Protein AF-A0A7S1FCB4-F1 (afdb_monomer_lite)

Foldseek 3Di:
DDFDDLPPPPQQWKWKAKPDPAGTDTDGDDSVDGDDDDDDDDDDPPDIDIDMGGDDDDPPCPVVVVVRCVVVVVVVVVVVPPVVPPPDDDDDDDDDDDDDDDDPVPVVVVVVVVVVVVVVCVCVVLVVVVLVVVLVVCCVVVVDPDSVVSSVVSVVVPPPPPPDPVVVVVVVVVVVVVVVVVVVVVVVVVVVVVVVVVVVVVCVVPPDPDDDPVVVVVVVVVVVVVVVVVVVVVVVVVVVVVVVVVVVVVVVVVVVVVVVVVVVVVVVVVVCVVVVCVVPPVVVVVVVVVVVVVVVVVVVVVVVVVVVVVVVVVVVVVVVVVDDDDDDPPVVVVVVVVVVVVVVVVVVVVVVVVVVVVVVVVVVVPCPPPVVVVVVVVVVVVVVVVVVVVVVVVVVVVVVVVVVVVVVVVVVVVVVVVVVVVVVVVVVVVVVVVVVVVVVVVVVVVVVVVVVVVVVVVVVVVVVVVVVVVVVVVVVVVVVVVVVVLVVVLVVLVVVLVVLVVVLVVLVVVLVVLVPDPDDPVCVVVNVVSVVVSVVSVVVSVVSVVVSVVSVVVVVVVVVVVVVVVVVVVCVVVPPPPPPDDPDDDDDDPDPPPVVVVVVVVVVVVVVVVVVVVVVVVVVPPDDDDDDDDDDDDDDDDDDDDDDDDDDDDDDDDDDDDDDDDDDDDDDDDDDDDDDDPPPVVVVVVVVVVVPDDDDDDPDDDPDDDDDDPPPDPPPDLDFDLLAKKFKPDQPPPVRGAIWGFQQDDPNATKTWGLALQTWIWHFDCPDVVQGFTFIDSDPPDPDGSWTFDDPDPPCRGNQNTDAIPRRMHMGTDGDDPVSVVSLVSHPDPSSSVSSVVVCCVVNNPVD

Organism: Noctiluca scintillans (NCBI:txid2966)

Radius of gyration: 61.79 Å; chains: 1; bounding box: 170×104×206 Å

Structure (mmCIF, N/CA/C/O backbone):
data_AF-A0A7S1FCB4-F1
#
_entry.id   AF-A0A7S1FCB4-F1
#
loop_
_atom_site.group_PDB
_atom_site.id
_atom_site.type_symbol
_atom_site.label_atom_id
_atom_site.label_alt_id
_atom_site.label_comp_id
_atom_site.label_asym_id
_atom_site.label_entity_id
_atom_site.label_seq_id
_atom_site.pdbx_PDB_ins_code
_atom_site.Cartn_x
_atom_site.Cartn_y
_atom_site.Cartn_z
_atom_site.occupancy
_atom_site.B_iso_or_equiv
_atom_site.auth_seq_id
_atom_site.auth_comp_id
_atom_site.auth_asym_id
_atom_site.auth_atom_id
_atom_site.pdbx_PDB_model_num
ATOM 1 N N . ARG A 1 1 ? -16.962 42.386 -2.376 1.00 59.44 1 ARG A N 1
ATOM 2 C CA . ARG A 1 1 ? -16.081 43.554 -2.608 1.00 59.44 1 ARG A CA 1
ATOM 3 C C . ARG A 1 1 ? -14.712 43.239 -2.028 1.00 59.44 1 ARG A C 1
ATOM 5 O O . ARG A 1 1 ? -14.650 42.914 -0.849 1.00 59.44 1 ARG A O 1
ATOM 12 N N . ILE A 1 2 ? -13.662 43.259 -2.848 1.00 67.56 2 ILE A N 1
ATOM 13 C CA . ILE A 1 2 ? -12.282 42.998 -2.411 1.00 67.56 2 ILE A CA 1
ATOM 14 C C . ILE A 1 2 ? -11.511 44.314 -2.499 1.00 67.56 2 ILE A C 1
ATOM 16 O O . ILE A 1 2 ? -11.597 45.005 -3.516 1.00 67.56 2 ILE A O 1
ATOM 20 N N . CYS A 1 3 ? -10.807 44.663 -1.422 1.00 64.50 3 CYS A N 1
ATOM 21 C CA . CYS A 1 3 ? -9.996 45.872 -1.338 1.00 64.50 3 CYS A CA 1
ATOM 22 C C . CYS A 1 3 ? -8.520 45.491 -1.294 1.00 64.50 3 CYS A C 1
ATOM 24 O O . CYS A 1 3 ? -8.121 44.652 -0.484 1.00 64.50 3 CYS A O 1
ATOM 26 N N . PHE A 1 4 ? -7.727 46.133 -2.141 1.00 69.12 4 PHE A N 1
ATOM 27 C CA . PHE A 1 4 ? -6.286 45.949 -2.198 1.00 69.12 4 PHE A CA 1
ATOM 28 C C . PHE A 1 4 ? -5.578 47.211 -1.679 1.00 69.12 4 PHE A C 1
ATOM 30 O O . PHE A 1 4 ? -5.970 48.311 -2.069 1.00 69.12 4 PHE A O 1
ATOM 37 N N . PRO A 1 5 ? -4.572 47.093 -0.791 1.00 60.09 5 PRO A N 1
ATOM 38 C CA . PRO A 1 5 ? -3.774 48.243 -0.362 1.00 60.09 5 PRO A CA 1
ATOM 39 C C . PRO A 1 5 ? -2.946 48.800 -1.534 1.00 60.09 5 PRO A C 1
ATOM 41 O O . PRO A 1 5 ? -2.567 48.044 -2.426 1.00 60.09 5 PRO A O 1
ATOM 44 N N . GLN A 1 6 ? -2.636 50.104 -1.521 1.00 59.31 6 GLN A N 1
ATOM 45 C CA . GLN A 1 6 ? -1.922 50.804 -2.611 1.00 59.31 6 GLN A CA 1
ATOM 46 C C . GLN A 1 6 ? -0.518 50.239 -2.931 1.00 59.31 6 GLN A C 1
ATOM 48 O O . GLN A 1 6 ? 0.021 50.534 -3.994 1.00 59.31 6 GLN A O 1
ATOM 53 N N . ASP A 1 7 ? 0.037 49.382 -2.065 1.00 62.34 7 ASP A N 1
ATOM 54 C CA . ASP A 1 7 ? 1.422 48.896 -2.124 1.00 62.34 7 ASP A CA 1
ATOM 55 C C . ASP A 1 7 ? 1.558 47.430 -2.592 1.00 62.34 7 ASP A C 1
ATOM 57 O O . ASP A 1 7 ? 2.462 46.708 -2.165 1.00 62.34 7 ASP A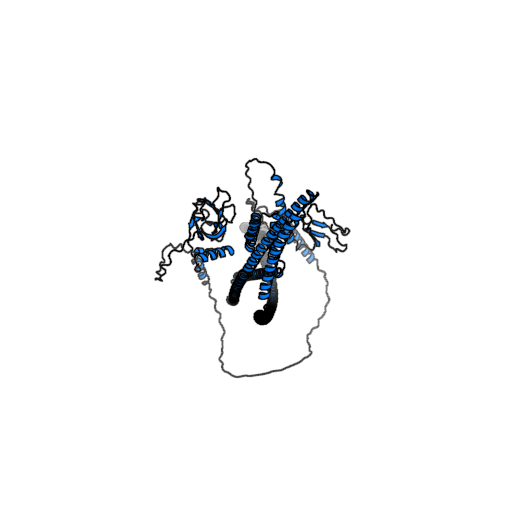 O 1
ATOM 61 N N . LEU A 1 8 ? 0.672 46.939 -3.465 1.00 57.47 8 LEU A N 1
ATOM 62 C CA . LEU A 1 8 ? 0.976 45.723 -4.231 1.00 57.47 8 LEU A CA 1
ATOM 63 C C . LEU A 1 8 ? 2.040 46.088 -5.271 1.00 57.47 8 LEU A C 1
ATOM 65 O O . LEU A 1 8 ? 1.791 46.960 -6.094 1.00 57.47 8 LEU A O 1
ATOM 69 N N . GLY A 1 9 ? 3.225 45.469 -5.193 1.00 64.94 9 GLY A N 1
ATOM 70 C CA . GLY A 1 9 ? 4.374 45.726 -6.077 1.00 64.94 9 GLY A CA 1
ATOM 71 C C . GLY A 1 9 ? 4.103 45.484 -7.574 1.00 64.94 9 GLY A C 1
ATOM 72 O O . GLY A 1 9 ? 2.984 45.618 -8.052 1.00 64.94 9 GLY A O 1
ATOM 73 N N . ASP A 1 10 ? 5.112 45.107 -8.365 1.00 68.94 10 ASP A N 1
ATOM 74 C CA . ASP A 1 10 ? 4.983 44.950 -9.833 1.00 68.94 10 ASP A CA 1
ATOM 75 C C . ASP A 1 10 ? 4.133 43.743 -10.307 1.00 68.94 10 ASP A C 1
ATOM 77 O O . ASP A 1 10 ? 4.363 43.164 -11.364 1.00 68.94 10 ASP A O 1
ATOM 81 N N . VAL A 1 11 ? 3.098 43.375 -9.556 1.00 61.66 11 VAL A N 1
ATOM 82 C CA . VAL A 1 11 ? 2.143 42.325 -9.902 1.00 61.66 11 VAL A CA 1
ATOM 83 C C . VAL A 1 11 ? 1.094 42.904 -10.856 1.00 61.66 11 VAL A C 1
ATOM 85 O O . VAL A 1 11 ? 0.294 43.754 -10.472 1.00 61.66 11 VAL A O 1
ATOM 88 N N . GLN A 1 12 ? 1.107 42.470 -12.121 1.00 64.44 12 GLN A N 1
ATOM 89 C CA . GLN A 1 12 ? 0.157 42.944 -13.143 1.00 64.44 12 GLN A CA 1
ATOM 90 C C . GLN A 1 12 ? -1.206 42.236 -13.079 1.00 64.44 12 GLN A C 1
ATOM 92 O O . GLN A 1 12 ? -2.213 42.814 -13.482 1.00 64.44 12 GLN A O 1
ATOM 97 N N . GLN A 1 13 ? -1.260 41.000 -12.574 1.00 66.88 13 GLN A N 1
ATOM 98 C CA . GLN A 1 13 ? -2.483 40.195 -12.511 1.00 66.88 13 GLN A CA 1
ATOM 99 C C . GLN A 1 13 ? -2.525 39.348 -11.239 1.00 66.88 13 GLN A C 1
ATOM 101 O O . GLN A 1 13 ? -1.502 38.877 -10.741 1.00 66.88 13 GLN A O 1
ATOM 106 N N . VAL A 1 14 ? -3.730 39.164 -10.703 1.00 69.00 14 VAL A N 1
ATOM 107 C CA . VAL A 1 14 ? -3.968 38.414 -9.469 1.00 69.00 14 VAL A CA 1
ATOM 108 C C . VAL A 1 14 ? -5.115 37.440 -9.695 1.00 69.00 14 VAL A C 1
ATOM 110 O O . VAL A 1 14 ? -6.153 37.792 -10.260 1.00 69.00 14 VAL A O 1
ATOM 113 N N . GLN A 1 15 ? -4.933 36.204 -9.232 1.00 70.50 15 GLN A N 1
ATOM 114 C CA . GLN A 1 15 ? -5.972 35.185 -9.275 1.00 70.50 15 GLN A CA 1
ATOM 115 C C . GLN A 1 15 ? -6.750 35.178 -7.957 1.00 70.50 15 GLN A C 1
ATOM 117 O O . GLN A 1 15 ? -6.163 35.115 -6.872 1.00 70.50 15 GLN A O 1
ATOM 122 N N . VAL A 1 16 ? -8.078 35.237 -8.056 1.00 66.75 16 VAL A N 1
ATOM 123 C CA . VAL A 1 16 ? -8.986 35.154 -6.911 1.00 66.75 16 VAL A CA 1
ATOM 124 C C . VAL A 1 16 ? -9.789 33.861 -7.021 1.00 66.75 16 VAL A C 1
ATOM 126 O O . VAL A 1 16 ? -10.648 33.718 -7.889 1.00 66.75 16 VAL A O 1
ATOM 129 N N . ASP A 1 17 ? -9.512 32.928 -6.117 1.00 56.78 17 ASP A N 1
ATOM 130 C CA . ASP A 1 17 ? -10.246 31.675 -5.980 1.00 56.78 17 ASP A CA 1
ATOM 131 C C . ASP A 1 17 ? -11.362 31.878 -4.941 1.00 56.78 17 ASP A C 1
ATOM 133 O O . ASP A 1 17 ? -11.088 32.149 -3.765 1.00 56.78 17 ASP A O 1
ATOM 137 N N . VAL A 1 18 ? -12.626 31.772 -5.361 1.00 59.38 18 VAL A N 1
ATOM 138 C CA . VAL A 1 18 ? -13.792 31.886 -4.472 1.00 59.38 18 VAL A CA 1
ATOM 139 C C . VAL A 1 18 ? -14.342 30.489 -4.206 1.00 59.38 18 VAL A C 1
ATOM 141 O O . VAL A 1 18 ? -14.890 29.837 -5.086 1.00 59.38 18 VAL A O 1
ATOM 144 N N . PHE A 1 19 ? -14.217 30.026 -2.968 1.00 49.12 19 PHE A N 1
ATOM 145 C CA . PHE A 1 19 ? -14.756 28.749 -2.514 1.00 49.12 19 PHE A CA 1
ATOM 146 C C . PHE A 1 19 ? -16.190 28.962 -2.018 1.00 49.12 19 PHE A C 1
ATOM 148 O O . PHE A 1 19 ? -16.468 29.062 -0.824 1.00 49.12 19 PHE A O 1
ATOM 155 N N . ALA A 1 20 ? -17.085 29.105 -2.986 1.00 56.75 20 ALA A N 1
ATOM 156 C CA . ALA A 1 20 ? -18.528 28.891 -2.910 1.00 56.75 20 ALA A CA 1
ATOM 157 C C . ALA A 1 20 ? -18.955 28.316 -4.281 1.00 56.75 20 ALA A C 1
ATOM 159 O O . ALA A 1 20 ? -18.094 28.167 -5.146 1.00 56.75 20 ALA A O 1
ATOM 160 N N . ARG A 1 21 ? -20.233 27.973 -4.507 1.00 51.75 21 ARG A N 1
ATOM 161 C CA . ARG A 1 21 ? -20.768 27.394 -5.772 1.00 51.75 21 ARG A CA 1
ATOM 162 C C . ARG A 1 21 ? -20.631 28.304 -7.030 1.00 51.75 21 ARG A C 1
ATOM 164 O O . ARG A 1 21 ? -21.555 28.382 -7.821 1.00 51.75 21 ARG A O 1
ATOM 171 N N . VAL A 1 22 ? -19.549 29.071 -7.193 1.00 54.53 22 VAL A N 1
ATOM 172 C CA . VAL A 1 22 ? -19.465 30.206 -8.135 1.00 54.53 22 VAL A CA 1
ATOM 173 C C . VAL A 1 22 ? -18.176 30.236 -8.986 1.00 54.53 22 VAL A C 1
ATOM 175 O O . VAL A 1 22 ? -18.008 31.128 -9.810 1.00 54.53 22 VAL A O 1
ATOM 178 N N . GLY A 1 23 ? -17.261 29.269 -8.850 1.00 56.00 23 GLY A N 1
ATOM 179 C CA . GLY A 1 23 ? -16.085 29.146 -9.732 1.00 56.00 23 GLY A CA 1
ATOM 180 C C . GLY A 1 23 ? -14.926 30.128 -9.461 1.00 56.00 23 GLY A C 1
ATOM 181 O O . GLY A 1 23 ? -14.867 30.801 -8.432 1.00 56.00 23 GLY A O 1
ATOM 182 N N . SER A 1 24 ? -13.948 30.172 -10.376 1.00 61.41 24 SER A N 1
ATOM 183 C CA . SER A 1 24 ? -12.745 31.026 -10.295 1.00 61.41 24 SER A CA 1
ATOM 184 C C . SER A 1 24 ? -12.772 32.134 -11.349 1.00 61.41 24 SER A C 1
ATOM 186 O O . SER A 1 24 ? -13.054 31.848 -12.513 1.00 61.41 24 SER A O 1
ATOM 188 N N . THR A 1 25 ? -12.400 33.368 -10.989 1.00 64.12 25 THR A N 1
ATOM 189 C CA . THR A 1 25 ? -12.324 34.489 -11.943 1.00 64.12 25 THR A CA 1
ATOM 190 C C . THR A 1 25 ? -10.980 35.213 -11.879 1.00 64.12 25 THR A C 1
ATOM 192 O O . THR A 1 25 ? -10.352 35.320 -10.822 1.00 64.12 25 THR A O 1
ATOM 195 N N . ARG A 1 26 ? -10.516 35.697 -13.036 1.00 67.44 26 ARG A N 1
ATOM 196 C CA . ARG A 1 26 ? -9.300 36.510 -13.155 1.00 67.44 26 ARG A CA 1
ATOM 197 C C . ARG A 1 26 ? -9.699 37.973 -13.214 1.00 67.44 26 ARG A C 1
ATOM 199 O O . ARG A 1 26 ? -10.543 38.350 -14.023 1.00 67.44 26 ARG A O 1
ATOM 206 N N . ILE A 1 27 ? -9.078 38.784 -12.366 1.00 70.81 27 ILE A N 1
ATOM 207 C CA . ILE A 1 27 ? -9.318 40.223 -12.326 1.00 70.81 27 ILE A CA 1
ATOM 208 C C . ILE A 1 27 ? -8.028 40.912 -12.749 1.00 70.81 27 ILE A C 1
ATOM 210 O O . ILE A 1 27 ? -6.980 40.728 -12.130 1.00 70.81 27 ILE A O 1
ATOM 214 N N . GLU A 1 28 ? -8.109 41.705 -13.810 1.00 73.12 28 GLU A N 1
ATOM 215 C CA . GLU A 1 28 ? -7.021 42.591 -14.200 1.00 73.12 28 GLU A CA 1
ATOM 216 C C . GLU A 1 28 ? -6.983 43.777 -13.229 1.00 73.12 28 GLU A C 1
ATOM 218 O O . GLU A 1 28 ? -7.995 44.456 -13.019 1.00 73.12 28 GLU A O 1
ATOM 223 N N . ILE A 1 29 ? -5.837 43.982 -12.576 1.00 76.56 29 ILE A N 1
ATOM 224 C CA . ILE A 1 29 ? -5.693 45.032 -11.567 1.00 76.56 29 ILE A CA 1
ATOM 225 C C . ILE A 1 29 ? -5.247 46.323 -12.252 1.00 76.56 29 ILE A C 1
ATOM 227 O O . ILE A 1 29 ? -4.115 46.450 -12.716 1.00 76.56 29 ILE A O 1
ATOM 231 N N . ASP A 1 30 ? -6.128 47.320 -12.246 1.00 71.75 30 ASP A N 1
ATOM 232 C CA . ASP A 1 30 ? -5.775 48.707 -12.525 1.00 71.75 30 ASP A CA 1
ATOM 233 C C . ASP A 1 30 ? -5.160 49.343 -11.267 1.00 71.75 30 ASP A C 1
ATOM 235 O O . ASP A 1 30 ? -5.810 49.496 -10.229 1.00 71.75 30 ASP A O 1
ATOM 239 N N . ARG A 1 31 ? -3.900 49.779 -11.367 1.00 70.94 31 ARG A N 1
ATOM 240 C CA . ARG A 1 31 ? -3.153 50.414 -10.265 1.00 70.94 31 ARG A CA 1
ATOM 241 C C . ARG A 1 31 ? -3.843 51.659 -9.687 1.00 70.94 31 ARG A C 1
ATOM 243 O O . ARG A 1 31 ? -3.476 52.107 -8.608 1.00 70.94 31 ARG A O 1
ATOM 250 N N . ARG A 1 32 ? -4.818 52.246 -10.389 1.00 65.12 32 ARG A N 1
ATOM 251 C CA . ARG A 1 32 ? -5.563 53.435 -9.936 1.00 65.12 32 ARG A CA 1
ATOM 252 C C . ARG A 1 32 ? -6.854 53.112 -9.185 1.00 65.12 32 ARG A C 1
ATOM 254 O O . ARG A 1 32 ? -7.526 54.035 -8.726 1.00 65.12 32 ARG A O 1
ATOM 261 N N . LYS A 1 33 ? -7.227 51.835 -9.079 1.00 60.59 33 LYS A N 1
ATOM 262 C CA . LYS A 1 33 ? -8.494 51.393 -8.496 1.00 60.59 33 LYS A CA 1
ATOM 263 C C . LYS A 1 33 ? -8.223 50.442 -7.332 1.00 60.59 33 LYS A C 1
ATOM 265 O O . LYS A 1 33 ? -7.655 49.376 -7.514 1.00 60.59 33 LYS A O 1
ATOM 270 N N . GLU A 1 34 ? -8.650 50.832 -6.135 1.00 63.00 34 GLU A N 1
ATOM 271 C CA . GLU A 1 34 ? -8.428 50.061 -4.897 1.00 63.00 34 GLU A CA 1
ATOM 272 C C . GLU A 1 34 ? -9.519 49.018 -4.629 1.00 63.00 34 GLU A C 1
ATOM 274 O O . GLU A 1 34 ? -9.319 48.067 -3.873 1.00 63.00 34 GLU A O 1
ATOM 279 N N . VAL A 1 35 ? -10.694 49.211 -5.233 1.00 61.53 35 VAL A N 1
ATOM 280 C CA . VAL A 1 35 ? -11.906 48.459 -4.915 1.00 61.53 35 VAL A CA 1
ATOM 281 C C . VAL A 1 35 ? -12.431 47.765 -6.160 1.00 61.53 35 VAL A C 1
ATOM 283 O O . VAL A 1 35 ? -12.786 48.417 -7.145 1.00 61.53 35 VAL A O 1
ATOM 286 N N . TYR A 1 36 ? -12.533 46.440 -6.081 1.00 70.75 36 TYR A N 1
ATOM 287 C CA . TYR A 1 36 ? -13.067 45.602 -7.147 1.00 70.75 36 TYR A CA 1
ATOM 288 C C . TYR A 1 36 ? -14.344 44.912 -6.675 1.00 70.75 36 TYR A C 1
ATOM 290 O O . TYR A 1 36 ? -14.388 44.252 -5.626 1.00 70.75 36 TYR A O 1
ATOM 298 N N . ASP A 1 37 ? -15.400 45.102 -7.459 1.00 65.50 37 ASP A N 1
ATOM 299 C CA . ASP A 1 37 ? -16.692 44.472 -7.242 1.00 65.50 37 ASP A CA 1
ATOM 300 C C . ASP A 1 37 ? -16.753 43.201 -8.096 1.00 65.50 37 ASP A C 1
ATOM 302 O O . ASP A 1 37 ? -16.539 43.230 -9.306 1.00 65.50 37 ASP A O 1
ATOM 306 N N . LEU A 1 38 ? -16.978 42.076 -7.421 1.00 67.25 38 LEU A N 1
ATOM 307 C CA . LEU A 1 38 ? -17.139 40.761 -8.024 1.00 67.25 38 LEU A CA 1
ATOM 308 C C . LEU A 1 38 ? -18.638 40.527 -8.238 1.00 67.25 38 LEU A C 1
ATOM 310 O O . LEU A 1 38 ? -19.370 40.551 -7.243 1.00 67.25 38 LEU A O 1
ATOM 314 N N . PRO A 1 39 ? -19.105 40.322 -9.478 1.00 55.50 39 PRO A N 1
ATOM 315 C CA . PRO A 1 39 ? -20.496 39.987 -9.732 1.00 55.50 39 PRO A CA 1
ATOM 316 C C . PRO A 1 39 ? -20.723 38.526 -9.329 1.00 55.50 39 PRO A C 1
ATOM 318 O O . PRO A 1 39 ? -20.318 37.609 -10.036 1.00 55.50 39 PRO A O 1
ATOM 321 N N . ILE A 1 40 ? -21.309 38.314 -8.154 1.00 58.72 40 ILE A N 1
ATOM 322 C CA . ILE A 1 40 ? -21.718 36.994 -7.670 1.00 58.72 40 ILE A CA 1
ATOM 323 C C . ILE A 1 40 ? -23.238 37.047 -7.508 1.00 58.72 40 ILE A C 1
ATOM 325 O O . ILE A 1 40 ? -23.733 37.785 -6.656 1.00 58.72 40 ILE A O 1
ATOM 329 N N . GLU A 1 41 ? -23.970 36.302 -8.333 1.00 50.62 41 GLU A N 1
ATOM 330 C CA . GLU A 1 41 ? -25.436 36.205 -8.285 1.00 50.62 41 GLU A CA 1
ATOM 331 C C . GLU A 1 41 ? -25.855 34.863 -7.645 1.00 50.62 41 GLU A C 1
ATOM 333 O O . GLU A 1 41 ? -25.260 33.829 -7.945 1.00 50.62 41 GLU A O 1
ATOM 338 N N . GLY A 1 42 ? -26.839 34.872 -6.730 1.00 53.41 42 GLY A N 1
ATOM 339 C CA . GLY A 1 42 ? -27.396 33.673 -6.066 1.00 53.41 42 GLY A CA 1
ATOM 340 C C . GLY A 1 42 ? -27.784 33.879 -4.587 1.00 53.41 42 GLY A C 1
ATOM 341 O O . GLY A 1 42 ? -27.410 34.882 -3.990 1.00 53.41 42 GLY A O 1
ATOM 342 N N . GLU A 1 43 ? -28.526 32.943 -3.975 1.00 51.00 43 GLU A N 1
ATOM 343 C CA . GLU A 1 43 ? -28.787 32.887 -2.517 1.00 51.00 43 GLU A CA 1
ATOM 344 C C . GLU A 1 43 ? -27.993 31.730 -1.864 1.00 51.00 43 GLU A C 1
ATOM 346 O O . GLU A 1 43 ? -27.814 30.682 -2.481 1.00 51.00 43 GLU A O 1
ATOM 351 N N . GLY A 1 44 ? -27.522 31.896 -0.612 1.00 53.50 44 GLY A N 1
ATOM 352 C CA . GLY A 1 44 ? -26.875 30.814 0.166 1.00 53.50 44 GLY A CA 1
ATOM 353 C C . GLY A 1 44 ? -25.412 31.010 0.610 1.00 53.50 44 GLY A C 1
ATOM 354 O O . GLY A 1 44 ? -24.703 30.031 0.817 1.00 53.50 44 GLY A O 1
ATOM 355 N N . PHE A 1 45 ? -24.925 32.241 0.801 1.00 59.84 45 PHE A N 1
ATOM 356 C CA . PHE A 1 45 ? -23.498 32.530 1.075 1.00 59.84 45 PHE A CA 1
ATOM 357 C C . PHE A 1 45 ? -22.995 32.300 2.514 1.00 59.84 45 PHE A C 1
ATOM 359 O O . PHE A 1 45 ? -21.940 32.817 2.892 1.00 59.84 45 PHE A O 1
ATOM 366 N N . GLN A 1 46 ? -23.712 31.541 3.342 1.00 47.28 46 GLN A N 1
ATOM 367 C CA . GLN A 1 46 ? -23.180 31.131 4.643 1.00 47.28 46 GLN A CA 1
ATOM 368 C C . GLN A 1 46 ? -22.068 30.105 4.363 1.00 47.28 46 GLN A C 1
ATOM 370 O O . GLN A 1 46 ? -22.376 29.001 3.934 1.00 47.28 46 GLN A O 1
ATOM 375 N N . ASN A 1 47 ? -20.797 30.490 4.557 1.00 44.69 47 ASN A N 1
ATOM 376 C CA . ASN A 1 47 ? -19.549 29.723 4.317 1.00 44.69 47 ASN A CA 1
ATOM 377 C C . ASN A 1 47 ? -18.734 30.063 3.045 1.00 44.69 47 ASN A C 1
ATOM 379 O O . ASN A 1 47 ? -17.952 29.232 2.589 1.00 44.69 47 ASN A O 1
ATOM 383 N N . MET A 1 48 ? -18.839 31.276 2.487 1.00 50.91 48 MET A N 1
ATOM 384 C CA . MET A 1 48 ? -17.938 31.706 1.402 1.00 50.91 48 MET A CA 1
ATOM 385 C C . MET A 1 48 ? -16.516 31.998 1.919 1.00 50.91 48 MET A C 1
ATOM 387 O O . MET A 1 48 ? -16.334 32.859 2.781 1.00 50.91 48 MET A O 1
ATOM 391 N N . ALA A 1 49 ? -15.503 31.342 1.344 1.00 48.62 49 ALA A N 1
ATOM 392 C CA . ALA A 1 49 ? -14.090 31.650 1.584 1.00 48.62 49 ALA A CA 1
ATOM 393 C C . ALA A 1 49 ? -13.424 32.187 0.307 1.00 48.62 49 ALA A C 1
ATOM 395 O O . ALA A 1 49 ? -13.604 31.631 -0.772 1.00 48.62 49 ALA A O 1
ATOM 396 N N . ILE A 1 50 ? -12.644 33.265 0.415 1.00 58.56 50 ILE A N 1
ATOM 397 C CA . ILE A 1 50 ? -11.956 33.900 -0.721 1.00 58.56 50 ILE A CA 1
ATOM 398 C C . ILE A 1 50 ? -10.451 33.769 -0.509 1.00 58.56 50 ILE A C 1
ATOM 400 O O . ILE A 1 50 ? -9.931 34.197 0.522 1.00 58.56 50 ILE A O 1
ATOM 404 N N . ARG A 1 51 ? -9.740 33.212 -1.492 1.00 49.56 51 ARG A N 1
ATOM 405 C CA . ARG A 1 51 ? -8.277 33.138 -1.496 1.00 49.56 51 ARG A CA 1
ATOM 406 C C . ARG A 1 51 ? -7.731 33.923 -2.676 1.00 49.56 51 ARG A C 1
ATOM 408 O O . ARG A 1 51 ? -8.091 33.671 -3.817 1.00 49.56 51 ARG A O 1
ATOM 415 N N . VAL A 1 52 ? -6.823 34.847 -2.398 1.00 63.00 52 VAL A N 1
ATOM 416 C CA . VAL A 1 52 ? -6.179 35.681 -3.414 1.00 63.00 52 VAL A CA 1
ATOM 417 C C . VAL A 1 52 ? -4.714 35.270 -3.538 1.00 63.00 52 VAL A C 1
ATOM 419 O O . VAL A 1 52 ? -4.045 35.133 -2.512 1.00 63.00 52 VAL A O 1
ATOM 422 N N . ARG A 1 53 ? -4.210 35.048 -4.759 1.00 59.44 53 ARG A N 1
ATOM 423 C CA . ARG A 1 53 ? -2.796 34.712 -4.999 1.00 59.44 53 ARG A CA 1
ATOM 424 C C . ARG A 1 53 ? -2.168 35.594 -6.085 1.00 59.44 53 ARG A C 1
ATOM 426 O O . ARG A 1 53 ? -2.790 35.780 -7.133 1.00 59.44 53 ARG A O 1
ATOM 433 N N . PRO A 1 54 ? -0.942 36.101 -5.864 1.00 58.19 54 PRO A N 1
ATOM 434 C CA . PRO A 1 54 ? -0.151 36.716 -6.922 1.00 58.19 54 PRO A CA 1
ATOM 435 C C . PRO A 1 54 ? 0.245 35.649 -7.951 1.00 58.19 54 PRO A C 1
ATOM 437 O O . PRO A 1 54 ? 0.565 34.516 -7.589 1.00 58.19 54 PRO A O 1
ATOM 440 N N . GLN A 1 55 ? 0.156 35.998 -9.232 1.00 53.12 55 GLN A N 1
ATOM 441 C CA . GLN A 1 55 ? 0.496 35.099 -10.330 1.00 53.12 55 GLN A CA 1
ATOM 442 C C . GLN A 1 55 ? 2.020 35.103 -10.525 1.00 53.12 55 GLN A C 1
ATOM 444 O O . GLN A 1 55 ? 2.555 36.012 -11.151 1.00 53.12 55 GLN A O 1
ATOM 449 N N . GLU A 1 56 ? 2.714 34.116 -9.957 1.00 45.56 56 GLU A N 1
ATOM 450 C CA . GLU A 1 56 ? 4.134 33.845 -10.232 1.00 45.56 56 GLU A CA 1
ATOM 451 C C . GLU A 1 56 ? 4.273 32.623 -11.157 1.00 45.56 56 GLU A C 1
ATOM 453 O O . GLU A 1 56 ? 3.419 31.733 -11.150 1.00 45.56 56 GLU A O 1
ATOM 458 N N . ASP A 1 57 ? 5.328 32.637 -11.976 1.00 45.19 57 ASP A N 1
ATOM 459 C CA . ASP A 1 57 ? 5.522 31.897 -13.231 1.00 45.19 57 ASP A CA 1
ATOM 460 C C . ASP A 1 57 ? 5.035 30.426 -13.291 1.00 45.19 57 ASP A C 1
ATOM 462 O O . ASP A 1 57 ? 5.181 29.614 -12.374 1.00 45.19 57 ASP A O 1
ATOM 466 N N . ASP A 1 58 ? 4.497 30.096 -14.471 1.00 47.97 58 ASP A N 1
ATOM 467 C CA . ASP A 1 58 ? 3.558 29.030 -14.873 1.00 47.97 58 ASP A CA 1
ATOM 468 C C . ASP A 1 58 ? 3.883 27.540 -14.572 1.00 47.97 58 ASP A C 1
ATOM 470 O O . ASP A 1 58 ? 3.190 26.648 -15.068 1.00 47.97 58 ASP A O 1
ATOM 474 N N . ALA A 1 59 ? 4.859 27.190 -13.731 1.00 45.59 59 ALA A N 1
ATOM 475 C CA . ALA A 1 59 ? 5.241 25.780 -13.527 1.00 45.59 59 ALA A CA 1
ATOM 476 C C . ALA A 1 59 ? 4.332 24.988 -12.556 1.00 45.59 59 ALA A C 1
ATOM 478 O O . ALA A 1 59 ? 4.320 23.758 -12.585 1.00 45.59 59 ALA A O 1
ATOM 479 N N . SER A 1 60 ? 3.538 25.658 -11.712 1.00 46.88 60 SER A N 1
ATOM 480 C CA . SER A 1 60 ? 2.685 25.010 -10.689 1.00 46.88 60 SER A CA 1
ATOM 481 C C . SER A 1 60 ? 1.181 24.965 -11.035 1.00 46.88 60 SER A C 1
ATOM 483 O O . SER A 1 60 ? 0.371 24.457 -10.261 1.00 46.88 60 SER A O 1
ATOM 485 N N . SER A 1 61 ? 0.802 25.435 -12.230 1.00 45.94 61 SER A N 1
ATOM 486 C CA . SER A 1 61 ? -0.587 25.599 -12.710 1.00 45.94 61 SER A CA 1
ATOM 487 C C . SER A 1 61 ? -1.282 24.291 -13.154 1.00 45.94 61 SER A C 1
ATOM 489 O O . SER A 1 61 ? -2.511 24.217 -13.247 1.00 45.94 61 SER A O 1
ATOM 491 N N . ILE A 1 62 ? -0.521 23.215 -13.386 1.00 46.22 62 ILE A N 1
ATOM 492 C CA . ILE A 1 62 ? -1.034 21.966 -13.986 1.00 46.22 62 ILE A CA 1
ATOM 493 C C . ILE A 1 62 ? -1.902 21.150 -13.009 1.00 46.22 62 ILE A C 1
ATOM 495 O O . ILE A 1 62 ? -2.870 20.511 -13.422 1.00 46.22 62 ILE A O 1
ATOM 499 N N . THR A 1 63 ? -1.621 21.196 -11.706 1.00 47.09 63 THR A N 1
ATOM 500 C CA . THR A 1 63 ? -2.405 20.465 -10.693 1.00 47.09 63 THR A CA 1
ATOM 501 C C . THR A 1 63 ? -3.716 21.168 -10.335 1.00 47.09 63 THR A C 1
ATOM 503 O O . THR A 1 63 ? -4.709 20.496 -10.071 1.00 47.09 63 THR A O 1
ATOM 506 N N . ALA A 1 64 ? -3.774 22.503 -10.401 1.00 47.97 64 ALA A N 1
ATOM 507 C CA . ALA A 1 64 ? -5.006 23.259 -10.156 1.00 47.97 64 ALA A CA 1
ATOM 508 C C . ALA A 1 64 ? -5.993 23.179 -11.337 1.00 47.97 64 ALA A C 1
ATOM 510 O O . ALA A 1 64 ? -7.194 23.031 -11.114 1.00 47.97 64 ALA A O 1
ATOM 511 N N . ARG A 1 65 ? -5.496 23.190 -12.586 1.00 43.31 65 ARG A N 1
ATOM 512 C CA . ARG A 1 65 ? -6.330 23.002 -13.790 1.00 43.31 65 ARG A CA 1
ATOM 513 C C . ARG A 1 65 ? -7.057 21.657 -13.802 1.00 43.31 65 ARG A C 1
ATOM 515 O O . ARG A 1 65 ? -8.246 21.639 -14.090 1.00 43.31 65 ARG A O 1
ATOM 522 N N . ARG A 1 66 ? -6.398 20.569 -13.382 1.00 47.72 66 ARG A N 1
ATOM 523 C CA . ARG A 1 66 ? -7.031 19.239 -13.287 1.00 47.72 66 ARG A CA 1
ATOM 524 C C . ARG A 1 66 ? -8.191 19.181 -12.291 1.00 47.72 66 ARG A C 1
ATOM 526 O O . ARG A 1 66 ? -9.173 18.494 -12.550 1.00 47.72 66 ARG A O 1
ATOM 533 N N . HIS A 1 67 ? -8.112 19.903 -11.173 1.00 48.03 67 HIS A N 1
ATOM 534 C CA . HIS A 1 67 ? -9.199 19.920 -10.189 1.00 48.03 67 HIS A CA 1
ATOM 535 C C . HIS A 1 67 ? -10.391 20.781 -10.631 1.00 48.03 67 HIS A C 1
ATOM 537 O O . HIS A 1 67 ? -11.528 20.436 -10.322 1.00 48.03 67 HIS A O 1
ATOM 543 N N . VAL A 1 68 ? -10.153 21.853 -11.396 1.00 46.28 68 VAL A N 1
ATOM 544 C CA . VAL A 1 68 ? -11.220 22.701 -11.959 1.00 46.28 68 VAL A CA 1
ATOM 545 C C . VAL A 1 68 ? -11.877 22.047 -13.178 1.00 46.28 68 VAL A C 1
ATOM 547 O O . VAL A 1 68 ? -13.097 22.073 -13.276 1.00 46.28 68 VAL A O 1
ATOM 550 N N . GLU A 1 69 ? -11.116 21.386 -14.057 1.00 44.56 69 GLU A N 1
ATOM 551 C CA . GLU A 1 69 ? -11.681 20.584 -15.157 1.00 44.56 69 GLU A CA 1
ATOM 552 C C . GLU A 1 69 ? -12.519 19.417 -14.631 1.00 44.56 69 GLU A C 1
ATOM 554 O O . GLU A 1 69 ? -13.585 19.144 -15.171 1.00 44.56 69 GLU A O 1
ATOM 559 N N . SER A 1 70 ? -12.106 18.783 -13.529 1.00 44.88 70 SER A N 1
ATOM 560 C CA . SER A 1 70 ? -12.899 17.738 -12.874 1.00 44.88 70 SER A CA 1
ATOM 561 C C . SER A 1 70 ? -14.184 18.282 -12.232 1.00 44.88 70 SER A C 1
ATOM 563 O O . SER A 1 70 ? -15.202 17.594 -12.267 1.00 44.88 70 SER A O 1
ATOM 565 N N . ALA A 1 71 ? -14.173 19.502 -11.681 1.00 47.25 71 ALA A N 1
ATOM 566 C CA . ALA A 1 71 ? -15.368 20.139 -11.121 1.00 47.25 71 ALA A CA 1
ATOM 567 C C . ALA A 1 71 ? -16.342 20.610 -12.218 1.00 47.25 71 ALA A C 1
ATOM 569 O O . ALA A 1 71 ? -17.536 20.351 -12.117 1.00 47.25 71 ALA A O 1
ATOM 570 N N . LEU A 1 72 ? -15.831 21.203 -13.304 1.00 45.69 72 LEU A N 1
ATOM 571 C CA . LEU A 1 72 ? -16.634 21.631 -14.457 1.00 45.69 72 LEU A CA 1
ATOM 572 C C . LEU A 1 72 ? -17.189 20.439 -15.260 1.00 45.69 72 LEU A C 1
ATOM 574 O O . LEU A 1 72 ? -18.316 20.500 -15.744 1.00 45.69 72 LEU A O 1
ATOM 578 N N . ALA A 1 73 ? -16.449 19.327 -15.354 1.00 44.59 73 ALA A N 1
ATOM 579 C CA . ALA A 1 73 ? -16.936 18.084 -15.963 1.00 44.59 73 ALA A CA 1
ATOM 580 C C . ALA A 1 73 ? -18.047 17.411 -15.136 1.00 44.59 73 ALA A C 1
ATOM 582 O O . ALA A 1 73 ? -18.900 16.731 -15.699 1.00 44.59 73 ALA A O 1
ATOM 583 N N . SER A 1 74 ? -18.065 17.634 -13.817 1.00 46.72 74 SER A N 1
ATOM 584 C CA . SER A 1 74 ? -19.143 17.170 -12.934 1.00 46.72 74 SER A CA 1
ATOM 585 C C . SER A 1 74 ? -20.411 18.030 -13.067 1.00 46.72 74 SER A C 1
ATOM 587 O O . SER A 1 74 ? -21.510 17.549 -12.812 1.00 46.72 74 SER A O 1
ATOM 589 N N . GLU A 1 75 ? -20.277 19.292 -13.491 1.00 41.09 75 GLU A N 1
ATOM 590 C CA . GLU A 1 75 ? -21.380 20.259 -13.601 1.00 41.09 75 GLU A CA 1
ATOM 591 C C . GLU A 1 75 ? -22.051 20.234 -14.987 1.00 41.09 75 GLU A C 1
ATOM 593 O O . GLU A 1 75 ? -23.276 20.253 -15.068 1.00 41.09 75 GLU A O 1
ATOM 598 N N . ALA A 1 76 ? -21.288 19.999 -16.066 1.00 42.59 76 ALA A N 1
ATOM 599 C CA . ALA A 1 76 ? -21.848 19.670 -17.387 1.00 42.59 76 ALA A CA 1
ATOM 600 C C . ALA A 1 76 ? -22.724 18.395 -17.372 1.00 42.59 76 ALA A C 1
ATOM 602 O O . ALA A 1 76 ? -23.546 18.188 -18.263 1.00 42.59 76 ALA A O 1
ATOM 603 N N . TYR A 1 77 ? -22.552 17.554 -16.346 1.00 41.97 77 TYR A N 1
ATOM 604 C CA . TYR A 1 77 ? -23.352 16.357 -16.086 1.00 41.97 77 TYR A CA 1
ATOM 605 C C . TYR A 1 77 ? -24.622 16.650 -15.260 1.00 41.97 77 TYR A C 1
ATOM 607 O O . TYR A 1 77 ? -25.616 15.940 -15.392 1.00 41.97 77 TYR A O 1
ATOM 615 N N . ALA A 1 78 ? -24.625 17.715 -14.445 1.00 43.53 78 ALA A N 1
ATOM 616 C CA . ALA A 1 78 ? -25.795 18.153 -13.680 1.00 43.53 78 ALA A CA 1
ATOM 617 C C . ALA A 1 78 ? -26.804 18.916 -14.558 1.00 43.53 78 ALA A C 1
ATOM 619 O O . ALA A 1 78 ? -28.004 18.695 -14.423 1.00 43.53 78 ALA A O 1
ATOM 620 N N . ASP A 1 79 ? -26.327 19.711 -15.524 1.00 40.19 79 ASP A N 1
ATOM 621 C CA . ASP A 1 79 ? -27.182 20.389 -16.516 1.00 40.19 79 ASP A CA 1
ATOM 622 C C . ASP A 1 79 ? -27.837 19.415 -17.522 1.00 40.19 79 ASP A C 1
ATOM 624 O O . ASP A 1 79 ? -28.806 19.769 -18.190 1.00 40.19 79 ASP A O 1
ATOM 628 N N . GLN A 1 80 ? -27.348 18.170 -17.624 1.00 42.72 80 GLN A N 1
ATOM 629 C CA . GLN A 1 80 ? -27.981 17.100 -18.414 1.00 42.72 80 GLN A CA 1
ATOM 630 C C . GLN A 1 80 ? -29.070 16.327 -17.649 1.00 42.72 80 GLN A C 1
ATOM 632 O O . GLN A 1 80 ? -29.784 15.524 -18.253 1.00 42.72 80 GLN A O 1
ATOM 637 N N . GLN A 1 81 ? -29.238 16.571 -16.346 1.00 45.78 81 GLN A N 1
ATOM 638 C CA . GLN A 1 81 ? -30.333 16.028 -15.539 1.00 45.78 81 GLN A CA 1
ATOM 639 C C . GLN A 1 81 ? -31.447 17.079 -15.442 1.00 45.78 81 GLN A C 1
ATOM 641 O O . GLN A 1 81 ? -31.597 17.778 -14.442 1.00 45.78 81 GLN A O 1
ATOM 646 N N . ASP A 1 82 ? -32.223 17.186 -16.522 1.00 35.53 82 ASP A N 1
ATOM 647 C CA . ASP A 1 82 ? -33.427 18.014 -16.625 1.00 35.53 82 ASP A CA 1
ATOM 648 C C . ASP A 1 82 ? -34.507 17.513 -15.638 1.00 35.53 82 ASP A C 1
ATOM 650 O O . ASP A 1 82 ? -35.338 16.652 -15.944 1.00 35.53 82 ASP A O 1
ATOM 654 N N . LEU A 1 83 ? -34.450 18.006 -14.396 1.00 47.72 83 LEU A N 1
ATOM 655 C CA . LEU A 1 83 ? -35.353 17.634 -13.297 1.00 47.72 83 LEU A CA 1
ATOM 656 C C . LEU A 1 83 ? -36.776 18.208 -13.449 1.00 47.72 83 LEU A C 1
ATOM 658 O O . LEU A 1 83 ? -37.656 17.847 -12.664 1.00 47.72 83 LEU A O 1
ATOM 662 N N . ASP A 1 84 ? -37.045 19.015 -14.481 1.00 38.94 84 ASP A N 1
ATOM 663 C CA . ASP A 1 84 ? -38.388 19.534 -14.773 1.00 38.94 84 ASP A CA 1
ATOM 664 C C . ASP A 1 84 ? -39.294 18.501 -15.480 1.00 38.94 84 ASP A C 1
ATOM 666 O O . ASP A 1 84 ? -40.519 18.657 -15.519 1.00 38.94 84 ASP A O 1
ATOM 670 N N . CYS A 1 85 ? -38.743 17.380 -15.966 1.00 37.66 85 CYS A N 1
ATOM 671 C CA . CYS A 1 85 ? -39.504 16.370 -16.715 1.00 37.66 85 CYS A CA 1
ATOM 672 C C . CYS A 1 85 ? -40.288 15.367 -15.832 1.00 37.66 85 CYS A C 1
ATOM 674 O O . CYS A 1 85 ? -41.153 14.638 -16.320 1.00 37.66 85 CYS A O 1
ATOM 676 N N . LEU A 1 86 ? -40.075 15.341 -14.509 1.00 38.88 86 LEU A N 1
ATOM 677 C CA . LEU A 1 86 ? -40.723 14.357 -13.621 1.00 38.88 86 LEU A CA 1
ATOM 678 C C . LEU A 1 86 ? -42.162 14.706 -13.191 1.00 38.88 86 LEU A C 1
ATOM 680 O O . LEU A 1 86 ? -42.749 13.980 -12.387 1.00 38.88 86 LEU A O 1
ATOM 684 N N . THR A 1 87 ? -42.779 15.766 -13.733 1.00 38.66 87 THR A N 1
ATOM 685 C CA . THR A 1 87 ? -44.165 16.144 -13.378 1.00 38.66 87 THR A CA 1
ATOM 686 C C . THR A 1 87 ? -45.178 16.183 -14.529 1.00 38.66 87 THR A C 1
ATOM 688 O O . THR A 1 87 ? -46.304 16.637 -14.322 1.00 38.66 87 THR A O 1
ATOM 691 N N . SER A 1 88 ? -44.892 15.639 -15.721 1.00 33.16 88 SER A N 1
ATOM 692 C CA . SER A 1 88 ? -45.936 15.528 -16.757 1.00 33.16 88 SER A CA 1
ATOM 693 C C . SER A 1 88 ? -45.893 14.272 -17.626 1.00 33.16 88 SER A C 1
ATOM 695 O O . SER A 1 88 ? -45.059 14.131 -18.505 1.00 33.16 88 SER A O 1
ATOM 697 N N . GLY A 1 89 ? -46.939 13.452 -17.470 1.00 31.86 89 GLY A N 1
ATOM 698 C CA . GLY A 1 89 ? -47.705 12.950 -18.614 1.00 31.86 89 GLY A CA 1
ATOM 699 C C . GLY A 1 89 ? -47.302 11.598 -19.204 1.00 31.86 89 GLY A C 1
ATOM 700 O O . GLY A 1 89 ? -46.395 11.493 -20.015 1.00 31.86 89 GLY A O 1
ATOM 701 N N . MET A 1 90 ? -48.100 10.579 -18.880 1.00 43.78 90 MET A N 1
ATOM 702 C CA . MET A 1 90 ? -48.143 9.259 -19.520 1.00 43.78 90 MET A CA 1
ATOM 703 C C . MET A 1 90 ? -48.292 9.336 -21.054 1.00 43.78 90 MET A C 1
ATOM 705 O O . MET A 1 90 ? -49.185 10.025 -21.542 1.00 43.78 90 MET A O 1
ATOM 709 N N . THR A 1 91 ? -47.521 8.541 -21.808 1.00 34.03 91 THR A N 1
ATOM 710 C CA . THR A 1 91 ? -47.980 7.612 -22.879 1.00 34.03 91 THR A CA 1
ATOM 711 C C . THR A 1 91 ? -46.785 6.898 -23.542 1.00 34.03 91 THR A C 1
ATOM 713 O O . THR A 1 91 ? -45.695 7.462 -23.575 1.00 34.03 91 THR A O 1
ATOM 716 N N . PRO A 1 92 ? -46.942 5.662 -24.067 1.00 41.81 92 PRO A N 1
ATOM 717 C CA . PRO A 1 92 ? -45.819 4.876 -24.571 1.00 41.81 92 PRO A CA 1
ATOM 718 C C . PRO A 1 92 ? -45.677 4.956 -26.100 1.00 41.81 92 PRO A C 1
ATOM 720 O O . PRO A 1 92 ? -46.651 4.766 -26.831 1.00 41.81 92 PRO A O 1
ATOM 723 N N . GLN A 1 93 ? -44.446 5.106 -26.593 1.00 27.00 93 GLN A N 1
ATOM 724 C CA . GLN A 1 93 ? -44.054 4.579 -27.904 1.00 27.00 93 GLN A CA 1
ATOM 725 C C . GLN A 1 93 ? -42.563 4.195 -27.947 1.00 27.00 93 GLN A C 1
ATOM 727 O O . GLN A 1 93 ? -41.765 4.795 -27.230 1.00 27.00 93 GLN A O 1
ATOM 732 N N . PRO A 1 94 ? -42.180 3.195 -28.767 1.00 47.97 94 PRO A N 1
ATOM 733 C CA . PRO A 1 94 ? -40.841 2.628 -28.769 1.00 47.97 94 PRO A CA 1
ATOM 734 C C . PRO A 1 94 ? -39.965 3.267 -29.853 1.00 47.97 94 PRO A C 1
ATOM 736 O O . PRO A 1 94 ? -40.360 3.337 -31.018 1.00 47.97 94 PRO A O 1
ATOM 739 N N . SER A 1 95 ? -38.733 3.641 -29.511 1.00 31.81 95 SER A N 1
ATOM 740 C CA . SER A 1 95 ? -37.694 3.860 -30.518 1.00 31.81 95 SER A CA 1
ATOM 741 C C . SER A 1 95 ? -36.294 3.592 -29.983 1.00 31.81 95 SER A C 1
ATOM 743 O O . SER A 1 95 ? -35.865 4.130 -28.969 1.00 31.81 95 SER A O 1
ATOM 745 N N . VAL A 1 96 ? -35.613 2.753 -30.755 1.00 45.06 96 VAL A N 1
ATOM 746 C CA . VAL A 1 96 ? -34.203 2.376 -30.754 1.00 45.06 96 VAL A CA 1
ATOM 747 C C . VAL A 1 96 ? -33.288 3.603 -30.759 1.00 45.06 96 VAL A C 1
ATOM 749 O O . VAL A 1 96 ? -33.314 4.351 -31.733 1.00 45.06 96 VAL A O 1
ATOM 752 N N . VAL A 1 97 ? -32.417 3.749 -29.754 1.00 34.53 97 VAL A N 1
ATOM 753 C CA . VAL A 1 97 ? -31.182 4.550 -29.850 1.00 34.53 97 VAL A CA 1
ATOM 754 C C . VAL A 1 97 ? -30.078 3.887 -29.017 1.00 34.53 97 VAL A C 1
ATOM 756 O O . VAL A 1 97 ? -30.274 3.559 -27.852 1.00 34.53 97 VAL A O 1
ATOM 759 N N . LYS A 1 98 ? -28.926 3.663 -29.662 1.00 42.91 98 LYS A N 1
ATOM 760 C CA . LYS A 1 98 ? -27.649 3.263 -29.058 1.00 42.91 98 LYS A CA 1
ATOM 761 C C . LYS A 1 98 ? -27.126 4.393 -28.169 1.00 42.91 98 LYS A C 1
ATOM 763 O O . LYS A 1 98 ? -26.947 5.496 -28.679 1.00 42.91 98 LYS A O 1
ATOM 768 N N . SER A 1 99 ? -26.788 4.086 -26.921 1.00 34.44 99 SER A N 1
ATOM 769 C CA . SER A 1 99 ? -26.071 5.002 -26.032 1.00 34.44 99 SER A CA 1
ATOM 770 C C . SER A 1 99 ? -24.761 4.368 -25.574 1.00 34.44 99 SER A C 1
ATOM 772 O O . SER A 1 99 ? -24.760 3.406 -24.813 1.00 34.44 99 SER A O 1
ATOM 774 N N . GLU A 1 100 ? -23.650 4.919 -26.062 1.00 38.78 100 GLU A N 1
ATOM 775 C CA . GLU A 1 100 ? -22.331 4.826 -25.437 1.00 38.78 100 GLU A CA 1
ATOM 776 C C . GLU A 1 100 ? -22.246 5.931 -24.378 1.00 38.78 100 GLU A C 1
ATOM 778 O O . GLU A 1 100 ? -22.014 7.094 -24.699 1.00 38.78 100 GLU A O 1
ATOM 783 N N . ALA A 1 101 ? -22.478 5.580 -23.118 1.00 49.28 101 ALA A N 1
ATOM 784 C CA . ALA A 1 101 ? -22.091 6.367 -21.952 1.00 49.28 101 ALA A CA 1
ATOM 785 C C . ALA A 1 101 ? -22.179 5.444 -20.734 1.00 49.28 101 ALA A C 1
ATOM 787 O O . ALA A 1 101 ? -23.226 4.832 -20.570 1.00 49.28 101 ALA A O 1
ATOM 788 N N . PHE A 1 102 ? -21.104 5.324 -19.942 1.00 39.97 102 PHE A N 1
ATOM 789 C CA . PHE A 1 102 ? -21.084 5.166 -18.471 1.00 39.97 102 PHE A CA 1
ATOM 790 C C . PHE A 1 102 ? -19.762 4.532 -17.995 1.00 39.97 102 PHE A C 1
ATOM 792 O O . PHE A 1 102 ? -19.560 3.330 -18.125 1.00 39.97 102 PHE A O 1
ATOM 799 N N . THR A 1 103 ? -18.878 5.321 -17.376 1.00 40.44 103 THR A N 1
ATOM 800 C CA . THR A 1 103 ? -17.773 4.798 -16.537 1.00 40.44 103 THR A CA 1
ATOM 801 C C . THR A 1 103 ? -17.557 5.584 -15.234 1.00 40.44 103 THR A C 1
ATOM 803 O O . THR A 1 103 ? -16.569 5.357 -14.544 1.00 40.44 103 THR A O 1
ATOM 806 N N . THR A 1 104 ? -18.473 6.473 -14.830 1.00 42.09 104 THR A N 1
ATOM 807 C CA . THR A 1 104 ? -18.329 7.274 -13.593 1.00 42.09 104 THR A CA 1
ATOM 808 C C . THR A 1 104 ? -19.130 6.759 -12.389 1.00 42.09 104 THR A C 1
ATOM 810 O O . THR A 1 104 ? -18.855 7.190 -11.273 1.00 42.09 104 THR A O 1
ATOM 813 N N . SER A 1 105 ? -20.060 5.806 -12.554 1.00 53.00 105 SER A N 1
ATOM 814 C CA . SER A 1 105 ? -20.944 5.354 -11.454 1.00 53.00 105 SER A CA 1
ATOM 815 C C . SER A 1 105 ? -20.258 4.451 -10.415 1.00 53.00 105 SER A C 1
ATOM 817 O O . SER A 1 105 ? -20.671 4.421 -9.258 1.00 53.00 105 SER A O 1
ATOM 819 N N . THR A 1 106 ? -19.162 3.770 -10.765 1.00 52.22 106 THR A N 1
ATOM 820 C CA . THR A 1 106 ? -18.538 2.766 -9.882 1.00 52.22 106 THR A CA 1
ATOM 821 C C . THR A 1 106 ? -17.905 3.359 -8.621 1.00 52.22 106 THR A C 1
ATOM 823 O O . THR A 1 106 ? -17.844 2.692 -7.594 1.00 52.22 106 THR A O 1
ATOM 826 N N . VAL A 1 107 ? -17.448 4.613 -8.668 1.00 62.12 107 VAL A N 1
ATOM 827 C CA . VAL A 1 107 ? -16.783 5.267 -7.525 1.00 62.12 107 VAL A CA 1
ATOM 828 C C . VAL A 1 107 ? -17.798 5.769 -6.491 1.00 62.12 107 VAL A C 1
ATOM 830 O O . VAL A 1 107 ? -17.511 5.806 -5.292 1.00 62.12 107 VAL A O 1
ATOM 833 N N . GLU A 1 108 ? -19.000 6.145 -6.930 1.00 59.03 108 GLU A N 1
ATOM 834 C CA . GLU A 1 108 ? -20.049 6.628 -6.029 1.00 59.03 108 GLU A CA 1
ATOM 835 C C . GLU A 1 108 ? -20.688 5.487 -5.238 1.00 59.03 108 GLU A C 1
ATOM 837 O O . GLU A 1 108 ? -20.913 5.635 -4.032 1.00 59.03 108 GLU A O 1
ATOM 842 N N . ASP A 1 109 ? -20.876 4.327 -5.869 1.00 63.91 109 ASP A N 1
ATOM 843 C CA . ASP A 1 109 ? -21.448 3.151 -5.212 1.00 63.91 109 ASP A CA 1
ATOM 844 C C . ASP A 1 109 ? -20.503 2.541 -4.170 1.00 63.91 109 ASP A C 1
ATOM 846 O O . ASP A 1 109 ? -20.939 2.229 -3.059 1.00 63.91 109 ASP A O 1
ATOM 850 N N . GLU A 1 110 ? -19.196 2.476 -4.446 1.00 67.94 110 GLU A N 1
ATOM 851 C CA . GLU A 1 110 ? -18.196 2.040 -3.457 1.00 67.94 110 GLU A CA 1
ATOM 852 C C . GLU A 1 110 ? -18.163 2.975 -2.238 1.00 67.94 110 GLU A C 1
ATOM 854 O O . GLU A 1 110 ? -18.097 2.534 -1.082 1.00 67.94 110 GLU A O 1
ATOM 859 N N . ARG A 1 111 ? -18.289 4.288 -2.469 1.00 68.81 111 ARG A N 1
ATOM 860 C CA . ARG A 1 111 ? -18.361 5.278 -1.391 1.00 68.81 111 ARG A CA 1
ATOM 861 C C . ARG A 1 111 ? -19.648 5.130 -0.575 1.00 68.81 111 ARG A C 1
ATOM 863 O O . ARG A 1 111 ? -19.595 5.229 0.653 1.00 68.81 111 ARG A O 1
ATOM 870 N N . LEU A 1 112 ? -20.788 4.868 -1.214 1.00 72.06 112 LEU A N 1
ATOM 871 C CA . LEU A 1 112 ? -22.063 4.635 -0.529 1.00 72.06 112 LEU A CA 1
ATOM 872 C C . LEU A 1 112 ? -22.044 3.340 0.289 1.00 72.06 112 LEU A C 1
ATOM 874 O O . LEU A 1 112 ? -22.526 3.321 1.424 1.00 72.06 112 LEU A O 1
ATOM 878 N N . GLN A 1 113 ? -21.451 2.276 -0.248 1.00 73.62 113 GLN A N 1
ATOM 879 C CA . GLN A 1 113 ? -21.323 0.990 0.431 1.00 73.62 113 GLN A CA 1
ATOM 880 C C . GLN A 1 113 ? -20.419 1.101 1.664 1.00 73.62 113 GLN A C 1
ATOM 882 O O . GLN A 1 113 ? -20.765 0.599 2.735 1.00 73.62 113 GLN A O 1
ATOM 887 N N . HIS A 1 114 ? -19.327 1.863 1.569 1.00 75.19 114 HIS A N 1
ATOM 888 C CA . HIS A 1 114 ? -18.461 2.144 2.711 1.00 75.19 114 HIS A CA 1
ATOM 889 C C . HIS A 1 114 ? -19.167 2.958 3.811 1.00 75.19 114 HIS A C 1
ATOM 891 O O . HIS A 1 114 ? -18.979 2.701 5.003 1.00 75.19 114 HIS A O 1
ATOM 897 N N . VAL A 1 115 ? -20.018 3.920 3.434 1.00 77.19 115 VAL A N 1
ATOM 898 C CA . VAL A 1 115 ? -20.842 4.680 4.391 1.00 77.19 115 VAL A CA 1
ATOM 899 C C . VAL A 1 115 ? -21.886 3.781 5.057 1.00 77.19 115 VAL A C 1
ATOM 901 O O . VAL A 1 115 ? -22.074 3.874 6.270 1.00 77.19 115 VAL A O 1
ATOM 904 N N . ARG A 1 116 ? -22.524 2.876 4.302 1.00 79.25 116 ARG A N 1
ATOM 905 C CA . ARG A 1 116 ? -23.480 1.899 4.849 1.00 79.25 116 ARG A CA 1
ATOM 906 C C . ARG A 1 116 ? -22.813 0.956 5.848 1.00 79.25 116 ARG A C 1
ATOM 908 O O . ARG A 1 116 ? -23.350 0.785 6.937 1.00 79.25 116 ARG A O 1
ATOM 915 N N . GLN A 1 117 ? -21.631 0.424 5.532 1.00 82.00 117 GLN A N 1
ATOM 916 C CA . GLN A 1 117 ? -20.901 -0.460 6.446 1.00 82.00 117 GLN A CA 1
ATOM 917 C C . GLN A 1 117 ? -20.513 0.264 7.740 1.00 82.00 117 GLN A C 1
ATOM 919 O O . GLN A 1 117 ? -20.790 -0.225 8.829 1.00 82.00 117 GLN A O 1
ATOM 924 N N . LYS A 1 118 ? -19.984 1.492 7.638 1.00 77.62 118 LYS A N 1
ATOM 925 C CA . LYS A 1 118 ? -19.683 2.322 8.815 1.00 77.62 118 LYS A CA 1
ATOM 926 C C . LYS A 1 118 ? -20.914 2.612 9.672 1.00 77.62 118 LYS A C 1
ATOM 928 O O . LYS A 1 118 ? -20.793 2.690 10.891 1.00 77.62 118 LYS A O 1
ATOM 933 N N . ALA A 1 119 ? -22.080 2.795 9.054 1.00 74.69 119 ALA A N 1
ATOM 934 C CA . ALA A 1 119 ? -23.327 3.002 9.779 1.00 74.69 119 ALA A CA 1
ATOM 935 C C . ALA A 1 119 ? -23.775 1.731 10.518 1.00 74.69 119 ALA A C 1
ATOM 937 O O . ALA A 1 119 ? -24.190 1.830 11.669 1.00 74.69 119 ALA A O 1
ATOM 938 N N . VAL A 1 120 ? -23.650 0.554 9.895 1.00 78.19 120 VAL A N 1
ATOM 939 C CA . VAL A 1 120 ? -23.943 -0.742 10.535 1.00 78.19 120 VAL A CA 1
ATOM 940 C C . VAL A 1 120 ? -23.002 -0.984 11.713 1.00 78.19 120 VAL A C 1
ATOM 942 O O . VAL A 1 120 ? -23.473 -1.185 12.828 1.00 78.19 120 VAL A O 1
ATOM 945 N N . ASP A 1 121 ? -21.694 -0.829 11.506 1.00 80.19 121 ASP A N 1
ATOM 946 C CA . ASP A 1 121 ? -20.694 -1.008 12.561 1.00 80.19 121 ASP A CA 1
ATOM 947 C C . ASP A 1 121 ? -20.928 -0.036 13.728 1.00 80.19 121 ASP A C 1
ATOM 949 O O . ASP A 1 121 ? -20.735 -0.386 14.890 1.00 80.19 121 ASP A O 1
ATOM 953 N N . TYR A 1 122 ? -21.359 1.197 13.444 1.00 78.62 122 TYR A N 1
ATOM 954 C CA . TYR A 1 122 ? -21.716 2.167 14.478 1.00 78.62 122 TYR A CA 1
ATOM 955 C C . TYR A 1 122 ? -22.982 1.753 15.241 1.00 78.62 122 TYR A C 1
ATOM 957 O O . TYR A 1 122 ? -23.023 1.876 16.463 1.00 78.62 122 TYR A O 1
ATOM 965 N N . ILE A 1 123 ? -24.005 1.244 14.546 1.00 79.75 123 ILE A N 1
ATOM 966 C CA . ILE A 1 123 ? -25.241 0.757 15.171 1.00 79.75 123 ILE A CA 1
ATOM 967 C C . ILE A 1 123 ? -24.951 -0.406 16.125 1.00 79.75 123 ILE A C 1
ATOM 969 O O . ILE A 1 123 ? -25.460 -0.396 17.247 1.00 79.75 123 ILE A O 1
ATOM 973 N N . ASP A 1 124 ? -24.116 -1.354 15.705 1.00 81.00 124 ASP A N 1
ATOM 974 C CA . ASP A 1 124 ? -23.789 -2.544 16.492 1.00 81.00 124 ASP A CA 1
ATOM 975 C C . ASP A 1 124 ? -22.826 -2.214 17.641 1.00 81.00 124 ASP A C 1
ATOM 977 O O . ASP A 1 124 ? -23.016 -2.663 18.766 1.00 81.00 124 ASP A O 1
ATOM 981 N N . ARG A 1 125 ? -21.826 -1.350 17.416 1.00 82.94 125 ARG A N 1
ATOM 982 C CA . ARG A 1 125 ? -20.829 -0.992 18.443 1.00 82.94 125 ARG A CA 1
ATOM 983 C C . ARG A 1 125 ? -21.412 -0.242 19.641 1.00 82.94 125 ARG A C 1
ATOM 985 O O . ARG A 1 125 ? -20.813 -0.265 20.714 1.00 82.94 125 ARG A O 1
ATOM 992 N N . PHE A 1 126 ? -22.529 0.455 19.452 1.00 78.00 126 PHE A N 1
ATOM 993 C CA . PHE A 1 126 ? -23.205 1.221 20.501 1.00 78.00 126 PHE A CA 1
ATOM 994 C C . PHE A 1 126 ? -24.555 0.616 20.909 1.00 78.00 126 PHE A C 1
ATOM 996 O O . PHE A 1 126 ? -25.323 1.289 21.596 1.00 78.00 126 PHE A O 1
ATOM 1003 N N . ASP A 1 127 ? -24.863 -0.612 20.471 1.00 87.75 127 ASP A N 1
ATOM 1004 C CA . ASP A 1 127 ? -26.139 -1.296 20.722 1.00 87.75 127 ASP A CA 1
ATOM 1005 C C . ASP A 1 127 ? -27.367 -0.407 20.435 1.00 87.75 127 ASP A C 1
ATOM 1007 O O . ASP A 1 127 ? -28.402 -0.468 21.107 1.00 87.75 127 ASP A O 1
ATOM 1011 N N . LEU A 1 128 ? -27.276 0.445 19.405 1.00 83.88 128 LEU A N 1
ATOM 1012 C CA . LEU A 1 128 ? -28.295 1.452 19.087 1.00 83.88 128 LEU A CA 1
ATOM 1013 C C . LEU A 1 128 ? -29.658 0.816 18.799 1.00 83.88 128 LEU A C 1
ATOM 1015 O O . LEU A 1 128 ? -30.688 1.419 19.100 1.00 83.88 128 LEU A O 1
ATOM 1019 N N . ARG A 1 129 ? -29.681 -0.416 18.267 1.00 85.88 129 ARG A N 1
ATOM 1020 C CA . ARG A 1 129 ? -30.919 -1.196 18.104 1.00 85.88 129 ARG A CA 1
ATOM 1021 C C . ARG A 1 129 ? -31.608 -1.447 19.439 1.00 85.88 129 ARG A C 1
ATOM 1023 O O . ARG A 1 129 ? -32.804 -1.189 19.534 1.00 85.88 129 ARG A O 1
ATOM 1030 N N . GLN A 1 130 ? -30.871 -1.900 20.451 1.00 84.69 130 GLN A N 1
ATOM 1031 C CA . GLN A 1 130 ? -31.435 -2.197 21.766 1.00 84.69 130 GLN A CA 1
ATOM 1032 C C . GLN A 1 130 ? -31.907 -0.913 22.454 1.00 84.69 130 GLN A C 1
ATOM 1034 O O . GLN A 1 130 ? -33.021 -0.863 22.967 1.00 84.69 130 GLN A O 1
ATOM 1039 N N . VAL A 1 131 ? -31.117 0.163 22.377 1.00 88.56 131 VAL A N 1
ATOM 1040 C CA . VAL A 1 131 ? -31.480 1.470 22.951 1.00 88.56 131 VAL A CA 1
ATOM 1041 C C . VAL A 1 131 ? -32.760 2.026 22.321 1.00 88.56 131 VAL A C 1
ATOM 1043 O O . VAL A 1 131 ? -33.655 2.482 23.035 1.00 88.56 131 VAL A O 1
ATOM 1046 N N . LEU A 1 132 ? -32.879 1.973 20.990 1.00 89.12 132 LEU A N 1
ATOM 1047 C CA . LEU A 1 132 ? -34.087 2.411 20.289 1.00 89.12 132 LEU A CA 1
ATOM 1048 C C . LEU A 1 132 ? -35.279 1.500 20.605 1.00 89.12 132 LEU A C 1
ATOM 1050 O O . LEU A 1 132 ? -36.383 1.999 20.815 1.00 89.12 132 LEU A O 1
ATOM 1054 N N . GLN A 1 133 ? -35.075 0.185 20.685 1.00 92.31 133 GLN A N 1
ATOM 1055 C CA . GLN A 1 133 ? -36.128 -0.773 21.016 1.00 92.31 133 GLN A CA 1
ATOM 1056 C C . GLN A 1 133 ? -36.670 -0.561 22.436 1.00 92.31 133 GLN A C 1
ATOM 1058 O O . GLN A 1 133 ? -37.887 -0.511 22.615 1.00 92.31 133 GLN A O 1
ATOM 1063 N N . ASP A 1 134 ? -35.797 -0.342 23.420 1.00 91.56 134 ASP A N 1
ATOM 1064 C CA . ASP A 1 134 ? -36.171 -0.032 24.803 1.00 91.56 134 ASP A CA 1
ATOM 1065 C C . ASP A 1 134 ? -36.894 1.317 24.907 1.00 91.56 134 ASP A C 1
ATOM 1067 O O . ASP A 1 134 ? -37.880 1.454 25.639 1.00 91.56 134 ASP A O 1
ATOM 1071 N N . MET A 1 135 ? -36.436 2.315 24.143 1.00 95.94 135 MET A N 1
ATOM 1072 C CA . MET A 1 135 ? -37.084 3.622 24.046 1.00 95.94 135 MET A CA 1
ATOM 1073 C C . MET A 1 135 ? -38.509 3.485 23.499 1.00 95.94 135 MET A C 1
ATOM 1075 O O . MET A 1 135 ? -39.452 3.981 24.117 1.00 95.94 135 MET A O 1
ATOM 1079 N N . PHE A 1 136 ? -38.691 2.780 22.377 1.00 93.88 136 PHE A N 1
ATOM 1080 C CA . PHE A 1 136 ? -40.012 2.562 21.785 1.00 93.88 136 PHE A CA 1
ATOM 1081 C C . PHE A 1 136 ? -40.911 1.711 22.682 1.00 93.88 136 PHE A C 1
ATOM 1083 O O . PHE A 1 136 ? -42.087 2.035 22.835 1.00 93.88 136 PHE A O 1
ATOM 1090 N N . GLN A 1 137 ? -40.378 0.677 23.338 1.00 94.94 137 GLN A N 1
ATOM 1091 C CA . GLN A 1 137 ? -41.143 -0.108 24.307 1.00 94.94 137 GLN A CA 1
ATOM 1092 C C . GLN A 1 137 ? -41.633 0.749 25.475 1.00 94.94 137 GLN A C 1
ATOM 1094 O O . GLN A 1 137 ? -42.792 0.620 25.864 1.00 94.94 137 GLN A O 1
ATOM 1099 N N . LYS A 1 138 ? -40.805 1.659 26.000 1.00 91.19 138 LYS A N 1
ATOM 1100 C CA . LYS A 1 138 ? -41.223 2.595 27.055 1.00 91.19 138 LYS A CA 1
ATOM 1101 C C . LYS A 1 138 ? -42.253 3.608 26.569 1.00 91.19 138 LYS A C 1
ATOM 1103 O O . LYS A 1 138 ? -43.238 3.825 27.262 1.00 91.19 138 LYS A O 1
ATOM 1108 N N . VAL A 1 139 ? -42.108 4.155 25.360 1.00 96.94 139 VAL A N 1
ATOM 1109 C CA . VAL A 1 139 ? -43.135 5.033 24.765 1.00 96.94 139 VAL A CA 1
ATOM 1110 C C . VAL A 1 139 ? -44.473 4.300 24.626 1.00 96.94 139 VAL A C 1
ATOM 1112 O O . VAL A 1 139 ? -45.517 4.843 24.980 1.00 96.94 139 VAL A O 1
ATOM 1115 N N . ILE A 1 140 ? -44.456 3.053 24.151 1.00 94.06 140 ILE A N 1
ATOM 1116 C CA . ILE A 1 140 ? -45.668 2.244 23.964 1.00 94.06 140 ILE A CA 1
ATOM 1117 C C . ILE A 1 140 ? -46.301 1.866 25.311 1.00 94.06 140 ILE A C 1
ATOM 1119 O O . ILE A 1 140 ? -47.528 1.897 25.443 1.00 94.06 140 ILE A O 1
ATOM 1123 N N . LYS A 1 141 ? -45.479 1.500 26.301 1.00 94.69 141 LYS A N 1
ATOM 1124 C CA . LYS A 1 141 ? -45.926 1.032 27.618 1.00 94.69 141 LYS A CA 1
ATOM 1125 C C . LYS A 1 141 ? -46.445 2.171 28.490 1.00 94.69 141 LYS A C 1
ATOM 1127 O O . LYS A 1 141 ? -47.532 2.055 29.050 1.00 94.69 141 LYS A O 1
ATOM 1132 N N . ASP A 1 142 ? -45.687 3.259 28.569 1.00 92.62 142 ASP A N 1
ATOM 1133 C CA . ASP A 1 142 ? -45.940 4.349 29.510 1.00 92.62 142 ASP A CA 1
ATOM 1134 C C . ASP A 1 142 ? -46.836 5.437 28.897 1.00 92.62 142 ASP A C 1
ATOM 1136 O O . ASP A 1 142 ? -47.383 6.258 29.630 1.00 92.62 142 ASP A O 1
ATOM 1140 N N . LYS A 1 143 ? -47.020 5.421 27.563 1.00 94.94 143 LYS A N 1
ATOM 1141 C CA . LYS A 1 143 ? -47.850 6.358 26.783 1.00 94.94 143 LYS A CA 1
ATOM 1142 C C . LYS A 1 143 ? -47.682 7.811 27.251 1.00 94.94 143 LYS A C 1
ATOM 1144 O O . LYS A 1 143 ? -48.666 8.440 27.650 1.00 94.94 143 LYS A O 1
ATOM 1149 N N . PRO A 1 144 ? -46.443 8.337 27.238 1.00 93.50 144 PRO A N 1
ATOM 1150 C CA . PRO A 1 144 ? -46.179 9.693 27.690 1.00 93.50 144 PRO A CA 1
ATOM 1151 C C . PRO A 1 144 ? -47.000 10.699 26.876 1.00 93.50 144 PRO A C 1
ATOM 1153 O O . PRO A 1 144 ? -47.206 10.519 25.675 1.00 93.50 144 PRO A O 1
ATOM 1156 N N . SER A 1 145 ? -47.448 11.767 27.540 1.00 94.06 145 SER A N 1
ATOM 1157 C CA . SER A 1 145 ? -48.294 12.809 26.944 1.00 94.06 145 SER A CA 1
ATOM 1158 C C . SER A 1 145 ? -47.658 13.468 25.715 1.00 94.06 145 SER A C 1
ATOM 1160 O O . SER A 1 145 ? -48.376 13.832 24.788 1.00 94.06 145 SER A O 1
ATOM 1162 N N . ASP A 1 146 ? -46.325 13.578 25.698 1.00 95.62 146 ASP A N 1
ATOM 1163 C CA . ASP A 1 146 ? -45.529 13.953 24.529 1.00 95.62 146 ASP A CA 1
ATOM 1164 C C . ASP A 1 146 ? -44.464 12.866 24.255 1.00 95.62 146 ASP A C 1
ATOM 1166 O O . ASP A 1 146 ? -43.426 12.806 24.929 1.00 95.62 146 ASP A O 1
ATOM 1170 N N . PRO A 1 147 ? -44.705 11.970 23.279 1.00 90.38 147 PRO A N 1
ATOM 1171 C CA . PRO A 1 147 ? -43.761 10.922 22.899 1.00 90.38 147 PRO A CA 1
ATOM 1172 C C . PRO A 1 147 ? -42.423 11.465 22.397 1.00 90.38 147 PRO A C 1
ATOM 1174 O O . PRO A 1 147 ? -41.389 10.826 22.588 1.00 90.38 147 PRO A O 1
ATOM 1177 N N . PHE A 1 148 ? -42.430 12.634 21.755 1.00 91.00 148 PHE A N 1
ATOM 1178 C CA . PHE A 1 148 ? -41.247 13.192 21.115 1.00 91.00 148 PHE A CA 1
ATOM 1179 C C . PHE A 1 148 ? -40.312 13.815 22.152 1.00 91.00 148 PHE A C 1
ATOM 1181 O O . PHE A 1 148 ? -39.107 13.553 22.139 1.00 91.00 148 PHE A O 1
ATOM 1188 N N . GLU A 1 149 ? -40.869 14.567 23.105 1.00 92.69 149 GLU A N 1
ATOM 1189 C CA . GLU A 1 149 ? -40.115 15.090 24.247 1.00 92.69 149 GLU A CA 1
ATOM 1190 C C . GLU A 1 149 ? -39.550 13.946 25.104 1.00 92.69 149 GLU A C 1
ATOM 1192 O O . GLU A 1 149 ? -38.371 13.963 25.479 1.00 92.69 149 GLU A O 1
ATOM 1197 N N . PHE A 1 150 ? -40.346 12.894 25.334 1.00 95.88 150 PHE A N 1
ATOM 1198 C CA . PHE A 1 150 ? -39.883 11.697 26.031 1.00 95.88 150 PHE A CA 1
ATOM 1199 C C . PHE A 1 150 ? -38.693 11.051 25.315 1.00 95.88 150 PHE A C 1
ATOM 1201 O O . PHE A 1 150 ? -37.666 10.832 25.954 1.00 95.88 150 PHE A O 1
ATOM 1208 N N . MET A 1 151 ? -38.785 10.794 24.005 1.00 91.94 151 MET A N 1
ATOM 1209 C CA . MET A 1 151 ? -37.695 10.200 23.220 1.00 91.94 151 MET A CA 1
ATOM 1210 C C . MET A 1 151 ? -36.417 11.047 23.268 1.00 91.94 151 MET A C 1
ATOM 1212 O O . MET A 1 151 ? -35.329 10.509 23.473 1.00 91.94 151 MET A O 1
ATOM 1216 N N . GLN A 1 152 ? -36.527 12.375 23.156 1.00 90.06 152 GLN A N 1
ATOM 1217 C CA . GLN A 1 152 ? -35.368 13.264 23.292 1.00 90.06 152 GLN A CA 1
ATOM 1218 C C . GLN A 1 152 ? -34.748 13.190 24.691 1.00 90.06 152 GLN A C 1
ATOM 1220 O O . GLN A 1 152 ? -33.525 13.128 24.826 1.00 90.06 152 GLN A O 1
ATOM 1225 N N . SER A 1 153 ? -35.575 13.183 25.739 1.00 88.69 153 SER A N 1
ATOM 1226 C CA . SER A 1 153 ? -35.100 13.062 27.120 1.00 88.69 153 SER A CA 1
ATOM 1227 C C . SER A 1 153 ? -34.472 11.693 27.397 1.00 88.69 153 SER A C 1
ATOM 1229 O O . SER A 1 153 ? -33.481 11.610 28.122 1.00 88.69 153 SER A O 1
ATOM 1231 N N . PHE A 1 154 ? -35.008 10.635 26.780 1.00 92.06 154 PHE A N 1
ATOM 1232 C CA . PHE A 1 154 ? -34.520 9.270 26.891 1.00 92.06 154 PHE A CA 1
ATOM 1233 C C . PHE A 1 154 ? -33.132 9.159 26.274 1.00 92.06 154 PHE A C 1
ATOM 1235 O O . PHE A 1 154 ? -32.215 8.758 26.976 1.00 92.06 154 PHE A O 1
ATOM 1242 N N . LEU A 1 155 ? -32.949 9.634 25.035 1.00 88.94 155 LEU A N 1
ATOM 1243 C CA . LEU A 1 155 ? -31.647 9.654 24.361 1.00 88.94 155 LEU A CA 1
ATOM 1244 C C . LEU A 1 155 ? -30.612 10.518 25.097 1.00 88.94 155 LEU A C 1
ATOM 1246 O O . LEU A 1 155 ? -29.437 10.161 25.158 1.00 88.94 155 LEU A O 1
ATOM 1250 N N . ARG A 1 156 ? -31.036 11.630 25.715 1.00 85.12 156 ARG A N 1
ATOM 1251 C CA . ARG A 1 156 ? -30.156 12.456 26.561 1.00 85.12 156 ARG A CA 1
ATOM 1252 C C . ARG A 1 156 ? -29.756 11.760 27.865 1.00 85.12 156 ARG A C 1
ATOM 1254 O O . ARG A 1 156 ? -28.640 11.970 28.323 1.00 85.12 156 ARG A O 1
ATOM 1261 N N . LYS A 1 157 ? -30.643 10.951 28.459 1.00 83.06 157 LYS A N 1
ATOM 1262 C CA . LYS A 1 157 ? -30.384 10.183 29.693 1.00 83.06 157 LYS A CA 1
ATOM 1263 C C . LYS A 1 157 ? -29.625 8.878 29.456 1.00 83.06 157 LYS A C 1
ATOM 1265 O O . LYS A 1 157 ? -28.893 8.456 30.341 1.00 83.06 157 LYS A O 1
ATOM 1270 N N . SER A 1 158 ? -29.843 8.220 28.318 1.00 68.56 158 SER A N 1
ATOM 1271 C CA . SER A 1 158 ? -29.195 6.957 27.946 1.00 68.56 158 SER A CA 1
ATOM 1272 C C . SER A 1 158 ? -27.836 7.166 27.286 1.00 68.56 158 SER A C 1
ATOM 1274 O O . SER A 1 158 ? -27.061 6.221 27.179 1.00 68.56 158 SER A O 1
ATOM 1276 N N . SER A 1 159 ? -27.522 8.394 26.863 1.00 53.06 159 SER A N 1
ATOM 1277 C CA . SER A 1 159 ? -26.141 8.780 26.600 1.00 53.06 159 SER A CA 1
ATOM 1278 C C . SER A 1 159 ? -25.340 8.588 27.896 1.00 53.06 159 SER A C 1
ATOM 1280 O O . SER A 1 159 ? -25.707 9.188 28.908 1.00 53.06 159 SER A O 1
ATOM 1282 N N . PRO A 1 160 ? -24.244 7.805 27.909 1.00 51.00 160 PRO A N 1
ATOM 1283 C CA . PRO A 1 160 ? -23.427 7.544 29.103 1.00 51.00 160 PRO A CA 1
ATOM 1284 C C . PRO A 1 160 ? -22.718 8.798 29.658 1.00 51.00 160 PRO A C 1
ATOM 1286 O O . PRO A 1 160 ? -21.895 8.722 30.565 1.00 51.00 160 PRO A O 1
ATOM 1289 N N . THR A 1 161 ? -23.069 9.978 29.155 1.00 44.44 161 THR A N 1
ATOM 1290 C CA . THR A 1 161 ? -22.665 11.305 29.610 1.00 44.44 161 THR A CA 1
ATOM 1291 C C . THR A 1 161 ? -23.483 11.770 30.822 1.00 44.44 161 THR A C 1
ATOM 1293 O O . THR A 1 161 ? -24.035 12.871 30.825 1.00 44.44 161 THR A O 1
ATOM 1296 N N . GLY A 1 162 ? -23.557 10.942 31.868 1.00 43.00 162 GLY A N 1
ATOM 1297 C CA . GLY A 1 162 ? -23.762 11.449 33.224 1.00 43.00 162 GLY A CA 1
ATOM 1298 C C . GLY A 1 162 ? -22.523 12.265 33.601 1.00 43.00 162 GLY A C 1
ATOM 1299 O O . GLY A 1 162 ? -21.404 11.763 33.557 1.00 43.00 162 GLY A O 1
ATOM 1300 N N . THR A 1 163 ? -22.717 13.547 33.877 1.00 46.09 163 THR A N 1
ATOM 1301 C CA . THR A 1 163 ? -21.756 14.660 33.787 1.00 46.09 163 THR A CA 1
ATOM 1302 C C . THR A 1 163 ? -20.522 14.648 34.703 1.00 46.09 163 THR A C 1
ATOM 1304 O O . THR A 1 163 ? -19.851 15.670 34.780 1.00 46.09 163 THR A O 1
ATOM 1307 N N . GLU A 1 164 ? -20.149 13.542 35.349 1.00 47.38 164 GLU A N 1
ATOM 1308 C CA . GLU A 1 164 ? -19.026 13.546 36.309 1.00 47.38 164 GLU A CA 1
ATOM 1309 C C . GLU A 1 164 ? -17.772 12.760 35.886 1.00 47.38 164 GLU A C 1
ATOM 1311 O O . GLU A 1 164 ? -16.721 13.017 36.451 1.00 47.38 164 GLU A O 1
ATOM 1316 N N . ASN A 1 165 ? -17.795 11.922 34.835 1.00 47.69 165 ASN A N 1
ATOM 1317 C CA . ASN A 1 165 ? -16.609 11.133 34.412 1.00 47.69 165 ASN A CA 1
ATOM 1318 C C . ASN A 1 165 ? -16.319 11.146 32.889 1.00 47.69 165 ASN A C 1
ATOM 1320 O O . ASN A 1 165 ? -15.688 10.242 32.343 1.00 47.69 165 ASN A O 1
ATOM 1324 N N . CYS A 1 166 ? -16.775 12.170 32.159 1.00 42.12 166 CYS A N 1
ATOM 1325 C CA . CYS A 1 166 ? -16.727 12.185 30.688 1.00 42.12 166 CYS A CA 1
ATOM 1326 C C . CYS A 1 166 ? -15.351 12.536 30.073 1.00 42.12 166 CYS A C 1
ATOM 1328 O O . CYS A 1 166 ? -15.170 12.388 28.864 1.00 42.12 166 CYS A O 1
ATOM 1330 N N . GLN A 1 167 ? -14.377 12.988 30.869 1.00 50.97 167 GLN A N 1
ATOM 1331 C CA . GLN A 1 167 ? -13.033 13.306 30.362 1.00 50.97 167 GLN A CA 1
ATOM 1332 C C . GLN A 1 167 ? -12.190 12.042 30.127 1.00 50.97 167 GLN A C 1
ATOM 1334 O O . GLN A 1 167 ? -11.496 11.956 29.115 1.00 50.97 167 GLN A O 1
ATOM 1339 N N . ASP A 1 168 ? -12.343 11.013 30.963 1.00 48.84 168 ASP A N 1
ATOM 1340 C CA . ASP A 1 168 ? -11.518 9.801 30.880 1.00 48.84 168 ASP A CA 1
ATOM 1341 C C . ASP A 1 168 ? -11.949 8.858 29.747 1.00 48.84 168 ASP A C 1
ATOM 1343 O O . ASP A 1 168 ? -11.109 8.273 29.064 1.00 48.84 168 ASP A O 1
ATOM 1347 N N . ALA A 1 169 ? -13.251 8.740 29.466 1.00 48.47 169 ALA A N 1
ATOM 1348 C CA . ALA A 1 169 ? -13.741 7.897 28.370 1.00 48.47 169 ALA A CA 1
ATOM 1349 C C . ALA A 1 169 ? -13.409 8.486 26.986 1.00 48.47 169 ALA A C 1
ATOM 1351 O O . ALA A 1 169 ? -13.028 7.749 26.075 1.00 48.47 169 ALA A O 1
ATOM 1352 N N . ALA A 1 170 ? -13.495 9.814 26.838 1.00 53.25 170 ALA A N 1
ATOM 1353 C CA . ALA A 1 170 ? -13.071 10.506 25.623 1.00 53.25 170 ALA A CA 1
ATOM 1354 C C . ALA A 1 170 ? -11.557 10.361 25.408 1.00 53.25 170 ALA A C 1
ATOM 1356 O O . ALA A 1 170 ? -11.141 9.983 24.314 1.00 53.25 170 ALA A O 1
ATOM 1357 N N . ALA A 1 171 ? -10.756 10.529 26.467 1.00 61.69 171 ALA A N 1
ATOM 1358 C CA . ALA A 1 171 ? -9.315 10.296 26.424 1.00 61.69 171 ALA A CA 1
ATOM 1359 C C . ALA A 1 171 ? -8.968 8.839 26.067 1.00 61.69 171 ALA A C 1
ATOM 1361 O O . ALA A 1 171 ? -8.050 8.600 25.289 1.00 61.69 171 ALA A O 1
ATOM 1362 N N . THR A 1 172 ? -9.733 7.859 26.558 1.00 60.56 172 THR A N 1
ATOM 1363 C CA . THR A 1 172 ? -9.507 6.435 26.249 1.00 60.56 172 THR A CA 1
ATOM 1364 C C . THR A 1 172 ? -9.841 6.104 24.789 1.00 60.56 172 THR A C 1
ATOM 1366 O O . THR A 1 172 ? -9.095 5.381 24.130 1.00 60.56 172 THR A O 1
ATOM 1369 N N . ILE A 1 173 ? -10.936 6.651 24.247 1.00 64.62 173 ILE A N 1
ATOM 1370 C CA . ILE A 1 173 ? -11.318 6.468 22.835 1.00 64.62 173 ILE A CA 1
ATOM 1371 C C . ILE A 1 173 ? -10.325 7.178 21.906 1.00 64.62 173 ILE A C 1
ATOM 1373 O O . ILE A 1 173 ? -9.987 6.657 20.841 1.00 64.62 173 ILE A O 1
ATOM 1377 N N . GLU A 1 174 ? -9.837 8.352 22.302 1.00 66.88 174 GLU A N 1
ATOM 1378 C CA . GLU A 1 174 ? -8.842 9.111 21.547 1.00 66.88 174 GLU A CA 1
ATOM 1379 C C . GLU A 1 174 ? -7.464 8.432 21.584 1.00 66.88 174 GLU A C 1
ATOM 1381 O O . GLU A 1 174 ? -6.837 8.290 20.535 1.00 66.88 174 GLU A O 1
ATOM 1386 N N . ALA A 1 175 ? -7.059 7.873 22.730 1.00 68.06 175 ALA A N 1
ATOM 1387 C CA . ALA A 1 175 ? -5.858 7.046 22.859 1.00 68.06 175 ALA A CA 1
ATOM 1388 C C . ALA A 1 175 ? -5.942 5.762 22.015 1.00 68.06 175 ALA A C 1
ATOM 1390 O O . ALA A 1 175 ? -4.982 5.405 21.333 1.00 68.06 175 ALA A O 1
ATOM 1391 N N . GLN A 1 176 ? -7.101 5.091 21.980 1.00 69.00 176 GLN A N 1
ATOM 1392 C CA . GLN A 1 176 ? -7.309 3.929 21.108 1.00 69.00 176 GLN A CA 1
ATOM 1393 C C . GLN A 1 176 ? -7.273 4.304 19.622 1.00 69.00 176 GLN A C 1
ATOM 1395 O O . GLN A 1 176 ? -6.692 3.571 18.823 1.00 69.00 176 GLN A O 1
ATOM 1400 N N . LYS A 1 177 ? -7.852 5.449 19.235 1.00 73.56 177 LYS A N 1
ATOM 1401 C CA . LYS A 1 177 ? -7.749 5.964 17.860 1.00 73.56 177 LYS A CA 1
ATOM 1402 C C . LYS A 1 177 ? -6.309 6.288 17.480 1.00 73.56 177 LYS A C 1
ATOM 1404 O O . LYS A 1 177 ? -5.908 5.963 16.367 1.00 73.56 177 LYS A O 1
ATOM 1409 N N . GLN A 1 178 ? -5.542 6.897 18.382 1.00 74.62 178 GLN A N 1
ATOM 1410 C CA . GLN A 1 178 ? -4.127 7.193 18.157 1.00 74.62 178 GLN A CA 1
ATOM 1411 C C . GLN A 1 178 ? -3.304 5.910 18.018 1.00 74.62 178 GLN A C 1
ATOM 1413 O O . GLN A 1 178 ? -2.563 5.791 17.049 1.00 74.62 178 GLN A O 1
ATOM 1418 N N . GLN A 1 179 ? -3.507 4.912 18.886 1.00 74.25 179 GLN A N 1
ATOM 1419 C CA . GLN A 1 179 ? -2.845 3.608 18.756 1.00 74.25 179 GLN A CA 1
ATOM 1420 C C . GLN A 1 179 ? -3.191 2.901 17.442 1.00 74.25 179 GLN A C 1
ATOM 1422 O O . GLN A 1 179 ? -2.325 2.286 16.823 1.00 74.25 179 GLN A O 1
ATOM 1427 N N . LEU A 1 180 ? -4.449 2.970 16.999 1.00 74.38 180 LEU A N 1
ATOM 1428 C CA . LEU A 1 180 ? -4.871 2.332 15.753 1.00 74.38 180 LEU A CA 1
ATOM 1429 C C . LEU A 1 180 ? -4.299 3.059 14.527 1.00 74.38 180 LEU A C 1
ATOM 1431 O O . LEU A 1 180 ? -3.851 2.408 13.588 1.00 74.38 180 LEU A O 1
ATOM 1435 N N . ALA A 1 181 ? -4.242 4.394 14.564 1.00 77.31 181 ALA A N 1
ATOM 1436 C CA . ALA A 1 181 ? -3.593 5.202 13.533 1.00 77.31 181 ALA A CA 1
ATOM 1437 C C . ALA A 1 181 ? -2.073 4.967 13.480 1.00 77.31 181 ALA A C 1
ATOM 1439 O O . ALA A 1 181 ? -1.507 4.872 12.394 1.00 77.31 181 ALA A O 1
ATOM 1440 N N . GLU A 1 182 ? -1.415 4.824 14.632 1.00 76.12 182 GLU A N 1
ATOM 1441 C CA . GLU A 1 182 ? 0.015 4.519 14.717 1.00 76.12 182 GLU A CA 1
ATOM 1442 C C . GLU A 1 182 ? 0.324 3.111 14.189 1.00 76.12 182 GLU A C 1
ATOM 1444 O O . GLU A 1 182 ? 1.261 2.943 13.408 1.00 76.12 182 GLU A O 1
ATOM 1449 N N . LYS A 1 183 ? -0.506 2.112 14.526 1.00 72.50 183 LYS A N 1
ATOM 1450 C CA . LYS A 1 183 ? -0.402 0.762 13.951 1.00 72.50 183 LYS A CA 1
ATOM 1451 C C . LYS A 1 183 ? -0.582 0.773 12.436 1.00 72.50 183 LYS A C 1
ATOM 1453 O O . LYS A 1 183 ? 0.221 0.155 11.745 1.00 72.50 183 LYS A O 1
ATOM 1458 N N . GLN A 1 184 ? -1.579 1.496 11.926 1.00 73.56 184 GLN A N 1
ATOM 1459 C CA . GLN A 1 184 ? -1.809 1.606 10.486 1.00 73.56 184 GLN A CA 1
ATOM 1460 C C . GLN A 1 184 ? -0.608 2.243 9.777 1.00 73.56 184 GLN A C 1
ATOM 1462 O O . GLN A 1 184 ? -0.118 1.713 8.789 1.00 73.56 184 GLN A O 1
ATOM 1467 N N . LEU A 1 185 ? -0.056 3.322 10.337 1.00 85.88 185 LEU A N 1
ATOM 1468 C CA . LEU A 1 185 ? 1.116 3.992 9.775 1.00 85.88 185 LEU A CA 1
ATOM 1469 C C . LEU A 1 185 ? 2.370 3.101 9.803 1.00 85.88 185 LEU A C 1
ATOM 1471 O O . LEU A 1 185 ? 3.219 3.201 8.916 1.00 85.88 185 LEU A O 1
ATOM 1475 N N . LEU A 1 186 ? 2.492 2.219 10.800 1.00 76.06 186 LEU A N 1
ATOM 1476 C CA . LEU A 1 186 ? 3.569 1.232 10.870 1.00 76.06 186 LEU A CA 1
ATOM 1477 C C . LEU A 1 186 ? 3.430 0.156 9.781 1.00 76.06 186 LEU A C 1
ATOM 1479 O O . LEU A 1 186 ? 4.434 -0.199 9.164 1.00 76.06 186 LEU A O 1
ATOM 1483 N N . VAL A 1 187 ? 2.207 -0.325 9.528 1.00 73.81 187 VAL A N 1
ATOM 1484 C CA . VAL A 1 187 ? 1.899 -1.271 8.440 1.00 73.81 187 VAL A CA 1
ATOM 1485 C C . VAL A 1 187 ? 2.216 -0.637 7.087 1.00 73.81 187 VAL A C 1
ATOM 1487 O O . VAL A 1 187 ? 3.031 -1.182 6.349 1.00 73.81 187 VAL A O 1
ATOM 1490 N N . ASP A 1 188 ? 1.718 0.573 6.824 1.00 76.12 188 ASP A N 1
ATOM 1491 C CA . ASP A 1 188 ? 1.975 1.299 5.573 1.00 76.12 188 ASP A CA 1
ATOM 1492 C C . ASP A 1 188 ? 3.483 1.539 5.337 1.00 76.12 188 ASP A C 1
ATOM 1494 O O . ASP A 1 188 ? 3.969 1.569 4.201 1.00 76.12 188 ASP A O 1
ATOM 1498 N N . ARG A 1 189 ? 4.258 1.735 6.416 1.00 82.31 189 ARG A N 1
ATOM 1499 C CA . ARG A 1 189 ? 5.720 1.892 6.353 1.00 82.31 189 ARG A CA 1
ATOM 1500 C C . ARG A 1 189 ? 6.423 0.575 6.031 1.00 82.31 189 ARG A C 1
ATOM 1502 O O . ARG A 1 189 ? 7.412 0.593 5.298 1.00 82.31 189 ARG A O 1
ATOM 1509 N N . HIS A 1 190 ? 5.940 -0.540 6.577 1.00 72.94 190 HIS A N 1
ATOM 1510 C CA . HIS A 1 190 ? 6.452 -1.870 6.257 1.00 72.94 190 HIS A CA 1
ATOM 1511 C C . HIS A 1 190 ? 6.138 -2.255 4.812 1.00 72.94 190 HIS A C 1
ATOM 1513 O O . HIS A 1 190 ? 7.051 -2.663 4.103 1.00 72.94 190 HIS A O 1
ATOM 1519 N N . GLU A 1 191 ? 4.909 -2.034 4.348 1.00 75.50 191 GLU A N 1
ATOM 1520 C CA . GLU A 1 191 ? 4.508 -2.303 2.963 1.00 75.50 191 GLU A CA 1
ATOM 1521 C C . GLU A 1 191 ? 5.350 -1.508 1.961 1.00 75.50 191 GLU A C 1
ATOM 1523 O O . GLU A 1 191 ? 5.869 -2.080 1.003 1.00 75.50 191 GLU A O 1
ATOM 1528 N N . ARG A 1 192 ? 5.598 -0.213 2.218 1.00 82.00 192 ARG A N 1
ATOM 1529 C CA . ARG A 1 192 ? 6.516 0.580 1.381 1.00 82.00 192 ARG A CA 1
ATOM 1530 C C . ARG A 1 192 ? 7.926 0.013 1.350 1.00 82.00 192 ARG A C 1
ATOM 1532 O O . ARG A 1 192 ? 8.540 -0.011 0.292 1.00 82.00 192 ARG A O 1
ATOM 1539 N N . ARG A 1 193 ? 8.445 -0.443 2.491 1.00 76.94 193 ARG A N 1
ATOM 1540 C CA . ARG A 1 193 ? 9.803 -0.990 2.571 1.00 76.94 193 ARG A CA 1
ATOM 1541 C C . ARG A 1 193 ? 9.919 -2.338 1.860 1.00 76.94 193 ARG A C 1
ATOM 1543 O O . ARG A 1 193 ? 10.949 -2.599 1.251 1.00 76.94 193 ARG A O 1
ATOM 1550 N N . VAL A 1 194 ? 8.878 -3.169 1.914 1.00 72.69 194 VAL A N 1
ATOM 1551 C CA . VAL A 1 194 ? 8.796 -4.414 1.133 1.00 72.69 194 VAL A CA 1
ATOM 1552 C C . VAL A 1 194 ? 8.776 -4.091 -0.358 1.00 72.69 194 VAL A C 1
ATOM 1554 O O . VAL A 1 194 ? 9.597 -4.627 -1.094 1.00 72.69 194 VAL A O 1
ATOM 1557 N N . TRP A 1 195 ? 7.938 -3.143 -0.782 1.00 80.94 195 TRP A N 1
ATOM 1558 C CA . TRP A 1 195 ? 7.860 -2.721 -2.180 1.00 80.94 195 TRP A CA 1
ATOM 1559 C C . TRP A 1 195 ? 9.181 -2.126 -2.696 1.00 80.94 195 TRP A C 1
ATOM 1561 O O . TRP A 1 195 ? 9.628 -2.456 -3.791 1.00 80.94 195 TRP A O 1
ATOM 1571 N N . GLU A 1 196 ? 9.856 -1.293 -1.896 1.00 80.12 196 GLU A N 1
ATOM 1572 C CA . GLU A 1 196 ? 11.189 -0.766 -2.220 1.00 80.12 196 GLU A CA 1
ATOM 1573 C C . GLU A 1 196 ? 12.226 -1.887 -2.357 1.00 80.12 196 GLU A C 1
ATOM 1575 O O . GLU A 1 196 ? 13.026 -1.860 -3.289 1.00 80.12 196 GLU A O 1
ATOM 1580 N N . LEU A 1 197 ? 12.216 -2.881 -1.462 1.00 73.31 197 LEU A N 1
ATOM 1581 C CA . LEU A 1 197 ? 13.128 -4.026 -1.530 1.00 73.31 197 LEU A CA 1
ATOM 1582 C C . LEU A 1 197 ? 12.851 -4.913 -2.748 1.00 73.31 197 LEU A C 1
ATOM 1584 O O . LEU A 1 197 ? 13.801 -5.345 -3.398 1.00 73.31 197 LEU A O 1
ATOM 1588 N N . GLU A 1 198 ? 11.585 -5.155 -3.085 1.00 75.81 198 GLU A N 1
ATOM 1589 C CA . GLU A 1 198 ? 11.190 -5.896 -4.287 1.00 75.81 198 GLU A CA 1
ATOM 1590 C C . GLU A 1 198 ? 11.611 -5.161 -5.562 1.00 75.81 198 GLU A C 1
ATOM 1592 O O . GLU A 1 198 ? 12.221 -5.769 -6.441 1.00 75.81 198 GLU A O 1
ATOM 1597 N N . ALA A 1 199 ? 11.388 -3.845 -5.637 1.00 75.69 199 ALA A N 1
ATOM 1598 C CA . ALA A 1 199 ? 11.819 -3.025 -6.767 1.00 75.69 199 ALA A CA 1
ATOM 1599 C C . ALA A 1 199 ? 13.349 -3.018 -6.924 1.00 75.69 199 ALA A C 1
ATOM 1601 O O . ALA A 1 199 ? 13.863 -3.118 -8.038 1.00 75.69 199 ALA A O 1
ATOM 1602 N N . LEU A 1 200 ? 14.092 -2.947 -5.815 1.00 75.31 200 LEU A N 1
ATOM 1603 C CA . LEU A 1 200 ? 15.557 -2.981 -5.818 1.00 75.31 200 LEU A CA 1
ATOM 1604 C C . LEU A 1 200 ? 16.083 -4.370 -6.209 1.00 75.31 200 LEU A C 1
ATOM 1606 O O . LEU A 1 200 ? 17.096 -4.471 -6.900 1.00 75.31 200 LEU A O 1
ATOM 1610 N N . ASN A 1 201 ? 15.379 -5.437 -5.822 1.00 75.12 201 ASN A N 1
ATOM 1611 C CA . ASN A 1 201 ? 15.692 -6.798 -6.248 1.00 75.12 201 ASN A CA 1
ATOM 1612 C C . ASN A 1 201 ? 15.428 -6.987 -7.754 1.00 75.12 201 ASN A C 1
ATOM 1614 O O . ASN A 1 201 ? 16.265 -7.542 -8.459 1.00 75.12 201 ASN A O 1
ATOM 1618 N N . GLN A 1 202 ? 14.328 -6.437 -8.270 1.00 75.50 202 GLN A N 1
ATOM 1619 C CA . GLN A 1 202 ? 13.983 -6.486 -9.692 1.00 75.50 202 GLN A CA 1
ATOM 1620 C C . GLN A 1 202 ? 14.930 -5.630 -10.563 1.00 75.50 202 GLN A C 1
ATOM 1622 O O . GLN A 1 202 ? 15.299 -6.033 -11.670 1.00 75.50 202 GLN A O 1
ATOM 1627 N N . ASP A 1 203 ? 15.392 -4.475 -10.068 1.00 74.69 203 ASP A N 1
ATOM 1628 C CA . ASP A 1 203 ? 16.429 -3.665 -10.734 1.00 74.69 203 ASP A CA 1
ATOM 1629 C C . ASP A 1 203 ? 17.786 -4.394 -10.743 1.00 74.69 203 ASP A C 1
ATOM 1631 O O . ASP A 1 203 ? 18.483 -4.392 -11.756 1.00 74.69 203 ASP A O 1
ATOM 1635 N N . LEU A 1 204 ? 18.137 -5.101 -9.660 1.00 70.69 204 LEU A N 1
ATOM 1636 C CA . LEU A 1 204 ? 19.341 -5.943 -9.601 1.00 70.69 204 LEU A CA 1
ATOM 1637 C C . LEU A 1 204 ? 19.269 -7.175 -10.516 1.00 70.69 204 LEU A C 1
ATOM 1639 O O . LEU A 1 204 ? 20.302 -7.594 -11.037 1.00 70.69 204 LEU A O 1
ATOM 1643 N N . GLU A 1 205 ? 18.085 -7.755 -10.719 1.00 74.06 205 GLU A N 1
ATOM 1644 C CA . GLU A 1 205 ? 17.884 -8.864 -11.661 1.00 74.06 205 GLU A CA 1
ATOM 1645 C C . GLU A 1 205 ? 17.914 -8.402 -13.126 1.00 74.06 205 GLU A C 1
ATOM 1647 O O . GLU A 1 205 ? 18.382 -9.141 -13.994 1.00 74.06 205 GLU A O 1
ATOM 1652 N N . SER A 1 206 ? 17.455 -7.178 -13.414 1.00 74.81 206 SER A N 1
ATOM 1653 C CA . SER A 1 206 ? 17.359 -6.646 -14.782 1.00 74.81 206 SER A CA 1
ATOM 1654 C C . SER A 1 206 ? 18.614 -5.905 -15.264 1.00 74.81 206 SER A C 1
ATOM 1656 O O . SER A 1 206 ? 18.908 -5.916 -16.465 1.00 74.81 206 SER A O 1
ATOM 1658 N N . ARG A 1 207 ? 19.397 -5.289 -14.368 1.00 58.94 207 ARG A N 1
ATOM 1659 C CA . ARG A 1 207 ? 20.645 -4.597 -14.724 1.00 58.94 207 ARG A CA 1
ATOM 1660 C C . ARG A 1 207 ? 21.849 -5.545 -14.694 1.00 58.94 207 ARG A C 1
ATOM 1662 O O . ARG A 1 207 ? 22.381 -5.875 -13.641 1.00 58.94 207 ARG A O 1
ATOM 1669 N N . CYS A 1 208 ? 22.326 -5.865 -15.898 1.00 46.25 208 CYS A N 1
ATOM 1670 C CA . CYS A 1 208 ? 23.602 -6.509 -16.241 1.00 46.25 208 CYS A CA 1
ATOM 1671 C C . CYS A 1 208 ? 23.668 -8.031 -16.038 1.00 46.25 208 CYS A C 1
ATOM 1673 O O . CYS A 1 208 ? 23.907 -8.472 -14.921 1.00 46.25 208 CYS A O 1
ATOM 1675 N N . PRO A 1 209 ? 23.637 -8.838 -17.119 1.00 56.75 209 PRO A N 1
ATOM 1676 C CA . PRO A 1 209 ? 24.038 -10.249 -17.107 1.00 56.75 209 PRO A CA 1
ATOM 1677 C C . PRO A 1 209 ? 25.542 -10.477 -16.857 1.00 56.75 209 PRO A C 1
ATOM 1679 O O . PRO A 1 209 ? 25.890 -11.533 -16.332 1.00 56.75 209 PRO A O 1
ATOM 1682 N N . ASP A 1 210 ? 26.405 -9.485 -17.114 1.00 54.91 210 ASP A N 1
ATOM 1683 C CA . ASP A 1 210 ? 27.863 -9.684 -17.266 1.00 54.91 210 ASP A CA 1
ATOM 1684 C C . ASP A 1 210 ? 28.755 -9.270 -16.076 1.00 54.91 210 ASP A C 1
ATOM 1686 O O . ASP A 1 210 ? 29.978 -9.419 -16.137 1.00 54.91 210 ASP A O 1
ATOM 1690 N N . ASP A 1 211 ? 28.193 -8.793 -14.963 1.00 50.97 211 ASP A N 1
ATOM 1691 C CA . ASP A 1 211 ? 29.012 -8.460 -13.792 1.00 50.97 211 ASP A CA 1
ATOM 1692 C C . ASP A 1 211 ? 29.490 -9.718 -13.051 1.00 50.97 211 ASP A C 1
ATOM 1694 O O . ASP A 1 211 ? 28.709 -10.603 -12.694 1.00 50.97 211 ASP A O 1
ATOM 1698 N N . SER A 1 212 ? 30.806 -9.776 -12.804 1.00 58.16 212 SER A N 1
ATOM 1699 C CA . SER A 1 212 ? 31.524 -10.938 -12.266 1.00 58.16 212 SER A CA 1
ATOM 1700 C C . SER A 1 212 ? 30.803 -11.608 -11.084 1.00 58.16 212 SER A C 1
ATOM 1702 O O . SER A 1 212 ? 30.464 -10.968 -10.081 1.00 58.16 212 SER A O 1
ATOM 1704 N N . ALA A 1 213 ? 30.618 -12.928 -11.185 1.00 58.94 213 ALA A N 1
ATOM 1705 C CA . ALA A 1 213 ? 29.855 -13.752 -10.243 1.00 58.94 213 ALA A CA 1
ATOM 1706 C C . ALA A 1 213 ? 30.228 -13.546 -8.755 1.00 58.94 213 ALA A C 1
ATOM 1708 O O . ALA A 1 213 ? 29.373 -13.674 -7.880 1.00 58.94 213 ALA A O 1
ATOM 1709 N N . GLY A 1 214 ? 31.470 -13.148 -8.451 1.00 67.88 214 GLY A N 1
ATOM 1710 C CA . GLY A 1 214 ? 31.927 -12.895 -7.078 1.00 67.88 214 GLY A CA 1
ATOM 1711 C C . GLY A 1 214 ? 31.298 -11.669 -6.395 1.00 67.88 214 GLY A C 1
ATOM 1712 O O . GLY A 1 214 ? 31.094 -11.682 -5.178 1.00 67.88 214 GLY A O 1
ATOM 1713 N N . SER A 1 215 ? 30.940 -10.624 -7.151 1.00 67.69 215 SER A N 1
ATOM 1714 C CA . SER A 1 215 ? 30.301 -9.414 -6.596 1.00 67.69 215 SER A CA 1
ATOM 1715 C C . SER A 1 215 ? 28.814 -9.642 -6.297 1.00 67.69 215 SER A C 1
ATOM 1717 O O . SER A 1 215 ? 28.298 -9.218 -5.260 1.00 67.69 215 SER A O 1
ATOM 1719 N N . ARG A 1 216 ? 28.124 -10.413 -7.152 1.00 65.56 216 ARG A N 1
ATOM 1720 C CA . ARG A 1 216 ? 26.732 -10.817 -6.896 1.00 65.56 216 ARG A CA 1
ATOM 1721 C C . ARG A 1 216 ? 26.626 -11.705 -5.667 1.00 65.56 216 ARG A C 1
ATOM 1723 O O . ARG A 1 216 ? 25.780 -11.467 -4.814 1.00 65.56 216 ARG A O 1
ATOM 1730 N N . GLN A 1 217 ? 27.525 -12.674 -5.526 1.00 72.50 217 GLN A N 1
ATOM 1731 C CA . GLN A 1 217 ? 27.465 -13.629 -4.423 1.00 72.50 217 GLN A CA 1
ATOM 1732 C C . GLN A 1 217 ? 27.692 -12.966 -3.055 1.00 72.50 217 GLN A C 1
ATOM 1734 O O . GLN A 1 217 ? 27.053 -13.336 -2.072 1.00 72.50 217 GLN A O 1
ATOM 1739 N N . THR A 1 218 ? 28.527 -11.926 -2.987 1.00 73.81 218 THR A N 1
ATOM 1740 C CA . THR A 1 218 ? 28.730 -11.146 -1.755 1.00 73.81 218 THR A CA 1
ATOM 1741 C C . THR A 1 218 ? 27.544 -10.237 -1.422 1.00 73.81 218 THR A C 1
ATOM 1743 O O . THR A 1 218 ? 27.166 -10.157 -0.251 1.00 73.81 218 THR A O 1
ATOM 1746 N N . LYS A 1 219 ? 26.902 -9.604 -2.416 1.00 75.88 219 LYS A N 1
ATOM 1747 C CA . LYS A 1 219 ? 25.652 -8.844 -2.203 1.00 75.88 219 LYS A CA 1
ATOM 1748 C C . LYS A 1 219 ? 24.496 -9.744 -1.767 1.00 75.88 219 LYS A C 1
ATOM 1750 O O . LYS A 1 219 ? 23.825 -9.411 -0.793 1.00 75.88 219 LYS A O 1
ATOM 1755 N N . VAL A 1 220 ? 24.315 -10.894 -2.418 1.00 74.88 220 VAL A N 1
ATOM 1756 C CA . VAL A 1 220 ? 23.282 -11.877 -2.059 1.00 74.88 220 VAL A CA 1
ATOM 1757 C C . VAL A 1 220 ? 23.499 -12.379 -0.635 1.00 74.88 220 VAL A C 1
ATOM 1759 O O . VAL A 1 220 ? 22.575 -12.316 0.165 1.00 74.88 220 VAL A O 1
ATOM 1762 N N . HIS A 1 221 ? 24.723 -12.762 -0.254 1.00 75.12 221 HIS A N 1
ATOM 1763 C CA . HIS A 1 221 ? 25.000 -13.171 1.127 1.00 75.12 221 HIS A CA 1
ATOM 1764 C C . HIS A 1 221 ? 24.733 -12.064 2.154 1.00 75.12 221 HIS A C 1
ATOM 1766 O O . HIS A 1 221 ? 24.260 -12.356 3.252 1.00 75.12 221 HIS A O 1
ATOM 1772 N N . LYS A 1 222 ? 25.004 -10.799 1.8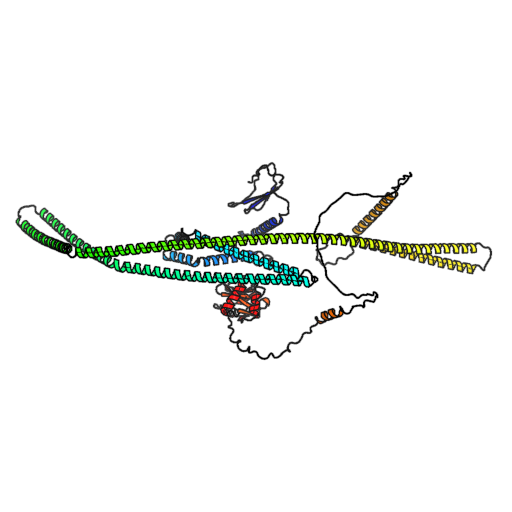12 1.00 79.56 222 LYS A N 1
ATOM 1773 C CA . LYS A 1 222 ? 24.738 -9.666 2.704 1.00 79.56 222 LYS A CA 1
ATOM 1774 C C . LYS A 1 222 ? 23.237 -9.413 2.878 1.00 79.56 222 LYS A C 1
ATOM 1776 O O . LYS A 1 222 ? 22.798 -9.233 4.010 1.00 79.56 222 LYS A O 1
ATOM 1781 N N . LEU A 1 223 ? 22.457 -9.465 1.797 1.00 77.19 223 LEU A N 1
ATOM 1782 C CA . LEU A 1 223 ? 20.993 -9.353 1.849 1.00 77.19 223 LEU A CA 1
ATOM 1783 C C . LEU A 1 223 ? 20.364 -10.539 2.589 1.00 77.19 223 LEU A C 1
ATOM 1785 O O . LEU A 1 223 ? 19.473 -10.352 3.408 1.00 77.19 223 LEU A O 1
ATOM 1789 N N . GLN A 1 224 ? 20.881 -11.750 2.383 1.00 81.44 224 GLN A N 1
ATOM 1790 C CA . GLN A 1 224 ? 20.406 -12.958 3.059 1.00 81.44 224 GLN A CA 1
ATOM 1791 C C . GLN A 1 224 ? 20.706 -12.934 4.568 1.00 81.44 224 GLN A C 1
ATOM 1793 O O . GLN A 1 224 ? 19.917 -13.434 5.368 1.00 81.44 224 GLN A O 1
ATOM 1798 N N . ALA A 1 225 ? 21.825 -12.324 4.975 1.00 82.88 225 ALA A N 1
ATOM 1799 C CA . ALA A 1 225 ? 22.128 -12.074 6.383 1.00 82.88 225 ALA A CA 1
ATOM 1800 C C . ALA A 1 225 ? 21.189 -11.020 6.995 1.00 82.88 225 ALA A C 1
ATOM 1802 O O . ALA A 1 225 ? 20.692 -11.232 8.098 1.00 82.88 225 ALA A O 1
ATOM 1803 N N . GLN A 1 226 ? 20.899 -9.933 6.270 1.00 81.31 226 GLN A N 1
ATOM 1804 C CA . GLN A 1 226 ? 19.956 -8.901 6.720 1.00 81.31 226 GLN A CA 1
ATOM 1805 C C . GLN A 1 226 ? 18.520 -9.427 6.831 1.00 81.31 226 GLN A C 1
ATOM 1807 O O . GLN A 1 226 ? 17.835 -9.099 7.795 1.00 81.31 226 GLN A O 1
ATOM 1812 N N . LEU A 1 227 ? 18.085 -10.281 5.899 1.00 76.12 227 LEU A N 1
ATOM 1813 C CA . LEU A 1 227 ? 16.794 -10.972 5.969 1.00 76.12 227 LEU A CA 1
ATOM 1814 C C . LEU A 1 227 ? 16.696 -11.857 7.214 1.00 76.12 227 LEU A C 1
ATOM 1816 O O . LEU A 1 227 ? 15.722 -11.756 7.951 1.00 76.12 227 LEU A O 1
ATOM 1820 N N . LYS A 1 228 ? 17.731 -12.654 7.511 1.00 85.94 228 LYS A N 1
ATOM 1821 C CA . LYS A 1 228 ? 17.762 -13.475 8.734 1.00 85.94 228 LYS A CA 1
ATOM 1822 C C . LYS A 1 228 ? 17.735 -12.646 10.018 1.00 85.94 228 LYS A C 1
ATOM 1824 O O . LYS A 1 228 ? 17.113 -13.061 10.990 1.00 85.94 228 LYS A O 1
ATOM 1829 N N . GLU A 1 229 ? 18.417 -11.503 10.043 1.00 86.50 229 GLU A N 1
ATOM 1830 C CA . GLU A 1 229 ? 18.404 -10.597 11.198 1.00 86.50 229 GLU A CA 1
ATOM 1831 C C . GLU A 1 229 ? 17.016 -9.966 11.401 1.00 86.50 229 GLU A C 1
ATOM 1833 O O . GLU A 1 229 ? 16.531 -9.908 12.532 1.00 86.50 229 GLU A O 1
ATOM 1838 N N . LEU A 1 230 ? 16.344 -9.573 10.311 1.00 78.19 230 LEU A N 1
ATOM 1839 C CA . LEU A 1 230 ? 14.965 -9.076 10.327 1.00 78.19 230 LEU A CA 1
ATOM 1840 C C . LEU A 1 230 ? 13.970 -10.141 10.801 1.00 78.19 230 LEU A C 1
ATOM 1842 O O . LEU A 1 230 ? 13.205 -9.864 11.720 1.00 78.19 230 LEU A O 1
ATOM 1846 N N . GLU A 1 231 ? 14.033 -11.362 10.263 1.00 80.81 231 GLU A N 1
ATOM 1847 C CA . GLU A 1 231 ? 13.194 -12.485 10.714 1.00 80.81 231 GLU A CA 1
ATOM 1848 C C . GLU A 1 231 ? 13.395 -12.779 12.208 1.00 80.81 231 GLU A C 1
ATOM 1850 O O . GLU A 1 231 ? 12.447 -13.064 12.941 1.00 80.81 231 GLU A O 1
ATOM 1855 N N . GLN A 1 232 ? 14.637 -12.711 12.695 1.00 87.62 232 GLN A N 1
ATOM 1856 C CA . GLN A 1 232 ? 14.931 -12.950 14.104 1.00 87.62 232 GLN A CA 1
ATOM 1857 C C . GLN A 1 232 ? 14.414 -11.814 15.000 1.00 87.62 232 GLN A C 1
ATOM 1859 O O . GLN A 1 232 ? 13.932 -12.078 16.104 1.00 87.62 232 GLN A O 1
ATOM 1864 N N . ALA A 1 233 ? 14.486 -10.565 14.535 1.00 80.19 233 ALA A N 1
ATOM 1865 C CA . ALA A 1 233 ? 13.908 -9.419 15.229 1.00 80.19 233 ALA A CA 1
ATOM 1866 C C . ALA A 1 233 ? 12.371 -9.489 15.271 1.00 80.19 233 ALA A C 1
ATOM 1868 O O . ALA A 1 233 ? 11.779 -9.157 16.299 1.00 80.19 233 ALA A O 1
ATOM 1869 N N . GLU A 1 234 ? 11.737 -9.962 14.197 1.00 76.94 234 GLU A N 1
ATOM 1870 C CA . GLU A 1 234 ? 10.287 -10.145 14.109 1.00 76.94 234 GLU A CA 1
ATOM 1871 C C . GLU A 1 234 ? 9.804 -11.250 15.055 1.00 76.94 234 GLU A C 1
ATOM 1873 O O . GLU A 1 234 ? 8.930 -10.990 15.879 1.00 76.94 234 GLU A O 1
ATOM 1878 N N . ARG A 1 235 ? 10.480 -12.409 15.095 1.00 84.88 235 ARG A N 1
ATOM 1879 C CA . ARG A 1 235 ? 10.189 -13.456 16.097 1.00 84.88 235 ARG A CA 1
ATOM 1880 C C . ARG A 1 235 ? 10.325 -12.957 17.533 1.00 84.88 235 ARG A C 1
ATOM 1882 O O . ARG A 1 235 ? 9.481 -13.238 18.375 1.00 84.88 235 ARG A O 1
ATOM 1889 N N . GLN A 1 236 ? 11.371 -12.183 17.837 1.00 85.94 236 GLN A N 1
ATOM 1890 C CA . GLN A 1 236 ? 11.522 -11.600 19.177 1.00 85.94 236 GLN A CA 1
ATOM 1891 C C . GLN A 1 236 ? 10.412 -10.601 19.513 1.00 85.94 236 GLN A C 1
ATOM 1893 O O . GLN A 1 236 ? 10.091 -10.415 20.689 1.00 85.94 236 GLN A O 1
ATOM 1898 N N . ARG A 1 237 ? 9.868 -9.912 18.508 1.00 80.56 237 ARG A N 1
ATOM 1899 C CA . ARG A 1 237 ? 8.739 -9.005 18.686 1.00 80.56 237 ARG A CA 1
ATOM 1900 C C . ARG A 1 237 ? 7.453 -9.789 18.938 1.00 80.56 237 ARG A C 1
ATOM 1902 O O . ARG A 1 237 ? 6.775 -9.468 19.908 1.00 80.56 237 ARG A O 1
ATOM 1909 N N . GLU A 1 238 ? 7.176 -10.829 18.155 1.00 80.25 238 GLU A N 1
ATOM 1910 C CA . GLU A 1 238 ? 6.032 -11.729 18.356 1.00 80.25 238 GLU A CA 1
ATOM 1911 C C . GLU A 1 238 ? 6.057 -12.368 19.751 1.00 80.25 238 GLU A C 1
ATOM 1913 O O . GLU A 1 238 ? 5.077 -12.274 20.483 1.00 80.25 238 GLU A O 1
ATOM 1918 N N . GLU A 1 239 ? 7.205 -12.893 20.197 1.00 89.06 239 GLU A N 1
ATOM 1919 C CA . GLU A 1 239 ? 7.350 -13.451 21.551 1.00 89.06 239 GLU A CA 1
ATOM 1920 C C . GLU A 1 239 ? 7.071 -12.416 22.656 1.00 89.06 239 GLU A C 1
ATOM 1922 O O . GLU A 1 239 ? 6.553 -12.750 23.726 1.00 89.06 239 GLU A O 1
ATOM 1927 N N . ARG A 1 240 ? 7.434 -11.141 22.446 1.00 83.62 240 ARG A N 1
ATOM 1928 C CA . ARG A 1 240 ? 7.118 -10.065 23.401 1.00 83.62 240 ARG A CA 1
ATOM 1929 C C . ARG A 1 240 ? 5.633 -9.727 23.380 1.00 83.62 240 ARG A C 1
ATOM 1931 O O . ARG A 1 240 ? 5.056 -9.546 24.450 1.00 83.62 240 ARG A O 1
ATOM 1938 N N . GLU A 1 241 ? 5.025 -9.645 22.201 1.00 77.94 241 GLU A N 1
ATOM 1939 C CA . GLU A 1 241 ? 3.591 -9.387 22.048 1.00 77.94 241 GLU A CA 1
ATOM 1940 C C . GLU A 1 241 ? 2.761 -10.514 22.686 1.00 77.94 241 GLU A C 1
ATOM 1942 O O . GLU A 1 241 ? 1.851 -10.223 23.462 1.00 77.94 241 GLU A O 1
ATOM 1947 N N . GLU A 1 242 ? 3.152 -11.780 22.517 1.00 85.44 242 GLU A N 1
ATOM 1948 C CA . GLU A 1 242 ? 2.507 -12.930 23.162 1.00 85.44 242 GLU A CA 1
ATOM 1949 C C . GLU A 1 242 ? 2.636 -12.887 24.700 1.00 85.44 242 GLU A C 1
ATOM 1951 O O . GLU A 1 242 ? 1.673 -13.148 25.435 1.00 85.44 242 GLU A O 1
ATOM 1956 N N . ARG A 1 243 ? 3.801 -12.478 25.226 1.00 86.50 243 ARG A N 1
ATOM 1957 C CA . ARG A 1 243 ? 3.990 -12.243 26.673 1.00 86.50 243 ARG A CA 1
ATOM 1958 C C . ARG A 1 243 ? 3.088 -11.128 27.201 1.00 86.50 243 ARG A C 1
ATOM 1960 O O . ARG A 1 243 ? 2.520 -11.265 28.285 1.00 86.50 243 ARG A O 1
ATOM 1967 N N . TYR A 1 244 ? 2.927 -10.036 26.457 1.00 79.56 244 TYR A N 1
ATOM 1968 C CA . TYR A 1 244 ? 2.009 -8.968 26.854 1.00 79.56 244 TYR A CA 1
ATOM 1969 C C . TYR A 1 244 ? 0.551 -9.412 26.768 1.00 79.56 244 TYR A C 1
ATOM 1971 O O . TYR A 1 244 ? -0.236 -9.110 27.664 1.00 79.56 244 TYR A O 1
ATOM 1979 N N . GLU A 1 245 ? 0.178 -10.178 25.748 1.00 83.31 245 GLU A N 1
ATOM 1980 C CA . GLU A 1 245 ? -1.191 -10.657 25.600 1.00 83.31 245 GLU A CA 1
ATOM 1981 C C . GLU A 1 245 ? -1.568 -11.653 26.704 1.00 83.31 245 GLU A C 1
ATOM 1983 O O . GLU A 1 245 ? -2.656 -11.568 27.281 1.00 83.31 245 GLU A O 1
ATOM 1988 N N . THR A 1 246 ? -0.656 -12.556 27.072 1.00 86.69 246 THR A N 1
ATOM 1989 C CA . THR A 1 246 ? -0.842 -13.458 28.218 1.00 86.69 246 THR A CA 1
ATOM 1990 C C . THR A 1 246 ? -0.940 -12.692 29.541 1.00 86.69 246 THR A C 1
ATOM 1992 O O . THR A 1 246 ? -1.816 -13.003 30.355 1.00 86.69 246 THR A O 1
ATOM 1995 N N . GLN A 1 247 ? -0.140 -11.637 29.737 1.00 85.81 247 GLN A N 1
ATOM 1996 C CA . GLN A 1 247 ? -0.245 -10.751 30.902 1.00 85.81 247 GLN A CA 1
ATOM 1997 C C . GLN A 1 247 ? -1.598 -10.017 30.952 1.00 85.81 247 GLN A C 1
ATOM 1999 O O . GLN A 1 247 ? -2.252 -10.008 31.998 1.00 85.81 247 GLN A O 1
ATOM 2004 N N . ILE A 1 248 ? -2.065 -9.468 29.825 1.00 78.00 248 ILE A N 1
ATOM 2005 C CA . ILE A 1 248 ? -3.371 -8.799 29.713 1.00 78.00 248 ILE A CA 1
ATOM 2006 C C . ILE A 1 248 ? -4.511 -9.792 29.970 1.00 78.00 248 ILE A C 1
ATOM 2008 O O . ILE A 1 248 ? -5.449 -9.474 30.703 1.00 78.00 248 ILE A O 1
ATOM 2012 N N . LYS A 1 249 ? -4.442 -11.015 29.425 1.00 82.19 249 LYS A N 1
ATOM 2013 C CA . LYS A 1 249 ? -5.414 -12.088 29.710 1.00 82.19 249 LYS A CA 1
ATOM 2014 C C . LYS A 1 249 ? -5.439 -12.427 31.205 1.00 82.19 249 LYS A C 1
ATOM 2016 O O . LYS A 1 249 ? -6.523 -12.598 31.764 1.00 82.19 249 LYS A O 1
ATOM 2021 N N . GLY A 1 250 ? -4.280 -12.467 31.864 1.00 88.94 250 GLY A N 1
ATOM 2022 C CA . GLY A 1 250 ? -4.165 -12.642 33.315 1.00 88.94 250 GLY A CA 1
ATOM 2023 C C . GLY A 1 250 ? -4.847 -11.522 34.107 1.00 88.94 250 GLY A C 1
ATOM 2024 O O . GLY A 1 250 ? -5.686 -11.798 34.965 1.00 88.94 250 GLY A O 1
ATOM 2025 N N . GLN A 1 251 ? -4.564 -10.261 33.770 1.00 81.88 251 GLN A N 1
ATOM 2026 C CA . GLN A 1 251 ? -5.190 -9.098 34.412 1.00 81.88 251 GLN A CA 1
ATOM 2027 C C . GLN A 1 251 ? -6.708 -9.059 34.194 1.00 81.88 251 GLN A C 1
ATOM 2029 O O . GLN A 1 251 ? -7.459 -8.809 35.134 1.00 81.88 251 GLN A O 1
ATOM 2034 N N . ARG A 1 252 ? -7.189 -9.374 32.984 1.00 80.38 252 ARG A N 1
ATOM 2035 C CA . ARG A 1 252 ? -8.630 -9.453 32.692 1.00 80.38 252 ARG A CA 1
ATOM 2036 C C . ARG A 1 252 ? -9.328 -10.514 33.540 1.00 80.38 252 ARG A C 1
ATOM 2038 O O . ARG A 1 252 ? -10.383 -10.228 34.097 1.00 80.38 252 ARG A O 1
ATOM 2045 N N . LYS A 1 253 ? -8.729 -11.702 33.697 1.00 88.06 253 LYS A N 1
ATOM 2046 C CA . LYS A 1 253 ? -9.256 -12.745 34.596 1.00 88.06 253 LYS A CA 1
ATOM 2047 C C . LYS A 1 253 ? -9.334 -12.258 36.045 1.00 88.06 253 LYS A C 1
ATOM 2049 O O . LYS A 1 253 ? -10.335 -12.502 36.709 1.00 88.06 253 LYS A O 1
ATOM 2054 N N . GLN A 1 254 ? -8.318 -11.535 36.515 1.00 88.25 254 GLN A N 1
ATOM 2055 C CA . GLN A 1 254 ? -8.314 -10.965 37.863 1.00 88.25 254 GLN A CA 1
ATOM 2056 C C . GLN A 1 254 ? -9.413 -9.907 38.053 1.00 88.25 254 GLN A C 1
ATOM 2058 O O . GLN A 1 254 ? -10.089 -9.917 39.078 1.00 88.25 254 GLN A O 1
ATOM 2063 N N . ILE A 1 255 ? -9.637 -9.038 37.062 1.00 80.62 255 ILE A N 1
ATOM 2064 C CA . ILE A 1 255 ? -10.711 -8.030 37.095 1.00 80.62 255 ILE A CA 1
ATOM 2065 C C . ILE A 1 255 ? -12.091 -8.696 37.130 1.00 80.62 255 ILE A C 1
ATOM 2067 O O . ILE A 1 255 ? -12.948 -8.267 37.898 1.00 80.62 255 ILE A O 1
ATOM 2071 N N . VAL A 1 256 ? -12.315 -9.744 36.330 1.00 86.25 256 VAL A N 1
ATOM 2072 C CA . VAL A 1 256 ? -13.584 -10.494 36.345 1.00 86.25 256 VAL A CA 1
ATOM 2073 C C . VAL A 1 256 ? -13.815 -11.138 37.713 1.00 86.25 256 VAL A C 1
ATOM 2075 O O . VAL A 1 256 ? -14.882 -10.953 38.286 1.00 86.25 256 VAL A O 1
ATOM 2078 N N . ALA A 1 257 ? -12.798 -11.788 38.289 1.00 87.88 257 ALA A N 1
ATOM 2079 C CA . ALA A 1 257 ? -12.899 -12.383 39.623 1.00 87.88 257 ALA A CA 1
ATOM 2080 C C . ALA A 1 257 ? -13.216 -11.342 40.715 1.00 87.88 257 ALA A C 1
ATOM 2082 O O . ALA A 1 257 ? -14.045 -11.592 41.587 1.00 87.88 257 ALA A O 1
ATOM 2083 N N . GLN A 1 258 ? -12.601 -10.155 40.648 1.00 84.69 258 GLN A N 1
ATOM 2084 C CA . GLN A 1 258 ? -12.897 -9.058 41.577 1.00 84.69 258 GLN A CA 1
ATOM 2085 C C . GLN A 1 258 ? -14.322 -8.520 41.409 1.00 84.69 258 GLN A C 1
ATOM 2087 O O . GLN A 1 258 ? -14.977 -8.225 42.404 1.00 84.69 258 GLN A O 1
ATOM 2092 N N . ARG A 1 259 ? -14.826 -8.411 40.173 1.00 84.50 259 ARG A N 1
ATOM 2093 C CA . ARG A 1 259 ? -16.216 -8.000 39.918 1.00 84.50 259 ARG A CA 1
ATOM 2094 C C . ARG A 1 259 ? -17.215 -9.007 40.483 1.00 84.50 259 ARG A C 1
ATOM 2096 O O . ARG A 1 259 ? -18.137 -8.599 41.174 1.00 84.50 259 ARG A O 1
ATOM 2103 N N . GLU A 1 260 ? -16.977 -10.302 40.290 1.00 89.81 260 GLU A N 1
ATOM 2104 C CA . GLU A 1 260 ? -17.817 -11.353 40.880 1.00 89.81 260 GLU A CA 1
ATOM 2105 C C . GLU A 1 260 ? -17.824 -11.313 42.418 1.00 89.81 260 GLU A C 1
ATOM 2107 O O . GLU A 1 260 ? -18.840 -11.613 43.046 1.00 89.81 260 GLU A O 1
ATOM 2112 N N . GLU A 1 261 ? -16.702 -10.960 43.050 1.00 89.88 261 GLU A N 1
ATOM 2113 C CA . GLU A 1 261 ? -16.625 -10.797 44.506 1.00 89.88 261 GLU A CA 1
ATOM 2114 C C . GLU A 1 261 ? -17.413 -9.569 44.987 1.00 89.88 261 GLU A C 1
ATOM 2116 O O . GLU A 1 261 ? -18.153 -9.660 45.969 1.00 89.88 261 GLU A O 1
ATOM 2121 N N . VAL A 1 262 ? -17.322 -8.450 44.261 1.00 86.00 262 VAL A N 1
ATOM 2122 C CA . VAL A 1 262 ? -18.122 -7.244 44.526 1.00 86.00 262 VAL A CA 1
ATOM 2123 C C . VAL A 1 262 ? -19.616 -7.531 44.372 1.00 86.00 262 VAL A C 1
ATOM 2125 O O . VAL A 1 262 ? -20.387 -7.154 45.251 1.00 86.00 262 VAL A O 1
ATOM 2128 N N . ASP A 1 263 ? -20.026 -8.258 43.332 1.00 86.38 263 ASP A N 1
ATOM 2129 C CA . ASP A 1 263 ? -21.430 -8.622 43.112 1.00 86.38 263 ASP A CA 1
ATOM 2130 C C . ASP A 1 263 ? -21.965 -9.534 44.231 1.00 86.38 263 ASP A C 1
ATOM 2132 O O . ASP A 1 263 ? -23.080 -9.341 44.720 1.00 86.38 263 ASP A O 1
ATOM 2136 N N . LYS A 1 264 ? -21.153 -10.486 44.718 1.00 89.69 264 LYS A N 1
ATOM 2137 C CA . LYS A 1 264 ? -21.499 -11.322 45.885 1.00 89.69 264 LYS A CA 1
ATOM 2138 C C . LYS A 1 264 ? -21.662 -10.496 47.159 1.00 89.69 264 LYS A C 1
ATOM 2140 O O . LYS A 1 264 ? -22.587 -10.743 47.933 1.00 89.69 264 LYS A O 1
ATOM 2145 N N . LEU A 1 265 ? -20.768 -9.536 47.398 1.00 86.38 265 LEU A N 1
ATOM 2146 C CA . LEU A 1 265 ? -20.859 -8.642 48.553 1.00 86.38 265 LEU A CA 1
ATOM 2147 C C . LEU A 1 265 ? -22.085 -7.729 48.453 1.00 86.38 265 LEU A C 1
ATOM 2149 O O . LEU A 1 265 ? -22.794 -7.576 49.444 1.00 86.38 265 LEU A O 1
ATOM 2153 N N . ALA A 1 266 ? -22.376 -7.190 47.269 1.00 84.62 266 ALA A N 1
ATOM 2154 C CA . ALA A 1 266 ? -23.558 -6.372 47.023 1.00 84.62 266 ALA A CA 1
ATOM 2155 C C . ALA A 1 266 ? -24.857 -7.156 47.274 1.00 84.62 266 ALA A C 1
ATOM 2157 O O . ALA A 1 266 ? -25.737 -6.669 47.982 1.00 84.62 266 ALA A O 1
ATOM 2158 N N . ALA A 1 267 ? -24.946 -8.400 46.788 1.00 88.69 267 ALA A N 1
ATOM 2159 C CA . ALA A 1 267 ? -26.087 -9.276 47.057 1.00 88.69 267 ALA A CA 1
ATOM 2160 C C . ALA A 1 267 ? -26.268 -9.545 48.560 1.00 88.69 267 ALA A C 1
ATOM 2162 O O . ALA A 1 267 ? -27.386 -9.497 49.069 1.00 88.69 267 ALA A O 1
ATOM 2163 N N . LYS A 1 268 ? -25.168 -9.760 49.293 1.00 87.62 268 LYS A N 1
ATOM 2164 C CA . LYS A 1 268 ? -25.204 -9.981 50.745 1.00 87.62 268 LYS A CA 1
ATOM 2165 C C . LYS A 1 268 ? -25.618 -8.732 51.526 1.00 87.62 268 LYS A C 1
ATOM 2167 O O . LYS A 1 268 ? -26.318 -8.846 52.528 1.00 87.62 268 LYS A O 1
ATOM 2172 N N . VAL A 1 269 ? -25.207 -7.543 51.083 1.00 79.94 269 VAL A N 1
ATOM 2173 C CA . VAL A 1 269 ? -25.683 -6.274 51.659 1.00 79.94 269 VAL A CA 1
ATOM 2174 C C . VAL A 1 269 ? -27.187 -6.133 51.440 1.00 79.94 269 VAL A C 1
ATOM 2176 O O . VAL A 1 269 ? -27.904 -5.846 52.391 1.00 79.94 269 VAL A O 1
ATOM 2179 N N . GLN A 1 270 ? -27.681 -6.424 50.236 1.00 84.06 270 GLN A N 1
ATOM 2180 C CA . GLN A 1 270 ? -29.110 -6.366 49.930 1.00 84.06 270 GLN A CA 1
ATOM 2181 C C . GLN A 1 270 ? -29.931 -7.388 50.743 1.00 84.06 270 GLN A C 1
ATOM 2183 O O . GLN A 1 270 ? -31.022 -7.078 51.224 1.00 84.06 270 GLN A O 1
ATOM 2188 N N . GLU A 1 271 ? -29.407 -8.598 50.947 1.00 85.06 271 GLU A N 1
ATOM 2189 C CA . GLU A 1 271 ? -30.000 -9.613 51.828 1.00 85.06 271 GLU A CA 1
ATOM 2190 C C . GLU A 1 271 ? -30.082 -9.104 53.276 1.00 85.06 271 GLU A C 1
ATOM 2192 O O . GLU A 1 271 ? -31.162 -9.081 53.862 1.00 85.06 271 GLU A O 1
ATOM 2197 N N . LEU A 1 272 ? -28.982 -8.574 53.822 1.00 77.50 272 LEU A N 1
ATOM 2198 C CA . LEU A 1 272 ? -28.951 -8.011 55.176 1.00 77.50 272 LEU A CA 1
ATOM 2199 C C . LEU A 1 272 ? -29.873 -6.797 55.341 1.00 77.50 272 LEU A C 1
ATOM 2201 O O . LEU A 1 272 ? -30.501 -6.645 56.390 1.00 77.50 272 LEU A O 1
ATOM 2205 N N . GLU A 1 273 ? -29.984 -5.944 54.324 1.00 77.75 273 GLU A N 1
ATOM 2206 C CA . GLU A 1 273 ? -30.919 -4.820 54.323 1.00 77.75 273 GLU A CA 1
ATOM 2207 C C . GLU A 1 273 ? -32.367 -5.311 54.338 1.00 77.75 273 GLU A C 1
ATOM 2209 O O . GLU A 1 273 ? -33.166 -4.838 55.143 1.00 77.75 273 GLU A O 1
ATOM 2214 N N . THR A 1 274 ? -32.719 -6.290 53.504 1.00 78.88 274 THR A N 1
ATOM 2215 C CA . THR A 1 274 ? -34.099 -6.793 53.420 1.00 78.88 274 THR A CA 1
ATOM 2216 C C . THR A 1 274 ? -34.515 -7.607 54.647 1.00 78.88 274 THR A C 1
ATOM 2218 O O . THR A 1 274 ? -35.628 -7.423 55.149 1.00 78.88 274 THR A O 1
ATOM 2221 N N . GLU A 1 275 ? -33.633 -8.450 55.183 1.00 74.50 275 GLU A N 1
ATOM 2222 C CA . GLU A 1 275 ? -33.902 -9.251 56.380 1.00 74.50 275 GLU A CA 1
ATOM 2223 C C . GLU A 1 275 ? -33.859 -8.406 57.660 1.00 74.50 275 GLU A C 1
ATOM 2225 O O . GLU A 1 275 ? -34.756 -8.503 58.505 1.00 74.50 275 GLU A O 1
ATOM 2230 N N . GLY A 1 276 ? -32.873 -7.512 57.790 1.00 63.09 276 GLY A N 1
ATOM 2231 C CA . GLY A 1 276 ? -32.719 -6.641 58.957 1.00 63.09 276 GLY A CA 1
ATOM 2232 C C . GLY A 1 276 ? -33.884 -5.662 59.134 1.00 63.09 276 GLY A C 1
ATOM 2233 O O . GLY A 1 276 ? -34.355 -5.447 60.258 1.00 63.09 276 GLY A O 1
ATOM 2234 N N . PHE A 1 277 ? -34.411 -5.115 58.032 1.00 56.19 277 PHE A N 1
ATOM 2235 C CA . PHE A 1 277 ? -35.584 -4.237 58.079 1.00 56.19 277 PHE A CA 1
ATOM 2236 C C . PHE A 1 277 ? -36.875 -5.012 58.372 1.00 56.19 277 PHE A C 1
ATOM 2238 O O . PHE A 1 277 ? -37.699 -4.557 59.167 1.00 56.19 277 PHE A O 1
ATOM 2245 N N . GLN A 1 278 ? -37.063 -6.199 57.781 1.00 57.50 278 GLN A N 1
ATOM 2246 C CA . GLN A 1 278 ? -38.296 -6.970 57.978 1.00 57.50 278 GLN A CA 1
ATOM 2247 C C . GLN A 1 278 ? -38.432 -7.555 59.384 1.00 57.50 278 GLN A C 1
ATOM 2249 O O . GLN A 1 278 ? -39.548 -7.599 59.904 1.00 57.50 278 GLN A O 1
ATOM 2254 N N . VAL A 1 279 ? -37.338 -8.000 60.006 1.00 64.38 279 VAL A N 1
ATOM 2255 C CA . VAL A 1 279 ? -37.395 -8.641 61.329 1.00 64.38 279 VAL A CA 1
ATOM 2256 C C . VAL A 1 279 ? -37.564 -7.612 62.448 1.00 64.38 279 VAL A C 1
ATOM 2258 O O . VAL A 1 279 ? -38.266 -7.892 63.421 1.00 64.38 279 VAL A O 1
ATOM 2261 N N . SER A 1 280 ? -36.980 -6.414 62.318 1.00 63.28 280 SER A N 1
ATOM 2262 C CA . SER A 1 280 ? -37.043 -5.420 63.395 1.00 63.28 280 SER A CA 1
ATOM 2263 C C . SER A 1 280 ? -38.240 -4.471 63.298 1.00 63.28 280 SER A C 1
ATOM 2265 O O . SER A 1 280 ? -38.803 -4.148 64.334 1.00 63.28 280 SER A O 1
ATOM 2267 N N . VAL A 1 281 ? -38.690 -4.063 62.102 1.00 62.91 281 VAL A N 1
ATOM 2268 C CA . VAL A 1 281 ? -39.655 -2.949 61.963 1.00 62.91 281 VAL A CA 1
ATOM 2269 C C . VAL A 1 281 ? -41.120 -3.412 61.948 1.00 62.91 281 VAL A C 1
ATOM 2271 O O . VAL A 1 281 ? -41.971 -2.794 62.595 1.00 62.91 281 VAL A O 1
ATOM 2274 N N . ARG A 1 282 ? -41.429 -4.548 61.306 1.00 68.94 282 ARG A N 1
ATOM 2275 C CA . ARG A 1 282 ? -42.812 -5.060 61.171 1.00 68.94 282 ARG A CA 1
ATOM 2276 C C . ARG A 1 282 ? -43.570 -5.257 62.495 1.00 68.94 282 ARG A C 1
ATOM 2278 O O . ARG A 1 282 ? -44.739 -4.874 62.553 1.00 68.94 282 ARG A O 1
ATOM 2285 N N . PRO A 1 283 ? -42.981 -5.832 63.564 1.00 72.12 283 PRO A N 1
ATOM 2286 C CA . PRO A 1 283 ? -43.704 -6.041 64.821 1.00 72.12 283 PRO A CA 1
ATOM 2287 C C . PRO A 1 283 ? -44.134 -4.726 65.480 1.00 72.12 283 PRO A C 1
ATOM 2289 O O . PRO A 1 283 ? -45.204 -4.656 66.088 1.00 72.12 283 PRO A O 1
ATOM 2292 N N . TYR A 1 284 ? -43.323 -3.673 65.342 1.00 67.94 284 TYR A N 1
ATOM 2293 C CA . TYR A 1 284 ? -43.639 -2.357 65.890 1.00 67.94 284 TYR A CA 1
ATOM 2294 C C . TYR A 1 284 ? -44.671 -1.622 65.041 1.00 67.94 284 TYR A C 1
ATOM 2296 O O . TYR A 1 284 ? -45.604 -1.068 65.615 1.00 67.94 284 TYR A O 1
ATOM 2304 N N . GLU A 1 285 ? -44.587 -1.684 63.709 1.00 71.12 285 GLU A N 1
ATOM 2305 C CA . GLU A 1 285 ? -45.630 -1.136 62.825 1.00 71.12 285 GLU A CA 1
ATOM 2306 C C . GLU A 1 285 ? -46.999 -1.758 63.121 1.00 71.12 285 GLU A C 1
ATOM 2308 O O . GLU A 1 285 ? -48.003 -1.056 63.246 1.00 71.12 285 GLU A O 1
ATOM 2313 N N . GLN A 1 286 ? -47.039 -3.076 63.322 1.00 77.12 286 GLN A N 1
ATOM 2314 C CA . GLN A 1 286 ? -48.278 -3.792 63.606 1.00 77.12 286 GLN A CA 1
ATOM 2315 C C . GLN A 1 286 ? -48.823 -3.483 65.008 1.00 77.12 286 GLN A C 1
ATOM 2317 O O . GLN A 1 286 ? -50.034 -3.366 65.197 1.00 77.12 286 GLN A O 1
ATOM 2322 N N . ARG A 1 287 ? -47.938 -3.271 65.990 1.00 79.25 287 ARG A N 1
ATOM 2323 C CA . ARG A 1 287 ? -48.329 -2.832 67.335 1.00 79.25 287 ARG A CA 1
ATOM 2324 C C . ARG A 1 287 ? -48.828 -1.386 67.353 1.00 79.25 287 ARG A C 1
ATOM 2326 O O . ARG A 1 287 ? -49.806 -1.112 68.041 1.00 79.25 287 ARG A O 1
ATOM 2333 N N . ILE A 1 288 ? -48.201 -0.486 66.594 1.00 74.69 288 ILE A N 1
ATOM 2334 C CA . ILE A 1 288 ? -48.651 0.906 66.435 1.00 74.69 288 ILE A CA 1
ATOM 2335 C C . ILE A 1 288 ? -50.035 0.932 65.790 1.00 74.69 288 ILE A C 1
ATOM 2337 O O . ILE A 1 288 ? -50.921 1.614 66.299 1.00 74.69 288 ILE A O 1
ATOM 2341 N N . LYS A 1 289 ? -50.249 0.133 64.740 1.00 80.81 289 LYS A N 1
ATOM 2342 C CA . LYS A 1 289 ? -51.550 0.028 64.076 1.00 80.81 289 LYS A CA 1
ATOM 2343 C C . LYS A 1 289 ? -52.648 -0.465 65.027 1.00 80.81 289 LYS A C 1
ATOM 2345 O O . LYS A 1 289 ? -53.692 0.167 65.124 1.00 80.81 289 LYS A O 1
ATOM 2350 N N . ASN A 1 290 ? -52.384 -1.515 65.809 1.00 79.19 290 ASN A N 1
ATOM 2351 C CA . ASN A 1 290 ? -53.342 -2.008 66.807 1.00 79.19 290 ASN A CA 1
ATOM 2352 C C . ASN A 1 290 ? -53.663 -0.962 67.890 1.00 79.19 290 ASN A C 1
ATOM 2354 O O . ASN A 1 290 ? -54.807 -0.855 68.326 1.00 79.19 290 ASN A O 1
ATOM 2358 N N . LEU A 1 291 ? -52.666 -0.188 68.335 1.00 80.06 291 LEU A N 1
ATOM 2359 C CA . LEU A 1 291 ? -52.877 0.878 69.319 1.00 80.06 291 LEU A CA 1
ATOM 2360 C C . LEU A 1 291 ? -53.683 2.049 68.737 1.00 80.06 291 LEU A C 1
ATOM 2362 O O . LEU A 1 291 ? -54.522 2.610 69.439 1.00 80.06 291 LEU A O 1
ATOM 2366 N N . GLN A 1 292 ? -53.471 2.394 67.463 1.00 75.88 292 GLN A N 1
ATOM 2367 C CA . GLN A 1 292 ? -54.270 3.402 66.760 1.00 75.88 292 GLN A CA 1
ATOM 2368 C C . GLN A 1 292 ? -55.733 2.963 66.623 1.00 75.88 292 GLN A C 1
ATOM 2370 O O . GLN A 1 292 ? -56.626 3.730 66.975 1.00 75.88 292 GLN A O 1
ATOM 2375 N N . GLU A 1 293 ? -55.983 1.714 66.224 1.00 82.12 293 GLU A N 1
ATOM 2376 C CA . GLU A 1 293 ? -57.341 1.160 66.107 1.00 82.12 293 GLU A CA 1
ATOM 2377 C C . GLU A 1 293 ? -58.078 1.138 67.464 1.00 82.12 293 GLU A C 1
ATOM 2379 O O . GLU A 1 293 ? -59.266 1.459 67.540 1.00 82.12 293 GLU A O 1
ATOM 2384 N N . GLN A 1 294 ? -57.378 0.832 68.566 1.00 77.69 294 GLN A N 1
ATOM 2385 C CA . GLN A 1 294 ? -57.955 0.900 69.917 1.00 77.69 294 GLN A CA 1
ATOM 2386 C C . GLN A 1 294 ? -58.289 2.335 70.350 1.00 77.69 294 GLN A C 1
ATOM 2388 O O . GLN A 1 294 ? -59.350 2.576 70.930 1.00 77.69 294 GLN A O 1
ATOM 2393 N N . LEU A 1 295 ? -57.410 3.297 70.056 1.00 79.31 295 LEU A N 1
ATOM 2394 C CA . LEU A 1 295 ? -57.642 4.714 70.347 1.00 79.31 295 LEU A CA 1
ATOM 2395 C C . LEU A 1 295 ? -58.848 5.262 69.578 1.00 79.31 295 LEU A C 1
ATOM 2397 O O . LEU A 1 295 ? -59.690 5.940 70.167 1.00 79.31 295 LEU A O 1
ATOM 2401 N N . GLU A 1 296 ? -58.965 4.935 68.291 1.00 79.75 296 GLU A N 1
ATOM 2402 C CA . GLU A 1 296 ? -60.104 5.333 67.459 1.00 79.75 296 GLU A CA 1
ATOM 2403 C C . GLU A 1 296 ? -61.422 4.744 67.978 1.00 79.75 296 GLU A C 1
ATOM 2405 O O . GLU A 1 296 ? -62.432 5.450 68.057 1.00 79.75 296 GLU A O 1
ATOM 2410 N N . PHE A 1 297 ? -61.412 3.482 68.417 1.00 83.00 297 PHE A N 1
ATOM 2411 C CA . PHE A 1 297 ? -62.585 2.835 69.004 1.00 83.00 297 PHE A CA 1
ATOM 2412 C C . PHE A 1 297 ? -63.064 3.539 70.284 1.00 83.00 297 PHE A C 1
ATOM 2414 O O . PHE A 1 297 ? -64.253 3.847 70.426 1.00 83.00 297 PHE A O 1
ATOM 2421 N N . HIS A 1 298 ? -62.147 3.847 71.204 1.00 72.38 298 HIS A N 1
ATOM 2422 C CA . HIS A 1 298 ? -62.490 4.528 72.454 1.00 72.38 298 HIS A CA 1
ATOM 2423 C C . HIS A 1 298 ? -62.891 5.993 72.240 1.00 72.38 298 HIS A C 1
ATOM 2425 O O . HIS A 1 298 ? -63.849 6.461 72.863 1.00 72.38 298 HIS A O 1
ATOM 2431 N N . ALA A 1 299 ? -62.242 6.702 71.312 1.00 73.12 299 ALA A N 1
ATOM 2432 C CA . ALA A 1 299 ? -62.648 8.049 70.917 1.00 73.12 299 ALA A CA 1
ATOM 2433 C C . ALA A 1 299 ? -64.072 8.062 70.326 1.00 73.12 299 ALA A C 1
ATOM 2435 O O . ALA A 1 299 ? -64.878 8.937 70.659 1.00 73.12 299 ALA A O 1
ATOM 2436 N N . GLY A 1 300 ? -64.420 7.053 69.517 1.00 77.75 300 GLY A N 1
ATOM 2437 C CA . GLY A 1 300 ? -65.771 6.863 68.986 1.00 77.75 300 GLY A CA 1
ATOM 2438 C C . GLY A 1 300 ? -66.823 6.627 70.076 1.00 77.75 300 GLY A C 1
ATOM 2439 O O . GLY A 1 300 ? -67.892 7.245 70.049 1.00 77.75 300 GLY A O 1
ATOM 2440 N N . GLN A 1 301 ? -66.520 5.794 71.079 1.00 73.94 301 GLN A N 1
ATOM 2441 C CA . GLN A 1 301 ? -67.417 5.573 72.222 1.00 73.94 301 GLN A CA 1
ATOM 2442 C C . GLN A 1 301 ? -67.638 6.848 73.047 1.00 73.94 301 GLN A C 1
ATOM 2444 O O . GLN A 1 301 ? -68.783 7.180 73.369 1.00 73.94 301 GLN A O 1
ATOM 2449 N N . ALA A 1 302 ? -66.570 7.594 73.342 1.00 66.50 302 ALA A N 1
ATOM 2450 C CA . ALA A 1 302 ? -66.656 8.848 74.085 1.00 66.50 302 ALA A CA 1
ATOM 2451 C C . ALA A 1 302 ? -67.486 9.904 73.335 1.00 66.50 302 ALA A C 1
ATOM 2453 O O . ALA A 1 302 ? -68.325 10.578 73.937 1.00 66.50 302 ALA A O 1
ATOM 2454 N N . SER A 1 303 ? -67.316 10.004 72.012 1.00 75.62 303 SER A N 1
ATOM 2455 C CA . SER A 1 303 ? -68.090 10.919 71.166 1.00 75.62 303 SER A CA 1
ATOM 2456 C C . SER A 1 303 ? -69.586 10.579 71.158 1.00 75.62 303 SER A C 1
ATOM 2458 O O . SER A 1 303 ? -70.421 11.466 71.350 1.00 75.62 303 SER A O 1
ATOM 2460 N N . MET A 1 304 ? -69.948 9.293 71.044 1.00 72.25 304 MET A N 1
ATOM 2461 C CA . MET A 1 304 ? -71.347 8.854 71.159 1.00 72.25 304 MET A CA 1
ATOM 2462 C C . MET A 1 304 ? -71.958 9.196 72.520 1.00 72.25 304 MET A C 1
ATOM 2464 O O . MET A 1 304 ? -73.115 9.612 72.596 1.00 72.25 304 MET A O 1
ATOM 2468 N N . MET A 1 305 ? -71.195 9.027 73.598 1.00 69.25 305 MET A N 1
ATOM 2469 C CA . MET A 1 305 ? -71.670 9.303 74.950 1.00 69.25 305 MET A CA 1
ATOM 2470 C C . MET A 1 305 ? -71.874 10.808 75.177 1.00 69.25 305 MET A C 1
ATOM 2472 O O . MET A 1 305 ? -72.916 11.213 75.690 1.00 69.25 305 MET A O 1
ATOM 2476 N N . GLN A 1 306 ? -70.951 11.648 74.697 1.00 71.69 306 GLN A N 1
ATOM 2477 C CA . GLN A 1 306 ? -71.113 13.106 74.700 1.00 71.69 306 GLN A CA 1
ATOM 2478 C C . GLN A 1 306 ? -72.312 13.560 73.862 1.00 71.69 306 GLN A C 1
ATOM 2480 O O . GLN A 1 306 ? -73.034 14.471 74.267 1.00 71.69 306 GLN A O 1
ATOM 2485 N N . HIS A 1 307 ? -72.559 12.923 72.715 1.00 73.38 307 HIS A N 1
ATOM 2486 C CA . HIS A 1 307 ? -73.719 13.243 71.892 1.00 73.38 307 HIS A CA 1
ATOM 2487 C C . HIS A 1 307 ? -75.034 12.896 72.601 1.00 73.38 307 HIS A C 1
ATOM 2489 O O . HIS A 1 307 ? -75.940 13.727 72.616 1.00 73.38 307 HIS A O 1
ATOM 2495 N N . ARG A 1 308 ? -75.115 11.729 73.257 1.00 75.19 308 ARG A N 1
ATOM 2496 C CA . ARG A 1 308 ? -76.284 11.341 74.065 1.00 75.19 308 ARG A CA 1
ATOM 2497 C C . ARG A 1 308 ? -76.517 12.273 75.248 1.00 75.19 308 ARG A C 1
ATOM 2499 O O . ARG A 1 308 ? -77.668 12.600 75.519 1.00 75.19 308 ARG A O 1
ATOM 2506 N N . MET A 1 309 ? -75.457 12.725 75.921 1.00 68.19 309 MET A N 1
ATOM 2507 C CA . MET A 1 309 ? -75.590 13.725 76.985 1.00 68.19 309 MET A CA 1
ATOM 2508 C C . MET A 1 309 ? -76.162 15.033 76.442 1.00 68.19 309 MET A C 1
ATOM 2510 O O . MET A 1 309 ? -77.156 15.508 76.975 1.00 68.19 309 MET A O 1
ATOM 2514 N N . ARG A 1 310 ? -75.633 15.555 75.328 1.00 73.44 310 ARG A N 1
ATOM 2515 C CA . ARG A 1 310 ? -76.170 16.779 74.708 1.00 73.44 310 ARG A CA 1
ATOM 2516 C C . ARG A 1 310 ? -77.606 16.621 74.218 1.00 73.44 310 ARG A C 1
ATOM 2518 O O . ARG A 1 310 ? -78.380 17.566 74.299 1.00 73.44 310 ARG A O 1
ATOM 2525 N N . GLU A 1 311 ? -77.981 15.447 73.712 1.00 74.31 311 GLU A N 1
ATOM 2526 C CA . GLU A 1 311 ? -79.374 15.176 73.349 1.00 74.31 311 GLU A CA 1
ATOM 2527 C C . GLU A 1 311 ? -80.292 15.146 74.570 1.00 74.31 311 GLU A C 1
ATOM 2529 O O . GLU A 1 311 ? -81.406 15.660 74.499 1.00 74.31 311 GLU A O 1
ATOM 2534 N N . MET A 1 312 ? -79.854 14.551 75.682 1.00 66.56 312 MET A N 1
ATOM 2535 C CA . MET A 1 312 ? -80.635 14.563 76.917 1.00 66.56 312 MET A CA 1
ATOM 2536 C C . MET A 1 312 ? -80.735 15.968 77.501 1.00 66.56 312 MET A C 1
ATOM 2538 O O . MET A 1 312 ? -81.831 16.373 77.870 1.00 66.56 312 MET A O 1
ATOM 2542 N N . GLU A 1 313 ? -79.643 16.733 77.519 1.00 68.81 313 GLU A N 1
ATOM 2543 C CA . GLU A 1 313 ? -79.637 18.140 77.931 1.00 68.81 313 GLU A CA 1
ATOM 2544 C C . GLU A 1 313 ? -80.570 18.979 77.050 1.00 68.81 313 GLU A C 1
ATOM 2546 O O . GLU A 1 313 ? -81.383 19.734 77.574 1.00 68.81 313 GLU A O 1
ATOM 2551 N N . GLY A 1 314 ? -80.536 18.785 75.727 1.00 68.19 314 GLY A N 1
ATOM 2552 C CA . GLY A 1 314 ? -81.437 19.456 74.787 1.00 68.19 314 GLY A CA 1
ATOM 2553 C C . GLY A 1 314 ? -82.908 19.127 75.041 1.00 68.19 314 GLY A C 1
ATOM 2554 O O . GLY A 1 314 ? -83.734 20.033 75.119 1.00 68.19 314 GLY A O 1
ATOM 2555 N N . ARG A 1 315 ? -83.237 17.848 75.268 1.00 66.62 315 ARG A N 1
ATOM 2556 C CA . ARG A 1 315 ? -84.607 17.429 75.612 1.00 66.62 315 ARG A CA 1
ATOM 2557 C C . ARG A 1 315 ? -85.048 17.968 76.971 1.00 66.62 315 ARG A C 1
ATOM 2559 O O . ARG A 1 315 ? -86.196 18.367 77.111 1.00 66.62 315 ARG A O 1
ATOM 2566 N N . HIS A 1 316 ? -84.159 18.021 77.963 1.00 60.28 316 HIS A N 1
ATOM 2567 C CA . HIS A 1 316 ? -84.490 18.537 79.293 1.00 60.28 316 HIS A CA 1
ATOM 2568 C C . HIS A 1 316 ? -84.692 20.055 79.295 1.00 60.28 316 HIS A C 1
ATOM 2570 O O . HIS A 1 316 ? -85.575 20.554 79.990 1.00 60.28 316 HIS A O 1
ATOM 2576 N N . VAL A 1 317 ? -83.924 20.787 78.484 1.00 58.84 317 VAL A N 1
ATOM 2577 C CA . VAL A 1 317 ? -84.114 22.227 78.276 1.00 58.84 317 VAL A CA 1
ATOM 2578 C C . VAL A 1 317 ? -85.419 22.499 77.515 1.00 58.84 317 VAL A C 1
ATOM 2580 O O . VAL A 1 317 ? -86.197 23.339 77.960 1.00 58.84 317 VAL A O 1
ATOM 2583 N N . GLU A 1 318 ? -85.743 21.736 76.464 1.00 58.47 318 GLU A N 1
ATOM 2584 C CA . GLU A 1 318 ? -87.027 21.861 75.747 1.00 58.47 318 GLU A CA 1
ATOM 2585 C C . GLU A 1 318 ? -88.253 21.473 76.605 1.00 58.47 318 GLU A C 1
ATOM 2587 O O . GLU A 1 318 ? -89.339 22.041 76.443 1.00 58.47 318 GLU A O 1
ATOM 2592 N N . GLU A 1 319 ? -88.104 20.525 77.535 1.00 56.72 319 GLU A N 1
ATOM 2593 C CA . GLU A 1 319 ? -89.146 20.127 78.495 1.00 56.72 319 GLU A CA 1
ATOM 2594 C C . GLU A 1 319 ? -89.354 21.204 79.579 1.00 56.72 319 GLU A C 1
ATOM 2596 O O . GLU A 1 319 ? -90.492 21.532 79.925 1.00 56.72 319 GLU A O 1
ATOM 2601 N N . LEU A 1 320 ? -88.267 21.825 80.061 1.00 52.44 320 LEU A N 1
ATOM 2602 C CA . LEU A 1 320 ? -88.302 22.935 81.023 1.00 52.44 320 LEU A CA 1
ATOM 2603 C C . LEU A 1 320 ? -88.845 24.236 80.412 1.00 52.44 320 LEU A C 1
ATOM 2605 O O . LEU A 1 320 ? -89.526 24.995 81.107 1.00 52.44 320 LEU A O 1
ATOM 2609 N N . GLU A 1 321 ? -88.608 24.486 79.122 1.00 54.53 321 GLU A N 1
ATOM 2610 C CA . GLU A 1 321 ? -89.178 25.634 78.402 1.00 54.53 321 GLU A CA 1
ATOM 2611 C C . GLU A 1 321 ? -90.669 25.451 78.075 1.00 54.53 321 GLU A C 1
ATOM 2613 O O . GLU A 1 321 ? -91.417 26.430 78.057 1.00 54.53 321 GLU A O 1
ATOM 2618 N N . ARG A 1 322 ? -91.159 24.210 77.915 1.00 54.88 322 ARG A N 1
ATOM 2619 C CA . ARG A 1 322 ? -92.611 23.937 77.847 1.00 54.88 322 ARG A CA 1
ATOM 2620 C C . ARG A 1 322 ? -93.318 24.050 79.198 1.00 54.88 322 ARG A C 1
ATOM 2622 O O . ARG A 1 322 ? -94.533 24.240 79.219 1.00 54.88 322 ARG A O 1
ATOM 2629 N N . GLN A 1 323 ? -92.592 23.941 80.308 1.00 42.75 323 GLN A N 1
ATOM 2630 C CA . GLN A 1 323 ? -93.156 23.906 81.656 1.00 42.75 323 GLN A CA 1
ATOM 2631 C C . GLN A 1 323 ? -92.573 25.007 82.550 1.00 42.75 323 GLN A C 1
ATOM 2633 O O . GLN A 1 323 ? -91.846 24.739 83.502 1.00 42.75 323 GLN A O 1
ATOM 2638 N N . HIS A 1 324 ? -92.936 26.266 82.310 1.00 47.22 324 HIS A N 1
ATOM 2639 C CA . HIS A 1 324 ? -92.858 27.286 83.361 1.00 47.22 324 HIS A CA 1
ATOM 2640 C C . HIS A 1 324 ? -94.263 27.706 83.784 1.00 47.22 324 HIS A C 1
ATOM 2642 O O . HIS A 1 324 ? -94.888 28.584 83.196 1.00 47.22 324 HIS A O 1
ATOM 2648 N N . GLY A 1 325 ? -94.760 27.041 84.829 1.00 39.12 325 GLY A N 1
ATOM 2649 C CA . GLY A 1 325 ? -96.069 27.310 85.411 1.00 39.12 325 GLY A CA 1
ATOM 2650 C C . GLY A 1 325 ? -96.396 26.404 86.595 1.00 39.12 325 GLY A C 1
ATOM 2651 O O . GLY A 1 325 ? -97.275 25.564 86.486 1.00 39.12 325 GLY A O 1
ATOM 2652 N N . ALA A 1 326 ? -95.714 26.643 87.718 1.00 40.41 326 ALA A N 1
ATOM 2653 C CA . ALA A 1 326 ? -96.050 26.205 89.077 1.00 40.41 326 ALA A CA 1
ATOM 2654 C C . ALA A 1 326 ? -95.926 24.703 89.440 1.00 40.41 326 ALA A C 1
ATOM 2656 O O . ALA A 1 326 ? -96.682 23.851 88.998 1.00 40.41 326 ALA A O 1
ATOM 2657 N N . ALA A 1 327 ? -95.039 24.475 90.417 1.00 41.75 327 ALA A N 1
ATOM 2658 C CA . ALA A 1 327 ? -95.045 23.401 91.413 1.00 41.75 327 ALA A CA 1
ATOM 2659 C C . ALA A 1 327 ? -94.863 21.948 90.930 1.00 41.75 327 ALA A C 1
ATOM 2661 O O . ALA A 1 327 ? -95.827 21.237 90.682 1.00 41.75 327 ALA A O 1
ATOM 2662 N N . SER A 1 328 ? -93.616 21.466 90.983 1.00 43.31 328 SER A N 1
ATOM 2663 C CA . SER A 1 328 ? -93.268 20.241 91.728 1.00 43.31 328 SER A CA 1
ATOM 2664 C C . SER A 1 328 ? -91.744 20.070 91.752 1.00 43.31 328 SER A C 1
ATOM 2666 O O . SER A 1 328 ? -91.132 19.601 90.794 1.00 43.31 328 SER A O 1
ATOM 2668 N N . THR A 1 329 ? -91.104 20.504 92.837 1.00 50.84 329 THR A N 1
ATOM 2669 C CA . THR A 1 329 ? -89.649 20.395 93.048 1.00 50.84 329 THR A CA 1
ATOM 2670 C C . THR A 1 329 ? -89.194 19.009 93.519 1.00 50.84 329 THR A C 1
ATOM 2672 O O . THR A 1 329 ? -87.994 18.797 93.656 1.00 50.84 329 THR A O 1
ATOM 2675 N N . ASP A 1 330 ? -90.103 18.043 93.688 1.00 49.72 330 ASP A N 1
ATOM 2676 C CA . ASP A 1 330 ? -89.768 16.737 94.281 1.00 49.72 330 ASP A CA 1
ATOM 2677 C C . ASP A 1 330 ? -89.348 15.667 93.258 1.00 49.72 330 ASP A C 1
ATOM 2679 O O . ASP A 1 330 ? -88.612 14.747 93.601 1.00 49.72 330 ASP A O 1
ATOM 2683 N N . SER A 1 331 ? -89.707 15.799 91.973 1.00 47.69 331 SER A N 1
ATOM 2684 C CA . SER A 1 331 ? -89.236 14.859 90.932 1.00 47.69 331 SER A CA 1
ATOM 2685 C C . SER A 1 331 ? -87.853 15.216 90.370 1.00 47.69 331 SER A C 1
ATOM 2687 O O . SER A 1 331 ? -87.199 14.371 89.758 1.00 47.69 331 SER A O 1
ATOM 2689 N N . ARG A 1 332 ? -87.406 16.465 90.565 1.00 48.09 332 ARG A N 1
ATOM 2690 C CA . ARG A 1 332 ? -86.086 16.952 90.141 1.00 48.09 332 ARG A CA 1
ATOM 2691 C C . ARG A 1 332 ? -84.992 16.506 91.111 1.00 48.09 332 ARG A C 1
ATOM 2693 O O . ARG A 1 332 ? -83.916 16.157 90.650 1.00 48.09 332 ARG A O 1
ATOM 2700 N N . ALA A 1 333 ? -85.286 16.450 92.412 1.00 51.53 333 ALA A N 1
ATOM 2701 C CA . ALA A 1 333 ? -84.362 15.923 93.415 1.00 51.53 333 ALA A CA 1
ATOM 2702 C C . ALA A 1 333 ? -84.076 14.427 93.189 1.00 51.53 333 ALA A C 1
ATOM 2704 O O . ALA A 1 333 ? -82.922 14.048 93.092 1.00 51.53 333 ALA A O 1
ATOM 2705 N N . ALA A 1 334 ? -85.098 13.599 92.936 1.00 54.44 334 ALA A N 1
ATOM 2706 C CA . ALA A 1 334 ? -84.902 12.158 92.725 1.00 54.44 334 ALA A CA 1
ATOM 2707 C C . ALA A 1 334 ? -84.153 11.792 91.422 1.00 54.44 334 ALA A C 1
ATOM 2709 O O . ALA A 1 334 ? -83.437 10.794 91.387 1.00 54.44 334 ALA A O 1
ATOM 2710 N N . MET A 1 335 ? -84.297 12.576 90.342 1.00 52.12 335 MET A N 1
ATOM 2711 C CA . MET A 1 335 ? -83.496 12.368 89.123 1.00 52.12 335 MET A CA 1
ATOM 2712 C C . MET A 1 335 ? -82.074 12.908 89.265 1.00 52.12 335 MET A C 1
ATOM 2714 O O . MET A 1 335 ? -81.153 12.285 88.749 1.00 52.12 335 MET A O 1
ATOM 2718 N N . VAL A 1 336 ? -81.881 14.031 89.964 1.00 54.81 336 VAL A N 1
ATOM 2719 C CA . VAL A 1 336 ? -80.537 14.545 90.257 1.00 54.81 336 VAL A CA 1
ATOM 2720 C C . VAL A 1 336 ? -79.795 13.583 91.184 1.00 54.81 336 VAL A C 1
ATOM 2722 O O . VAL A 1 336 ? -78.664 13.258 90.865 1.00 54.81 336 VAL A O 1
ATOM 2725 N N . ASP A 1 337 ? -80.442 13.010 92.202 1.00 54.47 337 ASP A N 1
ATOM 2726 C CA . ASP A 1 337 ? -79.841 11.993 93.079 1.00 54.47 337 ASP A CA 1
ATOM 2727 C C . ASP A 1 337 ? -79.482 10.704 92.308 1.00 54.47 337 ASP A C 1
ATOM 2729 O O . ASP A 1 337 ? -78.416 10.127 92.510 1.00 54.47 337 ASP A O 1
ATOM 2733 N N . GLY A 1 338 ? -80.326 10.273 91.359 1.00 61.81 338 GLY A N 1
ATOM 2734 C CA . GLY A 1 338 ? -80.039 9.117 90.500 1.00 61.81 338 GLY A CA 1
ATOM 2735 C C . GLY A 1 338 ? -78.894 9.353 89.505 1.00 61.81 338 GLY A C 1
ATOM 2736 O O . GLY A 1 338 ? -78.075 8.460 89.283 1.00 61.81 338 GLY A O 1
ATOM 2737 N N . TYR A 1 339 ? -78.795 10.555 88.928 1.00 54.84 339 TYR A N 1
ATOM 2738 C CA . TYR A 1 339 ? -77.655 10.930 88.089 1.00 54.84 339 TYR A CA 1
ATOM 2739 C C . TYR A 1 339 ? -76.401 11.217 88.916 1.00 54.84 339 TYR A C 1
ATOM 2741 O O . TYR A 1 339 ? -75.312 10.925 88.441 1.00 54.84 339 TYR A O 1
ATOM 2749 N N . GLU A 1 340 ? -76.520 11.707 90.149 1.00 55.81 340 GLU A N 1
ATOM 2750 C CA . GLU A 1 340 ? -75.398 11.856 91.075 1.00 55.81 340 GLU A CA 1
ATOM 2751 C C . GLU A 1 340 ? -74.848 10.493 91.498 1.00 55.81 340 GLU A C 1
ATOM 2753 O O . GLU A 1 340 ? -73.635 10.329 91.485 1.00 55.81 340 GLU A O 1
ATOM 2758 N N . GLU A 1 341 ? -75.681 9.482 91.768 1.00 62.75 341 GLU A N 1
ATOM 2759 C CA . GLU A 1 341 ? -75.203 8.112 92.011 1.00 62.75 341 GLU A CA 1
ATOM 2760 C C . GLU A 1 341 ? -74.555 7.487 90.769 1.00 62.75 341 GLU A C 1
ATOM 2762 O O . GLU A 1 341 ? -73.547 6.790 90.885 1.00 62.75 341 GLU A O 1
ATOM 2767 N N . GLN A 1 342 ? -75.073 7.760 89.569 1.00 61.81 342 GLN A N 1
ATOM 2768 C CA . GLN A 1 342 ? -74.503 7.230 88.329 1.00 61.81 342 GLN A CA 1
ATOM 2769 C C . GLN A 1 342 ? -73.203 7.946 87.931 1.00 61.81 342 GLN A C 1
ATOM 2771 O O . GLN A 1 342 ? -72.259 7.299 87.478 1.00 61.81 342 GLN A O 1
ATOM 2776 N N . ILE A 1 343 ? -73.120 9.259 88.161 1.00 60.81 343 ILE A N 1
ATOM 2777 C CA . ILE A 1 343 ? -71.890 10.046 88.041 1.00 60.81 343 ILE A CA 1
ATOM 2778 C C . ILE A 1 343 ? -70.887 9.563 89.076 1.00 60.81 343 ILE A C 1
ATOM 2780 O O . ILE A 1 343 ? -69.753 9.323 88.704 1.00 60.81 343 ILE A O 1
ATOM 2784 N N . LYS A 1 344 ? -71.294 9.319 90.324 1.00 68.25 344 LYS A N 1
ATOM 2785 C CA . LYS A 1 344 ? -70.423 8.804 91.386 1.00 68.25 344 LYS A CA 1
ATOM 2786 C C . LYS A 1 344 ? -69.941 7.383 91.103 1.00 68.25 344 LYS A C 1
ATOM 2788 O O . LYS A 1 344 ? -68.773 7.110 91.320 1.00 68.25 344 LYS A O 1
ATOM 2793 N N . SER A 1 345 ? -70.774 6.519 90.523 1.00 69.06 345 SER A N 1
ATOM 2794 C CA . SER A 1 345 ? -70.372 5.187 90.053 1.00 69.06 345 SER A CA 1
ATOM 2795 C C . SER A 1 345 ? -69.392 5.259 88.880 1.00 69.06 345 SER A C 1
ATOM 2797 O O . SER A 1 345 ? -68.416 4.514 88.862 1.00 69.06 345 SER A O 1
ATOM 2799 N N . LEU A 1 346 ? -69.604 6.170 87.925 1.00 64.94 346 LEU A N 1
ATOM 2800 C CA . LEU A 1 346 ? -68.655 6.422 86.836 1.00 64.94 346 LEU A CA 1
ATOM 2801 C C . LEU A 1 346 ? -67.373 7.089 87.344 1.00 64.94 346 LEU A C 1
ATOM 2803 O O . LEU A 1 346 ? -66.302 6.781 86.834 1.00 64.94 346 LEU A O 1
ATOM 2807 N N . GLN A 1 347 ? -67.457 7.945 88.362 1.00 64.25 347 GLN A N 1
ATOM 2808 C CA . GLN A 1 347 ? -66.309 8.546 89.032 1.00 64.25 347 GLN A CA 1
ATOM 2809 C C . GLN A 1 347 ? -65.525 7.478 89.782 1.00 64.25 347 GLN A C 1
ATOM 2811 O O . GLN A 1 347 ? -64.324 7.429 89.629 1.00 64.25 347 GLN A O 1
ATOM 2816 N N . GLU A 1 348 ? -66.186 6.561 90.488 1.00 74.12 348 GLU A N 1
ATOM 2817 C CA . GLU A 1 348 ? -65.558 5.404 91.128 1.00 74.12 348 GLU A CA 1
ATOM 2818 C C . GLU A 1 348 ? -64.951 4.446 90.096 1.00 74.12 348 GLU A C 1
ATOM 2820 O O . GLU A 1 348 ? -63.921 3.842 90.368 1.00 74.12 348 GLU A O 1
ATOM 2825 N N . GLN A 1 349 ? -65.530 4.324 88.896 1.00 67.69 349 GLN A N 1
ATOM 2826 C CA . GLN A 1 349 ? -64.954 3.540 87.799 1.00 67.69 349 GLN A CA 1
ATOM 2827 C C . GLN A 1 349 ? -63.737 4.230 87.178 1.00 67.69 349 GLN A C 1
ATOM 2829 O O . GLN A 1 349 ? -62.742 3.572 86.893 1.00 67.69 349 GLN A O 1
ATOM 2834 N N . VAL A 1 350 ? -63.791 5.549 86.992 1.00 68.25 350 VAL A N 1
ATOM 2835 C CA . VAL A 1 350 ? -62.657 6.357 86.532 1.00 68.25 350 VAL A CA 1
ATOM 2836 C C . VAL A 1 350 ? -61.567 6.388 87.593 1.00 68.25 350 VAL A C 1
ATOM 2838 O O . VAL A 1 350 ? -60.415 6.202 87.243 1.00 68.25 350 VAL A O 1
ATOM 2841 N N . ASP A 1 351 ? -61.907 6.524 88.869 1.00 70.06 351 ASP A N 1
ATOM 2842 C CA . ASP A 1 351 ? -60.987 6.459 90.000 1.00 70.06 351 ASP A CA 1
ATOM 2843 C C . ASP A 1 351 ? -60.441 5.041 90.169 1.00 70.06 351 ASP A C 1
ATOM 2845 O O . ASP A 1 351 ? -59.291 4.884 90.548 1.00 70.06 351 ASP A O 1
ATOM 2849 N N . HIS A 1 352 ? -61.203 3.997 89.829 1.00 74.19 352 HIS A N 1
ATOM 2850 C CA . HIS A 1 352 ? -60.706 2.624 89.771 1.00 74.19 352 HIS A CA 1
ATOM 2851 C C . HIS A 1 352 ? -59.732 2.429 88.610 1.00 74.19 352 HIS A C 1
ATOM 2853 O O . HIS A 1 352 ? -58.673 1.860 88.831 1.00 74.19 352 HIS A O 1
ATOM 2859 N N . TYR A 1 353 ? -60.023 2.945 87.411 1.00 69.12 353 TYR A N 1
ATOM 2860 C CA . TYR A 1 353 ? -59.105 2.891 86.269 1.00 69.12 353 TYR A CA 1
ATOM 2861 C C . TYR A 1 353 ? -57.895 3.809 86.434 1.00 69.12 353 TYR A C 1
ATOM 2863 O O . TYR A 1 353 ? -56.820 3.466 85.965 1.00 69.12 353 TYR A O 1
ATOM 2871 N N . MET A 1 354 ? -58.039 4.941 87.118 1.00 68.38 354 MET A N 1
ATOM 2872 C CA . MET A 1 354 ? -56.949 5.832 87.508 1.00 68.38 354 MET A CA 1
ATOM 2873 C C . MET A 1 354 ? -56.130 5.200 88.628 1.00 68.38 354 MET A C 1
ATOM 2875 O O . MET A 1 354 ? -54.921 5.235 88.541 1.00 68.38 354 MET A O 1
ATOM 2879 N N . ALA A 1 355 ? -56.742 4.535 89.612 1.00 68.94 355 ALA A N 1
ATOM 2880 C CA . ALA A 1 355 ? -56.035 3.789 90.653 1.00 68.94 355 ALA A CA 1
ATOM 2881 C C . ALA A 1 355 ? -55.408 2.489 90.127 1.00 68.94 355 ALA A C 1
ATOM 2883 O O . ALA A 1 355 ? -54.428 2.016 90.691 1.00 68.94 355 ALA A O 1
ATOM 2884 N N . GLU A 1 356 ? -55.955 1.890 89.068 1.00 65.81 356 GLU A N 1
ATOM 2885 C CA . GLU A 1 356 ? -55.381 0.751 88.350 1.00 65.81 356 GLU A CA 1
ATOM 2886 C C . GLU A 1 356 ? -54.272 1.214 87.402 1.00 65.81 356 GLU A C 1
ATOM 2888 O O . GLU A 1 356 ? -53.231 0.571 87.344 1.00 65.81 356 GLU A O 1
ATOM 2893 N N . ALA A 1 357 ? -54.424 2.370 86.752 1.00 60.66 357 ALA A N 1
ATOM 2894 C CA . ALA A 1 357 ? -53.356 3.049 86.028 1.00 60.66 357 ALA A CA 1
ATOM 2895 C C . ALA A 1 357 ? -52.251 3.517 86.979 1.00 60.66 357 ALA A C 1
ATOM 2897 O O . ALA A 1 357 ? -51.094 3.354 86.634 1.00 60.66 357 ALA A O 1
ATOM 2898 N N . ASP A 1 358 ? -52.577 3.995 88.179 1.00 64.25 358 ASP A N 1
ATOM 2899 C CA . ASP A 1 358 ? -51.636 4.381 89.230 1.00 64.25 358 ASP A CA 1
ATOM 2900 C C . ASP A 1 358 ? -51.018 3.147 89.885 1.00 64.25 358 ASP A C 1
ATOM 2902 O O . ASP A 1 358 ? -49.842 3.177 90.198 1.00 64.25 358 ASP A O 1
ATOM 2906 N N . ARG A 1 359 ? -51.733 2.018 90.017 1.00 70.00 359 ARG A N 1
ATOM 2907 C CA . ARG A 1 359 ? -51.145 0.723 90.409 1.00 70.00 359 ARG A CA 1
ATOM 2908 C C . ARG A 1 359 ? -50.219 0.163 89.343 1.00 70.00 359 ARG A C 1
ATOM 2910 O O . ARG A 1 359 ? -49.185 -0.382 89.697 1.00 70.00 359 ARG A O 1
ATOM 2917 N N . LEU A 1 360 ? -50.574 0.270 88.064 1.00 61.03 360 LEU A N 1
ATOM 2918 C CA . LEU A 1 360 ? -49.726 -0.128 86.940 1.00 61.03 360 LEU A CA 1
ATOM 2919 C C . LEU A 1 360 ? -48.544 0.831 86.801 1.00 61.03 360 LEU A C 1
ATOM 2921 O O . LEU A 1 360 ? -47.438 0.389 86.516 1.00 61.03 360 LEU A O 1
ATOM 2925 N N . MET A 1 361 ? -48.744 2.119 87.073 1.00 55.34 361 MET A N 1
ATOM 2926 C CA . MET A 1 361 ? -47.693 3.126 87.152 1.00 55.34 361 MET A CA 1
ATOM 2927 C C . MET A 1 361 ? -46.832 2.934 88.396 1.00 55.34 361 MET A C 1
ATOM 2929 O O . MET A 1 361 ? -45.647 3.151 88.264 1.00 55.34 361 MET A O 1
ATOM 2933 N N . ASP A 1 362 ? -47.347 2.453 89.533 1.00 53.16 362 ASP A N 1
ATOM 2934 C CA . ASP A 1 362 ? -46.600 2.073 90.747 1.00 53.16 362 ASP A CA 1
ATOM 2935 C C . ASP A 1 362 ? -45.930 0.696 90.608 1.00 53.16 362 ASP A C 1
ATOM 2937 O O . ASP A 1 362 ? -44.899 0.441 91.224 1.00 53.16 362 ASP A O 1
ATOM 2941 N N . GLU A 1 363 ? -46.450 -0.212 89.781 1.00 53.19 363 GLU A N 1
ATOM 2942 C CA . GLU A 1 363 ? -45.759 -1.441 89.368 1.00 53.19 363 GLU A CA 1
ATOM 2943 C C . GLU A 1 363 ? -44.652 -1.142 88.347 1.00 53.19 363 GLU A C 1
ATOM 2945 O O . GLU A 1 363 ? -43.600 -1.785 88.376 1.00 53.19 363 GLU A O 1
ATOM 2950 N N . VAL A 1 364 ? -44.838 -0.119 87.507 1.00 51.97 364 VAL A N 1
ATOM 2951 C CA . VAL A 1 364 ? -43.803 0.483 86.649 1.00 51.97 364 VAL A CA 1
ATOM 2952 C C . VAL A 1 364 ? -42.847 1.378 87.462 1.00 51.97 364 VAL A C 1
ATOM 2954 O O . VAL A 1 364 ? -41.663 1.458 87.138 1.00 51.97 364 VAL A O 1
ATOM 2957 N N . ALA A 1 365 ? -43.314 1.977 88.561 1.00 49.97 365 ALA A N 1
ATOM 2958 C CA . ALA A 1 365 ? -42.590 2.876 89.461 1.00 49.97 365 ALA A CA 1
ATOM 2959 C C . ALA A 1 365 ? -42.239 2.224 90.805 1.00 49.97 365 ALA A C 1
ATOM 2961 O O . ALA A 1 365 ? -41.972 2.931 91.769 1.00 49.97 365 ALA A O 1
ATOM 2962 N N . ARG A 1 366 ? -42.145 0.888 90.862 1.00 51.75 366 ARG A N 1
ATOM 2963 C CA . ARG A 1 366 ? -41.275 0.155 91.794 1.00 51.75 366 ARG A CA 1
ATOM 2964 C C . ARG A 1 366 ? -39.911 0.015 91.113 1.00 51.75 366 ARG A C 1
ATOM 2966 O O . ARG A 1 366 ? -39.633 -1.029 90.514 1.00 51.75 366 ARG A O 1
ATOM 2973 N N . PRO A 1 367 ? -39.026 1.028 91.171 1.00 52.97 367 PRO A N 1
ATOM 2974 C CA . PRO A 1 367 ? -37.816 1.053 90.375 1.00 52.97 367 PRO A CA 1
ATOM 2975 C C . PRO A 1 367 ? -36.658 0.402 91.146 1.00 52.97 367 PRO A C 1
ATOM 2977 O O . PRO A 1 367 ? -35.627 0.078 90.569 1.00 52.97 367 PRO A O 1
ATOM 2980 N N . ASP A 1 368 ? -36.796 0.126 92.440 1.00 51.56 368 ASP A N 1
ATOM 2981 C CA . ASP A 1 368 ? -35.593 -0.043 93.257 1.00 51.56 368 ASP A CA 1
ATOM 2982 C C . ASP A 1 368 ? -34.923 -1.417 93.141 1.00 51.56 368 ASP A C 1
ATOM 2984 O O . ASP A 1 368 ? -33.747 -1.550 93.479 1.00 51.56 368 ASP A O 1
ATOM 2988 N N . LEU A 1 369 ? -35.600 -2.417 92.567 1.00 51.34 369 LEU A N 1
ATOM 2989 C CA . LEU A 1 369 ? -34.989 -3.722 92.276 1.00 51.34 369 LEU A CA 1
ATOM 2990 C C . LEU A 1 369 ? -34.884 -4.028 90.778 1.00 51.34 369 LEU A C 1
ATOM 2992 O O . LEU A 1 369 ? -33.879 -4.592 90.364 1.00 51.34 369 LEU A O 1
ATOM 2996 N N . ARG A 1 370 ? -35.844 -3.601 89.943 1.00 54.03 370 ARG A N 1
ATOM 2997 C CA . ARG A 1 370 ? -35.783 -3.835 88.488 1.00 54.03 370 ARG A CA 1
ATOM 2998 C C . ARG A 1 370 ? -35.205 -2.676 87.686 1.00 54.03 370 ARG A C 1
ATOM 3000 O O . ARG A 1 370 ? -34.553 -2.957 86.693 1.00 54.03 370 ARG A O 1
ATOM 3007 N N . VAL A 1 371 ? -35.356 -1.410 88.092 1.00 54.19 371 VAL A N 1
ATOM 3008 C CA . VAL A 1 371 ? -34.707 -0.296 87.371 1.00 54.19 371 VAL A CA 1
ATOM 3009 C C . VAL A 1 371 ? -33.217 -0.269 87.657 1.00 54.19 371 VAL A C 1
ATOM 3011 O O . VAL A 1 371 ? -32.468 -0.057 86.722 1.00 54.19 371 VAL A O 1
ATOM 3014 N N . ASN A 1 372 ? -32.753 -0.626 88.856 1.00 54.53 372 ASN A N 1
ATOM 3015 C CA . ASN A 1 372 ? -31.316 -0.818 89.087 1.00 54.53 372 ASN A CA 1
ATOM 3016 C C . ASN A 1 372 ? -30.730 -1.958 88.238 1.00 54.53 372 ASN A C 1
ATOM 3018 O O . ASN A 1 372 ? -29.631 -1.824 87.712 1.00 54.53 372 ASN A O 1
ATOM 3022 N N . GLU A 1 373 ? -31.453 -3.065 88.060 1.00 61.72 373 GLU A N 1
ATOM 3023 C CA . GLU A 1 373 ? -30.985 -4.207 87.264 1.00 61.72 373 GLU A CA 1
ATOM 3024 C C . GLU A 1 373 ? -31.073 -3.937 85.754 1.00 61.72 373 GLU A C 1
ATOM 3026 O O . GLU A 1 373 ? -30.122 -4.203 85.023 1.00 61.72 373 GLU A O 1
ATOM 3031 N N . VAL A 1 374 ? -32.147 -3.291 85.293 1.00 64.19 374 VAL A N 1
ATOM 3032 C CA . VAL A 1 374 ? -32.307 -2.817 83.910 1.00 64.19 374 VAL A CA 1
ATOM 3033 C C . VAL A 1 374 ? -31.319 -1.694 83.594 1.00 64.19 374 VAL A C 1
ATOM 3035 O O . VAL A 1 374 ? -30.707 -1.718 82.536 1.00 64.19 374 VAL A O 1
ATOM 3038 N N . GLN A 1 375 ? -31.068 -0.755 84.505 1.00 72.12 375 GLN A N 1
ATOM 3039 C CA . GLN A 1 375 ? -30.056 0.294 84.351 1.00 72.12 375 GLN A CA 1
ATOM 3040 C C . GLN A 1 375 ? -28.646 -0.296 84.325 1.00 72.12 375 GLN A C 1
ATOM 3042 O O . GLN A 1 375 ? -27.823 0.162 83.539 1.00 72.12 375 GLN A O 1
ATOM 3047 N N . ARG A 1 376 ? -28.369 -1.345 85.111 1.00 77.06 376 ARG A N 1
ATOM 3048 C CA . ARG A 1 376 ? -27.096 -2.077 85.050 1.00 77.06 376 ARG A CA 1
ATOM 3049 C C . ARG A 1 376 ? -26.951 -2.831 83.731 1.00 77.06 376 ARG A C 1
ATOM 3051 O O . ARG A 1 376 ? -25.877 -2.785 83.139 1.00 77.06 376 ARG A O 1
ATOM 3058 N N . LEU A 1 377 ? -28.016 -3.466 83.237 1.00 76.00 377 LEU A N 1
ATOM 3059 C CA . LEU A 1 377 ? -28.033 -4.113 81.922 1.00 76.00 377 LEU A CA 1
ATOM 3060 C C . LEU A 1 377 ? -27.841 -3.093 80.794 1.00 76.00 377 LEU A C 1
ATOM 3062 O O . LEU A 1 377 ? -26.972 -3.303 79.960 1.00 76.00 377 LEU A O 1
ATOM 3066 N N . TYR A 1 378 ? -28.538 -1.955 80.815 1.00 75.38 378 TYR A N 1
ATOM 3067 C CA . TYR A 1 378 ? -28.346 -0.878 79.840 1.00 75.38 378 TYR A CA 1
ATOM 3068 C C . TYR A 1 378 ? -26.955 -0.255 79.931 1.00 75.38 378 TYR A C 1
ATOM 3070 O O . TYR A 1 378 ? -26.352 0.009 78.903 1.00 75.38 378 TYR A O 1
ATOM 3078 N N . GLN A 1 379 ? -26.399 -0.048 81.126 1.00 77.50 379 GLN A N 1
ATOM 3079 C CA . GLN A 1 379 ? -25.025 0.442 81.276 1.00 77.50 379 GLN A CA 1
ATOM 3080 C C . GLN A 1 379 ? -24.001 -0.565 80.752 1.00 77.50 379 GLN A C 1
ATOM 3082 O O . GLN A 1 379 ? -23.021 -0.157 80.137 1.00 77.50 379 GLN A O 1
ATOM 3087 N N . THR A 1 380 ? -24.236 -1.863 80.953 1.00 79.62 380 THR A N 1
ATOM 3088 C CA . THR A 1 380 ? -23.382 -2.923 80.398 1.00 79.62 380 THR A CA 1
ATOM 3089 C C . THR A 1 380 ? -23.506 -2.954 78.876 1.00 79.62 380 THR A C 1
ATOM 3091 O O . THR A 1 380 ? -22.503 -2.938 78.183 1.00 79.62 380 THR A O 1
ATOM 3094 N N . GLN A 1 381 ? -24.725 -2.858 78.346 1.00 81.00 381 GLN A N 1
ATOM 3095 C CA . GLN A 1 381 ? -24.985 -2.856 76.909 1.00 81.00 381 GLN A CA 1
ATOM 3096 C C . GLN A 1 381 ? -24.442 -1.598 76.214 1.00 81.00 381 GLN A C 1
ATOM 3098 O O . GLN A 1 381 ? -23.895 -1.693 75.123 1.00 81.00 381 GLN A O 1
ATOM 3103 N N . ILE A 1 382 ? -24.535 -0.425 76.848 1.00 80.06 382 ILE A N 1
ATOM 3104 C CA . ILE A 1 382 ? -23.916 0.823 76.374 1.00 80.06 382 ILE A CA 1
ATOM 3105 C C . ILE A 1 382 ? -22.391 0.703 76.405 1.00 80.06 382 ILE A C 1
ATOM 3107 O O . ILE A 1 382 ? -21.726 1.189 75.495 1.00 80.06 382 ILE A O 1
ATOM 3111 N N . LYS A 1 383 ? -21.828 0.056 77.430 1.00 85.12 383 LYS A N 1
ATOM 3112 C CA . LYS A 1 383 ? -20.388 -0.187 77.512 1.00 85.12 383 LYS A CA 1
ATOM 3113 C C . LYS A 1 383 ? -19.920 -1.122 76.393 1.00 85.12 383 LYS A C 1
ATOM 3115 O O . LYS A 1 383 ? -18.984 -0.763 75.691 1.00 85.12 383 LYS A O 1
ATOM 3120 N N . ASP A 1 384 ? -20.616 -2.233 76.168 1.00 80.75 384 ASP A N 1
ATOM 3121 C CA . ASP A 1 384 ? -20.308 -3.185 75.093 1.00 80.75 384 ASP A CA 1
ATOM 3122 C C . ASP A 1 384 ? -20.464 -2.540 73.704 1.00 80.75 384 ASP A C 1
ATOM 3124 O O . ASP A 1 384 ? -19.636 -2.749 72.818 1.00 80.75 384 ASP A O 1
ATOM 3128 N N . LEU A 1 385 ? -21.489 -1.699 73.513 1.00 81.75 385 LEU A N 1
ATOM 3129 C CA . LEU A 1 385 ? -21.676 -0.919 72.285 1.00 81.75 385 LEU A CA 1
ATOM 3130 C C . LEU A 1 385 ? -20.560 0.110 72.084 1.00 81.75 385 LEU A C 1
ATOM 3132 O O . LEU A 1 385 ? -20.073 0.254 70.968 1.00 81.75 385 LEU A O 1
ATOM 3136 N N . ASN A 1 386 ? -20.119 0.800 73.136 1.00 80.38 386 ASN A N 1
ATOM 3137 C CA . ASN A 1 386 ? -18.999 1.738 73.044 1.00 80.38 386 ASN A CA 1
ATOM 3138 C C . ASN A 1 386 ? -17.678 1.018 72.736 1.00 80.38 386 ASN A C 1
ATOM 3140 O O . ASN A 1 386 ? -16.923 1.491 71.892 1.00 80.38 386 ASN A O 1
ATOM 3144 N N . GLU A 1 387 ? -17.426 -0.140 73.351 1.00 84.44 387 GLU A N 1
ATOM 3145 C CA . GLU A 1 387 ? -16.260 -0.981 73.047 1.00 84.44 387 GLU A CA 1
ATOM 3146 C C . GLU A 1 387 ? -16.307 -1.487 71.589 1.00 84.44 387 GLU A C 1
ATOM 3148 O O . GLU A 1 387 ? -15.287 -1.483 70.898 1.00 84.44 387 GLU A O 1
ATOM 3153 N N . GLN A 1 388 ? -17.491 -1.834 71.063 1.00 78.12 388 GLN A N 1
ATOM 3154 C CA . GLN A 1 388 ? -17.666 -2.154 69.640 1.00 78.12 388 GLN A CA 1
ATOM 3155 C C . GLN A 1 388 ? -17.443 -0.946 68.725 1.00 78.12 388 GLN A C 1
ATOM 3157 O O . GLN A 1 388 ? -16.800 -1.083 67.686 1.00 78.12 388 GLN A O 1
ATOM 3162 N N . VAL A 1 389 ? -17.947 0.236 69.083 1.00 79.69 389 VAL A N 1
ATOM 3163 C CA . VAL A 1 389 ? -17.740 1.464 68.300 1.00 79.69 389 VAL A CA 1
ATOM 3164 C C . VAL A 1 389 ? -16.257 1.834 68.259 1.00 79.69 389 VAL A C 1
ATOM 3166 O O . VAL A 1 389 ? -15.753 2.156 67.185 1.00 79.69 389 VAL A O 1
ATOM 3169 N N . GLU A 1 390 ? -15.533 1.732 69.377 1.00 82.88 390 GLU A N 1
ATOM 3170 C CA . GLU A 1 390 ? -14.079 1.929 69.403 1.00 82.88 390 GLU A CA 1
ATOM 3171 C C . GLU A 1 390 ? -13.349 0.877 68.558 1.00 82.88 390 GLU A C 1
ATOM 3173 O O . GLU A 1 390 ? -12.465 1.225 67.771 1.00 82.88 390 GLU A O 1
ATOM 3178 N N . TYR A 1 391 ? -13.755 -0.394 68.637 1.00 86.81 391 TYR A N 1
ATOM 3179 C CA . TYR A 1 391 ? -13.204 -1.452 67.790 1.00 86.81 391 TYR A CA 1
ATOM 3180 C C . TYR A 1 391 ? -13.382 -1.134 66.296 1.00 86.81 391 TYR A C 1
ATOM 3182 O O . TYR A 1 391 ? -12.400 -1.112 65.550 1.00 86.81 391 TYR A O 1
ATOM 3190 N N . TYR A 1 392 ? -14.593 -0.786 65.855 1.00 82.06 392 TYR A N 1
ATOM 3191 C CA . TYR A 1 392 ? -14.842 -0.427 64.456 1.00 82.06 392 TYR A CA 1
ATOM 3192 C C . TYR A 1 392 ? -14.153 0.877 64.041 1.00 82.06 392 TYR A C 1
ATOM 3194 O O . TYR A 1 392 ? -13.695 0.983 62.903 1.00 82.06 392 TYR A O 1
ATOM 3202 N N . ALA A 1 393 ? -14.006 1.848 64.946 1.00 76.25 393 ALA A N 1
ATOM 3203 C CA . ALA A 1 393 ? -13.251 3.070 64.680 1.00 76.25 393 ALA A CA 1
ATOM 3204 C C . ALA A 1 393 ? -11.765 2.770 64.423 1.00 76.25 393 ALA A C 1
ATOM 3206 O O . ALA A 1 393 ? -11.203 3.262 63.442 1.00 76.25 393 ALA A O 1
ATOM 3207 N N . THR A 1 394 ? -11.142 1.906 65.235 1.00 84.69 394 THR A N 1
ATOM 3208 C CA . THR A 1 394 ? -9.753 1.474 64.997 1.00 84.69 394 THR A CA 1
ATOM 3209 C C . THR A 1 394 ? -9.619 0.679 63.698 1.00 84.69 394 THR A C 1
ATOM 3211 O O . THR A 1 394 ? -8.679 0.903 62.933 1.00 84.69 394 THR A O 1
ATOM 3214 N N . GLN A 1 395 ? -10.588 -0.186 63.380 1.00 79.75 395 GLN A N 1
ATOM 3215 C CA . GLN A 1 395 ? -10.600 -0.931 62.122 1.00 79.75 395 GLN A CA 1
ATOM 3216 C C . GLN A 1 395 ? -10.708 0.013 60.914 1.00 79.75 395 GLN A C 1
ATOM 3218 O O . GLN A 1 395 ? -9.913 -0.099 59.980 1.00 79.75 395 GLN A O 1
ATOM 3223 N N . ALA A 1 396 ? -11.603 1.003 60.958 1.00 75.62 396 ALA A N 1
ATOM 3224 C CA . ALA A 1 396 ? -11.732 2.021 59.918 1.00 75.62 396 ALA A CA 1
ATOM 3225 C C . ALA A 1 396 ? -10.440 2.837 59.737 1.00 75.62 396 ALA A C 1
ATOM 3227 O O . ALA A 1 396 ? -10.058 3.158 58.612 1.00 75.62 396 ALA A O 1
ATOM 3228 N N . GLU A 1 397 ? -9.727 3.149 60.821 1.00 83.38 397 GLU A N 1
ATOM 3229 C CA . GLU A 1 397 ? -8.458 3.875 60.744 1.00 83.38 397 GLU A CA 1
ATOM 3230 C C . GLU A 1 397 ? -7.335 3.023 60.129 1.00 83.38 397 GLU A C 1
ATOM 3232 O O . GLU A 1 397 ? -6.540 3.525 59.330 1.00 83.38 397 GLU A O 1
ATOM 3237 N N . THR A 1 398 ? -7.287 1.721 60.432 1.00 85.19 398 THR A N 1
ATOM 3238 C CA . THR A 1 398 ? -6.330 0.803 59.788 1.00 85.19 398 THR A CA 1
ATOM 3239 C C . THR A 1 398 ? -6.614 0.624 58.299 1.00 85.19 398 THR A C 1
ATOM 3241 O O . THR A 1 398 ? -5.672 0.639 57.505 1.00 85.19 398 THR A O 1
ATOM 3244 N N . LEU A 1 399 ? -7.889 0.547 57.903 1.00 80.25 399 LEU A N 1
ATOM 3245 C CA . LEU A 1 399 ? -8.293 0.511 56.497 1.00 80.25 399 LEU A CA 1
ATOM 3246 C C . LEU A 1 399 ? -7.886 1.793 55.766 1.00 80.25 399 LEU A C 1
ATOM 3248 O O . LEU A 1 399 ? -7.232 1.700 54.733 1.00 80.25 399 LEU A O 1
ATOM 3252 N N . LYS A 1 400 ? -8.122 2.976 56.351 1.00 81.94 400 LYS A N 1
ATOM 3253 C CA . LYS A 1 400 ? -7.654 4.252 55.775 1.00 81.94 400 LYS A CA 1
ATOM 3254 C C . LYS A 1 400 ? -6.137 4.297 55.580 1.00 81.94 400 LYS A C 1
ATOM 3256 O O . LYS A 1 400 ? -5.657 4.821 54.580 1.00 81.94 400 LYS A O 1
ATOM 3261 N N . ARG A 1 401 ? -5.356 3.748 56.519 1.00 86.19 401 ARG A N 1
ATOM 3262 C CA . ARG A 1 401 ? -3.888 3.669 56.382 1.00 86.19 401 ARG A CA 1
ATOM 3263 C C . ARG A 1 401 ? -3.463 2.700 55.277 1.00 86.19 401 ARG A C 1
ATOM 3265 O O . ARG A 1 401 ? -2.502 2.987 54.567 1.00 86.19 401 ARG A O 1
ATOM 3272 N N . LEU A 1 402 ? -4.164 1.577 55.119 1.00 85.94 402 LEU A N 1
ATOM 3273 C CA . LEU A 1 402 ? -3.918 0.623 54.034 1.00 85.94 402 LEU A CA 1
ATOM 3274 C C . LEU A 1 402 ? -4.292 1.205 52.667 1.00 85.94 402 LEU A C 1
ATOM 3276 O O . LEU A 1 402 ? -3.527 1.042 51.720 1.00 85.94 402 LEU A O 1
ATOM 3280 N N . GLU A 1 403 ? -5.411 1.923 52.568 1.00 82.56 403 GLU A N 1
ATOM 3281 C CA . GLU A 1 403 ? -5.819 2.642 51.356 1.00 82.56 403 GLU A CA 1
ATOM 3282 C C . GLU A 1 403 ? -4.788 3.706 50.976 1.00 82.56 403 GLU A C 1
ATOM 3284 O O . GLU A 1 403 ? -4.268 3.668 49.863 1.00 82.56 403 GLU A O 1
ATOM 3289 N N . ALA A 1 404 ? -4.372 4.555 51.921 1.00 85.38 404 ALA A N 1
ATOM 3290 C CA . ALA A 1 404 ? -3.327 5.551 51.682 1.00 85.38 404 ALA A CA 1
ATOM 3291 C C . ALA A 1 404 ? -1.988 4.912 51.258 1.00 85.38 404 ALA A C 1
ATOM 3293 O O . ALA A 1 404 ? -1.293 5.427 50.381 1.00 85.38 404 ALA A O 1
ATOM 3294 N N . SER A 1 405 ? -1.623 3.763 51.841 1.00 89.50 405 SER A N 1
ATOM 3295 C CA . SER A 1 405 ? -0.436 3.009 51.419 1.00 89.50 405 SER A CA 1
ATOM 3296 C C . SER A 1 405 ? -0.582 2.458 50.000 1.00 89.50 405 SER A C 1
ATOM 3298 O O . SER A 1 405 ? 0.385 2.474 49.239 1.00 89.50 405 SER A O 1
ATOM 3300 N N . ARG A 1 406 ? -1.769 1.964 49.633 1.00 88.12 406 ARG A N 1
ATOM 3301 C CA . ARG A 1 406 ? -2.051 1.427 48.298 1.00 88.12 406 ARG A CA 1
ATOM 3302 C C . ARG A 1 406 ? -2.022 2.530 47.243 1.00 88.12 406 ARG A C 1
ATOM 3304 O O . ARG A 1 406 ? -1.437 2.324 46.183 1.00 88.12 406 ARG A O 1
ATOM 3311 N N . GLU A 1 407 ? -2.586 3.695 47.548 1.00 89.06 407 GLU A N 1
ATOM 3312 C CA . GLU A 1 407 ? -2.526 4.887 46.695 1.00 89.06 407 GLU A CA 1
ATOM 3313 C C . GLU A 1 407 ? -1.083 5.367 46.497 1.00 89.06 407 GLU A C 1
ATOM 3315 O O . GLU A 1 407 ? -0.665 5.620 45.367 1.00 89.06 407 GLU A O 1
ATOM 3320 N N . ALA A 1 408 ? -0.281 5.413 47.566 1.00 90.12 408 ALA A N 1
ATOM 3321 C CA . ALA A 1 408 ? 1.131 5.779 47.471 1.00 90.12 408 ALA A CA 1
ATOM 3322 C C . ALA A 1 408 ? 1.929 4.805 46.582 1.00 90.12 408 ALA A C 1
ATOM 3324 O O . ALA A 1 408 ? 2.719 5.244 45.744 1.00 90.12 408 ALA A O 1
ATOM 3325 N N . SER A 1 409 ? 1.698 3.493 46.712 1.00 90.81 409 SER A N 1
ATOM 3326 C CA . SER A 1 409 ? 2.326 2.488 45.843 1.00 90.81 409 SER A CA 1
ATOM 3327 C C . SER A 1 409 ? 1.856 2.585 44.389 1.00 90.81 409 SER A C 1
ATOM 3329 O O . SER A 1 409 ? 2.670 2.434 43.479 1.00 90.81 409 SER A O 1
ATOM 3331 N N . ALA A 1 410 ? 0.574 2.875 44.150 1.00 88.62 410 ALA A N 1
ATOM 3332 C CA . ALA A 1 410 ? 0.045 3.078 42.802 1.00 88.62 410 ALA A CA 1
ATOM 3333 C C . ALA A 1 410 ? 0.688 4.298 42.120 1.00 88.62 410 ALA A C 1
ATOM 3335 O O . ALA A 1 410 ? 1.143 4.199 40.981 1.00 88.62 410 ALA A O 1
ATOM 3336 N N . LEU A 1 411 ? 0.821 5.418 42.839 1.00 92.12 411 LEU A N 1
ATOM 3337 C CA . LEU A 1 411 ? 1.501 6.617 42.338 1.00 92.12 411 LEU A CA 1
ATOM 3338 C C . LEU A 1 411 ? 2.990 6.376 42.060 1.00 92.12 411 LEU A C 1
ATOM 3340 O O . LEU A 1 411 ? 3.538 6.937 41.110 1.00 92.12 411 LEU A O 1
ATOM 3344 N N . GLN A 1 412 ? 3.658 5.551 42.867 1.00 93.31 412 GLN A N 1
ATOM 3345 C CA . GLN A 1 412 ? 5.050 5.182 42.618 1.00 93.31 412 GLN A CA 1
ATOM 3346 C C . GLN A 1 412 ? 5.193 4.355 41.334 1.00 93.31 412 GLN A C 1
ATOM 3348 O O . GLN A 1 412 ? 6.043 4.676 40.505 1.00 93.31 412 GLN A O 1
ATOM 3353 N N . LEU A 1 413 ? 4.336 3.350 41.131 1.00 92.62 413 LEU A N 1
ATOM 3354 C CA . LEU A 1 413 ? 4.334 2.553 39.900 1.00 92.62 413 LEU A CA 1
ATOM 3355 C C . LEU A 1 413 ? 4.067 3.418 38.664 1.00 92.62 413 LEU A C 1
ATOM 3357 O O . LEU A 1 413 ? 4.770 3.276 37.667 1.00 92.62 413 LEU A O 1
ATOM 3361 N N . GLN A 1 414 ? 3.128 4.364 38.756 1.00 91.00 414 GLN A N 1
ATOM 3362 C CA . GLN A 1 414 ? 2.828 5.291 37.665 1.00 91.00 414 GLN A CA 1
ATOM 3363 C C . GLN A 1 414 ? 4.026 6.197 37.324 1.00 91.00 414 GLN A C 1
ATOM 3365 O O . GLN A 1 414 ? 4.290 6.466 36.153 1.00 91.00 414 GLN A O 1
ATOM 3370 N N . ARG A 1 415 ? 4.794 6.648 38.328 1.00 93.94 415 ARG A N 1
ATOM 3371 C CA . ARG A 1 415 ? 6.033 7.415 38.098 1.00 93.94 415 ARG A CA 1
ATOM 3372 C C . ARG A 1 415 ? 7.111 6.580 37.414 1.00 93.94 415 ARG A C 1
ATOM 3374 O O . ARG A 1 415 ? 7.746 7.068 36.485 1.00 93.94 415 ARG A O 1
ATOM 3381 N N . GLU A 1 416 ? 7.309 5.341 37.855 1.00 94.50 416 GLU A N 1
ATOM 3382 C CA . GLU A 1 416 ? 8.287 4.438 37.240 1.00 94.50 416 GLU A CA 1
ATOM 3383 C C . GLU A 1 416 ? 7.911 4.089 35.794 1.00 94.50 416 GLU A C 1
ATOM 3385 O O . GLU A 1 416 ? 8.784 3.999 34.933 1.00 94.50 416 GLU A O 1
ATOM 3390 N N . GLU A 1 417 ? 6.623 3.907 35.509 1.00 91.19 417 GLU A N 1
ATOM 3391 C CA . GLU A 1 417 ? 6.125 3.663 34.155 1.00 91.19 417 GLU A CA 1
ATOM 3392 C C . GLU A 1 417 ? 6.361 4.875 33.246 1.00 91.19 417 GLU A C 1
ATOM 3394 O O . GLU A 1 417 ? 6.962 4.729 32.182 1.00 91.19 417 GLU A O 1
ATOM 3399 N N . PHE A 1 418 ? 6.043 6.081 33.722 1.00 92.75 418 PHE A N 1
ATOM 3400 C CA . PHE A 1 418 ? 6.331 7.322 33.002 1.00 92.75 418 PHE A CA 1
ATOM 3401 C C . PHE A 1 418 ? 7.834 7.516 32.725 1.00 92.75 418 PHE A C 1
ATOM 3403 O O . PHE A 1 418 ? 8.227 7.954 31.643 1.00 92.75 418 PHE A O 1
ATOM 3410 N N . GLU A 1 419 ? 8.710 7.169 33.674 1.00 94.75 419 GLU A N 1
ATOM 3411 C CA . GLU A 1 419 ? 10.161 7.213 33.455 1.00 94.75 419 GLU A CA 1
ATOM 3412 C C . GLU A 1 419 ? 10.633 6.179 32.424 1.00 94.75 419 GLU A C 1
ATOM 3414 O O . GLU A 1 419 ? 11.502 6.489 31.603 1.00 94.75 419 GLU A O 1
ATOM 3419 N N . ARG A 1 420 ? 10.058 4.968 32.414 1.00 92.69 420 ARG A N 1
ATOM 3420 C CA . ARG A 1 420 ? 10.354 3.959 31.382 1.00 92.69 420 ARG A CA 1
ATOM 3421 C C . ARG A 1 420 ? 9.926 4.440 30.000 1.00 92.69 420 ARG A C 1
ATOM 3423 O O . ARG A 1 420 ? 10.735 4.359 29.077 1.00 92.69 420 ARG A O 1
ATOM 3430 N N . GLU A 1 421 ? 8.722 4.990 29.869 1.00 91.50 421 GLU A N 1
ATOM 3431 C CA . GLU A 1 421 ? 8.225 5.552 28.608 1.00 91.50 421 GLU A CA 1
ATOM 3432 C C . GLU A 1 421 ? 9.096 6.712 28.126 1.00 91.50 421 GLU A C 1
ATOM 3434 O O . GLU A 1 421 ? 9.487 6.764 26.957 1.00 91.50 421 GLU A O 1
ATOM 3439 N N . ARG A 1 422 ? 9.489 7.614 29.033 1.00 93.94 422 ARG A N 1
ATOM 3440 C CA . ARG A 1 422 ? 10.407 8.709 28.710 1.00 93.94 422 ARG A CA 1
ATOM 3441 C C . ARG A 1 422 ? 11.750 8.187 28.197 1.00 93.94 422 ARG A C 1
ATOM 3443 O O . ARG A 1 422 ? 12.230 8.660 27.167 1.00 93.94 422 ARG A O 1
ATOM 3450 N N . ASN A 1 423 ? 12.345 7.212 28.882 1.00 94.75 423 ASN A N 1
ATOM 3451 C CA . ASN A 1 423 ? 13.622 6.620 28.480 1.00 94.75 423 ASN A CA 1
ATOM 3452 C C . ASN A 1 423 ? 13.513 5.884 27.134 1.00 94.75 423 ASN A C 1
ATOM 3454 O O . ASN A 1 423 ? 14.415 5.987 26.300 1.00 94.75 423 ASN A O 1
ATOM 3458 N N . GLN A 1 424 ? 12.399 5.190 26.886 1.00 92.69 424 GLN A N 1
ATOM 3459 C CA . GLN A 1 424 ? 12.116 4.546 25.603 1.00 92.69 424 GLN A CA 1
ATOM 3460 C C . GLN A 1 424 ? 11.955 5.579 24.478 1.00 92.69 424 GLN A C 1
ATOM 3462 O O . GLN A 1 424 ? 12.520 5.407 23.397 1.00 92.69 424 GLN A O 1
ATOM 3467 N N . GLY A 1 425 ? 11.266 6.690 24.744 1.00 92.06 425 GLY A N 1
ATOM 3468 C CA . GLY A 1 425 ? 11.141 7.808 23.810 1.00 92.06 425 GLY A CA 1
ATOM 3469 C C . GLY A 1 425 ? 12.483 8.477 23.493 1.00 92.06 425 GLY A C 1
ATOM 3470 O O . GLY A 1 425 ? 12.763 8.797 22.337 1.00 92.06 425 GLY A O 1
ATOM 3471 N N . GLU A 1 426 ? 13.356 8.655 24.488 1.00 95.12 426 GLU A N 1
ATOM 3472 C CA . GLU A 1 426 ? 14.712 9.180 24.279 1.00 95.12 426 GLU A CA 1
ATOM 3473 C C . GLU A 1 426 ? 15.592 8.217 23.463 1.00 95.12 426 GLU A C 1
ATOM 3475 O O . GLU A 1 426 ? 16.345 8.666 22.594 1.00 95.12 426 GLU A O 1
ATOM 3480 N N . LEU A 1 427 ? 15.465 6.902 23.679 1.00 95.25 427 LEU A N 1
ATOM 3481 C CA . LEU A 1 427 ? 16.154 5.883 22.883 1.00 95.25 427 LEU A CA 1
ATOM 3482 C C . LEU A 1 427 ? 15.703 5.913 21.414 1.00 95.25 427 LEU A C 1
ATOM 3484 O O . LEU A 1 427 ? 16.548 5.973 20.521 1.00 95.25 427 LEU A O 1
ATOM 3488 N N . LEU A 1 428 ? 14.389 5.957 21.166 1.00 93.00 428 LEU A N 1
ATOM 3489 C CA . LEU A 1 428 ? 13.819 6.060 19.818 1.00 93.00 428 LEU A CA 1
ATOM 3490 C C . LEU A 1 428 ? 14.274 7.335 19.100 1.00 93.00 428 LEU A C 1
ATOM 3492 O O . LEU A 1 428 ? 14.635 7.283 17.926 1.00 93.00 428 LEU A O 1
ATOM 3496 N N . ARG A 1 429 ? 14.337 8.477 19.799 1.00 93.06 429 ARG A N 1
ATOM 3497 C CA . ARG A 1 429 ? 14.871 9.724 19.221 1.00 93.06 429 ARG A CA 1
ATOM 3498 C C . ARG A 1 429 ? 16.336 9.597 18.815 1.00 93.06 429 ARG A C 1
ATOM 3500 O O . ARG A 1 429 ? 16.698 10.065 17.739 1.00 93.06 429 ARG A O 1
ATOM 3507 N N . ARG A 1 430 ? 17.176 8.958 19.639 1.00 95.94 430 ARG A N 1
ATOM 3508 C CA . ARG A 1 430 ? 18.588 8.714 19.290 1.00 95.94 430 ARG A CA 1
ATOM 3509 C C . ARG A 1 430 ? 18.717 7.797 18.080 1.00 95.94 430 ARG A C 1
ATOM 3511 O O . ARG A 1 430 ? 19.558 8.059 17.226 1.00 95.94 430 ARG A O 1
ATOM 3518 N N . GLN A 1 431 ? 17.881 6.765 17.992 1.00 92.94 431 GLN A N 1
ATOM 3519 C CA . GLN A 1 431 ? 17.880 5.849 16.856 1.00 92.94 431 GLN A CA 1
ATOM 3520 C C . GLN A 1 431 ? 17.443 6.554 15.567 1.00 92.94 431 GLN A C 1
ATOM 3522 O O . GLN A 1 431 ? 18.164 6.503 14.579 1.00 92.94 431 GLN A O 1
ATOM 3527 N N . LEU A 1 432 ? 16.360 7.337 15.605 1.00 92.44 432 LEU A N 1
ATOM 3528 C CA . LEU A 1 432 ? 15.929 8.152 14.462 1.00 92.44 432 LEU A CA 1
ATOM 3529 C C . LEU A 1 432 ? 16.992 9.168 14.027 1.00 92.44 432 LEU A C 1
ATOM 3531 O O . LEU A 1 432 ? 17.155 9.415 12.835 1.00 92.44 432 LEU A O 1
ATOM 3535 N N . GLN A 1 433 ? 17.735 9.747 14.972 1.00 95.50 433 GLN A N 1
ATOM 3536 C CA . GLN A 1 433 ? 18.831 10.657 14.652 1.00 95.50 433 GLN A CA 1
ATOM 3537 C C . GLN A 1 433 ? 20.003 9.930 13.972 1.00 95.50 433 GLN A C 1
ATOM 3539 O O . GLN A 1 433 ? 20.588 10.464 13.032 1.00 95.50 433 GLN A O 1
ATOM 3544 N N . GLN A 1 434 ? 20.329 8.708 14.405 1.00 94.12 434 GLN A N 1
ATOM 3545 C CA . GLN A 1 434 ? 21.337 7.873 13.744 1.00 94.12 434 GLN A CA 1
ATOM 3546 C C . GLN A 1 434 ? 20.900 7.460 12.337 1.00 94.12 434 GLN A C 1
ATOM 3548 O O . GLN A 1 434 ? 21.705 7.549 11.407 1.00 94.12 434 GLN A O 1
ATOM 3553 N N . ASP A 1 435 ? 19.634 7.077 12.174 1.00 91.69 435 ASP A N 1
ATOM 3554 C CA . ASP A 1 435 ? 19.056 6.714 10.883 1.00 91.69 435 ASP A CA 1
ATOM 3555 C C . ASP A 1 435 ? 19.078 7.913 9.926 1.00 91.69 435 ASP A C 1
ATOM 3557 O O . ASP A 1 435 ? 19.545 7.778 8.795 1.00 91.69 435 ASP A O 1
ATOM 3561 N N . ALA A 1 436 ? 18.704 9.110 10.392 1.00 89.50 436 ALA A N 1
ATOM 3562 C CA . ALA A 1 436 ? 18.784 10.342 9.605 1.00 89.50 436 ALA A CA 1
ATOM 3563 C C . ALA A 1 436 ? 20.222 10.642 9.143 1.00 89.50 436 ALA A C 1
ATOM 3565 O O . ALA A 1 436 ? 20.456 10.873 7.959 1.00 89.50 436 ALA A O 1
ATOM 3566 N N . SER A 1 437 ? 21.212 10.546 10.039 1.00 94.31 437 SER A N 1
ATOM 3567 C CA . SER A 1 437 ? 22.626 10.725 9.673 1.00 94.31 437 SER A CA 1
ATOM 3568 C C . SER A 1 437 ? 23.183 9.599 8.791 1.00 94.31 437 SER A C 1
ATOM 3570 O O . SER A 1 437 ? 24.209 9.774 8.130 1.00 94.31 437 SER A O 1
ATOM 3572 N N . SER A 1 438 ? 22.581 8.408 8.798 1.00 94.31 438 SER A N 1
ATOM 3573 C CA . SER A 1 438 ? 22.919 7.349 7.839 1.00 94.31 438 SER A CA 1
ATOM 3574 C C . SER A 1 438 ? 22.370 7.677 6.450 1.00 94.31 438 SER A C 1
ATOM 3576 O O . SER A 1 438 ? 23.126 7.655 5.483 1.00 94.31 438 SER A O 1
ATOM 3578 N N . PHE A 1 439 ? 21.117 8.127 6.383 1.00 93.19 439 PHE A N 1
ATOM 3579 C CA . PHE A 1 439 ? 20.447 8.498 5.146 1.00 93.19 439 PHE A CA 1
ATOM 3580 C C . PHE A 1 439 ? 21.119 9.692 4.460 1.00 93.19 439 PHE A C 1
ATOM 3582 O O . PHE A 1 439 ? 21.334 9.667 3.254 1.00 93.19 439 PHE A O 1
ATOM 3589 N N . GLU A 1 440 ? 21.542 10.707 5.220 1.00 94.25 440 GLU A N 1
ATOM 3590 C CA . GLU A 1 440 ? 22.320 11.833 4.680 1.00 94.25 440 GLU A CA 1
ATOM 3591 C C . GLU A 1 440 ? 23.646 11.381 4.048 1.00 94.25 440 GLU A C 1
ATOM 3593 O O . GLU A 1 440 ? 24.044 11.892 2.999 1.00 94.25 440 GLU A O 1
ATOM 3598 N N . ARG A 1 441 ? 24.329 10.395 4.649 1.00 94.94 441 ARG A N 1
ATOM 3599 C CA . ARG A 1 441 ? 25.573 9.839 4.093 1.00 94.94 441 ARG A CA 1
ATOM 3600 C C . ARG A 1 441 ? 25.320 9.049 2.814 1.00 94.94 441 ARG A C 1
ATOM 3602 O O . ARG A 1 441 ? 26.122 9.154 1.889 1.00 94.94 441 ARG A O 1
ATOM 3609 N N . ASP A 1 442 ? 24.234 8.291 2.749 1.00 92.06 442 ASP A N 1
ATOM 3610 C CA . ASP A 1 442 ? 23.876 7.528 1.551 1.00 92.06 442 ASP A CA 1
ATOM 3611 C C . ASP A 1 442 ? 23.411 8.451 0.417 1.00 92.06 442 ASP A C 1
ATOM 3613 O O . ASP A 1 442 ? 23.852 8.299 -0.721 1.00 92.06 442 ASP A O 1
ATOM 3617 N N . ALA A 1 443 ? 22.633 9.492 0.726 1.00 91.50 443 ALA A N 1
ATOM 3618 C CA . ALA A 1 443 ? 22.266 10.531 -0.234 1.00 91.50 443 ALA A CA 1
ATOM 3619 C C . ALA A 1 443 ? 23.502 11.247 -0.808 1.00 91.50 443 ALA A C 1
ATOM 3621 O O . ALA A 1 443 ? 23.576 11.499 -2.013 1.00 91.50 443 ALA A O 1
ATOM 3622 N N . GLN A 1 444 ? 24.503 11.530 0.032 1.00 95.94 444 GLN A N 1
ATOM 3623 C CA . GLN A 1 444 ? 25.765 12.117 -0.412 1.00 95.94 444 GLN A CA 1
ATOM 3624 C C . GLN A 1 444 ? 26.560 11.164 -1.322 1.00 95.94 444 GLN A C 1
ATOM 3626 O O . GLN A 1 444 ? 27.072 11.607 -2.348 1.00 95.94 444 GLN A O 1
ATOM 3631 N N . ARG A 1 445 ? 26.601 9.860 -1.014 1.00 95.25 445 ARG A N 1
ATOM 3632 C CA . ARG A 1 445 ? 27.221 8.846 -1.891 1.00 95.25 445 ARG A CA 1
ATOM 3633 C C . ARG A 1 445 ? 26.530 8.768 -3.249 1.00 95.25 445 ARG A C 1
ATOM 3635 O O . ARG A 1 445 ? 27.201 8.811 -4.269 1.00 95.25 445 ARG A O 1
ATOM 3642 N N . HIS A 1 446 ? 25.199 8.739 -3.277 1.00 91.94 446 HIS A N 1
ATOM 3643 C CA . HIS A 1 446 ? 24.449 8.727 -4.535 1.00 91.94 446 HIS A CA 1
ATOM 3644 C C . HIS A 1 446 ? 24.684 9.983 -5.375 1.00 91.94 446 HIS A C 1
ATOM 3646 O O . HIS A 1 446 ? 24.739 9.905 -6.601 1.00 91.94 446 HIS A O 1
ATOM 3652 N N . LYS A 1 447 ? 24.859 11.141 -4.731 1.00 95.19 447 LYS A N 1
ATOM 3653 C CA . LYS A 1 447 ? 25.227 12.379 -5.420 1.00 95.19 447 LYS A CA 1
ATOM 3654 C C . LYS A 1 447 ? 26.626 12.295 -6.037 1.00 95.19 447 LYS A C 1
ATOM 3656 O O . LYS A 1 447 ? 26.806 12.737 -7.168 1.00 95.19 447 LYS A O 1
ATOM 3661 N N . GLU A 1 448 ? 27.594 11.727 -5.322 1.00 96.06 448 GLU A N 1
ATOM 3662 C CA . GLU A 1 448 ? 28.955 11.503 -5.826 1.00 96.06 448 GLU A CA 1
ATOM 3663 C C . GLU A 1 448 ? 28.971 10.497 -6.988 1.00 96.06 448 GLU A C 1
ATOM 3665 O O . GLU A 1 448 ? 29.594 10.762 -8.015 1.00 96.06 448 GLU A O 1
ATOM 3670 N N . ASP A 1 449 ? 28.219 9.399 -6.886 1.00 94.06 449 ASP A N 1
ATOM 3671 C CA . ASP A 1 449 ? 28.076 8.410 -7.961 1.00 94.06 449 ASP A CA 1
ATOM 3672 C C . ASP A 1 449 ? 27.416 9.021 -9.210 1.00 94.06 449 ASP A C 1
ATOM 3674 O O . ASP A 1 449 ? 27.862 8.790 -10.335 1.00 94.06 449 ASP A O 1
ATOM 3678 N N . ALA A 1 450 ? 26.381 9.851 -9.031 1.00 91.94 450 ALA A N 1
ATOM 3679 C CA . ALA A 1 450 ? 25.728 10.557 -10.132 1.00 91.94 450 ALA A CA 1
ATOM 3680 C C . ALA A 1 450 ? 26.689 11.524 -10.844 1.00 91.94 450 ALA A C 1
ATOM 3682 O O . ALA A 1 450 ? 26.717 11.557 -12.075 1.00 91.94 450 ALA A O 1
ATOM 3683 N N . GLN A 1 451 ? 27.516 12.254 -10.089 1.00 96.31 451 GLN A N 1
ATOM 3684 C CA . GLN A 1 451 ? 28.554 13.124 -10.653 1.00 96.31 451 GLN A CA 1
ATOM 3685 C C . GLN A 1 451 ? 29.604 12.323 -11.433 1.00 96.31 451 GLN A C 1
ATOM 3687 O O . GLN A 1 451 ? 29.959 12.702 -12.547 1.00 96.31 451 GLN A O 1
ATOM 3692 N N . GLN A 1 452 ? 30.052 11.179 -10.908 1.00 95.81 452 GLN A N 1
ATOM 3693 C CA . GLN A 1 452 ? 30.989 10.307 -11.625 1.00 95.81 452 GLN A CA 1
ATOM 3694 C C . GLN A 1 452 ? 30.394 9.764 -12.931 1.00 95.81 452 GLN A C 1
ATOM 3696 O O . GLN A 1 452 ? 31.085 9.709 -13.951 1.00 95.81 452 GLN A O 1
ATOM 3701 N N . LEU A 1 453 ? 29.114 9.382 -12.934 1.00 94.75 453 LEU A N 1
ATOM 3702 C CA . LEU A 1 453 ? 28.424 8.924 -14.143 1.00 94.75 453 LEU A CA 1
ATOM 3703 C C . LEU A 1 453 ? 28.241 10.046 -15.173 1.00 94.75 453 LEU A C 1
ATOM 3705 O O . LEU A 1 453 ? 28.330 9.795 -16.377 1.00 94.75 453 LEU A O 1
ATOM 3709 N N . GLU A 1 454 ? 28.001 11.279 -14.732 1.00 95.75 454 GLU A N 1
ATOM 3710 C CA . GLU A 1 454 ? 27.943 12.450 -15.611 1.00 95.75 454 GLU A CA 1
ATOM 3711 C C . GLU A 1 454 ? 29.310 12.718 -16.265 1.00 95.75 454 GLU A C 1
ATOM 3713 O O . GLU A 1 454 ? 29.399 12.830 -17.491 1.00 95.75 454 GLU A O 1
ATOM 3718 N N . GLU A 1 455 ? 30.395 12.682 -15.485 1.00 96.81 455 GLU A N 1
ATOM 3719 C CA . GLU A 1 455 ? 31.763 12.811 -16.001 1.00 96.81 455 GLU A CA 1
ATOM 3720 C C . GLU A 1 455 ? 32.115 11.702 -17.007 1.00 96.81 455 GLU A C 1
ATOM 3722 O O . GLU A 1 455 ? 32.702 11.971 -18.063 1.00 96.81 455 GLU A O 1
ATOM 3727 N N . GLN A 1 456 ? 31.729 10.452 -16.727 1.00 95.12 456 GLN A N 1
ATOM 3728 C CA . GLN A 1 456 ? 31.917 9.332 -17.654 1.00 95.12 456 GLN A CA 1
ATOM 3729 C C . GLN A 1 456 ? 31.130 9.527 -18.955 1.00 95.12 456 GLN A C 1
ATOM 3731 O O . GLN A 1 456 ? 31.679 9.314 -20.042 1.00 95.12 456 GLN A O 1
ATOM 3736 N N . ASN A 1 457 ? 29.877 9.979 -18.874 1.00 93.19 457 ASN A N 1
ATOM 3737 C CA . ASN A 1 457 ? 29.067 10.287 -20.051 1.00 93.19 457 ASN A CA 1
ATOM 3738 C C . ASN A 1 457 ? 29.691 11.398 -20.900 1.00 93.19 457 ASN A C 1
ATOM 3740 O O . ASN A 1 457 ? 29.714 11.297 -22.128 1.00 93.19 457 ASN A O 1
ATOM 3744 N N . ASP A 1 458 ? 30.266 12.423 -20.278 1.00 95.62 458 ASP A N 1
ATOM 3745 C CA . ASP A 1 458 ? 30.960 13.488 -20.998 1.00 95.62 458 ASP A CA 1
ATOM 3746 C C . ASP A 1 458 ? 32.237 13.008 -21.693 1.00 95.62 458 ASP A C 1
ATOM 3748 O O . ASP A 1 458 ? 32.557 13.466 -22.797 1.00 95.62 458 ASP A O 1
ATOM 3752 N N . VAL A 1 459 ? 32.967 12.065 -21.090 1.00 95.94 459 VAL A N 1
ATOM 3753 C CA . VAL A 1 459 ? 34.107 11.401 -21.742 1.00 95.94 459 VAL A CA 1
ATOM 3754 C C . VAL A 1 459 ? 33.638 10.569 -22.937 1.00 95.94 459 VAL A C 1
ATOM 3756 O O . VAL A 1 459 ? 34.250 10.645 -24.006 1.00 95.94 459 VAL A O 1
ATOM 3759 N N . LEU A 1 460 ? 32.544 9.815 -22.803 1.00 94.12 460 LEU A N 1
ATOM 3760 C CA . LEU A 1 460 ? 31.973 9.028 -23.902 1.00 94.12 460 LEU A CA 1
ATOM 3761 C C . LEU A 1 460 ? 31.472 9.918 -25.045 1.00 94.12 460 LEU A C 1
ATOM 3763 O O . LEU A 1 460 ? 31.788 9.653 -26.203 1.00 94.12 460 LEU A O 1
ATOM 3767 N N . ARG A 1 461 ? 30.786 11.024 -24.739 1.00 93.31 461 ARG A N 1
ATOM 3768 C CA . ARG A 1 461 ? 30.358 12.024 -25.732 1.00 93.31 461 ARG A CA 1
ATOM 3769 C C . ARG A 1 461 ? 31.542 12.636 -26.477 1.00 93.31 461 ARG A C 1
ATOM 3771 O O . ARG A 1 461 ? 31.470 12.826 -27.690 1.00 93.31 461 ARG A O 1
ATOM 3778 N N . ARG A 1 462 ? 32.647 12.925 -25.780 1.00 95.88 462 ARG A N 1
ATOM 3779 C CA . ARG A 1 462 ? 33.893 13.395 -26.411 1.00 95.88 462 ARG A CA 1
ATOM 3780 C C . ARG A 1 462 ? 34.500 12.337 -27.333 1.00 95.88 462 ARG A C 1
ATOM 3782 O O . ARG A 1 462 ? 34.865 12.672 -28.456 1.00 95.88 462 ARG A O 1
ATOM 3789 N N . ARG A 1 463 ? 34.550 11.072 -26.902 1.00 95.06 463 ARG A N 1
ATOM 3790 C CA . ARG A 1 463 ? 35.033 9.955 -27.734 1.00 95.06 463 ARG A CA 1
ATOM 3791 C C . ARG A 1 463 ? 34.170 9.732 -28.974 1.00 95.06 463 ARG A C 1
ATOM 3793 O O . ARG A 1 463 ? 34.724 9.530 -30.047 1.00 95.06 463 ARG A O 1
ATOM 3800 N N . LEU A 1 464 ? 32.845 9.809 -28.852 1.00 92.62 464 LEU A N 1
ATOM 3801 C CA . LEU A 1 464 ? 31.934 9.706 -29.997 1.00 92.62 464 LEU A CA 1
ATOM 3802 C C . LEU A 1 464 ? 32.200 10.814 -31.020 1.00 92.62 464 LEU A C 1
ATOM 3804 O O . LEU A 1 464 ? 32.411 10.512 -32.189 1.00 92.62 464 LEU A O 1
ATOM 3808 N N . LYS A 1 465 ? 32.323 12.071 -30.573 1.00 94.12 465 LYS A N 1
ATOM 3809 C CA . LYS A 1 465 ? 32.686 13.193 -31.457 1.00 94.12 465 LYS A CA 1
ATOM 3810 C C . LYS A 1 465 ? 34.040 12.995 -32.146 1.00 94.12 465 LYS A C 1
ATOM 3812 O O . LYS A 1 465 ? 34.194 13.357 -33.309 1.00 94.12 465 LYS A O 1
ATOM 3817 N N . GLU A 1 466 ? 35.027 12.429 -31.451 1.00 95.25 466 GLU A N 1
ATOM 3818 C CA . GLU A 1 466 ? 36.338 12.119 -32.036 1.00 95.25 466 GLU A CA 1
ATOM 3819 C C . GLU A 1 466 ? 36.244 11.016 -33.103 1.00 95.25 466 GLU A C 1
ATOM 3821 O O . GLU A 1 466 ? 36.855 11.135 -34.166 1.00 95.25 466 GLU A O 1
ATOM 3826 N N . ILE A 1 467 ? 35.458 9.965 -32.850 1.00 90.94 467 ILE A N 1
ATOM 3827 C CA . ILE A 1 467 ? 35.209 8.882 -33.813 1.00 90.94 467 ILE A CA 1
ATOM 3828 C C . ILE A 1 467 ? 34.481 9.421 -35.048 1.00 90.94 467 ILE A C 1
ATOM 3830 O O . ILE A 1 467 ? 34.908 9.145 -36.167 1.00 90.94 467 ILE A O 1
ATOM 3834 N N . GLU A 1 468 ? 33.439 10.232 -34.865 1.00 91.56 468 GLU A N 1
ATOM 3835 C CA . GLU A 1 468 ? 32.714 10.883 -35.963 1.00 91.56 468 GLU A CA 1
ATOM 3836 C C . GLU A 1 468 ? 33.638 11.775 -36.801 1.00 91.56 468 GLU A C 1
ATOM 3838 O O . GLU A 1 468 ? 33.612 11.715 -38.031 1.00 91.56 468 GLU A O 1
ATOM 3843 N N . ALA A 1 469 ? 34.502 12.568 -36.157 1.00 92.50 469 ALA A N 1
ATOM 3844 C CA . ALA A 1 469 ? 35.476 13.406 -36.852 1.00 92.50 469 ALA A CA 1
ATOM 3845 C C . ALA A 1 469 ? 36.471 12.569 -37.676 1.00 92.50 469 ALA A C 1
ATOM 3847 O O . ALA A 1 469 ? 36.706 12.882 -38.844 1.00 92.50 469 ALA A O 1
ATOM 3848 N N . ARG A 1 470 ? 37.000 11.475 -37.108 1.00 92.88 470 ARG A N 1
ATOM 3849 C CA . ARG A 1 470 ? 37.887 10.540 -37.825 1.00 92.88 470 ARG A CA 1
ATOM 3850 C C . ARG A 1 470 ? 37.185 9.854 -38.994 1.00 92.88 470 ARG A C 1
ATOM 3852 O O . ARG A 1 470 ? 37.787 9.717 -40.055 1.00 92.88 470 ARG A O 1
ATOM 3859 N N . SER A 1 471 ? 35.923 9.459 -38.823 1.00 92.00 471 SER A N 1
ATOM 3860 C CA . SER A 1 471 ? 35.118 8.865 -39.897 1.00 92.00 471 SER A CA 1
ATOM 3861 C C . SER A 1 471 ? 34.946 9.847 -41.055 1.00 92.00 471 SER A C 1
ATOM 3863 O O . SER A 1 471 ? 35.253 9.510 -42.195 1.00 92.00 471 SER A O 1
ATOM 3865 N N . ARG A 1 472 ? 34.563 11.100 -40.764 1.00 87.88 472 ARG A N 1
ATOM 3866 C CA . ARG A 1 472 ? 34.423 12.159 -41.780 1.00 87.88 472 ARG A CA 1
ATOM 3867 C C . ARG A 1 472 ? 35.741 12.467 -42.493 1.00 87.88 472 ARG A C 1
ATOM 3869 O O . ARG A 1 472 ? 35.749 12.707 -43.702 1.00 87.88 472 ARG A O 1
ATOM 3876 N N . GLU A 1 473 ? 36.861 12.457 -41.771 1.00 93.50 473 GLU A N 1
ATOM 3877 C CA . GLU A 1 473 ? 38.191 12.634 -42.361 1.00 93.50 473 GLU A CA 1
ATOM 3878 C C . GLU A 1 473 ? 38.548 11.471 -43.301 1.00 93.50 473 GLU A C 1
ATOM 3880 O O . GLU A 1 473 ? 39.011 11.704 -44.422 1.00 93.50 473 GLU A O 1
ATOM 3885 N N . GLN A 1 474 ? 38.281 10.228 -42.889 1.00 91.50 474 GLN A N 1
ATOM 3886 C CA . GLN A 1 474 ? 38.520 9.034 -43.700 1.00 91.50 474 GLN A CA 1
ATOM 3887 C C . GLN A 1 474 ? 37.635 9.000 -44.953 1.00 91.50 474 GLN A C 1
ATOM 3889 O O . GLN A 1 474 ? 38.135 8.701 -46.038 1.00 91.50 474 GLN A O 1
ATOM 3894 N N . GLU A 1 475 ? 36.356 9.357 -44.836 1.00 87.00 475 GLU A N 1
ATOM 3895 C CA . GLU A 1 475 ? 35.440 9.504 -45.973 1.00 87.00 475 GLU A CA 1
ATOM 3896 C C . GLU A 1 475 ? 35.925 10.581 -46.949 1.00 87.00 475 GLU A C 1
ATOM 3898 O O . GLU A 1 475 ? 36.007 10.344 -48.155 1.00 87.00 475 GLU A O 1
ATOM 3903 N N . SER A 1 476 ? 36.332 11.746 -46.435 1.00 88.88 476 SER A N 1
ATOM 3904 C CA . SER A 1 476 ? 36.868 12.843 -47.253 1.00 88.88 476 SER A CA 1
ATOM 3905 C C . SER A 1 476 ? 38.179 12.466 -47.945 1.00 88.88 476 SER A C 1
ATOM 3907 O O . SER A 1 476 ? 38.455 12.919 -49.056 1.00 88.88 476 SER A O 1
ATOM 3909 N N . LYS A 1 477 ? 39.015 11.644 -47.301 1.00 92.25 477 LYS A N 1
ATOM 3910 C CA . LYS A 1 477 ? 40.229 11.094 -47.909 1.00 92.25 477 LYS A CA 1
ATOM 3911 C C . LYS A 1 477 ? 39.888 10.101 -49.020 1.00 92.25 477 LYS A C 1
ATOM 3913 O O . LYS A 1 477 ? 40.378 10.265 -50.128 1.00 92.25 477 LYS A O 1
ATOM 3918 N N . MET A 1 478 ? 39.007 9.137 -48.755 1.00 87.94 478 MET A N 1
ATOM 3919 C CA . MET A 1 478 ? 38.585 8.139 -49.744 1.00 87.94 478 MET A CA 1
ATOM 3920 C C . MET A 1 478 ? 37.940 8.788 -50.973 1.00 87.94 478 MET A C 1
ATOM 3922 O O . MET A 1 478 ? 38.195 8.365 -52.097 1.00 87.94 478 MET A O 1
ATOM 3926 N N . LYS A 1 479 ? 37.144 9.845 -50.767 1.00 85.44 479 LYS A N 1
ATOM 3927 C CA . LYS A 1 479 ? 36.558 10.635 -51.852 1.00 85.44 479 LYS A CA 1
ATOM 3928 C C . LYS A 1 479 ? 37.633 11.285 -52.729 1.00 85.44 479 LYS A C 1
ATOM 3930 O O . LYS A 1 479 ? 37.558 11.146 -53.945 1.00 85.44 479 LYS A O 1
ATOM 3935 N N . ARG A 1 480 ? 38.637 11.933 -52.124 1.00 89.06 480 ARG A N 1
ATOM 3936 C CA . ARG A 1 480 ? 39.770 12.527 -52.857 1.00 89.06 480 ARG A CA 1
ATOM 3937 C C . ARG A 1 480 ? 40.577 11.474 -53.615 1.00 89.06 480 ARG A C 1
ATOM 3939 O O . ARG A 1 480 ? 40.812 11.648 -54.800 1.00 89.06 480 ARG A O 1
ATOM 3946 N N . ASP A 1 481 ? 40.908 10.355 -52.970 1.00 90.06 481 ASP A N 1
ATOM 3947 C CA . ASP A 1 481 ? 41.664 9.264 -53.600 1.00 90.06 481 ASP A CA 1
ATOM 3948 C C . ASP A 1 481 ? 40.910 8.677 -54.818 1.00 90.06 481 ASP A C 1
ATOM 3950 O O . ASP A 1 481 ? 41.518 8.343 -55.837 1.00 90.06 481 ASP A O 1
ATOM 3954 N N . LEU A 1 482 ? 39.575 8.568 -54.739 1.00 85.81 482 LEU A N 1
ATOM 3955 C CA . LEU A 1 482 ? 38.726 8.153 -55.862 1.00 85.81 482 LEU A CA 1
ATOM 3956 C C . LEU A 1 482 ? 38.706 9.197 -56.987 1.00 85.81 482 LEU A C 1
ATOM 3958 O O . LEU A 1 482 ? 38.839 8.827 -58.153 1.00 85.81 482 LEU A O 1
ATOM 3962 N N . GLU A 1 483 ? 38.544 10.480 -56.658 1.00 85.56 483 GLU A N 1
ATOM 3963 C CA . GLU A 1 483 ? 38.563 11.578 -57.634 1.00 85.56 483 GLU A CA 1
ATOM 3964 C C . GLU A 1 483 ? 39.910 11.641 -58.375 1.00 85.56 483 GLU A C 1
ATOM 3966 O O . GLU A 1 483 ? 39.921 11.608 -59.608 1.00 85.56 483 GLU A O 1
ATOM 3971 N N . ASP A 1 484 ? 41.029 11.591 -57.648 1.00 90.25 484 ASP A N 1
ATOM 3972 C CA . ASP A 1 484 ? 42.386 11.577 -58.208 1.00 90.25 484 ASP A CA 1
ATOM 3973 C C . ASP A 1 484 ? 42.606 10.375 -59.144 1.00 90.25 484 ASP A C 1
ATOM 3975 O O . ASP A 1 484 ? 43.204 10.507 -60.216 1.00 90.25 484 ASP A O 1
ATOM 3979 N N . MET A 1 485 ? 42.089 9.193 -58.785 1.00 91.44 485 MET A N 1
ATOM 3980 C CA . MET A 1 485 ? 42.181 7.989 -59.618 1.00 91.44 485 MET A CA 1
ATOM 3981 C C . MET A 1 485 ? 41.431 8.150 -60.951 1.00 91.44 485 MET A C 1
ATOM 3983 O O . MET A 1 485 ? 41.974 7.817 -62.012 1.00 91.44 485 MET A O 1
ATOM 3987 N N . TYR A 1 486 ? 40.192 8.655 -60.919 1.00 85.50 486 TYR A N 1
ATOM 3988 C CA . TYR A 1 486 ? 39.407 8.886 -62.136 1.00 85.50 486 TYR A CA 1
ATOM 3989 C C . TYR A 1 486 ? 40.026 9.983 -63.007 1.00 85.50 486 TYR A C 1
ATOM 3991 O O . TYR A 1 486 ? 40.105 9.819 -64.228 1.00 85.50 486 TYR A O 1
ATOM 3999 N N . GLU A 1 487 ? 40.518 11.067 -62.404 1.00 86.44 487 GLU A N 1
ATOM 4000 C CA . GLU A 1 487 ? 41.200 12.138 -63.130 1.00 86.44 487 GLU A CA 1
ATOM 4001 C C . GLU A 1 487 ? 42.497 11.657 -63.780 1.00 86.44 487 GLU A C 1
ATOM 4003 O O . GLU A 1 487 ? 42.725 11.933 -64.961 1.00 86.44 487 GLU A O 1
ATOM 4008 N N . ALA A 1 488 ? 43.315 10.875 -63.072 1.00 90.81 488 ALA A N 1
ATOM 4009 C CA . ALA A 1 488 ? 44.528 10.284 -63.630 1.00 90.81 488 ALA A CA 1
ATOM 4010 C C . ALA A 1 488 ? 44.218 9.376 -64.832 1.00 90.81 488 ALA A C 1
ATOM 4012 O O . ALA A 1 488 ? 44.897 9.457 -65.861 1.00 90.81 488 ALA A O 1
ATOM 4013 N N . ARG A 1 489 ? 43.159 8.555 -64.748 1.00 90.62 489 ARG A N 1
ATOM 4014 C CA . ARG A 1 489 ? 42.712 7.696 -65.858 1.00 90.62 489 ARG A CA 1
ATOM 4015 C C . ARG A 1 489 ? 42.247 8.514 -67.066 1.00 90.62 489 ARG A C 1
ATOM 4017 O O . ARG A 1 489 ? 42.656 8.219 -68.189 1.00 90.62 489 ARG A O 1
ATOM 4024 N N . LEU A 1 490 ? 41.451 9.561 -66.840 1.00 86.06 490 LEU A N 1
ATOM 4025 C CA . LEU A 1 490 ? 40.999 10.478 -67.892 1.00 86.06 490 LEU A CA 1
ATOM 4026 C C . LEU A 1 490 ? 42.175 11.215 -68.545 1.00 86.06 490 LEU A C 1
ATOM 4028 O O . LEU A 1 490 ? 42.219 11.351 -69.768 1.00 86.06 490 LEU A O 1
ATOM 4032 N N . GLN A 1 491 ? 43.149 11.677 -67.756 1.00 89.69 491 GLN A N 1
ATOM 4033 C CA . GLN A 1 491 ? 44.360 12.309 -68.280 1.00 89.69 491 GLN A CA 1
ATOM 4034 C C . GLN A 1 491 ? 45.197 11.337 -69.119 1.00 89.69 491 GLN A C 1
ATOM 4036 O O . GLN A 1 491 ? 45.722 11.747 -70.155 1.00 89.69 491 GLN A O 1
ATOM 4041 N N . GLY A 1 492 ? 45.303 10.070 -68.704 1.00 90.06 492 GLY A N 1
ATOM 4042 C CA . GLY A 1 492 ? 45.964 9.012 -69.470 1.00 90.06 492 GLY A CA 1
ATOM 4043 C C . GLY A 1 492 ? 45.341 8.837 -70.854 1.00 90.06 492 GLY A C 1
ATOM 4044 O O . GLY A 1 492 ? 46.014 9.044 -71.860 1.00 90.06 492 GLY A O 1
ATOM 4045 N N . GLN A 1 493 ? 44.028 8.604 -70.913 1.00 87.06 493 GLN A N 1
ATOM 4046 C CA . GLN A 1 493 ? 43.324 8.442 -72.190 1.00 87.06 493 GLN A CA 1
ATOM 4047 C C . GLN A 1 493 ? 43.392 9.693 -73.076 1.00 87.06 493 GLN A C 1
ATOM 4049 O O . GLN A 1 493 ? 43.563 9.589 -74.288 1.00 87.06 493 GLN A O 1
ATOM 4054 N N . ARG A 1 494 ? 43.312 10.897 -72.492 1.00 88.94 494 ARG A N 1
ATOM 4055 C CA . ARG A 1 494 ? 43.483 12.150 -73.249 1.00 88.94 494 ARG A CA 1
ATOM 4056 C C . ARG A 1 494 ? 44.870 12.247 -73.884 1.00 88.94 494 ARG A C 1
ATOM 4058 O O . ARG A 1 494 ? 44.972 12.693 -75.025 1.00 88.94 494 ARG A O 1
ATOM 4065 N N . LYS A 1 495 ? 45.928 11.838 -73.175 1.00 92.19 495 LYS A N 1
ATOM 4066 C CA . LYS A 1 495 ? 47.294 11.805 -73.723 1.00 92.19 495 LYS A CA 1
ATOM 4067 C C . LYS A 1 495 ? 47.405 10.811 -74.878 1.00 92.19 495 LYS A C 1
ATOM 4069 O O . LYS A 1 495 ? 47.977 11.170 -75.905 1.00 92.19 495 LYS A O 1
ATOM 4074 N N . ASP A 1 496 ? 46.807 9.630 -74.746 1.00 87.50 496 ASP A N 1
ATOM 4075 C CA . ASP A 1 496 ? 46.809 8.608 -75.800 1.00 87.50 496 ASP A CA 1
ATOM 4076 C C . ASP A 1 496 ? 46.094 9.104 -77.068 1.00 87.50 496 ASP A C 1
ATOM 4078 O O . ASP A 1 496 ? 46.647 9.005 -78.164 1.00 87.50 496 ASP A O 1
ATOM 4082 N N . ILE A 1 497 ? 44.926 9.745 -76.924 1.00 86.50 497 ILE A N 1
ATOM 4083 C CA . ILE A 1 497 ? 44.189 10.367 -78.040 1.00 86.50 497 ILE A CA 1
ATOM 4084 C C . ILE A 1 497 ? 45.030 11.451 -78.728 1.00 86.50 497 ILE A C 1
ATOM 4086 O O . ILE A 1 497 ? 45.079 11.516 -79.957 1.00 86.50 497 ILE A O 1
ATOM 4090 N N . VAL A 1 498 ? 45.702 12.316 -77.959 1.00 90.44 498 VAL A N 1
ATOM 4091 C CA . VAL A 1 498 ? 46.569 13.366 -78.522 1.00 90.44 498 VAL A CA 1
ATOM 4092 C C . VAL A 1 498 ? 47.745 12.749 -79.280 1.00 90.44 498 VAL A C 1
ATOM 4094 O O . VAL A 1 498 ? 48.063 13.212 -80.376 1.00 90.44 498 VAL A O 1
ATOM 4097 N N . SER A 1 499 ? 48.348 11.684 -78.743 1.00 90.44 499 SER A N 1
ATOM 4098 C CA . SER A 1 499 ? 49.426 10.943 -79.406 1.00 90.44 499 SER A CA 1
ATOM 4099 C C . SER A 1 499 ? 48.964 10.325 -80.730 1.00 90.44 499 SER A C 1
ATOM 4101 O O . SER A 1 499 ? 49.616 10.514 -81.755 1.00 90.44 499 SER A O 1
ATOM 4103 N N . GLN A 1 500 ? 47.807 9.656 -80.744 1.00 86.19 500 GLN A N 1
ATOM 4104 C CA . GLN A 1 500 ? 47.220 9.081 -81.960 1.00 86.19 500 GLN A CA 1
ATOM 4105 C C . GLN A 1 500 ? 46.875 10.156 -83.002 1.00 86.19 500 GLN A C 1
ATOM 4107 O O . GLN A 1 500 ? 47.163 9.987 -84.184 1.00 86.19 500 GLN A O 1
ATOM 4112 N N . ARG A 1 501 ? 46.320 11.305 -82.587 1.00 87.69 501 ARG A N 1
ATOM 4113 C CA . ARG A 1 501 ? 46.056 12.443 -83.491 1.00 87.69 501 ARG A CA 1
ATOM 4114 C C . ARG A 1 501 ? 47.339 13.002 -84.114 1.00 87.69 501 ARG A C 1
ATOM 4116 O O . ARG A 1 501 ? 47.335 13.352 -85.293 1.00 87.69 501 ARG A O 1
ATOM 4123 N N . ALA A 1 502 ? 48.430 13.075 -83.352 1.00 87.94 502 ALA A N 1
ATOM 4124 C CA . ALA A 1 502 ? 49.728 13.493 -83.877 1.00 87.94 502 ALA A CA 1
ATOM 4125 C C . ALA A 1 502 ? 50.292 12.478 -84.890 1.00 87.94 502 ALA A C 1
ATOM 4127 O O . ALA A 1 502 ? 50.818 12.882 -85.929 1.00 87.94 502 ALA A O 1
ATOM 4128 N N . GLU A 1 503 ? 50.136 11.175 -84.631 1.00 88.19 503 GLU A N 1
ATOM 4129 C CA . GLU A 1 503 ? 50.515 10.107 -85.565 1.00 88.19 503 GLU A CA 1
ATOM 4130 C C . GLU A 1 503 ? 49.708 10.186 -86.870 1.00 88.19 503 GLU A C 1
ATOM 4132 O O . GLU A 1 503 ? 50.296 10.159 -87.951 1.00 88.19 503 GLU A O 1
ATOM 4137 N N . ILE A 1 504 ? 48.386 10.392 -86.784 1.00 84.94 504 ILE A N 1
ATOM 4138 C CA . ILE A 1 504 ? 47.519 10.646 -87.948 1.00 84.94 504 ILE A CA 1
ATOM 4139 C C . ILE A 1 504 ? 48.051 11.831 -88.760 1.00 84.94 504 ILE A C 1
ATOM 4141 O O . ILE A 1 504 ? 48.229 11.700 -89.968 1.00 84.94 504 ILE A O 1
ATOM 4145 N N . GLY A 1 505 ? 48.366 12.957 -88.110 1.00 84.88 505 GLY A N 1
ATOM 4146 C CA . GLY A 1 505 ? 48.917 14.134 -88.787 1.00 84.88 505 GLY A CA 1
ATOM 4147 C C . GLY A 1 505 ? 50.262 13.866 -89.477 1.00 84.88 505 GLY A C 1
ATOM 4148 O O . GLY A 1 505 ? 50.513 14.377 -90.569 1.00 84.88 505 GLY A O 1
ATOM 4149 N N . SER A 1 506 ? 51.118 13.025 -88.886 1.00 88.62 506 SER A N 1
ATOM 4150 C CA . SER A 1 506 ? 52.379 12.595 -89.506 1.00 88.62 506 SER A CA 1
ATOM 4151 C C . SER A 1 506 ? 52.145 11.727 -90.748 1.00 88.62 506 SER A C 1
ATOM 4153 O O . SER A 1 506 ? 52.753 11.974 -91.792 1.00 88.62 506 SER A O 1
ATOM 4155 N N . LEU A 1 507 ? 51.232 10.753 -90.664 1.00 84.50 507 LEU A N 1
ATOM 4156 C CA . LEU A 1 507 ? 50.859 9.888 -91.788 1.00 84.50 507 LEU A CA 1
ATOM 4157 C C . LEU A 1 507 ? 50.202 10.690 -92.923 1.00 84.50 507 LEU A C 1
ATOM 4159 O O . LEU A 1 507 ? 50.515 10.471 -94.091 1.00 84.50 507 LEU A O 1
ATOM 4163 N N . GLU A 1 508 ? 49.346 11.662 -92.599 1.00 83.69 508 GLU A N 1
ATOM 4164 C CA . GLU A 1 508 ? 48.734 12.575 -93.572 1.00 83.69 508 GLU A CA 1
ATOM 4165 C C . GLU A 1 508 ? 49.779 13.438 -94.288 1.00 83.69 508 GLU A C 1
ATOM 4167 O O . GLU A 1 508 ? 49.710 13.609 -95.507 1.00 83.69 508 GLU A O 1
ATOM 4172 N N . ALA A 1 509 ? 50.787 13.936 -93.565 1.00 82.56 509 ALA A N 1
ATOM 4173 C CA . ALA A 1 509 ? 51.896 14.675 -94.161 1.00 82.56 509 ALA A CA 1
ATOM 4174 C C . ALA A 1 509 ? 52.735 13.794 -95.107 1.00 82.56 509 ALA A C 1
ATOM 4176 O O . ALA A 1 509 ? 53.08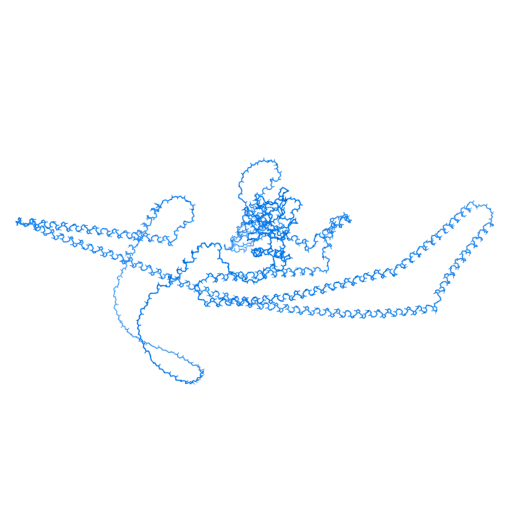4 14.232 -96.205 1.00 82.56 509 ALA A O 1
ATOM 4177 N N . GLN A 1 510 ? 53.016 12.541 -94.728 1.00 83.12 510 GLN A N 1
ATOM 4178 C CA . GLN A 1 510 ? 53.702 11.571 -95.595 1.00 83.12 510 GLN A CA 1
ATOM 4179 C C . GLN A 1 510 ? 52.885 11.259 -96.859 1.00 83.12 510 GLN A C 1
ATOM 4181 O O . GLN A 1 510 ? 53.430 11.265 -97.964 1.00 83.12 510 GLN A O 1
ATOM 4186 N N . LEU A 1 511 ? 51.570 11.070 -96.717 1.00 83.12 511 LEU A N 1
ATOM 4187 C CA . LEU A 1 511 ? 50.655 10.837 -97.833 1.00 83.12 511 LEU A CA 1
ATOM 4188 C C . LEU A 1 511 ? 50.550 12.054 -98.769 1.00 83.12 511 LEU A C 1
ATOM 4190 O O . LEU A 1 511 ? 50.488 11.887 -99.987 1.00 83.12 511 LEU A O 1
ATOM 4194 N N . SER A 1 512 ? 50.585 13.275 -98.230 1.00 81.94 512 SER A N 1
ATOM 4195 C CA . SER A 1 512 ? 50.611 14.522 -99.011 1.00 81.94 512 SER A CA 1
ATOM 4196 C C . SER A 1 512 ? 51.926 14.700 -99.789 1.00 81.94 512 SER A C 1
ATOM 4198 O O . SER A 1 512 ? 51.927 15.099 -100.956 1.00 81.94 512 SER A O 1
ATOM 4200 N N . ASN A 1 513 ? 53.061 14.309 -99.201 1.00 80.50 513 ASN A N 1
ATOM 4201 C CA . ASN A 1 513 ? 54.353 14.313 -99.895 1.00 80.50 513 ASN A CA 1
ATOM 4202 C C . ASN A 1 513 ? 54.384 13.308 -101.060 1.00 80.50 513 ASN A C 1
ATOM 4204 O O . ASN A 1 513 ? 54.917 13.622 -102.122 1.00 80.50 513 ASN A O 1
ATOM 4208 N N . LEU A 1 514 ? 53.737 12.146 -100.911 1.00 76.25 514 LEU A N 1
ATOM 4209 C CA . LEU A 1 514 ? 53.552 11.182 -102.006 1.00 76.25 514 LEU A CA 1
ATOM 4210 C C . LEU A 1 514 ? 52.671 11.728 -103.148 1.00 76.25 514 LEU A C 1
ATOM 4212 O O . LEU A 1 514 ? 52.822 11.287 -104.284 1.00 76.25 514 LEU A O 1
ATOM 4216 N N . HIS A 1 515 ? 51.788 12.700 -102.880 1.00 69.00 515 HIS A N 1
ATOM 4217 C CA . HIS A 1 515 ? 50.946 13.347 -103.899 1.00 69.00 515 HIS A CA 1
ATOM 4218 C C . HIS A 1 515 ? 51.667 14.429 -104.719 1.00 69.00 515 HIS A C 1
ATOM 4220 O O . HIS A 1 515 ? 51.188 14.779 -105.796 1.00 69.00 515 HIS A O 1
ATOM 4226 N N . SER A 1 516 ? 52.779 14.986 -104.227 1.00 70.81 516 SER A N 1
ATOM 4227 C CA . SER A 1 516 ? 53.464 16.129 -104.857 1.00 70.81 516 SER A CA 1
ATOM 4228 C C . SER A 1 516 ? 54.720 15.762 -105.663 1.00 70.81 516 SER A C 1
ATOM 4230 O O . SER A 1 516 ? 55.303 16.633 -106.309 1.00 70.81 516 SER A O 1
ATOM 4232 N N . GLY A 1 517 ? 55.124 14.487 -105.682 1.00 62.25 517 GLY A N 1
ATOM 4233 C CA . GLY A 1 517 ? 56.247 13.995 -106.488 1.00 62.25 517 GLY A CA 1
ATOM 4234 C C . GLY A 1 517 ? 55.855 13.687 -107.946 1.00 62.25 517 GLY A C 1
ATOM 4235 O O . GLY A 1 517 ? 54.847 13.013 -108.167 1.00 62.25 517 GLY A O 1
ATOM 4236 N N . PRO A 1 518 ? 56.619 14.138 -108.960 1.00 54.53 518 PRO A N 1
ATOM 4237 C CA . PRO A 1 518 ? 56.388 13.762 -110.348 1.00 54.53 518 PRO A CA 1
ATOM 4238 C C . PRO A 1 518 ? 56.972 12.366 -110.616 1.00 54.53 518 PRO A C 1
ATOM 4240 O O . PRO A 1 518 ? 58.136 12.117 -110.328 1.00 54.53 518 PRO A O 1
ATOM 4243 N N . GLU A 1 519 ? 56.149 11.501 -111.214 1.00 54.09 519 GLU A N 1
ATOM 4244 C CA . GLU A 1 519 ? 56.425 10.108 -111.611 1.00 54.09 519 GLU A CA 1
ATOM 4245 C C . GLU A 1 519 ? 56.440 9.071 -110.472 1.00 54.09 519 GLU A C 1
ATOM 4247 O O . GLU A 1 519 ? 57.340 9.067 -109.647 1.00 54.09 519 GLU A O 1
ATOM 4252 N N . HIS A 1 520 ? 55.455 8.153 -110.466 1.00 51.78 520 HIS A N 1
ATOM 4253 C CA . HIS A 1 520 ? 55.632 6.690 -110.336 1.00 51.78 520 HIS A CA 1
ATOM 4254 C C . HIS A 1 520 ? 54.287 5.953 -110.166 1.00 51.78 520 HIS A C 1
ATOM 4256 O O . HIS A 1 520 ? 53.621 6.050 -109.139 1.00 51.78 520 HIS A O 1
ATOM 4262 N N . ALA A 1 521 ? 53.947 5.098 -111.137 1.00 53.16 521 ALA A N 1
ATOM 4263 C CA . ALA A 1 521 ? 52.825 4.151 -111.079 1.00 53.16 521 ALA A CA 1
ATOM 4264 C C . ALA A 1 521 ? 53.041 2.975 -110.089 1.00 53.16 521 ALA A C 1
ATOM 4266 O O . ALA A 1 521 ? 52.179 2.116 -109.948 1.00 53.16 521 ALA A O 1
ATOM 4267 N N . ALA A 1 522 ? 54.182 2.926 -109.386 1.00 52.00 522 ALA A N 1
ATOM 4268 C CA . ALA A 1 522 ? 54.458 1.962 -108.312 1.00 52.00 522 ALA A CA 1
ATOM 4269 C C . ALA A 1 522 ? 53.957 2.430 -106.922 1.00 52.00 522 ALA A C 1
ATOM 4271 O O . ALA A 1 522 ? 54.095 1.703 -105.942 1.00 52.00 522 ALA A O 1
ATOM 4272 N N . SER A 1 523 ? 53.383 3.638 -106.837 1.00 56.88 523 SER A N 1
ATOM 4273 C CA . SER A 1 523 ? 53.018 4.323 -105.585 1.00 56.88 523 SER A CA 1
ATOM 4274 C C . SER A 1 523 ? 51.601 4.007 -105.073 1.00 56.88 523 SER A C 1
ATOM 4276 O O . SER A 1 523 ? 51.316 4.189 -103.890 1.00 56.88 523 SER A O 1
ATOM 4278 N N . ASP A 1 524 ? 50.709 3.479 -105.920 1.00 68.81 524 ASP A N 1
ATOM 4279 C CA . ASP A 1 524 ? 49.292 3.314 -105.556 1.00 68.81 524 ASP A CA 1
ATOM 4280 C C . ASP A 1 524 ? 49.073 2.320 -104.404 1.00 68.81 524 ASP A C 1
ATOM 4282 O O . ASP A 1 524 ? 48.232 2.562 -103.540 1.00 68.81 524 ASP A O 1
ATOM 4286 N N . ASN A 1 525 ? 49.870 1.249 -104.312 1.00 75.12 525 ASN A N 1
ATOM 4287 C CA . ASN A 1 525 ? 49.765 0.298 -103.197 1.00 75.12 525 ASN A CA 1
ATOM 4288 C C . ASN A 1 525 ? 50.216 0.917 -101.865 1.00 75.12 525 ASN A C 1
ATOM 4290 O O . ASN A 1 525 ? 49.534 0.770 -100.856 1.00 75.12 525 ASN A O 1
ATOM 4294 N N . VAL A 1 526 ? 51.321 1.669 -101.876 1.00 77.94 526 VAL A N 1
ATOM 4295 C CA . VAL A 1 526 ? 51.844 2.356 -100.683 1.00 77.94 526 VAL A CA 1
ATOM 4296 C C . VAL A 1 526 ? 50.853 3.417 -100.207 1.00 77.94 526 VAL A C 1
ATOM 4298 O O . VAL A 1 526 ? 50.601 3.556 -99.013 1.00 77.94 526 VAL A O 1
ATOM 4301 N N . ARG A 1 527 ? 50.221 4.127 -101.145 1.00 78.88 527 ARG A N 1
ATOM 4302 C CA . ARG A 1 527 ? 49.156 5.082 -100.848 1.00 78.88 527 ARG A CA 1
ATOM 4303 C C . ARG A 1 527 ? 47.946 4.412 -100.198 1.00 78.88 527 ARG A C 1
ATOM 4305 O O . ARG A 1 527 ? 47.476 4.906 -99.178 1.00 78.88 527 ARG A O 1
ATOM 4312 N N . VAL A 1 528 ? 47.452 3.307 -100.759 1.00 82.56 528 VAL A N 1
ATOM 4313 C CA . VAL A 1 528 ? 46.310 2.567 -100.192 1.00 82.56 528 VAL A CA 1
ATOM 4314 C C . VAL A 1 528 ? 46.625 2.063 -98.781 1.00 82.56 528 VAL A C 1
ATOM 4316 O O . VAL A 1 528 ? 45.752 2.115 -97.912 1.00 82.56 528 VAL A O 1
ATOM 4319 N N . ASP A 1 529 ? 47.864 1.645 -98.519 1.00 82.25 529 ASP A N 1
ATOM 4320 C CA . ASP A 1 529 ? 48.300 1.230 -97.184 1.00 82.25 529 ASP A CA 1
ATOM 4321 C C . ASP A 1 529 ? 48.324 2.403 -96.189 1.00 82.25 529 ASP A C 1
ATOM 4323 O O . ASP A 1 529 ? 47.794 2.267 -95.083 1.00 82.25 529 ASP A O 1
ATOM 4327 N N . TYR A 1 530 ? 48.818 3.582 -96.584 1.00 81.62 530 TYR A N 1
ATOM 4328 C CA . TYR A 1 530 ? 48.744 4.791 -95.752 1.00 81.62 530 TYR A CA 1
ATOM 4329 C C . TYR A 1 530 ? 47.300 5.258 -95.514 1.00 81.62 530 TYR A C 1
ATOM 4331 O O . TYR A 1 530 ? 46.949 5.606 -94.387 1.00 81.62 530 TYR A O 1
ATOM 4339 N N . GLU A 1 531 ? 46.429 5.226 -96.528 1.00 84.19 531 GLU A N 1
ATOM 4340 C CA . GLU A 1 531 ? 45.003 5.558 -96.371 1.00 84.19 531 GLU A CA 1
ATOM 4341 C C . GLU A 1 531 ? 44.298 4.571 -95.429 1.00 84.19 531 GLU A C 1
ATOM 4343 O O . GLU A 1 531 ? 43.481 4.978 -94.596 1.00 84.19 531 GLU A O 1
ATOM 4348 N N . ARG A 1 532 ? 44.639 3.276 -95.510 1.00 87.25 532 ARG A N 1
ATOM 4349 C CA . ARG A 1 532 ? 44.143 2.244 -94.591 1.00 87.25 532 ARG A CA 1
ATOM 4350 C C . ARG A 1 532 ? 44.652 2.476 -93.167 1.00 87.25 532 ARG A C 1
ATOM 4352 O O . ARG A 1 532 ? 43.859 2.364 -92.234 1.00 87.25 532 ARG A O 1
ATOM 4359 N N . GLN A 1 533 ? 45.925 2.832 -92.990 1.00 85.75 533 GLN A N 1
ATOM 4360 C CA . GLN A 1 533 ? 46.511 3.108 -91.676 1.00 85.75 533 GLN A CA 1
ATOM 4361 C C . GLN A 1 533 ? 45.922 4.377 -91.042 1.00 85.75 533 GLN A C 1
ATOM 4363 O O . GLN A 1 533 ? 45.553 4.352 -89.871 1.00 85.75 533 GLN A O 1
ATOM 4368 N N . ILE A 1 534 ? 45.737 5.453 -91.816 1.00 85.25 534 ILE A N 1
ATOM 4369 C CA . ILE A 1 534 ? 45.063 6.680 -91.361 1.00 85.25 534 ILE A CA 1
ATOM 4370 C C . ILE A 1 534 ? 43.616 6.380 -90.964 1.00 85.25 534 ILE A C 1
ATOM 4372 O O . ILE A 1 534 ? 43.160 6.855 -89.926 1.00 85.25 534 ILE A O 1
ATOM 4376 N N . ARG A 1 535 ? 42.886 5.576 -91.749 1.00 86.38 535 ARG A N 1
ATOM 4377 C CA . ARG A 1 535 ? 41.512 5.180 -91.403 1.00 86.38 535 ARG A CA 1
ATOM 4378 C C . ARG A 1 535 ? 41.469 4.378 -90.102 1.00 86.38 535 ARG A C 1
ATOM 4380 O O . ARG A 1 535 ? 40.687 4.722 -89.224 1.00 86.38 535 ARG A O 1
ATOM 4387 N N . ALA A 1 536 ? 42.344 3.384 -89.950 1.00 85.00 536 ALA A N 1
ATOM 4388 C CA . ALA A 1 536 ? 42.431 2.579 -88.733 1.00 85.00 536 ALA A CA 1
ATOM 4389 C C . ALA A 1 536 ? 42.796 3.424 -87.497 1.00 85.00 536 ALA A C 1
ATOM 4391 O O . ALA A 1 536 ? 42.209 3.238 -86.433 1.00 85.00 536 ALA A O 1
ATOM 4392 N N . GLN A 1 537 ? 43.714 4.387 -87.637 1.00 83.75 537 GLN A N 1
ATOM 4393 C CA . GLN A 1 537 ? 44.083 5.305 -86.554 1.00 83.75 537 GLN A CA 1
ATOM 4394 C C . GLN A 1 537 ? 42.953 6.290 -86.220 1.00 83.75 537 GLN A C 1
ATOM 4396 O O . GLN A 1 537 ? 42.682 6.541 -85.049 1.00 83.75 537 GLN A O 1
ATOM 4401 N N . ARG A 1 538 ? 42.222 6.805 -87.217 1.00 87.50 538 ARG A N 1
ATOM 4402 C CA . ARG A 1 538 ? 41.027 7.635 -86.982 1.00 87.50 538 ARG A CA 1
ATOM 4403 C C . ARG A 1 538 ? 39.934 6.856 -86.246 1.00 87.50 538 ARG A C 1
ATOM 4405 O O . ARG A 1 538 ? 39.351 7.397 -85.316 1.00 87.50 538 ARG A O 1
ATOM 4412 N N . GLU A 1 539 ? 39.707 5.593 -86.605 1.00 87.62 539 GLU A N 1
ATOM 4413 C CA . GLU A 1 539 ? 38.779 4.697 -85.895 1.00 87.62 539 GLU A CA 1
ATOM 4414 C C . GLU A 1 539 ? 39.244 4.365 -84.463 1.00 87.62 539 GLU A C 1
ATOM 4416 O O . GLU A 1 539 ? 38.426 4.115 -83.575 1.00 87.62 539 GLU A O 1
ATOM 4421 N N . ALA A 1 540 ? 40.557 4.336 -84.209 1.00 83.00 540 ALA A N 1
ATOM 4422 C CA . ALA A 1 540 ? 41.104 4.207 -82.858 1.00 83.00 540 ALA A CA 1
ATOM 4423 C C . ALA A 1 540 ? 40.867 5.481 -82.029 1.00 83.00 540 ALA A C 1
ATOM 4425 O O . ALA A 1 540 ? 40.399 5.380 -80.897 1.00 83.00 540 ALA A O 1
ATOM 4426 N N . VAL A 1 541 ? 41.077 6.663 -82.620 1.00 85.75 541 VAL A N 1
ATOM 4427 C CA . VAL A 1 541 ? 40.799 7.960 -81.981 1.00 85.75 541 VAL A CA 1
ATOM 4428 C C . VAL A 1 541 ? 39.316 8.119 -81.658 1.00 85.75 541 VAL A C 1
ATOM 4430 O O . VAL A 1 541 ? 38.989 8.504 -80.540 1.00 85.75 541 VAL A O 1
ATOM 4433 N N . THR A 1 542 ? 38.408 7.786 -82.582 1.00 84.94 542 THR A N 1
ATOM 4434 C CA . THR A 1 542 ? 36.962 7.883 -82.319 1.00 84.94 542 THR A CA 1
ATOM 4435 C C . THR A 1 542 ? 36.530 6.949 -81.193 1.00 84.94 542 THR A C 1
ATOM 4437 O O . THR A 1 542 ? 35.766 7.364 -80.328 1.00 84.94 542 THR A O 1
ATOM 4440 N N . ARG A 1 543 ? 37.066 5.720 -81.144 1.00 86.12 543 ARG A N 1
ATOM 4441 C CA . ARG A 1 543 ? 36.813 4.797 -80.025 1.00 86.12 543 ARG A CA 1
ATOM 4442 C C . ARG A 1 543 ? 37.369 5.332 -78.706 1.00 86.12 543 ARG A C 1
ATOM 4444 O O . ARG A 1 543 ? 36.669 5.295 -77.703 1.00 86.12 543 ARG A O 1
ATOM 4451 N N . GLY A 1 544 ? 38.581 5.888 -78.707 1.00 83.94 544 GLY A N 1
ATOM 4452 C CA . GLY A 1 544 ? 39.159 6.526 -77.522 1.00 83.94 544 GLY A CA 1
ATOM 4453 C C . GLY A 1 544 ? 38.338 7.724 -77.031 1.00 83.94 544 GLY A C 1
ATOM 4454 O O . GLY A 1 544 ? 38.132 7.886 -75.832 1.00 83.94 544 GLY A O 1
ATOM 4455 N N . GLU A 1 545 ? 37.819 8.551 -77.939 1.00 85.75 545 GLU A N 1
ATOM 4456 C CA . GLU A 1 545 ? 36.940 9.680 -77.605 1.00 85.75 545 GLU A CA 1
ATOM 4457 C C . GLU A 1 545 ? 35.593 9.230 -77.030 1.00 85.75 545 GLU A C 1
ATOM 4459 O O . GLU A 1 545 ? 35.094 9.845 -76.084 1.00 85.75 545 GLU A O 1
ATOM 4464 N N . GLU A 1 546 ? 35.016 8.151 -77.563 1.00 87.75 546 GLU A N 1
ATOM 4465 C CA . GLU A 1 546 ? 33.822 7.516 -77.003 1.00 87.75 546 GLU A CA 1
ATOM 4466 C C . GLU A 1 546 ? 34.097 6.954 -75.604 1.00 87.75 546 GLU A C 1
ATOM 4468 O O . GLU A 1 546 ? 33.328 7.226 -74.682 1.00 87.75 546 GLU A O 1
ATOM 4473 N N . GLU A 1 547 ? 35.222 6.266 -75.395 1.00 85.31 547 GLU A N 1
ATOM 4474 C CA . GLU A 1 547 ? 35.632 5.786 -74.071 1.00 85.31 547 GLU A CA 1
ATOM 4475 C C . GLU A 1 547 ? 35.791 6.939 -73.068 1.00 85.31 547 GLU A C 1
ATOM 4477 O O . GLU A 1 547 ? 35.239 6.871 -71.968 1.00 85.31 547 GLU A O 1
ATOM 4482 N N . VAL A 1 548 ? 36.460 8.034 -73.447 1.00 84.44 548 VAL A N 1
ATOM 4483 C CA . VAL A 1 548 ? 36.587 9.230 -72.594 1.00 84.44 548 VAL A CA 1
ATOM 4484 C C . VAL A 1 548 ? 35.219 9.829 -72.275 1.00 84.44 548 VAL A C 1
ATOM 4486 O O . VAL A 1 548 ? 34.972 10.198 -71.126 1.00 84.44 548 VAL A O 1
ATOM 4489 N N . ARG A 1 549 ? 34.310 9.902 -73.257 1.00 88.38 549 ARG A N 1
ATOM 4490 C CA . ARG A 1 549 ? 32.943 10.397 -73.041 1.00 88.38 549 ARG A CA 1
ATOM 4491 C C . ARG A 1 549 ? 32.184 9.511 -72.049 1.00 88.38 549 ARG A C 1
ATOM 4493 O O . ARG A 1 549 ? 31.589 10.045 -71.118 1.00 88.38 549 ARG A O 1
ATOM 4500 N N . THR A 1 550 ? 32.248 8.186 -72.198 1.00 86.12 550 THR A N 1
ATOM 4501 C CA . THR A 1 550 ? 31.580 7.253 -71.271 1.00 86.12 550 THR A CA 1
ATOM 4502 C C . THR A 1 550 ? 32.147 7.333 -69.855 1.00 86.12 550 THR A C 1
ATOM 4504 O O . THR A 1 550 ? 31.389 7.324 -68.889 1.00 86.12 550 THR A O 1
ATOM 4507 N N . LEU A 1 551 ? 33.467 7.474 -69.702 1.00 80.81 551 LEU A N 1
ATOM 4508 C CA . LEU A 1 551 ? 34.095 7.635 -68.389 1.00 80.81 551 LEU A CA 1
ATOM 4509 C C . LEU A 1 551 ? 33.745 8.979 -67.744 1.00 80.81 551 LEU A C 1
ATOM 4511 O O . LEU A 1 551 ? 33.561 9.041 -66.530 1.00 80.81 551 LEU A O 1
ATOM 4515 N N . GLN A 1 552 ? 33.605 10.040 -68.539 1.00 85.12 552 GLN A N 1
ATOM 4516 C CA . GLN A 1 552 ? 33.154 11.339 -68.048 1.00 85.12 552 GLN A CA 1
ATOM 4517 C C . GLN A 1 552 ? 31.693 11.291 -67.569 1.00 85.12 552 GLN A C 1
ATOM 4519 O O . GLN A 1 552 ? 31.389 11.803 -66.495 1.00 85.12 552 GLN A O 1
ATOM 4524 N N . GLU A 1 553 ? 30.813 10.606 -68.301 1.00 88.44 553 GLU A N 1
ATOM 4525 C CA . GLU A 1 553 ? 29.415 10.391 -67.905 1.00 88.44 553 GLU A CA 1
ATOM 4526 C C . GLU A 1 553 ? 29.297 9.526 -66.638 1.00 88.44 553 GLU A C 1
ATOM 4528 O O . GLU A 1 553 ? 28.519 9.836 -65.732 1.00 88.44 553 GLU A O 1
ATOM 4533 N N . GLN A 1 554 ? 30.116 8.474 -66.513 1.00 82.69 554 GLN A N 1
ATOM 4534 C CA . GLN A 1 554 ? 30.197 7.670 -65.288 1.00 82.69 554 GLN A CA 1
ATOM 4535 C C . GLN A 1 554 ? 30.678 8.501 -64.090 1.00 82.69 554 GLN A C 1
ATOM 4537 O O . GLN A 1 554 ? 30.135 8.370 -62.989 1.00 82.69 554 GLN A O 1
ATOM 4542 N N . LEU A 1 555 ? 31.656 9.389 -64.297 1.00 82.75 555 LEU A N 1
ATOM 4543 C CA . LEU A 1 555 ? 32.150 10.287 -63.256 1.00 82.75 555 LEU A CA 1
ATOM 4544 C C . LEU A 1 555 ? 31.063 11.279 -62.813 1.00 82.75 555 LEU A C 1
ATOM 4546 O O . LEU A 1 555 ? 30.831 11.423 -61.614 1.00 82.75 555 LEU A O 1
ATOM 4550 N N . GLU A 1 556 ? 30.344 11.907 -63.743 1.00 83.88 556 GLU A N 1
ATOM 4551 C CA . GLU A 1 556 ? 29.225 12.807 -63.422 1.00 83.88 556 GLU A CA 1
ATOM 4552 C C . GLU A 1 556 ? 28.080 12.081 -62.708 1.00 83.88 556 GLU A C 1
ATOM 4554 O O . GLU A 1 556 ? 27.594 12.557 -61.680 1.00 83.88 556 GLU A O 1
ATOM 4559 N N . THR A 1 557 ? 27.716 10.884 -63.172 1.00 84.56 557 THR A N 1
ATOM 4560 C CA . THR A 1 557 ? 26.682 10.055 -62.533 1.00 84.56 557 THR A CA 1
ATOM 4561 C C . THR A 1 557 ? 27.074 9.682 -61.102 1.00 84.56 557 THR A C 1
ATOM 4563 O O . THR A 1 557 ? 26.252 9.747 -60.186 1.00 84.56 557 THR A O 1
ATOM 4566 N N . SER A 1 558 ? 28.342 9.322 -60.875 1.00 79.44 558 SER A N 1
ATOM 4567 C CA . SER A 1 558 ? 28.831 9.003 -59.530 1.00 79.44 558 SER A CA 1
ATOM 4568 C C . SER A 1 558 ? 28.831 10.230 -58.610 1.00 79.44 558 SER A C 1
ATOM 4570 O O . SER A 1 558 ? 28.371 10.126 -57.472 1.00 79.44 558 SER A O 1
ATOM 4572 N N . ARG A 1 559 ? 29.226 11.412 -59.109 1.00 83.81 559 ARG A N 1
ATOM 4573 C CA . ARG A 1 559 ? 29.132 12.687 -58.374 1.00 83.81 559 ARG A CA 1
ATOM 4574 C C . ARG A 1 559 ? 27.690 13.022 -57.995 1.00 83.81 559 ARG A C 1
ATOM 4576 O O . ARG A 1 559 ? 27.431 13.399 -56.853 1.00 83.81 559 ARG A O 1
ATOM 4583 N N . GLN A 1 560 ? 26.749 12.839 -58.917 1.00 85.06 560 GLN A N 1
ATOM 4584 C CA . GLN A 1 560 ? 25.336 13.100 -58.661 1.00 85.06 560 GLN A CA 1
ATOM 4585 C C . GLN A 1 560 ? 24.761 12.146 -57.607 1.00 85.06 560 GLN A C 1
ATOM 4587 O O . GLN A 1 560 ? 24.083 12.590 -56.683 1.00 85.06 560 GLN A O 1
ATOM 4592 N N . ARG A 1 561 ? 25.109 10.856 -57.668 1.00 82.12 561 ARG A N 1
ATOM 4593 C CA . ARG A 1 561 ? 24.683 9.870 -56.666 1.00 82.12 561 ARG A CA 1
ATOM 4594 C C . ARG A 1 561 ? 25.241 10.170 -55.271 1.00 82.12 561 ARG A C 1
ATOM 4596 O O . ARG A 1 561 ? 24.541 9.981 -54.281 1.00 82.12 561 ARG A O 1
ATOM 4603 N N . VAL A 1 562 ? 26.479 10.662 -55.180 1.00 79.06 562 VAL A N 1
ATOM 4604 C CA . VAL A 1 562 ? 27.072 11.110 -53.906 1.00 79.06 562 VAL A CA 1
ATOM 4605 C C . VAL A 1 562 ? 26.311 12.311 -53.335 1.00 79.06 562 VAL A C 1
ATOM 4607 O O . VAL A 1 562 ? 26.054 12.342 -52.135 1.00 79.06 562 VAL A O 1
ATOM 4610 N N . LEU A 1 563 ? 25.902 13.269 -54.172 1.00 80.00 563 LEU A N 1
ATOM 4611 C CA . LEU A 1 563 ? 25.081 14.406 -53.736 1.00 80.00 563 LEU A CA 1
ATOM 4612 C C . LEU A 1 563 ? 23.690 13.972 -53.259 1.00 80.00 563 LEU A C 1
ATOM 4614 O O . LEU A 1 563 ? 23.230 14.455 -52.230 1.00 80.00 563 LEU A O 1
ATOM 4618 N N . GLU A 1 564 ? 23.040 13.041 -53.957 1.00 81.06 564 GLU A N 1
ATOM 4619 C CA . GLU A 1 564 ? 21.742 12.492 -53.536 1.00 81.06 564 GLU A CA 1
ATOM 4620 C C . GLU A 1 564 ? 21.833 11.785 -52.179 1.00 81.06 564 GLU A C 1
ATOM 4622 O O . GLU A 1 564 ? 20.994 12.008 -51.307 1.00 81.06 564 GLU A O 1
ATOM 4627 N N . LEU A 1 565 ? 22.876 10.974 -51.968 1.00 79.75 565 LEU A N 1
ATOM 4628 C CA . LEU A 1 565 ? 23.122 10.330 -50.675 1.00 79.75 565 LEU A CA 1
ATOM 4629 C C . LEU A 1 565 ? 23.418 11.353 -49.573 1.00 79.75 565 LEU A C 1
ATOM 4631 O O . LEU A 1 565 ? 22.931 11.194 -48.458 1.00 79.75 565 LEU A O 1
ATOM 4635 N N . TYR A 1 566 ? 24.166 12.415 -49.880 1.00 78.38 566 TYR A N 1
ATOM 4636 C CA . TYR A 1 566 ? 24.444 13.492 -48.931 1.00 78.38 566 TYR A CA 1
ATOM 4637 C C . TYR A 1 566 ? 23.166 14.228 -48.504 1.00 78.38 566 TYR A C 1
ATOM 4639 O O . TYR A 1 566 ? 22.948 14.429 -47.312 1.00 78.38 566 TYR A O 1
ATOM 4647 N N . VAL A 1 567 ? 22.292 14.574 -49.457 1.00 78.44 567 VAL A N 1
ATOM 4648 C CA . VAL A 1 567 ? 20.995 15.211 -49.168 1.00 78.44 567 VAL A CA 1
ATOM 4649 C C . VAL A 1 567 ? 20.121 14.289 -48.322 1.00 78.44 567 VAL A C 1
ATOM 4651 O O . VAL A 1 567 ? 19.617 14.713 -47.287 1.00 78.44 567 VAL A O 1
ATOM 4654 N N . ARG A 1 568 ? 20.013 13.011 -48.699 1.00 78.62 568 ARG A N 1
ATOM 4655 C CA . ARG A 1 568 ? 19.219 12.028 -47.954 1.00 78.62 568 ARG A CA 1
ATOM 4656 C C . ARG A 1 568 ? 19.729 11.822 -46.526 1.00 78.62 568 ARG A C 1
ATOM 4658 O O . ARG A 1 568 ? 18.930 11.722 -45.602 1.00 78.62 568 ARG A O 1
ATOM 4665 N N . ASN A 1 569 ? 21.046 11.775 -46.327 1.00 75.38 569 ASN A N 1
ATOM 4666 C CA . ASN A 1 569 ? 21.627 11.678 -44.987 1.00 75.38 569 ASN A CA 1
ATOM 4667 C C . ASN A 1 569 ? 21.367 12.947 -44.168 1.00 75.38 569 ASN A C 1
ATOM 4669 O O . ASN A 1 569 ? 21.008 12.848 -43.001 1.00 75.38 569 ASN A O 1
ATOM 4673 N N . HIS A 1 570 ? 21.460 14.129 -44.779 1.00 75.94 570 HIS A N 1
ATOM 4674 C CA . HIS A 1 570 ? 21.141 15.390 -44.110 1.00 75.94 570 HIS A CA 1
ATOM 4675 C C . HIS A 1 570 ? 19.656 15.482 -43.713 1.00 75.94 570 HIS A C 1
ATOM 4677 O O . HIS A 1 570 ? 19.331 15.997 -42.646 1.00 75.94 570 HIS A O 1
ATOM 4683 N N . GLU A 1 571 ? 18.738 14.975 -44.537 1.00 76.44 571 GLU A N 1
ATOM 4684 C CA . GLU A 1 571 ? 17.306 14.871 -44.207 1.00 76.44 571 GLU A CA 1
ATOM 4685 C C . GLU A 1 571 ? 17.045 13.915 -43.032 1.00 76.44 571 GLU A C 1
ATOM 4687 O O . GLU A 1 571 ? 16.190 14.187 -42.189 1.00 76.44 571 GLU A O 1
ATOM 4692 N N . LEU A 1 572 ? 17.805 12.818 -42.941 1.00 73.19 572 LEU A N 1
ATOM 4693 C CA . LEU A 1 572 ? 17.742 11.896 -41.804 1.00 73.19 572 LEU A CA 1
ATOM 4694 C C . LEU A 1 572 ? 18.321 12.517 -40.522 1.00 73.19 572 LEU A C 1
ATOM 4696 O O . LEU A 1 572 ? 17.731 12.361 -39.457 1.00 73.19 572 LEU A O 1
ATOM 4700 N N . GLU A 1 573 ? 19.436 13.248 -40.611 1.00 74.12 573 GLU A N 1
ATOM 4701 C CA . GLU A 1 573 ? 20.084 13.891 -39.456 1.00 74.12 573 GLU A CA 1
ATOM 4702 C C . GLU A 1 573 ? 19.286 15.079 -38.901 1.00 74.12 573 GLU A C 1
ATOM 4704 O O . GLU A 1 573 ? 19.268 15.306 -37.692 1.00 74.12 573 GLU A O 1
ATOM 4709 N N . THR A 1 574 ? 18.611 15.842 -39.764 1.00 74.75 574 THR A N 1
ATOM 4710 C CA . THR A 1 574 ? 17.835 17.026 -39.355 1.00 74.75 574 THR A CA 1
ATOM 4711 C C . THR A 1 574 ? 16.429 16.705 -38.853 1.00 74.75 574 THR A C 1
ATOM 4713 O O . THR A 1 574 ? 15.714 17.621 -38.449 1.00 74.75 574 THR A O 1
ATOM 4716 N N . GLY A 1 575 ? 16.046 15.425 -38.827 1.00 57.12 575 GLY A N 1
ATOM 4717 C CA . GLY A 1 575 ? 14.706 15.005 -38.442 1.00 57.12 575 GLY A CA 1
ATOM 4718 C C . GLY A 1 575 ? 13.680 15.522 -39.443 1.00 57.12 575 GLY A C 1
ATOM 4719 O O . GLY A 1 575 ? 12.948 16.470 -39.161 1.00 57.12 575 GLY A O 1
ATOM 4720 N N . GLY A 1 576 ? 13.626 14.905 -40.628 1.00 55.97 576 GLY A N 1
ATOM 4721 C CA . GLY A 1 576 ? 12.515 15.110 -41.557 1.00 55.97 576 GLY A CA 1
ATOM 4722 C C . GLY A 1 576 ? 11.157 14.997 -40.837 1.00 55.97 576 GLY A C 1
ATOM 4723 O O . GLY A 1 576 ? 11.048 14.257 -39.856 1.00 55.97 576 GLY A O 1
ATOM 4724 N N . PRO A 1 577 ? 10.124 15.745 -41.273 1.00 52.47 577 PRO A N 1
ATOM 4725 C CA . PRO A 1 577 ? 8.842 15.813 -40.580 1.00 52.47 577 PRO A CA 1
ATOM 4726 C C . PRO A 1 577 ? 8.294 14.406 -40.332 1.00 52.47 577 PRO A C 1
ATOM 4728 O O . PRO A 1 577 ? 8.078 13.636 -41.268 1.00 52.47 577 PRO A O 1
ATOM 4731 N N . SER A 1 578 ? 8.105 14.081 -39.052 1.00 43.00 578 SER A N 1
ATOM 4732 C CA . SER A 1 578 ? 7.533 12.821 -38.585 1.00 43.00 578 SER A CA 1
ATOM 4733 C C . SER A 1 578 ? 6.149 12.631 -39.200 1.00 43.00 578 SER A C 1
ATOM 4735 O O . SER A 1 578 ? 5.172 13.219 -38.742 1.00 43.00 578 SER A O 1
ATOM 4737 N N . VAL A 1 579 ? 6.052 11.813 -40.250 1.00 49.47 579 VAL A N 1
ATOM 4738 C CA . VAL A 1 579 ? 4.773 11.296 -40.748 1.00 49.47 579 VAL A CA 1
ATOM 4739 C C . VAL A 1 579 ? 4.363 10.155 -39.821 1.00 49.47 579 VAL A C 1
ATOM 4741 O O . VAL A 1 579 ? 4.502 8.978 -40.134 1.00 49.47 579 VAL A O 1
ATOM 4744 N N . THR A 1 580 ? 3.897 10.519 -38.635 1.00 46.44 580 THR A N 1
ATOM 4745 C CA . THR A 1 580 ? 3.195 9.626 -37.713 1.00 46.44 580 THR A CA 1
ATOM 4746 C C . THR A 1 580 ? 1.828 10.238 -37.482 1.00 46.44 580 THR A C 1
ATOM 4748 O O . THR A 1 580 ? 1.665 11.035 -36.568 1.00 46.44 580 THR A O 1
ATOM 4751 N N . ASP A 1 581 ? 0.922 9.990 -38.428 1.00 43.91 581 ASP A N 1
ATOM 4752 C CA . ASP A 1 581 ? -0.505 9.730 -38.200 1.00 43.91 581 ASP A CA 1
ATOM 4753 C C . ASP A 1 581 ? -1.273 9.904 -39.511 1.00 43.91 581 ASP A C 1
ATOM 4755 O O . ASP A 1 581 ? -1.582 11.009 -39.947 1.00 43.91 581 ASP A O 1
ATOM 4759 N N . THR A 1 582 ? -1.553 8.783 -40.175 1.00 41.19 582 THR A N 1
ATOM 4760 C CA . THR A 1 582 ? -2.806 8.532 -40.906 1.00 41.19 582 THR A CA 1
ATOM 4761 C C . THR A 1 582 ? -2.770 7.105 -41.438 1.00 41.19 582 THR A C 1
ATOM 4763 O O . THR A 1 582 ? -2.295 6.812 -42.534 1.00 41.19 582 THR A O 1
ATOM 4766 N N . SER A 1 583 ? -3.308 6.190 -40.641 1.00 45.34 583 SER A N 1
ATOM 4767 C CA . SER A 1 583 ? -3.723 4.870 -41.099 1.00 45.34 583 SER A CA 1
ATOM 4768 C C . SER A 1 583 ? -4.943 5.039 -42.002 1.00 45.34 583 SER A C 1
ATOM 4770 O O . SER A 1 583 ? -6.077 5.005 -41.536 1.00 45.34 583 SER A O 1
ATOM 4772 N N . ASN A 1 584 ? -4.724 5.257 -43.297 1.00 37.91 584 ASN A N 1
ATOM 4773 C CA . ASN A 1 584 ? -5.758 5.036 -44.299 1.00 37.91 584 ASN A CA 1
ATOM 4774 C C . ASN A 1 584 ? -5.130 4.399 -45.538 1.00 37.91 584 ASN A C 1
ATOM 4776 O O . ASN A 1 584 ? -4.347 5.009 -46.266 1.00 37.91 584 ASN A O 1
ATOM 4780 N N . SER A 1 585 ? -5.450 3.124 -45.739 1.00 47.19 585 SER A N 1
ATOM 4781 C CA . SER A 1 585 ? -5.008 2.312 -46.863 1.00 47.19 585 SER A CA 1
ATOM 4782 C C . SER A 1 585 ? -5.642 2.815 -48.161 1.00 47.19 585 SER A C 1
ATOM 4784 O O . SER A 1 585 ? -6.758 2.435 -48.512 1.00 47.19 585 SER A O 1
ATOM 4786 N N . GLY A 1 586 ? -4.913 3.656 -48.887 1.00 41.03 586 GLY A N 1
ATOM 4787 C CA . GLY A 1 586 ? -5.195 4.018 -50.269 1.00 41.03 586 GLY A CA 1
ATOM 4788 C C . GLY A 1 586 ? -3.877 4.150 -51.019 1.00 41.03 586 GLY A C 1
ATOM 4789 O O . GLY A 1 586 ? -3.020 4.931 -50.620 1.00 41.03 586 GLY A O 1
ATOM 4790 N N . GLN A 1 587 ? -3.698 3.346 -52.068 1.00 49.09 587 GLN A N 1
ATOM 4791 C CA . GLN A 1 587 ? -2.534 3.371 -52.956 1.00 49.09 587 GLN A CA 1
ATOM 4792 C C . GLN A 1 587 ? -2.179 4.811 -53.363 1.00 49.09 587 GLN A C 1
ATOM 4794 O O . GLN A 1 587 ? -2.907 5.435 -54.132 1.00 49.09 587 GLN A O 1
ATOM 4799 N N . LEU A 1 588 ? -1.034 5.312 -52.895 1.00 37.78 588 LEU A N 1
ATOM 4800 C CA . LEU A 1 588 ? -0.399 6.512 -53.430 1.00 37.78 588 LEU A CA 1
ATOM 4801 C C . LEU A 1 588 ? 0.962 6.128 -54.012 1.00 37.78 588 LEU A C 1
ATOM 4803 O O . LEU A 1 588 ? 1.834 5.579 -53.343 1.00 37.78 588 LEU A O 1
ATOM 4807 N N . SER A 1 589 ? 1.094 6.379 -55.309 1.00 41.28 589 SER A N 1
ATOM 4808 C CA . SER A 1 589 ? 2.286 6.163 -56.124 1.00 41.28 589 SER A CA 1
ATOM 4809 C C . SER A 1 589 ? 3.445 7.092 -55.720 1.00 41.28 589 SER A C 1
ATOM 4811 O O . SER A 1 589 ? 3.211 8.285 -55.518 1.00 41.28 589 SER A O 1
ATOM 4813 N N . PRO A 1 590 ? 4.704 6.615 -55.703 1.00 42.62 590 PRO A N 1
ATOM 4814 C CA . PRO A 1 590 ? 5.867 7.391 -55.274 1.00 42.62 590 PRO A CA 1
ATOM 4815 C C . PRO A 1 590 ? 6.461 8.226 -56.426 1.00 42.62 590 PRO A C 1
ATOM 4817 O O . PRO A 1 590 ? 7.609 8.018 -56.810 1.00 42.62 590 PRO A O 1
ATOM 4820 N N . SER A 1 591 ? 5.694 9.145 -57.029 1.00 44.91 591 SER A N 1
ATOM 4821 C CA . SER A 1 591 ? 6.184 9.945 -58.176 1.00 44.91 591 SER A CA 1
ATOM 4822 C C . SER A 1 591 ? 6.138 11.463 -58.000 1.00 44.91 591 SER A C 1
ATOM 4824 O O . SER A 1 591 ? 6.336 12.190 -58.971 1.00 44.91 591 SER A O 1
ATOM 4826 N N . ALA A 1 592 ? 5.890 11.961 -56.792 1.00 47.69 592 ALA A N 1
ATOM 4827 C CA . ALA A 1 592 ? 5.845 13.395 -56.525 1.00 47.69 592 ALA A CA 1
ATOM 4828 C C . ALA A 1 592 ? 6.656 13.738 -55.270 1.00 47.69 592 ALA A C 1
ATOM 4830 O O . ALA A 1 592 ? 6.148 14.327 -54.324 1.00 47.69 592 ALA A O 1
ATOM 4831 N N . VAL A 1 593 ? 7.938 13.358 -55.263 1.00 51.53 593 VAL A N 1
ATOM 4832 C CA . VAL A 1 593 ? 8.918 14.154 -54.516 1.00 51.53 593 VAL A CA 1
ATOM 4833 C C . VAL A 1 593 ? 9.000 15.474 -55.268 1.00 51.53 593 VAL A C 1
ATOM 4835 O O . VAL A 1 593 ? 9.370 15.512 -56.441 1.00 51.53 593 VAL A O 1
ATOM 4838 N N . ASP A 1 594 ? 8.507 16.513 -54.612 1.00 54.12 594 ASP A N 1
ATOM 4839 C CA . ASP A 1 594 ? 8.143 17.797 -55.183 1.00 54.12 594 ASP A CA 1
ATOM 4840 C C . ASP A 1 594 ? 9.305 18.377 -56.006 1.00 54.12 594 ASP A C 1
ATOM 4842 O O . ASP A 1 594 ? 10.333 18.778 -55.457 1.00 54.12 594 ASP A O 1
ATOM 4846 N N . LEU A 1 595 ? 9.169 18.399 -57.338 1.00 59.50 595 LEU A N 1
ATOM 4847 C CA . LEU A 1 595 ? 10.182 18.897 -58.283 1.00 59.50 595 LEU A CA 1
ATOM 4848 C C . LEU A 1 595 ? 10.676 20.303 -57.880 1.00 59.50 595 LEU A C 1
ATOM 4850 O O . LEU A 1 595 ? 11.836 20.652 -58.099 1.00 59.50 595 LEU A O 1
ATOM 4854 N N . ALA A 1 596 ? 9.807 21.067 -57.209 1.00 59.16 596 ALA A N 1
ATOM 4855 C CA . ALA A 1 596 ? 10.083 22.371 -56.628 1.00 59.16 596 ALA A CA 1
ATOM 4856 C C . ALA A 1 596 ? 11.132 22.343 -55.499 1.00 59.16 596 ALA A C 1
ATOM 4858 O O . ALA A 1 596 ? 11.974 23.238 -55.435 1.00 59.16 596 ALA A O 1
ATOM 4859 N N . THR A 1 597 ? 11.140 21.321 -54.637 1.00 64.19 597 THR A N 1
ATOM 4860 C CA . THR A 1 597 ? 12.154 21.173 -53.571 1.00 64.19 597 THR A CA 1
ATOM 4861 C C . THR A 1 597 ? 13.522 20.806 -54.142 1.00 64.19 597 THR A C 1
ATOM 4863 O O . THR A 1 597 ? 14.527 21.419 -53.779 1.00 64.19 597 THR A O 1
ATOM 4866 N N . MET A 1 598 ? 13.558 19.909 -55.131 1.00 59.47 598 MET A N 1
ATOM 4867 C CA . MET A 1 598 ? 14.769 19.579 -55.892 1.00 59.47 598 MET A CA 1
ATOM 4868 C C . MET A 1 598 ? 15.315 20.784 -56.673 1.00 59.47 598 MET A C 1
ATOM 4870 O O . MET A 1 598 ? 16.526 21.017 -56.698 1.00 59.47 598 MET A O 1
ATOM 4874 N N . GLU A 1 599 ? 14.452 21.598 -57.286 1.00 72.31 599 GLU A N 1
ATOM 4875 C CA . GLU A 1 599 ? 14.873 22.835 -57.949 1.00 72.31 599 GLU A CA 1
ATOM 4876 C C . GLU A 1 599 ? 15.341 23.911 -56.966 1.00 72.31 599 GLU A C 1
ATOM 4878 O O . GLU A 1 599 ? 16.325 24.597 -57.255 1.00 72.31 599 GLU A O 1
ATOM 4883 N N . ALA A 1 600 ? 14.707 24.037 -55.797 1.00 67.31 600 ALA A N 1
ATOM 4884 C CA . ALA A 1 600 ? 15.139 24.953 -54.744 1.00 67.31 600 ALA A CA 1
ATOM 4885 C C . ALA A 1 600 ? 16.533 24.581 -54.209 1.00 67.31 600 ALA A C 1
ATOM 4887 O O . ALA A 1 600 ? 17.396 25.454 -54.089 1.00 67.31 600 ALA A O 1
ATOM 4888 N N . LEU A 1 601 ? 16.798 23.287 -53.995 1.00 66.44 601 LEU A N 1
ATOM 4889 C CA . LEU A 1 601 ? 18.116 22.769 -53.616 1.00 66.44 601 LEU A CA 1
ATOM 4890 C C . LEU A 1 601 ? 19.163 22.997 -54.714 1.00 66.44 601 LEU A C 1
ATOM 4892 O O . LEU A 1 601 ? 20.240 23.523 -54.435 1.00 66.44 601 LEU A O 1
ATOM 4896 N N . ARG A 1 602 ? 18.837 22.721 -55.985 1.00 77.31 602 ARG A N 1
ATOM 4897 C CA . ARG A 1 602 ? 19.724 23.016 -57.132 1.00 77.31 602 ARG A CA 1
ATOM 4898 C C . ARG A 1 602 ? 20.027 24.507 -57.285 1.00 77.31 602 ARG A C 1
ATOM 4900 O O . ARG A 1 602 ? 21.086 24.865 -57.802 1.00 77.31 602 ARG A O 1
ATOM 4907 N N . ARG A 1 603 ? 19.100 25.382 -56.887 1.00 76.06 603 ARG A N 1
ATOM 4908 C CA . ARG A 1 603 ? 19.286 26.839 -56.897 1.00 76.06 603 ARG A CA 1
ATOM 4909 C C . ARG A 1 603 ? 20.186 27.276 -55.734 1.00 76.06 603 ARG A C 1
ATOM 4911 O O . ARG A 1 603 ? 21.076 28.092 -55.947 1.00 76.06 603 ARG A O 1
ATOM 4918 N N . ARG A 1 604 ? 20.031 26.665 -54.553 1.00 72.19 604 ARG A N 1
ATOM 4919 C CA . ARG A 1 604 ? 20.870 26.900 -53.364 1.00 72.19 604 ARG A CA 1
ATOM 4920 C C . ARG A 1 604 ? 22.314 26.424 -53.551 1.00 72.19 604 ARG A C 1
ATOM 4922 O O . ARG A 1 604 ? 23.229 27.137 -53.159 1.00 72.19 604 ARG A O 1
ATOM 4929 N N . ILE A 1 605 ? 22.524 25.267 -54.183 1.00 73.69 605 ILE A N 1
ATOM 4930 C CA . ILE A 1 605 ? 23.865 24.743 -54.497 1.00 73.69 605 ILE A CA 1
ATOM 4931 C C . ILE A 1 605 ? 24.596 25.689 -55.457 1.00 73.69 605 ILE A C 1
ATOM 4933 O O . ILE A 1 605 ? 25.705 26.112 -55.150 1.00 73.69 605 ILE A O 1
ATOM 4937 N N . ARG A 1 606 ? 23.939 26.139 -56.537 1.00 78.75 606 ARG A N 1
ATOM 4938 C CA . ARG A 1 606 ? 24.510 27.141 -57.459 1.00 78.75 606 ARG A CA 1
ATOM 4939 C C . ARG A 1 606 ? 24.840 28.469 -56.770 1.00 78.75 606 ARG A C 1
ATOM 4941 O O . ARG A 1 606 ? 25.827 29.113 -57.109 1.00 78.75 606 ARG A O 1
ATOM 4948 N N . GLU A 1 607 ? 24.029 28.882 -55.798 1.00 74.81 607 GLU A N 1
ATOM 4949 C CA . GLU A 1 607 ? 24.277 30.089 -55.002 1.00 74.81 607 GLU A CA 1
ATOM 4950 C C . GLU A 1 607 ? 25.499 29.933 -54.076 1.00 74.81 607 GLU A C 1
ATOM 4952 O O . GLU A 1 607 ? 26.271 30.876 -53.907 1.00 74.81 607 GLU A O 1
ATOM 4957 N N . LEU A 1 608 ? 25.696 28.749 -53.487 1.00 67.62 608 LEU A N 1
ATOM 4958 C CA . LEU A 1 608 ? 26.856 28.445 -52.645 1.00 67.62 608 LEU A CA 1
ATOM 4959 C C . LEU A 1 608 ? 28.140 28.289 -53.467 1.00 67.62 608 LEU A C 1
ATOM 4961 O O . LEU A 1 608 ? 29.176 28.801 -53.055 1.00 67.62 608 LEU A O 1
ATOM 4965 N N . GLU A 1 609 ? 28.071 27.663 -54.642 1.00 74.06 609 GLU A N 1
ATOM 4966 C CA . GLU A 1 609 ? 29.194 27.582 -55.585 1.00 74.06 609 GLU A CA 1
ATOM 4967 C C . GLU A 1 609 ? 29.622 28.978 -56.061 1.00 74.06 609 GLU A C 1
ATOM 4969 O O . GLU A 1 609 ? 30.812 29.286 -56.058 1.00 74.06 609 GLU A O 1
ATOM 4974 N N . ALA A 1 610 ? 28.667 29.868 -56.361 1.00 74.19 610 ALA A N 1
ATOM 4975 C CA . ALA A 1 610 ? 28.962 31.261 -56.702 1.00 74.19 610 ALA A CA 1
ATOM 4976 C C . ALA A 1 610 ? 29.635 32.024 -55.544 1.00 74.19 610 ALA A C 1
ATOM 4978 O O . ALA A 1 610 ? 30.606 32.746 -55.762 1.00 74.19 610 ALA A O 1
ATOM 4979 N N . LYS A 1 611 ? 29.175 31.824 -54.300 1.00 73.44 611 LYS A N 1
ATOM 4980 C CA . LYS A 1 611 ? 29.790 32.441 -53.108 1.00 73.44 611 LYS A CA 1
ATOM 4981 C C . LYS A 1 611 ? 31.184 31.888 -52.804 1.00 73.44 611 LYS A C 1
ATOM 4983 O O . LYS A 1 611 ? 32.026 32.627 -52.301 1.00 73.44 611 LYS A O 1
ATOM 4988 N N . ASN A 1 612 ? 31.437 30.615 -53.105 1.00 66.62 612 ASN A N 1
ATOM 4989 C CA . ASN A 1 612 ? 32.750 30.002 -52.917 1.00 66.62 612 ASN A CA 1
ATOM 4990 C C . ASN A 1 612 ? 33.773 30.542 -53.933 1.00 66.62 612 ASN A C 1
ATOM 4992 O O . ASN A 1 612 ? 34.899 30.852 -53.556 1.00 66.62 612 ASN A O 1
ATOM 4996 N N . ILE A 1 613 ? 33.349 30.768 -55.184 1.00 71.56 613 ILE A N 1
ATOM 4997 C CA . ILE A 1 613 ? 34.163 31.432 -56.218 1.00 71.56 613 ILE A CA 1
ATOM 4998 C C . ILE A 1 613 ? 34.498 32.879 -55.810 1.00 71.56 613 ILE A C 1
ATOM 5000 O O . ILE A 1 613 ? 35.638 33.313 -55.968 1.00 71.56 613 ILE A O 1
ATOM 5004 N N . ASP A 1 614 ? 33.549 33.619 -55.226 1.00 63.28 614 ASP A N 1
ATOM 5005 C CA . ASP A 1 614 ? 33.806 34.975 -54.714 1.00 63.28 614 ASP A CA 1
ATOM 5006 C C . ASP A 1 614 ? 34.792 34.986 -53.529 1.00 63.28 614 ASP A C 1
ATOM 5008 O O . ASP A 1 614 ? 35.649 35.869 -53.449 1.00 63.28 614 ASP A O 1
ATOM 5012 N N . LEU A 1 615 ? 34.729 33.994 -52.633 1.00 63.75 615 LEU A N 1
ATOM 5013 C CA . LEU A 1 615 ? 35.688 33.831 -51.531 1.00 63.75 615 LEU A CA 1
ATOM 5014 C C . LEU A 1 615 ? 37.098 33.470 -52.033 1.00 63.75 615 LEU A C 1
ATOM 5016 O O . LEU A 1 615 ? 38.077 34.029 -51.533 1.00 63.75 615 LEU A O 1
ATOM 5020 N N . GLU A 1 616 ? 37.217 32.623 -53.058 1.00 62.78 616 GLU A N 1
ATOM 5021 C CA . GLU A 1 616 ? 38.491 32.324 -53.733 1.00 62.78 616 GLU A CA 1
ATOM 5022 C C . GLU A 1 616 ? 39.065 33.551 -54.469 1.00 62.78 616 GLU A C 1
ATOM 5024 O O . GLU A 1 616 ? 40.272 33.820 -54.419 1.00 62.78 616 GLU A O 1
ATOM 5029 N N . MET A 1 617 ? 38.208 34.368 -55.092 1.00 60.59 617 MET A N 1
ATOM 5030 C CA . MET A 1 617 ? 38.625 35.633 -55.707 1.00 60.59 617 MET A CA 1
ATOM 5031 C C . MET A 1 617 ? 39.015 36.707 -54.680 1.00 60.59 617 MET A C 1
ATOM 5033 O O . MET A 1 617 ? 39.874 37.544 -54.963 1.00 60.59 617 MET A O 1
ATOM 5037 N N . MET A 1 618 ? 38.429 36.700 -53.478 1.00 55.94 618 MET A N 1
ATOM 5038 C CA . MET A 1 618 ? 38.855 37.586 -52.388 1.00 55.94 618 MET A CA 1
ATOM 5039 C C . MET A 1 618 ? 40.176 37.131 -51.752 1.00 55.94 618 MET A C 1
ATOM 5041 O O . MET A 1 618 ? 41.021 37.977 -51.450 1.00 55.94 618 MET A O 1
ATOM 5045 N N . ALA A 1 619 ? 40.410 35.821 -51.624 1.00 53.97 619 ALA A N 1
ATOM 5046 C CA . ALA A 1 619 ? 41.667 35.268 -51.114 1.00 53.97 619 ALA A CA 1
ATOM 5047 C C . ALA A 1 619 ? 42.863 35.546 -52.046 1.00 53.97 619 ALA A C 1
ATOM 5049 O O . ALA A 1 619 ? 43.975 35.784 -51.578 1.00 53.97 619 ALA A O 1
ATOM 5050 N N . THR A 1 620 ? 42.638 35.611 -53.362 1.00 51.66 620 THR A N 1
ATOM 5051 C CA . THR A 1 620 ? 43.680 35.931 -54.358 1.00 51.66 620 THR A CA 1
ATOM 5052 C C . THR A 1 620 ? 43.962 37.433 -54.516 1.00 51.66 620 THR A C 1
ATOM 5054 O O . THR A 1 620 ? 44.939 37.810 -55.163 1.00 51.66 620 THR A O 1
ATOM 5057 N N . ARG A 1 621 ? 43.167 38.312 -53.884 1.00 46.66 621 ARG A N 1
ATOM 5058 C CA . ARG A 1 621 ? 43.341 39.779 -53.928 1.00 46.66 621 ARG A CA 1
ATOM 5059 C C . ARG A 1 621 ? 44.074 40.371 -52.719 1.00 46.66 621 ARG A C 1
ATOM 5061 O O . ARG A 1 621 ? 44.408 41.555 -52.741 1.00 46.66 621 ARG A O 1
ATOM 5068 N N . ALA A 1 622 ? 44.358 39.575 -51.690 1.00 42.31 622 ALA A N 1
ATOM 5069 C CA . ALA A 1 622 ? 45.037 40.017 -50.474 1.00 42.31 622 ALA A CA 1
ATOM 5070 C C . ALA A 1 622 ? 46.543 39.696 -50.496 1.00 42.31 622 ALA A C 1
ATOM 5072 O O . ALA A 1 622 ? 47.043 38.889 -49.719 1.00 42.31 622 ALA A O 1
ATOM 5073 N N . HIS A 1 623 ? 47.288 40.389 -51.358 1.00 43.03 623 HIS A N 1
ATOM 5074 C CA . HIS A 1 623 ? 48.723 40.597 -51.165 1.00 43.03 623 HIS A CA 1
ATOM 5075 C C . HIS A 1 623 ? 49.053 42.084 -51.307 1.00 43.03 623 HIS A C 1
ATOM 5077 O O . HIS A 1 623 ? 48.955 42.630 -52.406 1.00 43.03 623 HIS A O 1
ATOM 5083 N N . PRO A 1 624 ? 49.562 42.724 -50.243 1.00 47.38 624 PRO A N 1
ATOM 5084 C CA . PRO A 1 624 ? 50.510 43.804 -50.395 1.00 47.38 624 PRO A CA 1
ATOM 5085 C C . PRO A 1 624 ? 51.886 43.362 -49.889 1.00 47.38 624 PRO A C 1
ATOM 5087 O O . PRO A 1 624 ? 52.107 43.092 -48.713 1.00 47.38 624 PRO A O 1
ATOM 5090 N N . SER A 1 625 ? 52.807 43.295 -50.846 1.00 43.12 625 SER A N 1
ATOM 5091 C CA . SER A 1 625 ? 54.177 43.804 -50.763 1.00 43.12 625 SER A CA 1
ATOM 5092 C C . SER A 1 625 ? 54.531 44.556 -49.467 1.00 43.12 625 SER A C 1
ATOM 5094 O O . SER A 1 625 ? 54.082 45.686 -49.276 1.00 43.12 625 SER A O 1
ATOM 5096 N N . HIS A 1 626 ? 55.488 44.030 -48.697 1.00 37.50 626 HIS A N 1
ATOM 5097 C CA . HIS A 1 626 ? 56.570 44.871 -48.185 1.00 37.50 626 HIS A CA 1
ATOM 5098 C C . HIS A 1 626 ? 57.872 44.076 -48.036 1.00 37.50 626 HIS A C 1
ATOM 5100 O O . HIS A 1 626 ? 57.934 43.052 -47.360 1.00 37.50 626 HIS A O 1
ATOM 5106 N N . LYS A 1 627 ? 58.889 44.569 -48.742 1.00 37.28 627 LYS A N 1
ATOM 5107 C CA . LYS A 1 627 ? 60.287 44.143 -48.736 1.00 37.28 627 LYS A CA 1
ATOM 5108 C C . LYS A 1 627 ? 61.053 44.746 -47.551 1.00 37.28 627 LYS A C 1
ATOM 5110 O O . LYS A 1 627 ? 60.778 45.889 -47.194 1.00 37.28 627 LYS A O 1
ATOM 5115 N N . ASP A 1 628 ? 62.015 43.947 -47.081 1.00 39.59 628 ASP A N 1
ATOM 5116 C CA . ASP A 1 628 ? 63.378 44.247 -46.601 1.00 39.59 628 ASP A CA 1
ATOM 5117 C C . ASP A 1 628 ? 63.588 45.229 -45.423 1.00 39.59 628 ASP A C 1
ATOM 5119 O O . ASP A 1 628 ? 63.308 46.415 -45.542 1.00 39.59 628 ASP A O 1
ATOM 5123 N N . ASP A 1 629 ? 64.175 44.753 -44.305 1.00 34.22 629 ASP A N 1
ATOM 5124 C CA . ASP A 1 629 ? 65.606 45.009 -44.019 1.00 34.22 629 ASP A CA 1
ATOM 5125 C C . ASP A 1 629 ? 66.192 44.244 -42.792 1.00 34.22 629 ASP A C 1
ATOM 5127 O O . ASP A 1 629 ? 65.794 44.394 -41.641 1.00 34.22 629 ASP A O 1
ATOM 5131 N N . ILE A 1 630 ? 67.150 43.379 -43.133 1.00 36.97 630 ILE A N 1
ATOM 5132 C CA . ILE A 1 630 ? 68.414 42.903 -42.526 1.00 36.97 630 ILE A CA 1
ATOM 5133 C C . ILE A 1 630 ? 68.797 43.248 -41.053 1.00 36.97 630 ILE A C 1
ATOM 5135 O O . ILE A 1 630 ? 69.166 44.375 -40.735 1.00 36.97 630 ILE A O 1
ATOM 5139 N N . GLY A 1 631 ? 69.013 42.177 -40.256 1.00 31.39 631 GLY A N 1
ATOM 5140 C CA . GLY A 1 631 ? 70.260 41.913 -39.484 1.00 31.39 631 GLY A CA 1
ATOM 5141 C C . GLY A 1 631 ? 70.219 41.967 -37.936 1.00 31.39 631 GLY A C 1
ATOM 5142 O O . GLY A 1 631 ? 69.381 42.654 -37.368 1.00 31.39 631 GLY A O 1
ATOM 5143 N N . PRO A 1 632 ? 71.223 41.401 -37.219 1.00 48.97 632 PRO A N 1
ATOM 5144 C CA . PRO A 1 632 ? 71.685 40.000 -37.201 1.00 48.97 632 PRO A CA 1
ATOM 5145 C C . PRO A 1 632 ? 71.726 39.406 -35.744 1.00 48.97 632 PRO A C 1
ATOM 5147 O O . PRO A 1 632 ? 71.316 40.080 -34.799 1.00 48.97 632 PRO A O 1
ATOM 5150 N N . PRO A 1 633 ? 72.174 38.144 -35.523 1.00 63.97 633 PRO A N 1
ATOM 5151 C CA . PRO A 1 633 ? 71.796 37.324 -34.360 1.00 63.97 633 PRO A CA 1
ATOM 5152 C C . PRO A 1 633 ? 72.869 37.236 -33.257 1.00 63.97 633 PRO A C 1
ATOM 5154 O O . PRO A 1 633 ? 74.063 37.319 -33.542 1.00 63.97 633 PRO A O 1
ATOM 5157 N N . VAL A 1 634 ? 72.463 36.960 -32.008 1.00 33.25 634 VAL A N 1
ATOM 5158 C CA . VAL A 1 634 ? 73.371 36.557 -30.911 1.00 33.25 634 VAL A CA 1
ATOM 5159 C C . VAL A 1 634 ? 72.730 35.475 -30.028 1.00 33.25 634 VAL A C 1
ATOM 5161 O O . VAL A 1 634 ? 71.521 35.448 -29.819 1.00 33.25 634 VAL A O 1
ATOM 5164 N N . ALA A 1 635 ? 73.584 34.562 -29.565 1.00 37.19 635 ALA A N 1
ATOM 5165 C CA . ALA A 1 635 ? 73.308 33.277 -28.936 1.00 37.19 635 ALA A CA 1
ATOM 5166 C C . ALA A 1 635 ? 73.399 33.271 -27.391 1.00 37.19 635 ALA A C 1
ATOM 5168 O O . ALA A 1 635 ? 73.913 34.208 -26.787 1.00 37.19 635 ALA A O 1
ATOM 5169 N N . ALA A 1 636 ? 73.049 32.099 -26.834 1.00 32.44 636 ALA A N 1
ATOM 5170 C CA . ALA A 1 636 ? 73.557 31.456 -25.607 1.00 32.44 636 ALA A CA 1
ATOM 5171 C C . ALA A 1 636 ? 72.690 31.469 -24.321 1.00 32.44 636 ALA A C 1
ATOM 5173 O O . ALA A 1 636 ? 72.253 32.496 -23.817 1.00 32.44 636 ALA A O 1
ATOM 5174 N N . SER A 1 637 ? 72.515 30.246 -23.801 1.00 35.16 637 SER A N 1
ATOM 5175 C CA . SER A 1 637 ? 72.006 29.762 -22.499 1.00 35.16 637 SER A CA 1
ATOM 5176 C C . SER A 1 637 ? 72.839 30.248 -21.271 1.00 35.16 637 SER A C 1
ATOM 5178 O O . SER A 1 637 ? 73.784 31.004 -21.474 1.00 35.16 637 SER A O 1
ATOM 5180 N N . PRO A 1 638 ? 72.768 29.642 -20.052 1.00 61.84 638 PRO A N 1
ATOM 5181 C CA . PRO A 1 638 ? 71.663 29.298 -19.125 1.00 61.84 638 PRO A CA 1
ATOM 5182 C C . PRO A 1 638 ? 71.939 29.698 -17.629 1.00 61.84 638 PRO A C 1
ATOM 5184 O O . PRO A 1 638 ? 73.018 30.163 -17.279 1.00 61.84 638 PRO A O 1
ATOM 5187 N N . ALA A 1 639 ? 71.005 29.317 -16.735 1.00 34.25 639 ALA A N 1
ATOM 5188 C CA . ALA A 1 639 ? 71.203 28.834 -15.344 1.00 34.25 639 ALA A CA 1
ATOM 5189 C C . ALA A 1 639 ? 71.279 29.802 -14.131 1.00 34.25 639 ALA A C 1
ATOM 5191 O O . ALA A 1 639 ? 71.779 30.917 -14.213 1.00 34.25 639 ALA A O 1
ATOM 5192 N N . ARG A 1 640 ? 70.900 29.200 -12.975 1.00 31.75 640 ARG A N 1
ATOM 5193 C CA . ARG A 1 640 ? 71.042 29.558 -11.534 1.00 31.75 640 ARG A CA 1
ATOM 5194 C C . ARG A 1 640 ? 69.903 30.363 -10.878 1.00 31.75 640 ARG A C 1
ATOM 5196 O O . ARG A 1 640 ? 69.379 31.273 -11.489 1.00 31.75 640 ARG A O 1
ATOM 5203 N N . SER A 1 641 ? 69.523 30.174 -9.605 1.00 33.28 641 SER A N 1
ATOM 5204 C CA . SER A 1 641 ? 69.747 29.138 -8.572 1.00 33.28 641 SER A CA 1
ATOM 5205 C C . SER A 1 641 ? 69.121 29.594 -7.234 1.00 33.28 641 SER A C 1
ATOM 5207 O O . SER A 1 641 ? 69.227 30.777 -6.934 1.00 33.28 641 SER A O 1
ATOM 5209 N N . LEU A 1 642 ? 68.698 28.624 -6.402 1.00 34.88 642 LEU A N 1
ATOM 5210 C CA . LEU A 1 642 ? 68.792 28.560 -4.919 1.00 34.88 642 LEU A CA 1
ATOM 5211 C C . LEU A 1 642 ? 67.947 29.499 -4.027 1.00 34.88 642 LEU A C 1
ATOM 5213 O O . LEU A 1 642 ? 67.949 30.704 -4.226 1.00 34.88 642 LEU A O 1
ATOM 5217 N N . ILE A 1 643 ? 67.363 28.926 -2.952 1.00 33.22 643 ILE A N 1
ATOM 5218 C CA . ILE A 1 643 ? 67.660 29.216 -1.521 1.00 33.22 643 ILE A CA 1
ATOM 5219 C C . ILE A 1 643 ? 66.883 28.238 -0.572 1.00 33.22 643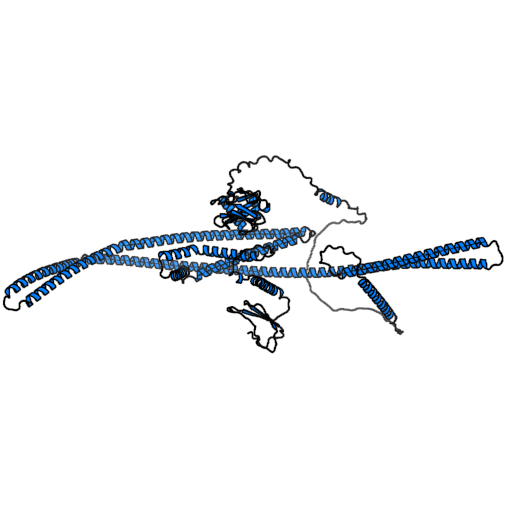 ILE A C 1
ATOM 5221 O O . ILE A 1 643 ? 65.660 28.206 -0.586 1.00 33.22 643 ILE A O 1
ATOM 5225 N N . THR A 1 644 ? 67.651 27.408 0.175 1.00 33.91 644 THR A N 1
ATOM 5226 C CA . THR A 1 644 ? 67.549 26.857 1.578 1.00 33.91 644 THR A CA 1
ATOM 5227 C C . THR A 1 644 ? 66.174 26.518 2.219 1.00 33.91 644 THR A C 1
ATOM 5229 O O . THR A 1 644 ? 65.307 27.375 2.205 1.00 33.91 644 THR A O 1
ATOM 5232 N N . GLY A 1 645 ? 65.857 25.361 2.848 1.00 29.19 645 GLY A N 1
ATOM 5233 C CA . GLY A 1 645 ? 66.498 24.538 3.922 1.00 29.19 645 GLY A CA 1
ATOM 5234 C C . GLY A 1 645 ? 65.835 24.810 5.315 1.00 29.19 645 GLY A C 1
ATOM 5235 O O . GLY A 1 645 ? 65.323 25.917 5.450 1.00 29.19 645 GLY A O 1
ATOM 5236 N N . PRO A 1 646 ? 65.882 23.975 6.399 1.00 55.66 646 PRO A N 1
ATOM 5237 C CA . PRO A 1 646 ? 66.116 22.520 6.560 1.00 55.66 646 PRO A CA 1
ATOM 5238 C C . PRO A 1 646 ? 65.246 21.770 7.650 1.00 55.66 646 PRO A C 1
ATOM 5240 O O . PRO A 1 646 ? 64.532 22.376 8.436 1.00 55.66 646 PRO A O 1
ATOM 5243 N N . ALA A 1 647 ? 65.422 20.433 7.712 1.00 32.28 647 ALA A N 1
ATOM 5244 C CA . ALA A 1 647 ? 65.544 19.508 8.876 1.00 32.28 647 ALA A CA 1
ATOM 5245 C C . ALA A 1 647 ? 64.456 19.304 9.973 1.00 32.28 647 ALA A C 1
ATOM 5247 O O . ALA A 1 647 ? 64.189 20.180 10.785 1.00 32.28 647 ALA A O 1
ATOM 5248 N N . SER A 1 648 ? 64.028 18.039 10.156 1.00 32.72 648 SER A N 1
ATOM 5249 C CA . SER A 1 648 ? 64.264 17.178 11.352 1.00 32.72 648 SER A CA 1
ATOM 5250 C C . SER A 1 648 ? 63.587 15.798 11.165 1.00 32.72 648 SER A C 1
ATOM 5252 O O . SER A 1 648 ? 62.825 15.613 10.225 1.00 32.72 648 SER A O 1
ATOM 5254 N N . ALA A 1 649 ? 63.708 14.838 12.078 1.00 36.25 649 ALA A N 1
ATOM 5255 C CA . ALA A 1 649 ? 64.745 13.819 12.267 1.00 36.25 649 ALA A CA 1
ATOM 5256 C C . ALA A 1 649 ? 64.102 12.653 13.066 1.00 36.25 649 ALA A C 1
ATOM 5258 O O . ALA A 1 649 ? 63.170 12.910 13.822 1.00 36.25 649 ALA A O 1
ATOM 5259 N N . ASN A 1 650 ? 64.686 11.442 12.989 1.00 35.44 650 ASN A N 1
ATOM 5260 C CA . ASN A 1 650 ? 64.572 10.302 13.939 1.00 35.44 650 ASN A CA 1
ATOM 5261 C C . ASN A 1 650 ? 63.269 9.455 13.896 1.00 35.44 650 ASN A C 1
ATOM 5263 O O . ASN A 1 650 ? 62.190 10.005 13.766 1.00 35.44 650 ASN A O 1
ATOM 5267 N N . MET A 1 651 ? 63.234 8.113 13.997 1.00 33.47 651 MET A N 1
ATOM 5268 C CA . MET A 1 651 ? 64.145 7.028 14.439 1.00 33.47 651 MET A CA 1
ATOM 5269 C C . MET A 1 651 ? 63.844 5.744 13.615 1.00 33.47 651 MET A C 1
ATOM 5271 O O . MET A 1 651 ? 62.697 5.537 13.240 1.00 33.47 651 MET A O 1
ATOM 5275 N N . ALA A 1 652 ? 64.821 4.955 13.130 1.00 35.03 652 ALA A N 1
ATOM 5276 C CA . ALA A 1 652 ? 65.550 3.845 13.798 1.00 35.03 652 ALA A CA 1
ATOM 5277 C C . ALA A 1 652 ? 64.618 2.700 14.287 1.00 35.03 652 ALA A C 1
ATOM 5279 O O . ALA A 1 652 ? 63.598 2.984 14.892 1.00 35.03 652 ALA A O 1
ATOM 5280 N N . ALA A 1 653 ? 64.865 1.394 14.121 1.00 34.03 653 ALA A N 1
ATOM 5281 C CA . ALA A 1 653 ? 66.055 0.597 13.796 1.00 34.03 653 ALA A CA 1
ATOM 5282 C C . ALA A 1 653 ? 65.591 -0.823 13.331 1.00 34.03 653 ALA A C 1
ATOM 5284 O O . ALA A 1 653 ? 64.497 -1.237 13.690 1.00 34.03 653 ALA A O 1
ATOM 5285 N N . ALA A 1 654 ? 66.286 -1.504 12.401 1.00 35.50 654 ALA A N 1
ATOM 5286 C CA . ALA A 1 654 ? 67.217 -2.641 12.631 1.00 35.50 654 ALA A CA 1
ATOM 5287 C C . ALA A 1 654 ? 66.557 -3.933 13.194 1.00 35.50 654 ALA A C 1
ATOM 5289 O O . ALA A 1 654 ? 65.772 -3.854 14.118 1.00 35.50 654 ALA A O 1
ATOM 5290 N N . ARG A 1 655 ? 66.869 -5.182 12.815 1.00 34.16 655 ARG A N 1
ATOM 5291 C CA . ARG A 1 655 ? 67.906 -5.810 11.974 1.00 34.16 655 ARG A CA 1
ATOM 5292 C C . ARG A 1 655 ? 67.612 -7.330 11.939 1.00 34.16 655 ARG A C 1
ATOM 5294 O O . ARG A 1 655 ? 67.437 -7.915 12.994 1.00 34.16 655 ARG A O 1
ATOM 5301 N N . SER A 1 656 ? 67.751 -7.930 10.752 1.00 31.03 656 SER A N 1
ATOM 5302 C CA . SER A 1 656 ? 68.613 -9.101 10.468 1.00 31.03 656 SER A CA 1
ATOM 5303 C C . SER A 1 656 ? 68.344 -10.478 11.115 1.00 31.03 656 SER A C 1
ATOM 5305 O O . SER A 1 656 ? 68.464 -10.611 12.325 1.00 31.03 656 SER A O 1
ATOM 5307 N N . LEU A 1 657 ? 68.202 -11.538 10.295 1.00 31.67 657 LEU A N 1
ATOM 5308 C CA . LEU A 1 657 ? 69.216 -12.610 10.144 1.00 31.67 657 LEU A CA 1
ATOM 5309 C C . LEU A 1 657 ? 68.799 -13.714 9.136 1.00 31.67 657 LEU A C 1
ATOM 5311 O O . LEU A 1 657 ? 67.720 -14.271 9.263 1.00 31.67 657 LEU A O 1
ATOM 5315 N N . MET A 1 658 ? 69.736 -14.034 8.222 1.00 32.75 658 MET A N 1
ATOM 5316 C CA . MET A 1 658 ? 70.112 -15.336 7.603 1.00 32.75 658 MET A CA 1
ATOM 5317 C C . MET A 1 658 ? 69.031 -16.303 7.064 1.00 32.75 658 MET A C 1
ATOM 5319 O O . MET A 1 658 ? 68.076 -16.619 7.746 1.00 32.75 658 MET A O 1
ATOM 5323 N N . GLY A 1 659 ? 69.155 -16.953 5.900 1.00 30.95 659 GLY A N 1
ATOM 5324 C CA . GLY A 1 659 ? 70.246 -17.135 4.936 1.00 30.95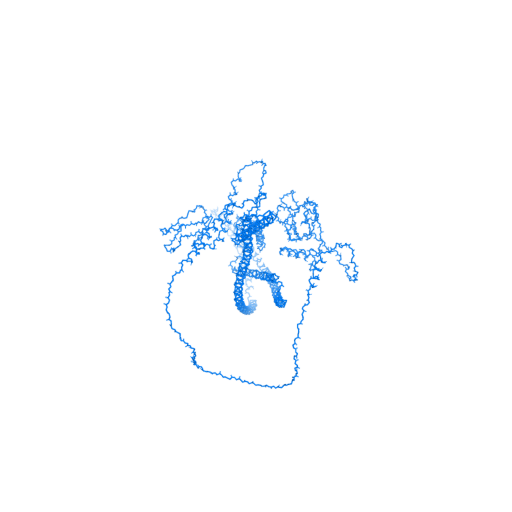 659 GLY A CA 1
ATOM 5325 C C . GLY A 1 659 ? 69.968 -18.379 4.059 1.00 30.95 659 GLY A C 1
ATOM 5326 O O . GLY A 1 659 ? 69.201 -19.243 4.472 1.00 30.95 659 GLY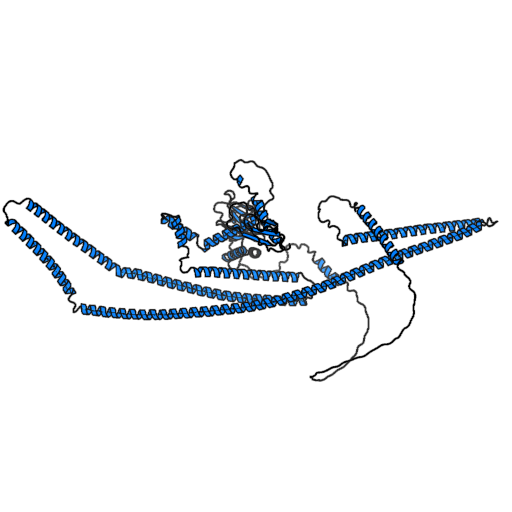 A O 1
ATOM 5327 N N . TYR A 1 660 ? 70.667 -18.477 2.912 1.00 32.31 660 TYR A N 1
ATOM 5328 C CA . TYR A 1 660 ? 70.785 -19.627 1.973 1.00 32.31 660 TYR A CA 1
ATOM 5329 C C . TYR A 1 660 ? 69.550 -19.914 1.084 1.00 32.31 660 TYR A C 1
ATOM 5331 O O . TYR A 1 660 ? 68.436 -19.897 1.573 1.00 32.31 660 TYR A O 1
ATOM 5339 N N . LYS A 1 661 ? 69.599 -20.224 -0.224 1.00 33.19 661 LYS A N 1
ATOM 5340 C CA . LYS A 1 661 ? 70.613 -20.518 -1.273 1.00 33.19 661 LYS A CA 1
ATOM 5341 C C . LYS A 1 661 ? 69.862 -20.364 -2.626 1.00 33.19 661 LYS A C 1
ATOM 5343 O O . LYS A 1 661 ? 68.743 -20.842 -2.729 1.00 33.19 661 LYS A O 1
ATOM 5348 N N . SER A 1 662 ? 70.309 -19.539 -3.578 1.00 29.83 662 SER A N 1
ATOM 5349 C CA . SER A 1 662 ? 71.093 -19.895 -4.786 1.00 29.83 662 SER A CA 1
ATOM 5350 C C . SER A 1 662 ? 70.596 -21.104 -5.603 1.00 29.83 662 SER A C 1
ATOM 5352 O O . SER A 1 662 ? 70.695 -22.224 -5.111 1.00 29.83 662 SER A O 1
ATOM 5354 N N . VAL A 1 663 ? 70.142 -20.874 -6.849 1.00 31.89 663 VAL A N 1
ATOM 5355 C CA . VAL A 1 663 ? 70.740 -21.337 -8.134 1.00 31.89 663 VAL A CA 1
ATOM 5356 C C . VAL A 1 663 ? 69.871 -20.825 -9.314 1.00 31.89 663 VAL A C 1
ATOM 5358 O O . VAL A 1 663 ? 68.652 -20.949 -9.298 1.00 31.89 663 VAL A O 1
ATOM 5361 N N . ALA A 1 664 ? 70.518 -20.196 -10.303 1.00 35.25 664 ALA A N 1
ATOM 5362 C CA . ALA A 1 664 ? 69.985 -19.684 -11.586 1.00 35.25 664 ALA A CA 1
ATOM 5363 C C . ALA A 1 664 ? 69.950 -20.807 -12.671 1.00 35.25 664 ALA A C 1
ATOM 5365 O O . ALA A 1 664 ? 70.256 -21.940 -12.302 1.00 35.25 664 ALA A O 1
ATOM 5366 N N . PRO A 1 665 ? 69.738 -20.580 -13.996 1.00 49.84 665 PRO A N 1
ATOM 5367 C CA . PRO A 1 665 ? 69.316 -19.388 -14.750 1.00 49.84 665 PRO A CA 1
ATOM 5368 C C . PRO A 1 665 ? 68.200 -19.658 -15.805 1.00 49.84 665 PRO A C 1
ATOM 5370 O O . PRO A 1 665 ? 67.708 -20.770 -15.964 1.00 49.84 665 PRO A O 1
ATOM 5373 N N . ALA A 1 666 ? 67.828 -18.606 -16.544 1.00 37.59 666 ALA A N 1
ATOM 5374 C CA . ALA A 1 666 ? 67.011 -18.630 -17.767 1.00 37.59 666 ALA A CA 1
ATOM 5375 C C . ALA A 1 666 ? 67.636 -19.491 -18.900 1.00 37.59 666 ALA A C 1
ATOM 5377 O O . ALA A 1 666 ? 68.824 -19.818 -18.827 1.00 37.59 666 ALA A O 1
ATOM 5378 N N . PRO A 1 667 ? 66.887 -19.800 -19.981 1.00 48.38 667 PRO A N 1
ATOM 5379 C CA . PRO A 1 667 ? 66.904 -18.858 -21.103 1.00 48.38 667 PRO A CA 1
ATOM 5380 C C . PRO A 1 667 ? 65.576 -18.693 -21.863 1.00 48.38 667 PRO A C 1
ATOM 5382 O O . PRO A 1 667 ? 64.629 -19.465 -21.760 1.00 48.38 667 PRO A O 1
ATOM 5385 N N . SER A 1 668 ? 65.579 -17.612 -22.630 1.00 34.72 668 SER A N 1
ATOM 5386 C CA . SER A 1 668 ? 64.585 -17.098 -23.558 1.00 34.72 668 SER A CA 1
ATOM 5387 C C . SER A 1 668 ? 64.302 -18.002 -24.768 1.00 34.72 668 SER A C 1
ATOM 5389 O O . SER A 1 668 ? 65.133 -18.828 -25.145 1.00 34.72 668 SER A O 1
ATOM 5391 N N . THR A 1 669 ? 63.251 -17.598 -25.497 1.00 31.05 669 THR A N 1
ATOM 5392 C CA . THR A 1 669 ? 62.986 -17.785 -26.944 1.00 31.05 669 THR A CA 1
ATOM 5393 C C . THR A 1 669 ? 62.256 -19.072 -27.339 1.00 31.05 669 THR A C 1
ATOM 5395 O O . THR A 1 669 ? 62.829 -20.147 -27.286 1.00 31.05 669 THR A O 1
ATOM 5398 N N . GLU A 1 670 ? 61.006 -18.960 -27.807 1.00 28.83 670 GLU A N 1
ATOM 5399 C CA . GLU A 1 670 ? 60.679 -19.008 -29.244 1.00 28.83 670 GLU A CA 1
ATOM 5400 C C . GLU A 1 670 ? 59.170 -18.866 -29.512 1.00 28.83 670 GLU A C 1
ATOM 5402 O O . GLU A 1 670 ? 58.315 -19.254 -28.718 1.00 28.83 670 GLU A O 1
ATOM 5407 N N . LEU A 1 671 ? 58.876 -18.238 -30.652 1.00 39.84 671 LEU A N 1
ATOM 5408 C CA . LEU A 1 671 ? 57.568 -18.137 -31.283 1.00 39.84 671 LEU A CA 1
ATOM 5409 C C . LEU A 1 671 ? 56.987 -19.529 -31.574 1.00 39.84 671 LEU A C 1
ATOM 5411 O O . LEU A 1 671 ? 57.695 -20.345 -32.150 1.00 39.84 671 LEU A O 1
ATOM 5415 N N . SER A 1 672 ? 55.682 -19.737 -31.364 1.00 30.69 672 SER A N 1
ATOM 5416 C CA . SER A 1 672 ? 54.872 -20.542 -32.294 1.00 30.69 672 SER A CA 1
ATOM 5417 C C . SER A 1 672 ? 53.366 -20.409 -32.023 1.00 30.69 672 SER A C 1
ATOM 5419 O O . SER A 1 672 ? 52.866 -20.800 -30.978 1.00 30.69 672 SER A O 1
ATOM 5421 N N . THR A 1 673 ? 52.667 -19.861 -33.015 1.00 30.72 673 THR A N 1
ATOM 5422 C CA . THR A 1 673 ? 51.426 -20.395 -33.606 1.00 30.72 673 THR A CA 1
ATOM 5423 C C . THR A 1 673 ? 50.251 -20.766 -32.685 1.00 30.72 673 THR A C 1
ATOM 5425 O O . THR A 1 673 ? 50.181 -21.847 -32.110 1.00 30.72 673 THR A O 1
ATOM 5428 N N . ILE A 1 674 ? 49.249 -19.886 -32.682 1.00 37.81 674 ILE A N 1
ATOM 5429 C CA . ILE A 1 674 ? 47.871 -20.127 -32.230 1.00 37.81 674 ILE A CA 1
ATOM 5430 C C . ILE A 1 674 ? 47.184 -21.111 -33.205 1.00 37.81 674 ILE A C 1
ATOM 5432 O O . ILE A 1 674 ? 47.169 -20.821 -34.404 1.00 37.81 674 ILE A O 1
ATOM 5436 N N . PRO A 1 675 ? 46.592 -22.237 -32.755 1.00 41.62 675 PRO A N 1
ATOM 5437 C CA . PRO A 1 675 ? 45.661 -23.017 -33.567 1.00 41.62 675 PRO A CA 1
ATOM 5438 C C . PRO A 1 675 ? 44.231 -22.438 -33.471 1.00 41.62 675 PRO A C 1
ATOM 5440 O O . PRO A 1 675 ? 43.883 -21.817 -32.462 1.00 41.62 675 PRO A O 1
ATOM 5443 N N . PRO A 1 676 ? 43.383 -22.619 -34.500 1.00 43.28 676 PRO A N 1
ATOM 5444 C CA . PRO A 1 676 ? 42.049 -22.034 -34.544 1.00 43.28 676 PRO A CA 1
ATOM 5445 C C . PRO A 1 676 ? 41.093 -22.803 -33.624 1.00 43.28 676 PRO A C 1
ATOM 5447 O O . PRO A 1 676 ? 40.845 -23.990 -33.816 1.00 43.28 676 PRO A O 1
ATOM 5450 N N . VAL A 1 677 ? 40.525 -22.118 -32.632 1.00 39.31 677 VAL A N 1
ATOM 5451 C CA . VAL A 1 677 ? 39.435 -22.652 -31.805 1.00 39.31 677 VAL A CA 1
ATOM 5452 C C . VAL A 1 677 ? 38.111 -22.286 -32.477 1.00 39.31 677 VAL A C 1
ATOM 5454 O O . VAL A 1 677 ? 37.503 -21.266 -32.170 1.00 39.31 677 VAL A O 1
ATOM 5457 N N . THR A 1 678 ? 37.670 -23.117 -33.420 1.00 52.97 678 THR A N 1
ATOM 5458 C CA . THR A 1 678 ? 36.329 -23.052 -34.036 1.00 52.97 678 THR A CA 1
ATOM 5459 C C . THR A 1 678 ? 35.532 -24.338 -33.807 1.00 52.97 678 THR A C 1
ATOM 5461 O O . THR A 1 678 ? 34.856 -24.815 -34.709 1.00 52.97 678 THR A O 1
ATOM 5464 N N . GLU A 1 679 ? 35.583 -24.903 -32.596 1.00 42.94 679 GLU A N 1
ATOM 5465 C CA . GLU A 1 679 ? 34.757 -26.073 -32.225 1.00 42.94 679 GLU A CA 1
ATOM 5466 C C . GLU A 1 679 ? 33.971 -25.919 -30.909 1.00 42.94 679 GLU A C 1
ATOM 5468 O O . GLU A 1 679 ? 33.111 -26.742 -30.608 1.00 42.94 679 GLU A O 1
ATOM 5473 N N . ALA A 1 680 ? 34.152 -24.830 -30.150 1.00 43.31 680 ALA A N 1
ATOM 5474 C CA . ALA A 1 680 ? 33.388 -24.604 -28.914 1.00 43.31 680 ALA A CA 1
ATOM 5475 C C . ALA A 1 680 ? 31.991 -23.982 -29.151 1.00 43.31 680 ALA A C 1
ATOM 5477 O O . ALA A 1 680 ? 31.076 -24.188 -28.356 1.00 43.31 680 ALA A O 1
ATOM 5478 N N . ALA A 1 681 ? 31.793 -23.262 -30.263 1.00 44.28 681 ALA A N 1
ATOM 5479 C CA . ALA A 1 681 ? 30.510 -22.629 -30.594 1.00 44.28 681 ALA A CA 1
ATOM 5480 C C . ALA A 1 681 ? 29.490 -23.605 -31.218 1.00 44.28 681 ALA A C 1
ATOM 5482 O O . ALA A 1 681 ? 28.283 -23.379 -31.139 1.00 44.28 681 ALA A O 1
ATOM 5483 N N . THR A 1 682 ? 29.951 -24.721 -31.787 1.00 45.16 682 THR A N 1
ATOM 5484 C CA . THR A 1 682 ? 29.096 -25.719 -32.451 1.00 45.16 682 THR A CA 1
ATOM 5485 C C . THR A 1 682 ? 28.428 -26.675 -31.455 1.00 45.16 682 THR A C 1
ATOM 5487 O O . THR A 1 682 ? 27.327 -27.157 -31.711 1.00 45.16 682 THR A O 1
ATOM 5490 N N . HIS A 1 683 ? 29.026 -26.892 -30.277 1.00 45.47 683 HIS A N 1
ATOM 5491 C CA . HIS A 1 683 ? 28.443 -27.753 -29.242 1.00 45.47 683 HIS A CA 1
ATOM 5492 C C . HIS A 1 683 ? 27.309 -27.076 -28.455 1.00 45.47 683 HIS A C 1
ATOM 5494 O O . HIS A 1 683 ? 26.308 -27.736 -28.174 1.00 45.47 683 HIS A O 1
ATOM 5500 N N . MET A 1 684 ? 27.386 -25.764 -28.185 1.00 45.25 684 MET A N 1
ATOM 5501 C CA . MET A 1 684 ? 26.307 -25.045 -27.482 1.00 45.25 684 MET A CA 1
ATOM 5502 C C . MET A 1 684 ? 25.074 -24.786 -28.362 1.00 45.25 684 MET A C 1
ATOM 5504 O O . MET A 1 684 ? 23.951 -24.847 -27.867 1.00 45.25 684 MET A O 1
ATOM 5508 N N . LEU A 1 685 ? 25.252 -24.591 -29.674 1.00 44.78 685 LEU A N 1
ATOM 5509 C CA . LEU A 1 685 ? 24.130 -24.484 -30.615 1.00 44.78 685 LEU A CA 1
ATOM 5510 C C . LEU A 1 685 ? 23.444 -25.836 -30.879 1.00 44.78 685 LEU A C 1
ATOM 5512 O O . LEU A 1 685 ? 22.233 -25.863 -31.086 1.00 44.78 685 LEU A O 1
ATOM 5516 N N . SER A 1 686 ? 24.164 -26.964 -30.785 1.00 40.50 686 SER A N 1
ATOM 5517 C CA . SER A 1 686 ? 23.544 -28.297 -30.896 1.00 40.50 686 SER A CA 1
ATOM 5518 C C . SER A 1 686 ? 22.634 -28.641 -29.705 1.00 40.50 686 SER A C 1
ATOM 5520 O O . SER A 1 686 ? 21.624 -29.313 -29.886 1.00 40.50 686 SER A O 1
ATOM 5522 N N . LEU A 1 687 ? 22.925 -28.108 -28.511 1.00 45.06 687 LEU A N 1
ATOM 5523 C CA . LEU A 1 687 ? 22.101 -28.275 -27.305 1.00 45.06 687 LEU A CA 1
ATOM 5524 C C . LEU A 1 687 ? 20.836 -27.399 -27.315 1.00 45.06 687 LEU A C 1
ATOM 5526 O O . LEU A 1 687 ? 19.810 -27.808 -26.781 1.00 45.06 687 LEU A O 1
ATOM 5530 N N . LEU A 1 688 ? 20.881 -26.233 -27.969 1.00 44.50 688 LEU A N 1
ATOM 5531 C CA . LEU A 1 688 ? 19.741 -25.312 -28.103 1.00 44.50 688 LEU A CA 1
ATOM 5532 C C . LEU A 1 688 ? 18.741 -25.727 -29.195 1.00 44.50 688 LEU A C 1
ATOM 5534 O O . LEU A 1 688 ? 17.546 -25.470 -29.068 1.00 44.50 688 LEU A O 1
ATOM 5538 N N . VAL A 1 689 ? 19.199 -26.412 -30.248 1.00 48.25 689 VAL A N 1
ATOM 5539 C CA . VAL A 1 689 ? 18.306 -26.969 -31.284 1.00 48.25 689 VAL A CA 1
ATOM 5540 C C . VAL A 1 689 ? 17.769 -28.353 -30.882 1.00 48.25 689 VAL A C 1
ATOM 5542 O O . VAL A 1 689 ? 16.669 -28.723 -31.281 1.00 48.25 689 VAL A O 1
ATOM 5545 N N . ALA A 1 690 ? 18.476 -29.094 -30.020 1.00 41.50 690 ALA A N 1
ATOM 5546 C CA . ALA A 1 690 ? 17.984 -30.360 -29.468 1.00 41.50 690 ALA A CA 1
ATOM 5547 C C . ALA A 1 690 ? 16.899 -30.197 -28.380 1.00 41.50 690 ALA A C 1
ATOM 5549 O O . ALA A 1 690 ? 16.196 -31.162 -28.094 1.00 41.50 690 ALA A O 1
ATOM 5550 N N . SER A 1 691 ? 16.715 -29.002 -27.795 1.00 40.06 691 SER A N 1
ATOM 5551 C CA . SER A 1 691 ? 15.689 -28.753 -26.763 1.00 40.06 691 SER A CA 1
ATOM 5552 C C . SER A 1 691 ? 14.335 -28.265 -27.301 1.00 40.06 691 SER A C 1
ATOM 5554 O O . SER A 1 691 ? 13.396 -28.103 -26.526 1.00 40.06 691 SER A O 1
ATOM 5556 N N . SER A 1 692 ? 14.203 -28.053 -28.616 1.00 40.06 692 SER A N 1
ATOM 5557 C CA . SER A 1 692 ? 12.993 -27.495 -29.251 1.00 40.06 692 SER A CA 1
ATOM 5558 C C . SER A 1 692 ? 12.200 -28.491 -30.112 1.00 40.06 692 SER A C 1
ATOM 5560 O O . SER A 1 692 ? 11.224 -28.111 -30.753 1.00 40.06 692 SER A O 1
ATOM 5562 N N . TYR A 1 693 ? 12.549 -29.781 -30.075 1.00 41.59 693 TYR A N 1
ATOM 5563 C CA . TYR A 1 693 ? 11.750 -30.865 -30.660 1.00 41.59 693 TYR A CA 1
ATOM 5564 C C . TYR A 1 693 ? 11.545 -31.992 -29.640 1.00 41.59 693 TYR A C 1
ATOM 5566 O O . TYR A 1 693 ? 12.212 -33.023 -29.678 1.00 41.59 693 TYR A O 1
ATOM 5574 N N . ALA A 1 694 ? 10.590 -31.803 -28.729 1.00 36.59 694 ALA A N 1
ATOM 5575 C CA . ALA A 1 694 ? 9.987 -32.916 -28.005 1.00 36.59 694 ALA A CA 1
ATOM 5576 C C . ALA A 1 694 ? 8.792 -33.438 -28.833 1.00 36.59 694 ALA A C 1
ATOM 5578 O O . ALA A 1 694 ? 7.841 -32.685 -29.056 1.00 36.59 694 ALA A O 1
ATOM 5579 N N . PRO A 1 695 ? 8.817 -34.686 -29.338 1.00 40.56 695 PRO A N 1
ATOM 5580 C CA . PRO A 1 695 ? 7.636 -35.301 -29.935 1.00 40.56 695 PRO A CA 1
ATOM 5581 C C . PRO A 1 695 ? 6.578 -35.565 -28.846 1.00 40.56 695 PRO A C 1
ATOM 5583 O O . PRO A 1 695 ? 6.941 -35.765 -27.684 1.00 40.56 695 PRO A O 1
ATOM 5586 N N . PRO A 1 696 ? 5.275 -35.594 -29.187 1.00 40.25 696 PRO A N 1
ATOM 5587 C CA . PRO A 1 696 ? 4.229 -35.894 -28.218 1.00 40.25 696 PRO A CA 1
ATOM 5588 C C . PRO A 1 696 ? 4.391 -37.343 -27.743 1.00 40.25 696 PRO A C 1
ATOM 5590 O O . PRO A 1 696 ? 4.158 -38.285 -28.501 1.00 40.25 696 PRO A O 1
ATOM 5593 N N . MET A 1 697 ? 4.833 -37.524 -26.499 1.00 34.62 697 MET A N 1
ATOM 5594 C CA . MET A 1 697 ? 4.874 -38.838 -25.861 1.00 34.62 697 MET A CA 1
ATOM 5595 C C . MET A 1 697 ? 3.439 -39.288 -25.541 1.00 34.62 697 MET A C 1
ATOM 5597 O O . MET A 1 697 ? 2.668 -38.504 -24.981 1.00 34.62 697 MET A O 1
ATOM 5601 N N . PRO A 1 698 ? 3.055 -40.524 -25.904 1.00 37.66 698 PRO A N 1
ATOM 5602 C CA . PRO A 1 698 ? 1.742 -41.069 -25.601 1.00 37.66 698 PRO A CA 1
ATOM 5603 C C . PRO A 1 698 ? 1.566 -41.272 -24.093 1.00 37.66 698 PRO A C 1
ATOM 5605 O O . PRO A 1 698 ? 2.494 -41.664 -23.386 1.00 37.66 698 PRO A O 1
ATOM 5608 N N . ALA A 1 699 ? 0.344 -41.026 -23.623 1.00 39.16 699 ALA A N 1
ATOM 5609 C CA . ALA A 1 699 ? -0.088 -41.411 -22.290 1.00 39.16 699 ALA A CA 1
ATOM 5610 C C . ALA A 1 699 ? 0.080 -42.931 -22.114 1.00 39.16 699 ALA A C 1
ATOM 5612 O O . ALA A 1 699 ? -0.325 -43.693 -22.994 1.00 39.16 699 ALA A O 1
ATOM 5613 N N . ASN A 1 700 ? 0.627 -43.328 -20.962 1.00 45.12 700 ASN A N 1
ATOM 5614 C CA . ASN A 1 700 ? 0.876 -44.695 -20.480 1.00 45.12 700 ASN A CA 1
ATOM 5615 C C . ASN A 1 700 ? 2.281 -45.234 -20.797 1.00 45.12 700 ASN A C 1
ATOM 5617 O O . ASN A 1 700 ? 2.489 -45.825 -21.850 1.00 45.12 700 ASN A O 1
ATOM 5621 N N . LEU A 1 701 ? 3.218 -45.060 -19.858 1.00 40.53 701 LEU A N 1
ATOM 5622 C CA . LEU A 1 701 ? 4.169 -46.071 -19.356 1.00 40.53 701 LEU A CA 1
ATOM 5623 C C . LEU A 1 701 ? 5.276 -45.353 -18.563 1.00 40.53 701 LEU A C 1
ATOM 5625 O O . LEU A 1 701 ? 6.264 -44.926 -19.144 1.00 40.53 701 LEU A O 1
ATOM 5629 N N . TYR A 1 702 ? 5.099 -45.213 -17.253 1.00 40.75 702 TYR A N 1
ATOM 5630 C CA . TYR A 1 702 ? 6.171 -45.292 -16.252 1.00 40.75 702 TYR A CA 1
ATOM 5631 C C . TYR A 1 702 ? 5.478 -45.535 -14.912 1.00 40.75 702 TYR A C 1
ATOM 5633 O O . TYR A 1 702 ? 5.190 -44.622 -14.148 1.00 40.75 702 TYR A O 1
ATOM 5641 N N . ASP A 1 703 ? 5.114 -46.799 -14.732 1.00 43.88 703 ASP A N 1
ATOM 5642 C CA . ASP A 1 703 ? 4.675 -47.377 -13.473 1.00 43.88 703 ASP A CA 1
ATOM 5643 C C . ASP A 1 703 ? 5.927 -48.058 -12.900 1.00 43.88 703 ASP A C 1
ATOM 5645 O O . ASP A 1 703 ? 6.279 -49.174 -13.291 1.00 43.88 703 ASP A O 1
ATOM 5649 N N . GLU A 1 704 ? 6.703 -47.315 -12.107 1.00 39.41 704 GLU A N 1
ATOM 5650 C CA . GLU A 1 704 ? 7.732 -47.905 -11.249 1.00 39.41 704 GLU A CA 1
ATOM 5651 C C . GLU A 1 704 ? 7.090 -48.175 -9.881 1.00 39.41 704 GLU A C 1
ATOM 5653 O O . GLU A 1 704 ? 6.575 -47.239 -9.263 1.00 39.41 704 GLU A O 1
ATOM 5658 N N . PRO A 1 705 ? 7.101 -49.431 -9.400 1.00 43.22 705 PRO A N 1
ATOM 5659 C CA . PRO A 1 705 ? 6.458 -49.797 -8.150 1.00 43.22 705 PRO A CA 1
ATOM 5660 C C . PRO A 1 705 ? 7.263 -49.211 -6.990 1.00 43.22 705 PRO A C 1
ATOM 5662 O O . PRO A 1 705 ? 8.346 -49.694 -6.654 1.00 43.22 705 PRO A O 1
ATOM 5665 N N . ARG A 1 706 ? 6.738 -48.148 -6.378 1.00 40.72 706 ARG A N 1
ATOM 5666 C CA . ARG A 1 706 ? 7.122 -47.778 -5.017 1.00 40.72 706 ARG A CA 1
ATOM 5667 C C . ARG A 1 706 ? 6.439 -48.756 -4.075 1.00 40.72 706 ARG A C 1
ATOM 5669 O O . ARG A 1 706 ? 5.220 -48.758 -3.970 1.00 40.72 706 ARG A O 1
ATOM 5676 N N . GLU A 1 707 ? 7.261 -49.584 -3.448 1.00 41.34 707 GLU A N 1
ATOM 5677 C CA . GLU A 1 707 ? 6.896 -50.446 -2.332 1.00 41.34 707 GLU A CA 1
ATOM 5678 C C . GLU A 1 707 ? 6.319 -49.583 -1.196 1.00 41.34 707 GLU A C 1
ATOM 5680 O O . GLU A 1 707 ? 7.033 -48.798 -0.575 1.00 41.34 707 GLU A O 1
ATOM 5685 N N . ASP A 1 708 ? 5.002 -49.674 -1.029 1.00 48.50 708 ASP A N 1
ATOM 5686 C CA . ASP A 1 708 ? 4.280 -49.841 0.232 1.00 48.50 708 ASP A CA 1
ATOM 5687 C C . ASP A 1 708 ? 4.859 -49.119 1.468 1.00 48.50 708 ASP A C 1
ATOM 5689 O O . ASP A 1 708 ? 5.506 -49.717 2.326 1.00 48.50 708 ASP A O 1
ATOM 5693 N N . GLU A 1 709 ? 4.523 -47.833 1.605 1.00 45.50 709 GLU A N 1
ATOM 5694 C CA . GLU A 1 709 ? 4.249 -47.234 2.916 1.00 45.50 709 GLU A CA 1
ATOM 5695 C C . GLU A 1 709 ? 2.747 -46.934 2.985 1.00 45.50 709 GLU A C 1
ATOM 5697 O O . GLU A 1 709 ? 2.281 -45.934 2.445 1.00 45.50 709 GLU A O 1
ATOM 5702 N N . ASP A 1 710 ? 2.008 -47.866 3.591 1.00 48.09 710 ASP A N 1
ATOM 5703 C CA . ASP A 1 710 ? 0.687 -47.773 4.231 1.00 48.09 710 ASP A CA 1
ATOM 5704 C C . ASP A 1 710 ? 0.004 -46.382 4.231 1.00 48.09 710 ASP A C 1
ATOM 5706 O O . ASP A 1 710 ? -0.165 -45.745 5.272 1.00 48.09 710 ASP A O 1
ATOM 5710 N N . TYR A 1 711 ? -0.439 -45.917 3.059 1.00 47.22 711 TYR A N 1
ATOM 5711 C CA . TYR A 1 711 ? -1.315 -44.747 2.890 1.00 47.22 711 TYR A CA 1
ATOM 5712 C C . TYR A 1 711 ? -2.721 -45.167 2.433 1.00 47.22 711 TYR A C 1
ATOM 5714 O O . TYR A 1 711 ? -3.425 -44.424 1.748 1.00 47.22 711 TYR A O 1
ATOM 5722 N N . GLU A 1 712 ? -3.137 -46.379 2.799 1.00 49.97 712 GLU A N 1
ATOM 5723 C CA . GLU A 1 712 ? -4.541 -46.773 2.755 1.00 49.97 712 GLU A CA 1
ATOM 5724 C C . GLU A 1 712 ? -5.215 -46.378 4.079 1.00 49.97 712 GLU A C 1
ATOM 5726 O O . GLU A 1 712 ? -4.630 -46.520 5.148 1.00 49.97 712 GLU A O 1
ATOM 5731 N N . GLU A 1 713 ? -6.461 -45.896 3.988 1.00 46.28 713 GLU A N 1
ATOM 5732 C CA . GLU A 1 713 ? -7.397 -45.709 5.117 1.00 46.28 713 GLU A CA 1
ATOM 5733 C C . GLU A 1 713 ? -7.433 -44.328 5.826 1.00 46.28 713 GLU A C 1
ATOM 5735 O O . GLU A 1 713 ? -7.701 -44.224 7.017 1.00 46.28 713 GLU A O 1
ATOM 5740 N N . PHE A 1 714 ? -7.279 -43.221 5.083 1.00 44.31 714 PHE A N 1
ATOM 5741 C CA . PHE A 1 714 ? -7.880 -41.912 5.454 1.00 44.31 714 PHE A CA 1
ATOM 5742 C C . PHE A 1 714 ? -8.866 -41.387 4.391 1.00 44.31 714 PHE A C 1
ATOM 5744 O O . PHE A 1 714 ? -9.166 -40.197 4.321 1.00 44.31 714 PHE A O 1
ATOM 5751 N N . ALA A 1 715 ? -9.396 -42.283 3.552 1.00 47.81 715 ALA A N 1
ATOM 5752 C CA . ALA A 1 715 ? -10.482 -41.978 2.616 1.00 47.81 715 ALA A CA 1
ATOM 5753 C C . ALA A 1 715 ? -11.878 -42.012 3.279 1.00 47.81 715 ALA A C 1
ATOM 5755 O O . ALA A 1 715 ? -12.891 -41.959 2.577 1.00 47.81 715 ALA A O 1
ATOM 5756 N N . ASP A 1 716 ? -11.930 -42.086 4.611 1.00 46.00 716 ASP A N 1
ATOM 5757 C CA . ASP A 1 716 ? -13.161 -42.049 5.392 1.00 46.00 716 ASP A CA 1
ATOM 5758 C C . ASP A 1 716 ? -13.729 -40.623 5.428 1.00 46.00 716 ASP A C 1
ATOM 5760 O O . ASP A 1 716 ? -13.153 -39.708 6.013 1.00 46.00 716 ASP A O 1
ATOM 5764 N N . GLU A 1 717 ? -14.866 -40.456 4.749 1.00 59.06 717 GLU A N 1
ATOM 5765 C CA . GLU A 1 717 ? -15.861 -39.393 4.940 1.00 59.06 717 GLU A CA 1
ATOM 5766 C C . GLU A 1 717 ? -15.305 -37.985 5.218 1.00 59.06 717 GLU A C 1
ATOM 5768 O O . GLU A 1 717 ? -15.618 -37.354 6.228 1.00 59.06 717 GLU A O 1
ATOM 5773 N N . VAL A 1 718 ? -14.540 -37.416 4.279 1.00 60.75 718 VAL A N 1
ATOM 5774 C CA . VAL A 1 718 ? -14.329 -35.959 4.279 1.00 60.75 718 VAL A CA 1
ATOM 5775 C C . VAL A 1 718 ? -15.691 -35.300 4.042 1.00 60.75 718 VAL A C 1
ATOM 5777 O O . VAL A 1 718 ? -16.202 -35.282 2.920 1.00 60.75 718 VAL A O 1
ATOM 5780 N N . ALA A 1 719 ? -16.302 -34.823 5.127 1.00 71.56 719 ALA A N 1
ATOM 5781 C CA . ALA A 1 719 ? -17.661 -34.303 5.157 1.00 71.56 719 ALA A CA 1
ATOM 5782 C C . ALA A 1 719 ? -17.856 -33.201 4.106 1.00 71.56 719 ALA A C 1
ATOM 5784 O O . ALA A 1 719 ? -17.264 -32.131 4.183 1.00 71.56 719 ALA A O 1
ATOM 5785 N N . THR A 1 720 ? -18.707 -33.429 3.109 1.00 86.62 720 THR A N 1
ATOM 5786 C CA . THR A 1 720 ? -19.064 -32.381 2.150 1.00 86.62 720 THR A CA 1
ATOM 5787 C C . THR A 1 720 ? -20.024 -31.392 2.808 1.00 86.62 720 THR A C 1
ATOM 5789 O O . THR A 1 720 ? -21.139 -31.776 3.165 1.00 86.62 720 THR A O 1
ATOM 5792 N N . SER A 1 721 ? -19.629 -30.123 2.936 1.00 91.50 721 SER A N 1
ATOM 5793 C CA . SER A 1 721 ? -20.505 -29.054 3.434 1.00 91.50 721 SER A CA 1
ATOM 5794 C C . SER A 1 721 ? -20.883 -28.078 2.303 1.00 91.50 721 SER A C 1
ATOM 5796 O O . SER A 1 721 ? -20.111 -27.169 1.987 1.00 91.50 721 SER A O 1
ATOM 5798 N N . PRO A 1 722 ? -22.080 -28.213 1.686 1.00 91.81 722 PRO A N 1
ATOM 5799 C CA . PRO A 1 722 ? -22.540 -27.292 0.634 1.00 91.81 722 PRO A CA 1
ATOM 5800 C C . PRO A 1 722 ? -22.744 -25.854 1.140 1.00 91.81 722 PRO A C 1
ATOM 5802 O O . PRO A 1 722 ? -22.866 -24.914 0.358 1.00 91.81 722 PRO A O 1
ATOM 5805 N N . GLU A 1 723 ? -22.771 -25.662 2.458 1.00 94.31 723 GLU A N 1
ATOM 5806 C CA . GLU A 1 723 ? -22.777 -24.341 3.087 1.00 94.31 723 GLU A CA 1
ATOM 5807 C C . GLU A 1 723 ? -21.453 -23.590 2.887 1.00 94.31 723 GLU A C 1
ATOM 5809 O O . GLU A 1 723 ? -21.457 -22.362 2.876 1.00 94.31 723 GLU A O 1
ATOM 5814 N N . LEU A 1 724 ? -20.338 -24.306 2.692 1.00 95.69 724 LEU A N 1
ATOM 5815 C CA . LEU A 1 724 ? -19.002 -23.719 2.568 1.00 95.69 724 LEU A CA 1
ATOM 5816 C C . LEU A 1 724 ? -18.462 -23.734 1.147 1.00 95.69 724 LEU A C 1
ATOM 5818 O O . LEU A 1 724 ? -17.874 -22.747 0.713 1.00 95.69 724 LEU A O 1
ATOM 5822 N N . LEU A 1 725 ? -18.615 -24.857 0.447 1.00 97.19 725 LEU A N 1
ATOM 5823 C CA . LEU A 1 725 ? -18.020 -25.066 -0.867 1.00 97.19 725 LEU A CA 1
ATOM 5824 C C . LEU A 1 725 ? -19.060 -25.623 -1.830 1.00 97.19 725 LEU A C 1
ATOM 5826 O O . LEU A 1 725 ? -19.697 -26.647 -1.577 1.00 97.19 725 LEU A O 1
ATOM 5830 N N . VAL A 1 726 ? -19.183 -24.959 -2.970 1.00 97.69 726 VAL A N 1
ATOM 5831 C CA . VAL A 1 726 ? -20.011 -25.404 -4.089 1.00 97.69 726 VAL A CA 1
ATOM 5832 C C . VAL A 1 726 ? -19.219 -25.255 -5.374 1.00 97.69 726 VAL A C 1
ATOM 5834 O O . VAL A 1 726 ? -18.286 -24.465 -5.451 1.00 97.69 726 VAL A O 1
ATOM 5837 N N . GLU A 1 727 ? -19.554 -26.024 -6.391 1.00 97.81 727 GLU A N 1
ATOM 5838 C CA . GLU A 1 727 ? -18.881 -25.972 -7.679 1.00 97.81 727 GLU A CA 1
ATOM 5839 C C . GLU A 1 727 ? -19.917 -25.783 -8.774 1.00 97.81 727 GLU A C 1
ATOM 5841 O O . GLU A 1 727 ? -20.947 -26.457 -8.791 1.00 97.81 727 GLU A O 1
ATOM 5846 N N . ILE A 1 728 ? -19.661 -24.835 -9.671 1.00 97.94 728 ILE A N 1
ATOM 5847 C CA . ILE A 1 728 ? -20.490 -24.647 -10.857 1.00 97.94 728 ILE A CA 1
ATOM 5848 C C . ILE A 1 728 ? -19.837 -25.404 -12.003 1.00 97.94 728 ILE A C 1
ATOM 5850 O O . ILE A 1 728 ? -18.668 -25.182 -12.321 1.00 97.94 728 ILE A O 1
ATOM 5854 N N . VAL A 1 729 ? -20.614 -26.294 -12.614 1.00 97.50 729 VAL A N 1
ATOM 5855 C CA . VAL A 1 729 ? -20.212 -27.101 -13.767 1.00 97.50 729 VAL A CA 1
ATOM 5856 C C . VAL A 1 729 ? -21.151 -26.856 -14.942 1.00 97.50 729 VAL A C 1
ATOM 5858 O O . VAL A 1 729 ? -22.291 -26.423 -14.767 1.00 97.50 729 VAL A O 1
ATOM 5861 N N . ASP A 1 730 ? -20.684 -27.181 -16.146 1.00 96.44 730 ASP A N 1
ATOM 5862 C CA . ASP A 1 730 ? -21.448 -27.106 -17.397 1.00 96.44 730 ASP A CA 1
ATOM 5863 C C . ASP A 1 730 ? -21.922 -25.686 -17.794 1.00 96.44 730 ASP A C 1
ATOM 5865 O O . ASP A 1 730 ? -22.832 -25.552 -18.612 1.00 96.44 730 ASP A O 1
ATOM 5869 N N . CYS A 1 731 ? -21.325 -24.612 -17.259 1.00 95.31 731 CYS A N 1
ATOM 5870 C CA . CYS A 1 731 ? -21.607 -23.245 -17.706 1.00 95.31 731 CYS A CA 1
ATOM 5871 C C . CYS A 1 731 ? -20.975 -22.975 -19.077 1.00 95.31 731 CYS A C 1
ATOM 5873 O O . CYS A 1 731 ? -19.837 -23.380 -19.343 1.00 95.31 731 CYS A O 1
ATOM 5875 N N . GLN A 1 732 ? -21.715 -22.279 -19.948 1.00 94.06 732 GLN A N 1
ATOM 5876 C CA . GLN A 1 732 ? -21.220 -21.867 -21.267 1.00 94.06 732 GLN A CA 1
ATOM 5877 C C . GLN A 1 732 ? -20.034 -20.911 -21.145 1.00 94.06 732 GLN A C 1
ATOM 5879 O O . GLN A 1 732 ? -19.075 -21.017 -21.915 1.00 94.06 732 GLN A O 1
ATOM 5884 N N . ASP A 1 733 ? -20.079 -20.020 -20.154 1.00 93.81 733 ASP A N 1
ATOM 5885 C CA . ASP A 1 733 ? -18.922 -19.226 -19.787 1.00 93.81 733 ASP A CA 1
ATOM 5886 C C . ASP A 1 733 ? -17.943 -20.086 -18.982 1.00 93.81 733 ASP A C 1
ATOM 5888 O O . ASP A 1 733 ? -18.152 -20.404 -17.808 1.00 93.81 733 ASP A O 1
ATOM 5892 N N . LYS A 1 734 ? -16.835 -20.454 -19.631 1.00 93.25 734 LYS A N 1
ATOM 5893 C CA . LYS A 1 734 ? -15.777 -21.260 -19.019 1.00 93.25 734 LYS A CA 1
ATOM 5894 C C . LYS A 1 734 ? -15.170 -20.595 -17.787 1.00 93.25 734 LYS A C 1
ATOM 5896 O O . LYS A 1 734 ? -14.694 -21.324 -16.924 1.00 93.25 734 LYS A O 1
ATOM 5901 N N . MET A 1 735 ? -15.212 -19.265 -17.697 1.00 92.12 735 MET A N 1
ATOM 5902 C CA . MET A 1 735 ? -14.696 -18.514 -16.551 1.00 92.12 735 MET A CA 1
ATOM 5903 C C . MET A 1 735 ? -15.589 -18.656 -15.311 1.00 92.12 735 MET A C 1
ATOM 5905 O O . MET A 1 735 ? -15.113 -18.468 -14.198 1.00 92.12 735 MET A O 1
ATOM 5909 N N . THR A 1 736 ? -16.866 -19.026 -15.474 1.00 94.94 736 THR A N 1
ATOM 5910 C CA . THR A 1 736 ? -17.786 -19.302 -14.355 1.00 94.94 736 THR A CA 1
ATOM 5911 C C . THR A 1 736 ? -17.611 -20.706 -13.790 1.00 94.94 736 THR A C 1
ATOM 5913 O O . THR A 1 736 ? -17.973 -20.954 -12.641 1.00 94.94 736 THR A O 1
ATOM 5916 N N . ASN A 1 737 ? -17.074 -21.640 -14.578 1.00 95.25 737 ASN A N 1
ATOM 5917 C CA . ASN A 1 737 ? -16.887 -23.008 -14.115 1.00 95.25 737 ASN A CA 1
ATOM 5918 C C . ASN A 1 737 ? -15.762 -23.067 -13.080 1.00 95.25 737 ASN A C 1
ATOM 5920 O O . ASN A 1 737 ? -14.629 -22.667 -13.349 1.00 95.25 737 ASN A O 1
ATOM 5924 N N . GLY A 1 738 ? -16.066 -23.606 -11.904 1.00 96.81 738 GLY A N 1
ATOM 5925 C CA . GLY A 1 738 ? -15.090 -23.749 -10.835 1.00 96.81 738 GLY A CA 1
ATOM 5926 C C . GLY A 1 738 ? -15.702 -23.765 -9.445 1.00 96.81 738 GLY A C 1
ATOM 5927 O O . GLY A 1 738 ? -16.921 -23.741 -9.262 1.00 96.81 738 GLY A O 1
ATOM 5928 N N . THR A 1 739 ? -14.820 -23.830 -8.452 1.00 97.81 739 THR A N 1
ATOM 5929 C CA . THR A 1 739 ? -15.189 -23.892 -7.040 1.00 97.81 739 THR A CA 1
ATOM 5930 C C . THR A 1 739 ? -15.466 -22.500 -6.493 1.00 97.81 739 THR A C 1
ATOM 5932 O O . THR A 1 739 ? -14.626 -21.607 -6.584 1.00 97.81 739 THR A O 1
ATOM 5935 N N . PHE A 1 740 ? -16.625 -22.337 -5.877 1.00 98.12 740 PHE A N 1
ATOM 5936 C CA . PHE A 1 740 ? -17.033 -21.166 -5.127 1.00 98.12 740 PHE A CA 1
ATOM 5937 C C . PHE A 1 740 ? -16.953 -21.470 -3.630 1.00 98.12 740 PHE A C 1
ATOM 5939 O O . PHE A 1 740 ? -17.459 -22.493 -3.164 1.00 98.12 740 PHE A O 1
ATOM 5946 N N . ALA A 1 741 ? -16.332 -20.567 -2.875 1.00 98.00 741 ALA A N 1
ATOM 5947 C CA . ALA A 1 741 ? -16.206 -20.663 -1.427 1.00 98.00 741 ALA A CA 1
ATOM 5948 C C . ALA A 1 741 ? -17.049 -19.608 -0.722 1.00 98.00 741 ALA A C 1
ATOM 5950 O O . ALA A 1 741 ? -17.174 -18.481 -1.196 1.00 98.00 741 ALA A O 1
ATOM 5951 N N . TRP A 1 742 ? -17.620 -19.975 0.417 1.00 97.88 742 TRP A N 1
ATOM 5952 C CA . TRP A 1 742 ? -18.411 -19.091 1.260 1.00 97.88 742 TRP A CA 1
ATOM 5953 C C . TRP A 1 742 ? -17.576 -17.900 1.733 1.00 97.88 742 TRP A C 1
ATOM 5955 O O . TRP A 1 742 ? -16.496 -18.077 2.295 1.00 97.88 742 TRP A O 1
ATOM 5965 N N . VAL A 1 743 ? -18.089 -16.687 1.522 1.00 97.38 743 VAL A N 1
ATOM 5966 C CA . VAL A 1 743 ? -17.434 -15.439 1.960 1.00 97.38 743 VAL A CA 1
ATOM 5967 C C . VAL A 1 743 ? -18.246 -14.721 3.031 1.00 97.38 743 VAL A C 1
ATOM 5969 O O . VAL A 1 743 ? -17.684 -14.001 3.852 1.00 97.38 743 VAL A O 1
ATOM 5972 N N . GLY A 1 744 ? -19.562 -14.909 3.051 1.00 96.69 744 GLY A N 1
ATOM 5973 C CA . GLY A 1 744 ? -20.425 -14.251 4.018 1.00 96.69 744 GLY A CA 1
ATOM 5974 C C . GLY A 1 744 ? -21.893 -14.579 3.804 1.00 96.69 744 GLY A C 1
ATOM 5975 O O . GLY A 1 744 ? -22.255 -15.528 3.108 1.00 96.69 744 GLY A O 1
ATOM 5976 N N . SER A 1 745 ? -22.758 -13.773 4.413 1.00 94.94 745 SER A N 1
ATOM 5977 C CA . SER A 1 745 ? -24.208 -13.899 4.284 1.00 94.94 745 SER A CA 1
ATOM 5978 C C . SER A 1 745 ? -24.854 -12.568 3.909 1.00 94.94 745 SER A C 1
ATOM 5980 O O . SER A 1 745 ? -24.588 -11.556 4.555 1.00 94.94 745 SER A O 1
ATOM 5982 N N . GLY A 1 746 ? -25.733 -12.580 2.907 1.00 89.44 746 GLY A N 1
ATOM 5983 C CA . GLY A 1 746 ? -26.546 -11.445 2.468 1.00 89.44 746 GLY A CA 1
ATOM 5984 C C . GLY A 1 746 ? -28.021 -11.843 2.435 1.00 89.44 746 GLY A C 1
ATOM 5985 O O . GLY A 1 746 ? -28.351 -12.951 2.023 1.00 89.44 746 GLY A O 1
ATOM 5986 N N . ASN A 1 747 ? -28.917 -10.978 2.920 1.00 86.94 747 ASN A N 1
ATOM 5987 C CA . ASN A 1 747 ? -30.362 -11.260 3.005 1.00 86.94 747 ASN A CA 1
ATOM 5988 C C . ASN A 1 747 ? -30.700 -12.588 3.722 1.00 86.94 747 ASN A C 1
ATOM 5990 O O . ASN A 1 747 ? -31.644 -13.285 3.359 1.00 86.94 747 ASN A O 1
ATOM 5994 N N . GLY A 1 748 ? -29.902 -12.960 4.733 1.00 90.38 748 GLY A N 1
ATOM 5995 C CA . GLY A 1 748 ? -30.078 -14.202 5.497 1.00 90.38 748 GLY A CA 1
ATOM 5996 C C . GLY A 1 748 ? -29.643 -15.483 4.774 1.00 90.38 748 GLY A C 1
ATOM 5997 O O . GLY A 1 748 ? -29.883 -16.568 5.293 1.00 90.38 748 GLY A O 1
ATOM 5998 N N . ARG A 1 749 ? -29.004 -15.379 3.603 1.00 93.94 749 ARG A N 1
ATOM 5999 C CA . ARG A 1 749 ? -28.520 -16.510 2.797 1.00 93.94 749 ARG A CA 1
ATOM 6000 C C . ARG A 1 749 ? -27.009 -16.413 2.584 1.00 93.94 749 ARG A C 1
ATOM 6002 O O . ARG A 1 749 ? -26.478 -15.301 2.595 1.00 93.94 749 ARG A O 1
ATOM 6009 N N . PRO A 1 750 ? -26.294 -17.537 2.415 1.00 95.94 750 PRO A N 1
ATOM 6010 C CA . PRO A 1 750 ? -24.871 -17.486 2.111 1.00 95.94 750 PRO A CA 1
ATOM 6011 C C . PRO A 1 750 ? -24.636 -16.844 0.741 1.00 95.94 750 PRO A C 1
ATOM 6013 O O . PRO A 1 750 ? -25.471 -16.958 -0.152 1.00 95.94 750 PRO A O 1
ATOM 6016 N N . PHE A 1 751 ? -23.495 -16.189 0.566 1.00 96.12 751 PHE A N 1
ATOM 6017 C CA . PHE A 1 751 ? -22.965 -15.882 -0.757 1.00 96.12 751 PHE A CA 1
ATOM 6018 C C . PHE A 1 751 ? -21.530 -16.383 -0.861 1.00 96.12 751 PHE A C 1
ATOM 6020 O O . PHE A 1 751 ? -20.790 -16.462 0.127 1.00 96.12 751 PHE A O 1
ATOM 6027 N N . TYR A 1 752 ? -21.151 -16.735 -2.080 1.00 98.12 752 TYR A N 1
ATOM 6028 C CA . TYR A 1 752 ? -19.912 -17.429 -2.367 1.00 98.12 752 TYR A CA 1
ATOM 6029 C C . TYR A 1 752 ? -19.088 -16.642 -3.385 1.00 98.12 752 TYR A C 1
ATOM 6031 O O . TYR A 1 752 ? -19.645 -15.949 -4.234 1.00 98.12 752 TYR A O 1
ATOM 6039 N N . ARG A 1 753 ? -17.764 -16.774 -3.324 1.00 97.62 753 ARG A N 1
ATOM 6040 C CA . ARG A 1 753 ? -16.809 -16.217 -4.286 1.00 97.62 753 ARG A CA 1
ATOM 6041 C C . ARG A 1 753 ? -16.111 -17.336 -5.046 1.00 97.62 753 ARG A C 1
ATOM 6043 O O . ARG A 1 753 ? -15.634 -18.288 -4.432 1.00 97.62 753 ARG A O 1
ATOM 6050 N N . LEU A 1 754 ? -15.994 -17.187 -6.361 1.00 97.81 754 LEU A N 1
ATOM 6051 C CA . LEU A 1 754 ? -15.201 -18.060 -7.218 1.00 97.81 754 LEU A CA 1
ATOM 6052 C C . LEU A 1 754 ? -13.724 -18.030 -6.798 1.00 97.81 754 LEU A C 1
ATOM 6054 O O . LEU A 1 754 ? -13.121 -16.962 -6.658 1.00 97.81 754 LEU A O 1
ATOM 6058 N N . LEU A 1 755 ? -13.128 -19.210 -6.637 1.00 97.00 755 LEU A N 1
ATOM 6059 C CA . LEU A 1 755 ? -11.715 -19.400 -6.317 1.00 97.00 755 LEU A CA 1
ATOM 6060 C C . LEU A 1 755 ? -10.838 -19.242 -7.570 1.00 97.00 755 LEU A C 1
ATOM 6062 O O . LEU A 1 755 ? -10.179 -20.180 -8.020 1.00 97.00 755 LEU A O 1
ATOM 6066 N N . GLY A 1 756 ? -10.860 -18.042 -8.147 1.00 91.75 756 GLY A N 1
ATOM 6067 C CA . GLY A 1 756 ? -10.076 -17.644 -9.311 1.00 91.75 756 GLY A CA 1
ATOM 6068 C C . GLY A 1 756 ? -9.431 -16.263 -9.135 1.00 91.75 756 GLY A C 1
ATOM 6069 O O . GLY A 1 756 ? -9.729 -15.554 -8.166 1.00 91.75 756 GLY A O 1
ATOM 6070 N N . PRO A 1 757 ? -8.532 -15.874 -10.061 1.00 88.06 757 PRO A N 1
ATOM 6071 C CA . PRO A 1 757 ? -7.901 -14.554 -10.042 1.00 88.06 757 PRO A CA 1
ATOM 6072 C C . PRO A 1 757 ? -8.929 -13.432 -10.243 1.00 88.06 757 PRO A C 1
ATOM 6074 O O . PRO A 1 757 ? -8.853 -12.396 -9.583 1.00 88.06 757 PRO A O 1
ATOM 6077 N N . GLU A 1 758 ? -9.920 -13.661 -11.106 1.00 91.88 758 GLU A N 1
ATOM 6078 C CA . GLU A 1 758 ? -11.027 -12.739 -11.341 1.00 91.88 758 GLU A CA 1
ATOM 6079 C C . GLU A 1 758 ? -12.186 -13.057 -10.380 1.00 91.88 758 GLU A C 1
ATOM 6081 O O . GLU A 1 758 ? -12.651 -14.201 -10.333 1.00 91.88 758 GLU A O 1
ATOM 6086 N N . PRO A 1 759 ? -12.639 -12.086 -9.566 1.00 94.62 759 PRO A N 1
ATOM 6087 C CA . PRO A 1 759 ? -13.730 -12.308 -8.632 1.00 94.62 759 PRO A CA 1
ATOM 6088 C C . PRO A 1 759 ? -15.053 -12.481 -9.377 1.00 94.62 759 PRO A C 1
ATOM 6090 O O . PRO A 1 759 ? -15.445 -11.630 -10.167 1.00 94.62 759 PRO A O 1
ATOM 6093 N N . ARG A 1 760 ? -15.770 -13.557 -9.056 1.00 96.88 760 ARG A N 1
ATOM 6094 C CA . ARG A 1 760 ? -17.187 -13.734 -9.382 1.00 96.88 760 ARG A CA 1
ATOM 6095 C C . ARG A 1 760 ? -17.930 -14.191 -8.150 1.00 96.88 760 ARG A C 1
ATOM 6097 O O . ARG A 1 760 ? -17.388 -14.950 -7.346 1.00 96.88 760 ARG A O 1
ATOM 6104 N N . TYR A 1 761 ? -19.164 -13.742 -8.010 1.00 97.75 761 TYR A N 1
ATOM 6105 C CA . TYR A 1 761 ? -19.966 -13.959 -6.821 1.00 97.75 761 TYR A CA 1
ATOM 6106 C C . TYR A 1 761 ? -21.218 -14.744 -7.165 1.00 97.75 761 TYR A C 1
ATOM 6108 O O . TYR A 1 761 ? -21.937 -14.378 -8.088 1.00 97.75 761 TYR A O 1
ATOM 6116 N N . LEU A 1 762 ? -21.479 -15.796 -6.392 1.00 97.69 762 LEU A N 1
ATOM 6117 C CA . LEU A 1 762 ? -22.723 -16.553 -6.402 1.00 97.69 762 LEU A CA 1
ATOM 6118 C C . LEU A 1 762 ? -23.552 -16.123 -5.189 1.00 97.69 762 LEU A C 1
ATOM 6120 O O . LEU A 1 762 ? -23.185 -16.424 -4.051 1.00 97.69 762 LEU A O 1
ATOM 6124 N N . TYR A 1 763 ? -24.653 -15.413 -5.413 1.00 96.56 763 TYR A N 1
ATOM 6125 C CA . TYR A 1 763 ? -25.485 -14.859 -4.343 1.00 96.56 763 TYR A CA 1
ATOM 6126 C C . TYR A 1 763 ? -26.971 -14.941 -4.681 1.00 96.56 763 TYR A C 1
ATOM 6128 O O . TYR A 1 763 ? -27.356 -15.010 -5.843 1.00 96.56 763 TYR A O 1
ATOM 6136 N N . TYR A 1 764 ? -27.824 -14.952 -3.660 1.00 95.31 764 TYR A N 1
ATOM 6137 C CA . TYR A 1 764 ? -29.269 -14.955 -3.859 1.00 95.31 764 TYR A CA 1
ATOM 6138 C C . TYR A 1 764 ? -29.795 -13.528 -4.047 1.00 95.31 764 TYR A C 1
ATOM 6140 O O . TYR A 1 764 ? -29.525 -12.656 -3.214 1.00 95.31 764 TYR A O 1
ATOM 6148 N N . ALA A 1 765 ? -30.580 -13.304 -5.099 1.00 94.12 765 ALA A N 1
ATOM 6149 C CA . ALA A 1 765 ? -31.208 -12.020 -5.389 1.00 94.12 765 ALA A CA 1
ATOM 6150 C C . ALA A 1 765 ? -32.712 -12.182 -5.649 1.00 94.12 765 ALA A C 1
ATOM 6152 O O . ALA A 1 765 ? -33.161 -13.143 -6.275 1.00 94.12 765 ALA A O 1
ATOM 6153 N N . GLU A 1 766 ? -33.485 -11.212 -5.162 1.00 91.69 766 GLU A N 1
ATOM 6154 C CA . GLU A 1 766 ? -34.944 -11.134 -5.298 1.00 91.69 766 GLU A CA 1
ATOM 6155 C C . GLU A 1 766 ? -35.326 -9.722 -5.767 1.00 91.69 766 GLU A C 1
ATOM 6157 O O . GLU A 1 766 ? -36.024 -8.979 -5.083 1.00 91.69 766 GLU A O 1
ATOM 6162 N N . VAL A 1 767 ? -34.769 -9.312 -6.914 1.00 84.31 767 VAL A N 1
ATOM 6163 C CA . VAL A 1 767 ? -35.024 -7.985 -7.512 1.00 84.31 767 VAL A CA 1
ATOM 6164 C C . VAL A 1 767 ? -36.478 -7.882 -7.990 1.00 84.31 767 VAL A C 1
ATOM 6166 O O . VAL A 1 767 ? -37.141 -6.872 -7.771 1.00 84.31 767 VAL A O 1
ATOM 6169 N N . ASP A 1 768 ? -36.989 -8.962 -8.583 1.00 85.62 768 ASP A N 1
ATOM 6170 C CA . ASP A 1 768 ? -38.380 -9.135 -9.000 1.00 85.62 768 ASP A CA 1
ATOM 6171 C C . ASP A 1 768 ? -38.830 -10.556 -8.598 1.00 85.62 768 ASP A C 1
ATOM 6173 O O . ASP A 1 768 ? -38.048 -11.499 -8.772 1.00 85.62 768 ASP A O 1
ATOM 6177 N N . PRO A 1 769 ? -40.062 -10.760 -8.085 1.00 84.38 769 PRO A N 1
ATOM 6178 C CA . PRO A 1 769 ? -40.595 -12.090 -7.768 1.00 84.38 769 PRO A CA 1
ATOM 6179 C C . PRO A 1 769 ? -40.477 -13.115 -8.907 1.00 84.38 769 PRO A C 1
ATOM 6181 O O . PRO A 1 769 ? -40.428 -14.319 -8.663 1.00 84.38 769 PRO A O 1
ATOM 6184 N N . THR A 1 770 ? -40.445 -12.656 -10.160 1.00 87.94 770 THR A N 1
ATOM 6185 C CA . THR A 1 770 ? -40.281 -13.513 -11.343 1.00 87.94 770 THR A CA 1
ATOM 6186 C C . THR A 1 770 ? -38.836 -13.967 -11.581 1.00 87.94 770 THR A C 1
ATOM 6188 O O . THR A 1 770 ? -38.631 -14.995 -12.231 1.00 87.94 770 THR A O 1
ATOM 6191 N N . TRP A 1 771 ? -37.865 -13.262 -10.996 1.00 90.44 771 TRP A N 1
ATOM 6192 C CA . TRP A 1 771 ? -36.419 -13.462 -11.147 1.00 90.44 771 TRP A CA 1
ATOM 6193 C C . TRP A 1 771 ? -35.718 -13.893 -9.845 1.00 90.44 771 TRP A C 1
ATOM 6195 O O . TRP A 1 771 ? -34.488 -13.888 -9.745 1.00 90.44 771 TRP A O 1
ATOM 6205 N N . ALA A 1 772 ? -36.492 -14.297 -8.837 1.00 93.06 772 ALA A N 1
ATOM 6206 C CA . ALA A 1 772 ? -35.960 -14.824 -7.588 1.00 93.06 772 ALA A CA 1
ATOM 6207 C C . ALA A 1 772 ? -35.104 -16.082 -7.839 1.00 93.06 772 ALA A C 1
ATOM 6209 O O . ALA A 1 772 ? -35.551 -17.056 -8.458 1.00 93.06 772 ALA A O 1
ATOM 6210 N N . GLY A 1 773 ? -33.854 -16.061 -7.374 1.00 95.06 773 GLY A N 1
ATOM 6211 C CA . GLY A 1 773 ? -32.938 -17.187 -7.539 1.00 95.06 773 GLY A CA 1
ATOM 6212 C C . GLY A 1 773 ? -31.506 -16.878 -7.130 1.00 95.06 773 GLY A C 1
ATOM 6213 O O . GLY A 1 773 ? -31.222 -15.854 -6.507 1.00 95.06 773 GLY A O 1
ATOM 6214 N N . TRP A 1 774 ? -30.596 -17.778 -7.493 1.00 96.19 774 TRP A N 1
ATOM 6215 C CA . TRP A 1 774 ? -29.159 -17.611 -7.286 1.00 96.19 774 TRP A CA 1
ATOM 6216 C C . TRP A 1 774 ? -28.505 -17.079 -8.550 1.00 96.19 774 TRP A C 1
ATOM 6218 O O . TRP A 1 774 ? -28.703 -17.617 -9.632 1.00 96.19 774 TRP A O 1
ATOM 6228 N N . TRP A 1 775 ? -27.739 -16.014 -8.406 1.00 96.50 775 TRP A N 1
ATOM 6229 C CA . TRP A 1 775 ? -27.140 -15.260 -9.492 1.00 96.50 775 TRP A CA 1
ATOM 6230 C C . TRP A 1 775 ? -25.631 -15.411 -9.409 1.00 96.50 775 TRP A C 1
ATOM 6232 O O . TRP A 1 775 ? -25.061 -15.290 -8.324 1.00 96.50 775 TRP A O 1
ATOM 6242 N N . VAL A 1 776 ? -24.989 -15.650 -10.548 1.00 97.25 776 VAL A N 1
ATOM 6243 C CA . VAL A 1 776 ? -23.548 -15.467 -10.713 1.00 97.25 776 VAL A CA 1
ATOM 6244 C C . VAL A 1 776 ? -23.329 -14.123 -11.380 1.00 97.25 776 VAL A C 1
ATOM 6246 O O . VAL A 1 776 ? -23.808 -13.921 -12.490 1.00 97.25 776 VAL A O 1
ATOM 6249 N N . ALA A 1 777 ? -22.585 -13.225 -10.744 1.00 96.56 777 ALA A N 1
ATOM 6250 C CA . ALA A 1 777 ? -22.205 -11.945 -11.338 1.00 96.56 777 ALA A CA 1
ATOM 6251 C C . ALA A 1 777 ? -20.750 -11.594 -11.013 1.00 96.56 777 ALA A C 1
ATOM 6253 O O . ALA A 1 777 ? -20.193 -12.067 -10.019 1.00 96.56 777 ALA A O 1
ATOM 6254 N N . ASP A 1 778 ? -20.142 -10.725 -11.819 1.00 95.62 778 ASP A N 1
ATOM 6255 C CA . ASP A 1 778 ? -18.767 -10.255 -11.590 1.00 95.62 778 ASP A CA 1
ATOM 6256 C C . ASP A 1 778 ? -18.658 -9.404 -10.312 1.00 95.62 778 ASP A C 1
ATOM 6258 O O . ASP A 1 778 ? -17.625 -9.376 -9.643 1.00 95.62 778 ASP A O 1
ATOM 6262 N N . LYS A 1 779 ? -19.747 -8.730 -9.924 1.00 92.75 779 LYS A N 1
ATOM 6263 C CA . LYS A 1 779 ? -19.837 -7.933 -8.695 1.00 92.75 779 LYS A CA 1
ATOM 6264 C C . LYS A 1 779 ? -21.158 -8.196 -7.981 1.00 92.75 779 LYS A C 1
ATOM 6266 O O . LYS A 1 779 ? -22.202 -8.331 -8.617 1.00 92.75 779 LYS A O 1
ATOM 6271 N N . MET A 1 780 ? -21.126 -8.234 -6.649 1.00 87.56 780 MET A N 1
ATOM 6272 C CA . MET A 1 780 ? -22.355 -8.316 -5.854 1.00 87.56 780 MET A CA 1
ATOM 6273 C C . MET A 1 780 ? -23.243 -7.093 -6.107 1.00 87.56 780 MET A C 1
ATOM 6275 O O . MET A 1 780 ? -22.772 -5.962 -6.011 1.00 87.56 780 MET A O 1
ATOM 6279 N N . GLY A 1 781 ? -24.525 -7.322 -6.395 1.00 84.00 781 GLY A N 1
ATOM 6280 C CA . GLY A 1 781 ? -25.501 -6.262 -6.666 1.00 84.00 781 GLY A CA 1
ATOM 6281 C C . GLY A 1 781 ? -25.486 -5.722 -8.098 1.00 84.00 781 GLY A C 1
ATOM 6282 O O . GLY A 1 781 ? -26.237 -4.797 -8.384 1.00 84.00 781 GLY A O 1
ATOM 6283 N N . SER A 1 782 ? -24.659 -6.278 -8.988 1.00 87.69 782 SER A N 1
ATOM 6284 C CA . SER A 1 782 ? -24.759 -5.988 -10.419 1.00 87.69 782 SER A CA 1
ATOM 6285 C C . SER A 1 782 ? -26.053 -6.574 -10.994 1.00 87.69 782 SER A C 1
ATOM 6287 O O . SER A 1 782 ? -26.409 -7.709 -10.673 1.00 87.69 782 SER A O 1
ATOM 6289 N N . GLU A 1 783 ? -26.738 -5.799 -11.840 1.00 86.38 783 GLU A N 1
ATOM 6290 C CA . GLU A 1 783 ? -27.896 -6.265 -12.619 1.00 86.38 783 GLU A CA 1
ATOM 6291 C C . GLU A 1 783 ? -27.477 -7.222 -13.750 1.00 86.38 783 GLU A C 1
ATOM 6293 O O . GLU A 1 783 ? -28.275 -8.055 -14.183 1.00 86.38 783 GLU A O 1
ATOM 6298 N N . ASP A 1 784 ? -26.213 -7.151 -14.181 1.00 91.56 784 ASP A N 1
ATOM 6299 C CA . ASP A 1 784 ? -25.641 -8.020 -15.204 1.00 91.56 784 ASP A CA 1
ATOM 6300 C C . ASP A 1 784 ? -25.207 -9.352 -14.571 1.00 91.56 784 ASP A C 1
ATOM 6302 O O . ASP A 1 784 ? -24.159 -9.455 -13.924 1.00 91.56 784 ASP A O 1
ATOM 6306 N N . TYR A 1 785 ? -26.020 -10.394 -14.753 1.00 92.69 785 TYR A N 1
ATOM 6307 C CA . TYR A 1 785 ? -25.667 -11.757 -14.359 1.00 92.69 785 TYR A CA 1
ATOM 6308 C C . TYR A 1 785 ? -25.056 -12.540 -15.520 1.00 92.69 785 TYR A C 1
ATOM 6310 O O . TYR A 1 785 ? -25.456 -12.423 -16.676 1.00 92.69 785 TYR A O 1
ATOM 6318 N N . VAL A 1 786 ? -24.092 -13.389 -15.181 1.00 95.69 786 VAL A N 1
ATOM 6319 C CA . VAL A 1 786 ? -23.481 -14.364 -16.088 1.00 95.69 786 VAL A CA 1
ATOM 6320 C C . VAL A 1 786 ? -24.315 -15.643 -16.142 1.00 95.69 786 VAL A C 1
ATOM 6322 O O . VAL A 1 786 ? -24.395 -16.302 -17.173 1.00 95.69 786 VAL A O 1
ATOM 6325 N N . GLU A 1 787 ? -24.928 -16.013 -15.020 1.00 96.56 787 GLU A N 1
ATOM 6326 C CA . GLU A 1 787 ? -25.755 -17.209 -14.900 1.00 96.56 787 GLU A CA 1
ATOM 6327 C C . GLU A 1 787 ? -26.813 -17.013 -13.815 1.00 96.56 787 GLU A C 1
ATOM 6329 O O . GLU A 1 787 ? -26.533 -16.421 -12.770 1.00 96.56 787 GLU A O 1
ATOM 6334 N N . TRP A 1 788 ? -28.015 -17.534 -14.052 1.00 96.31 788 TRP A N 1
ATOM 6335 C CA . TRP A 1 788 ? -29.117 -17.476 -13.100 1.00 96.31 788 TRP A CA 1
ATOM 6336 C C . TRP A 1 788 ? -29.701 -18.867 -12.859 1.00 96.31 788 TRP A C 1
ATOM 6338 O O . TRP A 1 788 ? -30.125 -19.568 -13.778 1.00 96.31 788 TRP A O 1
ATOM 6348 N N . PHE A 1 789 ? -29.754 -19.263 -11.591 1.00 96.06 789 PHE A N 1
ATOM 6349 C CA . PHE A 1 789 ? -30.378 -20.490 -11.125 1.00 96.06 789 PHE A CA 1
ATOM 6350 C C . PHE A 1 789 ? -31.711 -20.151 -10.470 1.00 96.06 789 PHE A C 1
ATOM 6352 O O . PHE A 1 789 ? -31.771 -19.671 -9.333 1.00 96.06 789 PHE A O 1
ATOM 6359 N N . LYS A 1 790 ? -32.792 -20.425 -11.200 1.00 94.56 790 LYS A N 1
ATOM 6360 C CA . LYS A 1 790 ? -34.155 -20.194 -10.728 1.00 94.56 790 LYS A CA 1
ATOM 6361 C C . LYS A 1 790 ? -34.424 -20.942 -9.422 1.00 94.56 790 LYS A C 1
ATOM 6363 O O . LYS A 1 790 ? -34.128 -22.138 -9.313 1.00 94.56 790 LYS A O 1
ATOM 6368 N N . ASP A 1 791 ? -35.033 -20.245 -8.465 1.00 88.62 791 ASP A N 1
ATOM 6369 C CA . ASP A 1 791 ? -35.437 -20.855 -7.203 1.00 88.62 791 ASP A CA 1
ATOM 6370 C C . ASP A 1 791 ? -36.464 -21.981 -7.446 1.00 88.62 791 ASP A C 1
ATOM 6372 O O . ASP A 1 791 ? -37.474 -21.804 -8.136 1.00 88.62 791 ASP A O 1
ATOM 6376 N N . SER A 1 792 ? -36.186 -23.167 -6.899 1.00 83.62 792 SER A N 1
ATOM 6377 C CA . SER A 1 792 ? -37.044 -24.350 -6.995 1.00 83.62 792 SER A CA 1
ATOM 6378 C C . SER A 1 792 ? -38.207 -24.320 -5.991 1.00 83.62 792 SER A C 1
ATOM 6380 O O . SER A 1 792 ? -39.131 -25.130 -6.102 1.00 83.62 792 SER A O 1
ATOM 6382 N N . GLY A 1 793 ? -38.216 -23.364 -5.053 1.00 83.44 793 GLY A N 1
ATOM 6383 C CA . GLY A 1 793 ? -39.341 -23.081 -4.163 1.00 83.44 793 GLY A CA 1
ATOM 6384 C C . GLY A 1 793 ? -38.928 -22.311 -2.902 1.00 83.44 793 GLY A C 1
ATOM 6385 O O . GLY A 1 793 ? -37.741 -22.162 -2.641 1.00 83.44 793 GLY A O 1
ATOM 6386 N N . PRO A 1 794 ? -39.885 -21.896 -2.047 1.00 72.56 794 PRO A N 1
ATOM 6387 C CA . PRO A 1 794 ? -39.664 -21.026 -0.876 1.00 72.56 794 PRO A CA 1
ATOM 6388 C C . PRO A 1 794 ? -38.811 -21.621 0.276 1.00 72.56 794 PRO A C 1
ATOM 6390 O O . PRO A 1 794 ? -38.935 -21.212 1.426 1.00 72.56 794 PRO A O 1
ATOM 6393 N N . GLY A 1 795 ? -37.928 -22.580 -0.009 1.00 73.56 795 GLY A N 1
ATOM 6394 C CA . GLY A 1 795 ? -37.000 -23.203 0.931 1.00 73.56 795 GLY A CA 1
ATOM 6395 C C . GLY A 1 795 ? -35.623 -23.546 0.348 1.00 73.56 795 GLY A C 1
ATOM 6396 O O . GLY A 1 795 ? -34.866 -24.236 1.026 1.00 73.56 795 GLY A O 1
ATOM 6397 N N . SER A 1 796 ? -35.267 -23.099 -0.867 1.00 83.50 796 SER A N 1
ATOM 6398 C CA . SER A 1 796 ? -33.938 -23.353 -1.453 1.00 83.50 796 SER A CA 1
ATOM 6399 C C . SER A 1 796 ? -32.860 -22.498 -0.782 1.00 83.50 796 SER A C 1
ATOM 6401 O O . SER A 1 796 ? -32.386 -21.514 -1.348 1.00 83.50 796 SER A O 1
ATOM 6403 N N . MET A 1 797 ? -32.500 -22.824 0.461 1.00 90.62 797 MET A N 1
ATOM 6404 C CA . MET A 1 797 ? -31.529 -22.071 1.272 1.00 90.62 797 MET A CA 1
ATOM 6405 C C . MET A 1 797 ? -30.107 -22.099 0.709 1.00 90.62 797 MET A C 1
ATOM 6407 O O . MET A 1 797 ? -29.320 -21.210 1.023 1.00 90.62 797 MET A O 1
ATOM 6411 N N . LEU A 1 798 ? -29.796 -23.088 -0.130 1.00 94.31 798 LEU A N 1
ATOM 6412 C CA . LEU A 1 798 ? -28.479 -23.301 -0.716 1.00 94.31 798 LEU A CA 1
ATOM 6413 C C . LEU A 1 798 ? -28.577 -23.399 -2.242 1.00 94.31 798 LEU A C 1
ATOM 6415 O O . LEU A 1 798 ? -29.572 -23.918 -2.754 1.00 94.31 798 LEU A O 1
ATOM 6419 N N . PRO A 1 799 ? -27.539 -22.971 -2.978 1.00 93.75 799 PRO A N 1
ATOM 6420 C CA . PRO A 1 799 ? -27.563 -22.964 -4.440 1.00 93.75 799 PRO A CA 1
ATOM 6421 C C . PRO A 1 799 ? -27.594 -24.378 -5.042 1.00 93.75 799 PRO A C 1
ATOM 6423 O O . PRO A 1 799 ? -28.137 -24.578 -6.122 1.00 93.75 799 PRO A O 1
ATOM 6426 N N . VAL A 1 800 ? -27.093 -25.391 -4.323 1.00 94.62 800 VAL A N 1
ATOM 6427 C CA . VAL A 1 800 ? -27.135 -26.809 -4.742 1.00 94.62 800 VAL A CA 1
ATOM 6428 C C . VAL A 1 800 ? -28.554 -27.385 -4.843 1.00 94.62 800 VAL A C 1
ATOM 6430 O O . VAL A 1 800 ? -28.749 -28.443 -5.434 1.00 94.62 800 VAL A O 1
ATOM 6433 N N . MET A 1 801 ? -29.548 -26.719 -4.249 1.00 92.38 801 MET A N 1
ATOM 6434 C CA . MET A 1 801 ? -30.956 -27.126 -4.317 1.00 92.38 801 MET A CA 1
ATOM 6435 C C . MET A 1 801 ? -31.676 -26.567 -5.554 1.00 92.38 801 MET A C 1
ATOM 6437 O O . MET A 1 801 ? -32.834 -26.916 -5.817 1.00 92.38 801 MET A O 1
ATOM 6441 N N . CYS A 1 802 ? -31.013 -25.696 -6.313 1.00 91.12 802 CYS A N 1
ATOM 6442 C CA . CYS A 1 802 ? -31.567 -25.134 -7.531 1.00 91.12 802 CYS A CA 1
ATOM 6443 C C . CYS A 1 802 ? -31.482 -26.125 -8.695 1.00 91.12 802 CYS A C 1
ATOM 6445 O O . CYS A 1 802 ? -30.692 -27.069 -8.704 1.00 91.12 802 CYS A O 1
ATOM 6447 N N . GLY A 1 803 ? -32.348 -25.915 -9.688 1.00 91.25 803 GLY A N 1
ATOM 6448 C CA . GLY A 1 803 ? -32.314 -26.677 -10.932 1.00 91.25 803 GLY A CA 1
ATOM 6449 C C . GLY A 1 803 ? -31.113 -26.313 -11.809 1.00 91.25 803 GLY A C 1
ATOM 6450 O O . GLY A 1 803 ? -30.158 -25.671 -11.378 1.00 91.25 803 GLY A O 1
ATOM 6451 N N . LYS A 1 804 ? -31.178 -26.706 -13.085 1.00 95.06 804 LYS A N 1
ATOM 6452 C CA . LYS A 1 804 ? -30.229 -26.199 -14.083 1.00 95.06 804 LYS A CA 1
ATOM 6453 C C . LYS A 1 804 ? -30.361 -24.677 -14.196 1.00 95.06 804 LYS A C 1
ATOM 6455 O O . LYS A 1 804 ? -31.486 -24.175 -14.197 1.00 95.06 804 LYS A O 1
ATOM 6460 N N . GLY A 1 805 ? -29.227 -23.993 -14.303 1.00 95.62 805 GLY A N 1
ATOM 6461 C CA . GLY A 1 805 ? -29.163 -22.576 -14.634 1.00 95.62 805 GLY A CA 1
ATOM 6462 C C . GLY A 1 805 ? -29.741 -22.305 -16.021 1.00 95.62 805 GLY A C 1
ATOM 6463 O O . GLY A 1 805 ? -29.897 -23.224 -16.835 1.00 95.62 805 GLY A O 1
ATOM 6464 N N . GLU A 1 806 ? -30.070 -21.048 -16.283 1.00 94.81 806 GLU A N 1
ATOM 6465 C CA . GLU A 1 806 ? -30.615 -20.579 -17.557 1.00 94.81 806 GLU A CA 1
ATOM 6466 C C . GLU A 1 806 ? -29.737 -20.970 -18.755 1.00 94.81 806 GLU A C 1
ATOM 6468 O O . GLU A 1 806 ? -30.255 -21.436 -19.774 1.00 94.81 806 GLU A O 1
ATOM 6473 N N . PHE A 1 807 ? -28.411 -20.899 -18.610 1.00 93.69 807 PHE A N 1
ATOM 6474 C CA . PHE A 1 807 ? -27.460 -21.293 -19.654 1.00 93.69 807 PHE A CA 1
ATOM 6475 C C . PHE A 1 807 ? -27.027 -22.764 -19.573 1.00 93.69 807 PHE A C 1
ATOM 6477 O O . PHE A 1 807 ? -26.139 -23.196 -20.314 1.00 93.69 807 PHE A O 1
ATOM 6484 N N . GLY A 1 808 ? -27.704 -23.568 -18.747 1.00 94.38 808 GLY A N 1
ATOM 6485 C CA . GLY A 1 808 ? -27.548 -25.022 -18.670 1.00 94.38 808 GLY A CA 1
ATOM 6486 C C . GLY A 1 808 ? -26.562 -25.523 -17.614 1.00 94.38 808 GLY A C 1
ATOM 6487 O O . GLY A 1 808 ? -26.431 -26.743 -17.466 1.00 94.38 808 GLY A O 1
ATOM 6488 N N . SER A 1 809 ? -25.926 -24.620 -16.865 1.00 96.88 809 SER A N 1
ATOM 6489 C CA . SER A 1 809 ? -25.017 -24.974 -15.773 1.00 96.88 809 SER A CA 1
ATOM 6490 C C . SER A 1 809 ? -25.737 -25.636 -14.598 1.00 96.88 809 SER A C 1
ATOM 6492 O O . SER A 1 809 ? -26.968 -25.635 -14.488 1.00 96.88 809 SER A O 1
ATOM 6494 N N . ARG A 1 810 ? -24.967 -26.245 -13.696 1.00 97.12 810 ARG A N 1
ATOM 6495 C CA . ARG A 1 810 ? -25.471 -26.852 -12.460 1.00 97.12 810 ARG A CA 1
ATOM 6496 C C . ARG A 1 810 ? -24.544 -26.532 -11.303 1.00 97.12 810 ARG A C 1
ATOM 6498 O O . ARG A 1 810 ? -23.328 -26.565 -11.466 1.00 97.12 810 ARG A O 1
ATOM 6505 N N . VAL A 1 811 ? -25.131 -26.300 -10.134 1.00 97.19 811 VAL A N 1
ATOM 6506 C CA . VAL A 1 811 ? -24.385 -26.177 -8.882 1.00 97.19 811 VAL A CA 1
ATOM 6507 C C . VAL A 1 811 ? -24.319 -27.550 -8.221 1.00 97.19 811 VAL A C 1
ATOM 6509 O O . VAL A 1 811 ? -25.351 -28.158 -7.938 1.00 97.19 811 VAL A O 1
ATOM 6512 N N . VAL A 1 812 ? -23.112 -28.053 -7.990 1.00 97.06 812 VAL A N 1
ATOM 6513 C CA . VAL A 1 812 ? -22.858 -29.332 -7.321 1.00 97.06 812 VAL A CA 1
ATOM 6514 C C . VAL A 1 812 ? -22.098 -29.107 -6.019 1.00 97.06 812 VAL A C 1
ATOM 6516 O O . VAL A 1 812 ? -21.327 -28.159 -5.879 1.00 97.06 812 VAL A O 1
ATOM 6519 N N . THR A 1 813 ? -22.324 -29.973 -5.037 1.00 95.56 813 THR A N 1
ATOM 6520 C CA . THR A 1 813 ? -21.526 -29.966 -3.809 1.00 95.56 813 THR A CA 1
ATOM 6521 C C . THR A 1 813 ? -20.121 -30.460 -4.128 1.00 95.56 813 THR A C 1
ATOM 6523 O O . THR A 1 813 ? -19.970 -31.490 -4.785 1.00 95.56 813 THR A O 1
ATOM 6526 N N . THR A 1 814 ? -19.101 -29.759 -3.638 1.00 95.19 814 THR A N 1
ATOM 6527 C CA . THR A 1 814 ? -17.701 -30.147 -3.835 1.00 95.19 814 THR A CA 1
ATOM 6528 C C . THR A 1 814 ? -17.012 -30.385 -2.495 1.00 95.19 814 THR A C 1
ATOM 6530 O O . THR A 1 814 ? -17.444 -29.883 -1.454 1.00 95.19 814 THR A O 1
ATOM 6533 N N . ARG A 1 815 ? -15.969 -31.215 -2.507 1.00 93.56 815 ARG A N 1
ATOM 6534 C CA . ARG A 1 815 ? -15.173 -31.538 -1.317 1.00 93.56 815 ARG A CA 1
ATOM 6535 C C . ARG A 1 815 ? -13.978 -30.605 -1.229 1.00 93.56 815 ARG A C 1
ATOM 6537 O O . ARG A 1 815 ? -13.461 -30.158 -2.252 1.00 93.56 815 ARG A O 1
ATOM 6544 N N . ILE A 1 816 ? -13.502 -30.361 -0.014 1.00 93.31 816 ILE A N 1
ATOM 6545 C CA . ILE A 1 816 ? -12.233 -29.665 0.148 1.00 93.31 816 ILE A CA 1
ATOM 6546 C C . ILE A 1 816 ? -11.096 -30.525 -0.419 1.00 93.31 816 ILE A C 1
ATOM 6548 O O . ILE A 1 816 ? -11.024 -31.729 -0.176 1.00 93.31 816 ILE A O 1
ATOM 6552 N N . SER A 1 817 ? -10.247 -29.911 -1.236 1.00 93.12 817 SER A N 1
ATOM 6553 C CA . SER A 1 817 ? -9.110 -30.549 -1.896 1.00 93.12 817 SER A CA 1
ATOM 6554 C C . SER A 1 817 ? -7.883 -29.648 -1.795 1.00 93.12 817 SER A C 1
ATOM 6556 O O . SER A 1 817 ? -8.002 -28.448 -1.540 1.00 93.12 817 SER A O 1
ATOM 6558 N N . GLU A 1 818 ? -6.698 -30.208 -2.027 1.00 91.06 818 GLU A N 1
ATOM 6559 C CA . GLU A 1 818 ? -5.457 -29.428 -2.047 1.00 91.06 818 GLU A CA 1
ATOM 6560 C C . GLU A 1 818 ? -5.516 -28.293 -3.085 1.00 91.06 818 GLU A C 1
ATOM 6562 O O . GLU A 1 818 ? -5.100 -27.169 -2.814 1.00 91.06 818 GLU A O 1
ATOM 6567 N N . GLU A 1 819 ? -6.131 -28.548 -4.242 1.00 94.06 819 GLU A N 1
ATOM 6568 C CA . GLU A 1 819 ? -6.331 -27.545 -5.290 1.00 94.06 819 GLU A CA 1
ATOM 6569 C C . GLU A 1 819 ? -7.191 -26.366 -4.802 1.00 94.06 819 GLU A C 1
ATOM 6571 O O . GLU A 1 819 ? -6.887 -25.210 -5.095 1.00 94.06 819 GLU A O 1
ATOM 6576 N N . VAL A 1 820 ? -8.239 -26.634 -4.014 1.00 95.12 820 VAL A N 1
ATOM 6577 C CA . VAL A 1 820 ? -9.079 -25.590 -3.402 1.00 95.12 820 VAL A CA 1
ATOM 6578 C C . VAL A 1 820 ? -8.251 -24.719 -2.454 1.00 95.12 820 VAL A C 1
ATOM 6580 O O . VAL A 1 820 ? -8.319 -23.492 -2.538 1.00 95.12 820 VAL A O 1
ATOM 6583 N N . VAL A 1 821 ? -7.416 -25.330 -1.608 1.00 93.69 821 VAL A N 1
ATOM 6584 C CA . VAL A 1 821 ? -6.532 -24.609 -0.672 1.00 93.69 821 VAL A CA 1
ATOM 6585 C C . VAL A 1 821 ? -5.515 -23.743 -1.422 1.00 93.69 821 VAL A C 1
ATOM 6587 O O . VAL A 1 821 ? -5.327 -22.569 -1.086 1.00 93.69 821 VAL A O 1
ATOM 6590 N N . GLN A 1 822 ? -4.911 -24.279 -2.485 1.00 94.19 822 GLN A N 1
ATOM 6591 C CA . GLN A 1 822 ? -3.989 -23.533 -3.344 1.00 94.19 822 GLN A CA 1
ATOM 6592 C C . GLN A 1 822 ? -4.688 -22.347 -4.027 1.00 94.19 822 GLN A C 1
ATOM 6594 O O . GLN A 1 822 ? -4.158 -21.235 -4.024 1.00 94.19 822 GLN A O 1
ATOM 6599 N N . LYS A 1 823 ? -5.910 -22.529 -4.544 1.00 96.19 823 LYS A N 1
ATOM 6600 C CA . LYS A 1 823 ? -6.673 -21.446 -5.189 1.00 96.19 823 LYS A CA 1
ATOM 6601 C C . LYS A 1 823 ? -7.087 -20.341 -4.218 1.00 96.19 823 LYS A C 1
ATOM 6603 O O . LYS A 1 823 ? -7.076 -19.173 -4.598 1.00 96.19 823 LYS A O 1
ATOM 6608 N N . ILE A 1 824 ? -7.370 -20.657 -2.953 1.00 95.88 824 ILE A N 1
ATOM 6609 C CA . ILE A 1 824 ? -7.625 -19.635 -1.919 1.00 95.88 824 ILE A CA 1
ATOM 6610 C C . ILE A 1 824 ? -6.403 -18.724 -1.732 1.00 95.88 824 ILE A C 1
ATOM 6612 O O . ILE A 1 824 ? -6.546 -17.530 -1.461 1.00 95.88 824 ILE A O 1
ATOM 6616 N N . ALA A 1 825 ? -5.184 -19.245 -1.911 1.00 92.88 825 ALA A N 1
ATOM 6617 C CA . ALA A 1 825 ? -3.977 -18.429 -1.829 1.00 92.88 825 ALA A CA 1
ATOM 6618 C C . ALA A 1 825 ? -3.904 -17.350 -2.926 1.00 92.88 825 ALA A C 1
ATOM 6620 O O . ALA A 1 825 ? -3.318 -16.297 -2.664 1.00 92.88 825 ALA A O 1
ATOM 6621 N N . LEU A 1 826 ? -4.541 -17.578 -4.082 1.00 93.81 826 LEU A N 1
ATOM 6622 C CA . LEU A 1 826 ? -4.570 -16.671 -5.237 1.00 93.81 826 LEU A CA 1
ATOM 6623 C C . LEU A 1 826 ? -5.580 -15.520 -5.098 1.00 93.81 826 LEU A C 1
ATOM 6625 O O . LEU A 1 826 ? -5.579 -14.604 -5.918 1.00 93.81 826 LEU A O 1
ATOM 6629 N N . ILE A 1 827 ? -6.436 -15.537 -4.073 1.00 95.88 827 ILE A N 1
ATOM 6630 C CA . ILE A 1 827 ? -7.396 -14.458 -3.822 1.00 95.88 827 ILE A CA 1
ATOM 6631 C C . ILE A 1 827 ? -6.641 -13.182 -3.423 1.00 95.88 827 ILE A C 1
ATOM 6633 O O . ILE A 1 827 ? -5.942 -13.154 -2.409 1.00 95.88 827 ILE A O 1
ATOM 6637 N N . SER A 1 828 ? -6.819 -12.115 -4.205 1.00 94.00 828 SER A N 1
ATOM 6638 C CA . SER A 1 828 ? -6.182 -10.809 -3.983 1.00 94.00 828 SER A CA 1
ATOM 6639 C C . SER A 1 828 ? -6.785 -10.024 -2.814 1.00 94.00 828 SER A C 1
ATOM 6641 O O . SER A 1 828 ? -6.077 -9.288 -2.131 1.00 94.00 828 SER A O 1
ATOM 6643 N N . ASN A 1 829 ? -8.085 -10.189 -2.546 1.00 95.12 829 ASN A N 1
ATOM 6644 C CA . ASN A 1 829 ? -8.749 -9.527 -1.427 1.00 95.12 829 ASN A CA 1
ATOM 6645 C C . ASN A 1 829 ? -8.402 -10.229 -0.103 1.00 95.12 829 ASN A C 1
ATOM 6647 O O . ASN A 1 829 ? -8.885 -11.328 0.178 1.00 95.12 829 ASN A O 1
ATOM 6651 N N . TYR A 1 830 ? -7.586 -9.569 0.724 1.00 95.00 830 TYR A N 1
ATOM 6652 C CA . TYR A 1 830 ? -7.133 -10.092 2.015 1.00 95.00 830 TYR A CA 1
ATOM 6653 C C . TYR A 1 830 ? -8.285 -10.451 2.965 1.00 95.00 830 TYR A C 1
ATOM 6655 O O . TYR A 1 830 ? -8.221 -11.481 3.640 1.00 95.00 830 TYR A O 1
ATOM 6663 N N . TYR A 1 831 ? -9.345 -9.638 3.009 1.00 96.31 831 TYR A N 1
ATOM 6664 C CA . TYR A 1 831 ? -10.471 -9.858 3.916 1.00 96.31 831 TYR A CA 1
ATOM 6665 C C . TYR A 1 831 ? -11.235 -11.127 3.543 1.00 96.31 831 TYR A C 1
ATOM 6667 O O . TYR A 1 831 ? -11.432 -12.000 4.379 1.00 96.31 831 TYR A O 1
ATOM 6675 N N . GLU A 1 832 ? -11.600 -11.276 2.271 1.00 96.56 832 GLU A N 1
ATOM 6676 C CA . GLU A 1 832 ? -12.325 -12.461 1.804 1.00 96.56 832 GLU A CA 1
ATOM 6677 C C . GLU A 1 832 ? -11.467 -13.723 1.916 1.00 96.56 832 GLU A C 1
ATOM 6679 O O . GLU A 1 832 ? -11.945 -14.750 2.391 1.00 96.56 832 GLU A O 1
ATOM 6684 N N . LYS A 1 833 ? -10.177 -13.635 1.564 1.00 96.56 833 LYS A N 1
ATOM 6685 C CA . LYS A 1 833 ? -9.211 -14.727 1.738 1.00 96.56 833 LYS A CA 1
ATOM 6686 C C . LYS A 1 833 ? -9.125 -15.186 3.193 1.00 96.56 833 LYS A C 1
ATOM 6688 O O . LYS A 1 833 ? -9.122 -16.388 3.452 1.00 96.56 833 LYS A O 1
ATOM 6693 N N . THR A 1 834 ? -9.058 -14.246 4.134 1.00 96.69 834 THR A N 1
ATOM 6694 C CA . THR A 1 834 ? -8.995 -14.550 5.570 1.00 96.69 834 THR A CA 1
ATOM 6695 C C . THR A 1 834 ? -10.306 -15.162 6.048 1.00 96.69 834 THR A C 1
ATOM 6697 O O . THR A 1 834 ? -10.276 -16.202 6.693 1.00 96.69 834 THR A O 1
ATOM 6700 N N . THR A 1 835 ? -11.452 -14.596 5.659 1.00 97.31 835 THR A N 1
ATOM 6701 C CA . THR A 1 835 ? -12.777 -15.117 6.025 1.00 97.31 835 THR A CA 1
ATOM 6702 C C . THR A 1 835 ? -13.001 -16.539 5.518 1.00 97.31 835 THR A C 1
ATOM 6704 O O . THR A 1 835 ? -13.439 -17.392 6.289 1.00 97.31 835 THR A O 1
ATOM 6707 N N . ILE A 1 836 ? -12.646 -16.824 4.258 1.00 96.69 836 ILE A N 1
ATOM 6708 C CA . ILE A 1 836 ? -12.726 -18.176 3.690 1.00 96.69 836 ILE A CA 1
ATOM 6709 C C . ILE A 1 836 ? -11.837 -19.134 4.490 1.00 96.69 836 ILE A C 1
ATOM 6711 O O . ILE A 1 836 ? -12.300 -20.201 4.885 1.00 96.69 836 ILE A O 1
ATOM 6715 N N . ARG A 1 837 ? -10.580 -18.755 4.767 1.00 95.94 837 ARG A N 1
ATOM 6716 C CA . ARG A 1 837 ? -9.649 -19.587 5.545 1.00 95.94 837 ARG A CA 1
ATOM 6717 C C . ARG A 1 837 ? -10.180 -19.876 6.938 1.00 95.94 837 ARG A C 1
ATOM 6719 O O . ARG A 1 837 ? -10.326 -21.039 7.275 1.00 95.94 837 ARG A O 1
ATOM 6726 N N . THR A 1 838 ? -10.538 -18.844 7.700 1.00 96.12 838 THR A N 1
ATOM 6727 C CA . THR A 1 838 ? -11.099 -19.004 9.046 1.00 96.12 838 THR A CA 1
ATOM 6728 C C . THR A 1 838 ? -12.311 -19.924 9.020 1.00 96.12 838 THR A C 1
ATOM 6730 O O . THR A 1 838 ? -12.378 -20.854 9.812 1.00 96.12 838 THR A O 1
ATOM 6733 N N . LYS A 1 839 ? -13.229 -19.745 8.063 1.00 95.50 839 LYS A N 1
ATOM 6734 C CA . LYS A 1 839 ? -14.432 -20.576 8.000 1.00 95.50 839 LYS A CA 1
ATOM 6735 C C . LYS A 1 839 ? -14.146 -22.034 7.637 1.00 95.50 839 LYS A C 1
ATOM 6737 O O . LYS A 1 839 ? -14.789 -22.929 8.181 1.00 95.50 839 LYS A O 1
ATOM 6742 N N . LEU A 1 840 ? -13.204 -22.281 6.727 1.00 94.38 840 LEU A N 1
ATOM 6743 C CA . LEU A 1 840 ? -12.785 -23.640 6.391 1.00 94.38 840 LEU A CA 1
ATOM 6744 C C . LEU A 1 840 ? -12.053 -24.295 7.566 1.00 94.38 840 LEU A C 1
ATOM 6746 O O . LEU A 1 840 ? -12.373 -25.431 7.899 1.00 94.38 840 LEU A O 1
ATOM 6750 N N . THR A 1 841 ? -11.157 -23.574 8.239 1.00 94.00 841 THR A N 1
ATOM 6751 C CA . THR A 1 841 ? -10.459 -24.047 9.441 1.00 94.00 841 THR A CA 1
ATOM 6752 C C . THR A 1 841 ? -11.432 -24.321 10.595 1.00 94.00 841 THR A C 1
ATOM 6754 O O . THR A 1 841 ? -11.281 -25.320 11.289 1.00 94.00 841 THR A O 1
ATOM 6757 N N . ASP A 1 842 ? -12.477 -23.509 10.775 1.00 93.88 842 ASP A N 1
ATOM 6758 C CA . ASP A 1 842 ? -13.488 -23.721 11.821 1.00 93.88 842 ASP A CA 1
ATOM 6759 C C . ASP A 1 842 ? -14.266 -25.035 11.633 1.00 93.88 842 ASP A C 1
ATOM 6761 O O . ASP A 1 842 ? -14.646 -25.678 12.611 1.00 93.88 842 ASP A O 1
ATOM 6765 N N . VAL A 1 843 ? -14.533 -25.430 10.382 1.00 92.44 843 VAL A N 1
ATOM 6766 C CA . VAL A 1 843 ? -15.374 -26.600 10.069 1.00 92.44 843 VAL A CA 1
ATOM 6767 C C . VAL A 1 843 ? -14.559 -27.864 9.817 1.00 92.44 843 VAL A C 1
ATOM 6769 O O . VAL A 1 843 ? -14.974 -28.945 10.229 1.00 92.44 843 VAL A O 1
ATOM 6772 N N . TYR A 1 844 ? -13.400 -27.744 9.172 1.00 89.94 844 TYR A N 1
ATOM 6773 C CA . TYR A 1 844 ? -12.535 -28.875 8.830 1.00 89.94 844 TYR A CA 1
ATOM 6774 C C . TYR A 1 844 ? -11.323 -29.031 9.770 1.00 89.94 844 TYR A C 1
ATOM 6776 O O . TYR A 1 844 ? -10.631 -30.049 9.714 1.00 89.94 844 TYR A O 1
ATOM 6784 N N . GLY A 1 845 ? -11.088 -28.070 10.671 1.00 88.75 845 GLY A N 1
ATOM 6785 C CA . GLY A 1 845 ? -9.972 -28.041 11.621 1.00 88.75 845 GLY A CA 1
ATOM 6786 C C . GLY A 1 845 ? -8.684 -27.421 11.059 1.00 88.75 845 GLY A C 1
ATOM 6787 O O . GLY A 1 845 ? -8.569 -27.158 9.868 1.00 88.75 845 GLY A O 1
ATOM 6788 N N . GLU A 1 846 ? -7.676 -27.247 11.924 1.00 80.69 846 GLU A N 1
ATOM 6789 C CA . GLU A 1 846 ? -6.350 -26.661 11.603 1.00 80.69 846 GLU A CA 1
ATOM 6790 C C . GLU A 1 846 ? -5.515 -27.460 10.587 1.00 80.69 846 GLU A C 1
ATOM 6792 O O . GLU A 1 846 ? -4.454 -27.008 10.164 1.00 80.69 846 GLU A O 1
ATOM 6797 N N . LYS A 1 847 ? -5.952 -28.670 10.217 1.00 66.62 847 LYS A N 1
ATOM 6798 C CA . LYS A 1 847 ? -5.267 -29.490 9.205 1.00 66.62 847 LYS A CA 1
ATOM 6799 C C . LYS A 1 847 ? -5.472 -28.966 7.775 1.00 66.62 847 LYS A C 1
ATOM 6801 O O . LYS A 1 847 ? -4.767 -29.424 6.878 1.00 66.62 847 LYS A O 1
ATOM 6806 N N . VAL A 1 848 ? -6.434 -28.061 7.585 1.00 62.41 848 VAL A N 1
ATOM 6807 C CA . VAL A 1 848 ? -6.717 -27.304 6.356 1.00 62.41 848 VAL A CA 1
ATOM 6808 C C . VAL A 1 848 ? -6.109 -25.919 6.480 1.00 62.41 848 VAL A C 1
ATOM 6810 O O . VAL A 1 848 ? -5.425 -25.506 5.516 1.00 62.41 848 VAL A O 1
#

Sequence (848 aa):
RICFPQDLGDVQQVQVDVFARVGSTRIEIDRRKEVYDLPIEGEGFQNMAIRVRPQEDDASSITARRHVESALASEAYADQQDLDCLTSGMTPQPSVVKSEAFTTSTVEDERLQHVRQKAVDYIDRFDLRQVLQDMFQKVIKDKPSDPFEFMQSFLRKSSPTGTENCQDAAATIEAQKQQLAEKQLLVDRHERRVWELEALNQDLESRCPDDSAGSRQTKVHKLQAQLKELEQAERQREEREERYETQIKGQRKQIVAQREEVDKLAAKVQELETEGFQVSVRPYEQRIKNLQEQLEFHAGQASMMQHRMREMEGRHVEELERQHGAASTDSRAAMVDGYEEQIKSLQEQVDHYMAEADRLMDEVARPDLRVNEVQRLYQTQIKDLNEQVEYYATQAETLKRLEASREASALQLQREEFERERNQGELLRRQLQQDASSFERDAQRHKEDAQQLEEQNDVLRRRLKEIEARSREQESKMKRDLEDMYEARLQGQRKDIVSQRAEIGSLEAQLSNLHSGPEHAASDNVRVDYERQIRAQREAVTRGEEEVRTLQEQLETSRQRVLELYVRNHELETGGPSVTDTSNSGQLSPSAVDLATMEALRRRIRELEAKNIDLEMMATRAHPSHKDDIGPPVAASPARSLITGPASANMAAARSLMGYKSVAPAPSTELSTIPPVTEAATHMLSLLVASSYAPPMPANLYDEPREDEDYEEFADEVATSPELLVEIVDCQDKMTNGTFAWVGSGNGRPFYRLLGPEPRYLYYAEVDPTWAGWWVADKMGSEDYVEWFKDSGPGSMLPVMCGKGEFGSRVVTTRISEEVVQKIALISNYYEKTTIRTKLTDVYGEKV

Secondary structure (DSSP, 8-state):
-EE--TT--S--EEEEEEESTT-EEEEE--TT--EE------S--TT-EEEEEE---GGGHHHHHHHHHHHHHHHTTTTT--GGGGGS--------------SSHHHHHHHHHHHHHHHHHHHHHTTHHHHHHHHHHHHHHH--S-HHHHHHHHHHHHSS--TTSHHHHHHHHHHHHHHHHHHHHHHHHHHHHHHHHHHHHHHHHHS-S-S-HHHHHHHHHHHHHHHHHHHHHHHHHHHHHHHHHHHHHHHHHHHHHHHHHHHHHHHHHHHHHHHHHHHHHHHHHHHHHHHHHHHHHHHHHHHHHHHHHHHHHHHHHHHHHH--SS---HHHHHHHHHHHHHHHHHHHHHHHHHHHHHHHHHHHS-HHHHHHHHHHHHHHHHHHHHHHHHHHHHHHHHHHHHHHHHHHHHHHHHHHHHHHHHHHHHHHHHHHHHHHHHHHHHHHHHHHHHHHHHHHHHHHHHHHHHHHHHHHHHHHHHHHHHHHHHHHHHHHHHHHHHHHHHHHHHHHHHHHHHHHSS--TT-HHHHHHHHHHHHHHHHHHHHHHHHHHHHHHHHHHHHHHHHHHHHHHHHHHTT--------------S--S-HHHHHHHHHHHHHHHHHHHHHHHHHTT----------------------------------------------------PPP--SHHHHHHHHHHHTS----PPS-------------S--S-----TTTEEEEES-SSTTT-EEEEEEEEETTEEEEEESSSS--EEEEE-SSTTS-EEEEESSTT-S--SEEEE--STT--SGGGS---TTS-EEEE----HHHHHHHHT---HHHHHHHHHHHHHHH-TT-

pLDDT: mean 71.57, std 19.97, range [27.0, 98.12]